Protein 4Y7I (pdb70)

Organism: Homo sapiens (NCBI:txid9606)

B-factor: mean 47.68, std 15.3, range [17.61, 134.55]

InterPro domains:
  IPR003595 Protein-tyrosine phosphatase, catalytic [SM00404] (264-432)
  IPR010569 Myotubularin-like, phosphatase domain [PF06602] (109-448)
  IPR010569 Myotubularin-like, phosphatase domain [PS51339] (126-500)
  IPR011993 PH-like domain superfamily [G3DSA:2.30.29.30] (1-100)
  IPR016130 Protein-tyrosine phosphatase, active site [PS00383] (336-346)
  IPR029021 Protein-tyrosine phosphatase-like [SSF52799] (122-504)
  IPR030564 Myotubularin [PTHR10807] (8-543)
  IPR030591 MTMR8, protein tyrosine phosphatase domain [cd14584] (126-433)
  IPR048994 MTMR6-9, GRAM domain [PF21098] (8-101)

GO terms:
  GO:0052629 phosphatidylinositol-3,5-bisphosphate 3-phosphatase activity (F, EXP)
  GO:0004438 phosphatidylinositol-3-phosphate phosphatase activity (F, EXP)
  GO:0016241 regulation of macroautophagy (P, IMP)
  GO:0005829 cytosol (C, TAS)
  GO:0005515 protein binding (F, IPI)
  GO:0005635 nuclear envelope (C, IDA)
  GO:0005737 cytoplasm (C, IDA)
  GO:0032991 protein-containing complex (C, IDA)
  GO:0004438 phosphatidylinositol-3-phosphate phosphatase activity (F, IDA)
  GO:0046856 phosphatidylinositol dephosphorylation (P, IDA)
  GO:0106018 phosphatidylinositol-3,5-bisphosphate phosphatase activity (F, IDA)
  GO:0010507 negative regulation of autophagy (P, IPI)

Foldseek 3Di:
DLVVLADLVVVCVVLVPPDPWKHKDLVCVVPPQAVFFFSIFMATPPADPVLLSQQLVQFVRSFHWTWQAADNVQGATETFGAFGQAQPHRDGDSNLVRLVSSQVSRVPAPAAEEEEAADQVVLVVVSNVRTHHDDCVSRDRYDYDYLHAYDQLLQQQLVVQLLVLVVDDDDDVVSNVVSNVVSCNLVNLLSLLVLLLVQLCCCPPSVHYYYYYYHGGAFSVLLSSLNNCVQAALQCLELSNVVNSCLHSHAARFNFLCQQLVVPHDVDSSHGCRVVSSLLNVVLVCLVVVASHFWDPVLSVVVVVCSRPVQFLRNPGGHVVVSVVVVRVPPGGDCSVVVVVVVVVTGRPNHPDRPPDGGDDDDPPPVSRDDDCVRSVVD/DLVVVFDQVVVCVVLPPPDQFKHWDQLCLVPPQAVFFFRIFMATPPDDPCLLSQQLVQFPSSFGWTFQDAPNVQLAGETEGAFGQQQPHRDGPSNQVRVVSNQVSRVVAQAAEEEEAADQVVLVVVSNVRTHHDDCVSHRHYDYYYLHQYDQLLQAQLVVQLLVLVPPDDDDPVSNVVSNVVSCNLVNLLSLLVLLLVQLCCCPVVSHHYYYYYHGGAFSVLLSSLNVPVQAALQCLELSNVVNSCVHSHAASFAFLCQQLQVPHPVDSSHGCRVVSSLLNVQLLCQVPVARHFWDPVVSVVVVVCSNVVQFQRRPGGHDVRSVVVVRVPVGHDVSVVVVVVVVVTGRPNHPDRPPDGRHDDDSPVPSSDDDCSRSVSD

Secondary structure (DSSP, 8-state):
-GGGS--TTHHHHHTT-SSSSEEEE-TTTTSSS-TTS-SSEEEETT--HHHHHHHHTTBGGG---EEEEEETTTTEEEEEE--B--TTT---HHHHHHHHHHHTT--SSS-EEEEE-S-HHHHHHHHHTT-----TTTSTTEEEEE-----HHHHHHHHHHHHHHHTSSS--HHHHHHHHHHH-HHHHHHHHHHHHHHHHHHHHTS---EEEE-SSSSSHHHHHHHHHHHHH-GGGGSHHHHHHHIIIIIIITT--HHHHTTSS-TTSTT---HHHHHHHHHHHHHHH-TTT-SB-HHHHHHHHHHHHH--SSTT-SSSHHHHHHTTHHHHS--HHHHHHHTGGGTB-TT---TTT--S------GGGS---TTTTT--/-GGGSS-TTHHHHHTT-S-SSEEEE-TTTTSSS-TTS-S-EEEETT--HHHHHHHHTTBGGG---EEEEEETTTTEEEEEE--BS-TTT---HHHHHHHHHHHTT-TTSS-EEEEE-S-HHHHHHHHTTT-----GGGSTTEEEEE-----HHHHHHHHHHHHHHHTSSS--HHHHHHHHHHH-HHHHHHHHHHHHHHHHHIIIII---EEEE-SSSSSHHHHHHHHHHHHH-GGGGSHHHHHHHIIIIIIITT--HHHHTTSS-SSSTT---HHHHHHHHHHHHHHH-TTT-SB-HHHHHHHHHHHHH--SSTT-SSSHHHHHHHT-TTTS--HHHHHHTTGGGTB-TT---STT--S------GGGS---TTTTTT-

Solvent-accessible surface area: 29983 Å² total; per-residue (Å²): 126,34,52,175,80,12,65,24,47,56,1,12,47,75,5,27,8,90,47,220,35,2,34,44,45,69,28,5,160,102,25,138,18,2,57,27,3,10,43,64,13,0,4,3,122,87,25,94,100,40,17,10,45,15,0,4,160,13,0,2,90,66,0,1,1,5,5,1,8,4,17,113,129,34,60,0,1,0,1,1,0,0,3,0,57,16,17,133,204,73,137,25,109,47,0,26,90,0,3,50,7,1,29,109,7,6,102,60,27,150,37,2,7,0,0,0,0,1,21,116,139,36,0,78,57,42,64,71,80,42,60,0,35,3,74,94,127,37,11,60,95,13,99,27,88,57,36,32,0,56,48,16,65,55,0,63,68,4,13,115,79,0,42,85,5,28,149,80,184,129,19,74,4,35,96,8,7,65,7,9,52,68,7,2,0,6,114,5,0,42,22,0,2,44,0,0,20,61,0,5,90,0,0,84,104,77,116,0,2,0,0,0,0,3,19,33,1,14,11,18,0,0,0,0,0,0,1,0,2,0,1,2,14,24,21,1,3,17,3,107,0,0,5,3,0,0,10,6,2,0,0,8,11,0,1,22,0,8,69,10,16,22,42,164,78,56,149,33,132,41,32,5,14,0,6,3,0,0,0,0,0,1,18,2,2,20,90,52,38,72,21,5,3,38,1,35,64,71,0,0,8,31,2,7,46,20,1,84,57,53,122,21,0,0,5,36,11,27,9,18,81,48,0,80,103,96,138,2,73,138,140,45,148,6,2,3,34,48,2,51,138,87,59,96,84,1,118,21,76,76,59,113,31,109,132,106,72,43,44,7,102,9,47,21,54,3,37,25,4,35,9,1,34,23,0,11,97,112,115,127,34,53,150,76,11,70,24,41,56,1,12,42,83,4,33,12,94,28,192,44,3,26,47,39,92,29,3,165,105,24,144,28,1,47,28,2,10,29,77,12,0,3,4,121,97,24,89,103,39,20,6,43,16,0,4,166,15,1,4,87,78,0,2,2,4,5,1,8,4,12,125,139,23,74,0,1,0,1,2,1,0,4,0,57,16,11,113,196,75,132,27,106,49,0,31,92,0,5,62,13,3,22,117,6,5,113,77,22,157,33,1,11,0,0,0,0,0,31,101,138,43,0,72,68,35,59,73,70,41,64,0,36,5,66,89,132,36,23,32,96,12,99,25,82,60,35,35,1,52,49,22,80,42,1,61,72,5,13,92,86,0,40,96,5,21,140,88,174,114,9,78,11,37,94,9,8,63,5,8,56,62,9,4,1,5,93,6,0,35,24,0,1,48,0,0,21,57,0,5,103,0,0,85,108,67,120,0,1,0,0,0,0,4,22,39,0,15,11,20,0,0,0,0,0,0,1,0,2,1,1,3,16,21,29,0,2,20,7,104,0,0,7,5,0,0,24,6,2,0,4,9,10,0,2,23,0,3,52,7,18,23,43,128,77,48,132,32,147,55,32,4,16,3,6,2,0,0,0,0,0,1,14,2,1,18,95,53,35,70,18,4,1,41,1,38,57,71,1,0,11,30,1,8,44,23,0,88,57,60,121,24,0,2,8,47,9,23,7,44,68,50,23,94,105,99,149,11,111,118,154,49,144,6,1,4,40,57,2,57,121,84,58,91,87,1,112,20,81,75,57,121,30,114,128,109,73,41,45,7,113,11,43,20,55,3,32,18,4,32,6,1,33,23,0,14,102,116,108

Nearest PDB structures (foldseek):
  4y7i-assembly1_B  TM=1.000E+00  e=2.431E-71  Homo sapiens
  2yf0-assembly1_A-2  TM=9.795E-01  e=7.896E-52  Homo sapiens
  5c16-assembly4_D  TM=9.637E-01  e=1.237E-44  Homo sapiens
  5gnh-assembly2_A  TM=9.697E-01  e=1.938E-43  Homo sapiens
  5gnh-assembly3_B  TM=9.705E-01  e=2.566E-43  Homo sapiens

Structure (mmCIF, N/CA/C/O backbone):
data_4Y7I
#
_entry.id   4Y7I
#
_cell.length_a   69.573
_cell.length_b   77.188
_cell.length_c   197.793
_cell.angle_alpha   90.00
_cell.angle_beta   90.00
_cell.angle_gamma   90.00
#
_symmetry.space_group_name_H-M   'P 21 21 21'
#
loop_
_entity.id
_entity.type
_entity.pdbx_description
1 polymer 'Myotubularin-related protein 8'
2 non-polymer 'PHOSPHATE ION'
3 water water
#
loop_
_atom_site.group_PDB
_atom_site.id
_atom_site.type_symbol
_atom_site.label_atom_id
_atom_site.label_alt_id
_atom_site.label_comp_id
_atom_site.label_asym_id
_atom_site.label_entity_id
_atom_site.label_seq_id
_atom_site.pdbx_PDB_ins_code
_atom_site.Cartn_x
_atom_site.Cartn_y
_atom_site.Cartn_z
_atom_site.occupancy
_atom_site.B_iso_or_equiv
_atom_site.auth_seq_id
_atom_site.auth_comp_id
_atom_site.auth_asym_id
_atom_site.auth_atom_id
_atom_site.pdbx_PDB_model_num
ATOM 1 N N . SER A 1 4 ? -18.072 23.906 53.056 1.00 45.17 125 SER A N 1
ATOM 2 C CA . SER A 1 4 ? -19.501 23.569 53.066 1.00 53.74 125 SER A CA 1
ATOM 3 C C . SER A 1 4 ? -19.881 22.724 51.852 1.00 59.76 125 SER A C 1
ATOM 4 O O . SER A 1 4 ? -20.827 21.921 51.910 1.00 58.55 125 SER A O 1
ATOM 7 N N . GLY A 1 5 ? -19.158 22.917 50.747 1.00 53.69 126 GLY A N 1
ATOM 8 C CA . GLY A 1 5 ? -19.213 21.971 49.647 1.00 50.96 126 GLY A CA 1
ATOM 9 C C . GLY A 1 5 ? -18.913 20.582 50.183 1.00 50.77 126 GLY A C 1
ATOM 10 O O . GLY A 1 5 ? -19.574 19.602 49.823 1.00 49.49 126 GLY A O 1
ATOM 11 N N . TRP A 1 6 ? -17.933 20.521 51.088 1.00 45.84 127 TRP A N 1
ATOM 12 C CA . TRP A 1 6 ? -17.518 19.279 51.743 1.00 43.99 127 TRP A CA 1
ATOM 13 C C . TRP A 1 6 ? -18.489 18.670 52.744 1.00 44.70 127 TRP A C 1
ATOM 14 O O . TRP A 1 6 ? -18.299 17.539 53.157 1.00 44.85 127 TRP A O 1
ATOM 25 N N . LYS A 1 7 ? -19.511 19.404 53.159 1.00 51.13 128 LYS A N 1
ATOM 26 C CA . LYS A 1 7 ? -20.451 18.839 54.118 1.00 50.12 128 LYS A CA 1
ATOM 27 C C . LYS A 1 7 ? -21.606 18.148 53.405 1.00 46.54 128 LYS A C 1
ATOM 28 O O . LYS A 1 7 ? -22.454 17.536 54.037 1.00 44.32 128 LYS A O 1
ATOM 34 N N . LEU A 1 8 ? -21.613 18.222 52.081 1.00 46.92 129 LEU A N 1
ATOM 35 C CA . LEU A 1 8 ? -22.689 17.635 51.291 1.00 47.47 129 LEU A CA 1
ATOM 36 C C . LEU A 1 8 ? -22.763 16.118 51.439 1.00 48.53 129 LEU A C 1
ATOM 37 O O . LEU A 1 8 ? -23.842 15.558 51.665 1.00 53.30 129 LEU A O 1
ATOM 42 N N . ILE A 1 9 ? -21.621 15.452 51.307 1.00 51.13 130 ILE A N 1
ATOM 43 C CA . ILE A 1 9 ? -21.568 14.003 51.473 1.00 49.53 130 ILE A CA 1
ATOM 44 C C . ILE A 1 9 ? -20.653 13.640 52.639 1.00 55.96 130 ILE A C 1
ATOM 45 O O . ILE A 1 9 ? -19.431 13.788 52.547 1.00 59.38 130 ILE A O 1
ATOM 50 N N . ASP A 1 10 ? -21.261 13.204 53.741 1.00 55.46 131 ASP A N 1
ATOM 51 C CA . ASP A 1 10 ? -20.544 12.723 54.920 1.00 48.94 131 ASP A CA 1
ATOM 52 C C . ASP A 1 10 ? -20.816 11.239 55.092 1.00 52.71 131 ASP A C 1
ATOM 53 O O . ASP A 1 10 ? -21.937 10.839 55.410 1.00 54.84 131 ASP A O 1
ATOM 58 N N . PRO A 1 11 ? -19.782 10.416 54.902 1.00 43.08 132 PRO A N 1
ATOM 59 C CA . PRO A 1 11 ? -19.919 8.962 54.893 1.00 39.81 132 PRO A CA 1
ATOM 60 C C . PRO A 1 11 ? -20.571 8.440 56.161 1.00 48.51 132 PRO A C 1
ATOM 61 O O . PRO A 1 11 ? -21.299 7.446 56.124 1.00 47.49 132 PRO A O 1
ATOM 65 N N . ILE A 1 12 ? -20.321 9.116 57.277 1.00 50.72 133 ILE A N 1
ATOM 66 C CA . ILE A 1 12 ? -20.718 8.586 58.570 1.00 47.60 133 ILE A CA 1
ATOM 67 C C . ILE A 1 12 ? -22.209 8.763 58.827 1.00 46.53 133 ILE A C 1
ATOM 68 O O . ILE A 1 12 ? -22.796 8.055 59.648 1.00 47.18 133 ILE A O 1
ATOM 73 N N . SER A 1 13 ? -22.835 9.661 58.077 1.00 50.63 134 SER A N 1
ATOM 74 C CA . SER A 1 13 ? -24.286 9.838 58.144 1.00 50.37 134 SER A CA 1
ATOM 75 C C . SER A 1 13 ? -25.010 8.589 57.696 1.00 48.85 134 SER A C 1
ATOM 76 O O . SER A 1 13 ? -26.142 8.336 58.113 1.00 46.44 134 SER A O 1
ATOM 79 N N . ASP A 1 14 ? -24.347 7.827 56.825 1.00 51.13 135 ASP A N 1
ATOM 80 C CA . ASP A 1 14 ? -24.897 6.592 56.280 1.00 45.55 135 ASP A CA 1
ATOM 81 C C . ASP A 1 14 ? -25.074 5.566 57.402 1.00 42.74 135 ASP A C 1
ATOM 82 O O . ASP A 1 14 ? -26.002 4.762 57.374 1.00 42.77 135 ASP A O 1
ATOM 87 N N . PHE A 1 15 ? -24.199 5.608 58.401 1.00 43.81 136 PHE A N 1
ATOM 88 C CA . PHE A 1 15 ? -24.358 4.756 59.578 1.00 43.36 136 PHE A CA 1
ATOM 89 C C . PHE A 1 15 ? -25.612 5.171 60.330 1.00 46.67 136 PHE A C 1
ATOM 90 O O . PHE A 1 15 ? -26.370 4.324 60.815 1.00 46.45 136 PHE A O 1
ATOM 98 N N . GLY A 1 16 ? -25.844 6.478 60.391 1.00 44.70 137 GLY A N 1
ATOM 99 C CA . GLY A 1 16 ? -27.101 6.994 60.899 1.00 42.43 137 GLY A CA 1
ATOM 100 C C . GLY A 1 16 ? -28.281 6.380 60.172 1.00 42.29 137 GLY A C 1
ATOM 101 O O . GLY A 1 16 ? -29.282 6.015 60.770 1.00 43.02 137 GLY A O 1
ATOM 102 N N . ARG A 1 17 ? -28.149 6.245 58.861 1.00 47.40 138 ARG A N 1
ATOM 103 C CA . ARG A 1 17 ? -29.239 5.764 58.033 1.00 40.63 138 ARG A CA 1
ATOM 104 C C . ARG A 1 17 ? -29.573 4.299 58.313 1.00 44.48 138 ARG A C 1
ATOM 105 O O . ARG A 1 17 ? -30.684 3.859 58.027 1.00 42.79 138 ARG A O 1
ATOM 113 N N . MET A 1 18 ? -28.631 3.541 58.876 1.00 49.12 139 MET A N 1
ATOM 114 C CA . MET A 1 18 ? -28.931 2.141 59.202 1.00 53.53 139 MET A CA 1
ATOM 115 C C . MET A 1 18 ? -29.169 1.931 60.702 1.00 54.06 139 MET A C 1
ATOM 116 O O . MET A 1 18 ? -29.044 0.822 61.209 1.00 59.25 139 MET A O 1
ATOM 121 N N . GLY A 1 19 ? -29.536 3.001 61.398 1.00 56.10 140 GLY A N 1
ATOM 122 C CA . GLY A 1 19 ? -29.904 2.920 62.799 1.00 53.00 140 GLY A CA 1
ATOM 123 C C . GLY A 1 19 ? -28.742 2.626 63.734 1.00 57.76 140 GLY A C 1
ATOM 124 O O . GLY A 1 19 ? -28.853 1.817 64.655 1.00 61.68 140 GLY A O 1
ATOM 125 N N . ILE A 1 20 ? -27.622 3.296 63.495 1.00 44.84 141 ILE A N 1
ATOM 126 C CA . ILE A 1 20 ? -26.416 3.150 64.299 1.00 39.99 141 ILE A CA 1
ATOM 127 C C . ILE A 1 20 ? -26.026 4.535 64.837 1.00 40.99 141 ILE A C 1
ATOM 128 O O . ILE A 1 20 ? -26.039 5.512 64.080 1.00 34.73 141 ILE A O 1
ATOM 133 N N . PRO A 1 21 ? -25.695 4.630 66.150 1.00 47.35 142 PRO A N 1
ATOM 134 C CA . PRO A 1 21 ? -25.492 3.534 67.111 1.00 44.23 142 PRO A CA 1
ATOM 135 C C . PRO A 1 21 ? -26.781 2.880 67.585 1.00 43.77 142 PRO A C 1
ATOM 136 O O . PRO A 1 21 ? -27.863 3.434 67.391 1.00 45.67 142 PRO A O 1
ATOM 140 N N . ASN A 1 22 ? -26.652 1.693 68.166 1.00 37.88 143 ASN A N 1
ATOM 141 C CA . ASN A 1 22 ? -27.793 0.960 68.682 1.00 46.16 143 ASN A CA 1
ATOM 142 C C . ASN A 1 22 ? -27.348 -0.109 69.666 1.00 51.56 143 ASN A C 1
ATOM 143 O O . ASN A 1 22 ? -26.209 -0.089 70.124 1.00 48.24 143 ASN A O 1
ATOM 148 N N . ARG A 1 23 ? -28.253 -1.041 69.968 1.00 74.49 144 ARG A N 1
ATOM 149 C CA . ARG A 1 23 ? -28.004 -2.141 70.903 1.00 78.41 144 ARG A CA 1
ATOM 150 C C . ARG A 1 23 ? -26.781 -2.972 70.529 1.00 73.72 144 ARG A C 1
ATOM 151 O O . ARG A 1 23 ? -26.126 -3.555 71.390 1.00 71.06 144 ARG A O 1
ATOM 159 N N . ASN A 1 24 ? -26.474 -3.007 69.235 1.00 67.81 145 ASN A N 1
ATOM 160 C CA . ASN A 1 24 ? -25.484 -3.927 68.701 1.00 59.22 145 ASN A CA 1
ATOM 161 C C . ASN A 1 24 ? -24.183 -3.283 68.231 1.00 55.60 145 ASN A C 1
ATOM 162 O O . ASN A 1 24 ? -23.108 -3.877 68.380 1.00 53.97 145 ASN A O 1
ATOM 167 N N . TRP A 1 25 ? -24.278 -2.075 67.672 1.00 45.09 146 TRP A N 1
ATOM 168 C CA . TRP A 1 25 ? -23.141 -1.447 66.989 1.00 40.58 146 TRP A CA 1
ATOM 169 C C . TRP A 1 25 ? -22.882 -0.023 67.459 1.00 39.61 146 TRP A C 1
ATOM 170 O O . TRP A 1 25 ? -23.817 0.757 67.563 1.00 41.47 146 TRP A O 1
ATOM 181 N N . THR A 1 26 ? -21.626 0.329 67.731 1.00 51.30 147 THR A N 1
ATOM 182 C CA . THR A 1 26 ? -21.292 1.725 68.046 1.00 57.09 147 THR A CA 1
ATOM 183 C C . THR A 1 26 ? -20.199 2.288 67.158 1.00 54.83 147 THR A C 1
ATOM 184 O O . THR A 1 26 ? -19.363 1.562 66.640 1.00 54.65 147 THR A O 1
ATOM 188 N N . ILE A 1 27 ? -20.195 3.606 67.039 1.00 41.93 148 ILE A N 1
ATOM 189 C CA . ILE A 1 27 ? -19.160 4.329 66.336 1.00 36.14 148 ILE A CA 1
ATOM 190 C C . ILE A 1 27 ? -18.054 4.783 67.290 1.00 36.91 148 ILE A C 1
ATOM 191 O O . ILE A 1 27 ? -18.252 5.741 68.021 1.00 40.08 148 ILE A O 1
ATOM 196 N N . THR A 1 28 ? -16.905 4.106 67.294 1.00 37.72 149 THR A N 1
ATOM 197 C CA . THR A 1 28 ? -15.715 4.600 68.011 1.00 39.54 149 THR A CA 1
ATOM 198 C C . THR A 1 28 ? -14.996 5.728 67.291 1.00 41.85 149 THR A C 1
ATOM 199 O O . THR A 1 28 ? -14.849 5.713 66.073 1.00 37.09 149 THR A O 1
ATOM 203 N N . ASP A 1 29 ? -14.509 6.687 68.063 1.00 47.08 150 ASP A N 1
ATOM 204 C CA . ASP A 1 29 ? -13.523 7.610 67.545 1.00 48.51 150 ASP A CA 1
ATOM 205 C C . ASP A 1 29 ? -12.146 7.160 67.982 1.00 43.87 150 ASP A C 1
ATOM 206 O O . ASP A 1 29 ? -11.207 7.924 67.895 1.00 50.26 150 ASP A O 1
ATOM 211 N N . ALA A 1 30 ? -12.023 5.916 68.436 1.00 30.90 151 ALA A N 1
ATOM 212 C CA . ALA A 1 30 ? -10.736 5.412 68.914 1.00 31.96 151 ALA A CA 1
ATOM 213 C C . ALA A 1 30 ? -9.602 5.620 67.915 1.00 41.00 151 ALA A C 1
ATOM 214 O O . ALA A 1 30 ? -8.436 5.731 68.310 1.00 39.73 151 ALA A O 1
ATOM 216 N N . ASN A 1 31 ? -9.935 5.679 66.622 1.00 50.45 152 ASN A N 1
ATOM 217 C CA . ASN A 1 31 ? -8.930 5.935 65.589 1.00 43.78 152 ASN A CA 1
ATOM 218 C C . ASN A 1 31 ? -8.791 7.416 65.200 1.00 46.77 152 ASN A C 1
ATOM 219 O O . ASN A 1 31 ? -8.246 7.727 64.135 1.00 39.96 152 ASN A O 1
ATOM 224 N N . ARG A 1 32 ? -9.259 8.301 66.090 1.00 48.57 153 ARG A N 1
ATOM 225 C CA . ARG A 1 32 ? -9.236 9.764 65.953 1.00 51.93 153 ARG A CA 1
ATOM 226 C C . ARG A 1 32 ? -7.885 10.292 65.485 1.00 51.78 153 ARG A C 1
ATOM 227 O O . ARG A 1 32 ? -7.809 11.291 64.774 1.00 53.40 153 ARG A O 1
ATOM 235 N N . ASN A 1 33 ? -6.815 9.624 65.897 1.00 43.45 154 ASN A N 1
ATOM 236 C CA . ASN A 1 33 ? -5.472 10.030 65.514 1.00 41.92 154 ASN A CA 1
ATOM 237 C C . ASN A 1 33 ? -4.719 8.938 64.762 1.00 40.67 154 ASN A C 1
ATOM 238 O O . ASN A 1 33 ? -3.490 8.938 64.740 1.00 35.91 154 ASN A O 1
ATOM 243 N N . TYR A 1 34 ? -5.474 8.015 64.163 1.00 35.43 155 TYR A N 1
ATOM 244 C CA . TYR A 1 34 ? -4.942 6.899 63.384 1.00 33.21 155 TYR A CA 1
ATOM 245 C C . TYR A 1 34 ? -4.026 5.991 64.210 1.00 35.82 155 TYR A C 1
ATOM 246 O O . TYR A 1 34 ? -3.019 5.469 63.721 1.00 34.42 155 TYR A O 1
ATOM 255 N N . GLU A 1 35 ? -4.412 5.789 65.466 1.00 47.55 156 GLU A N 1
ATOM 256 C CA . GLU A 1 35 ? -3.661 4.952 66.400 1.00 53.49 156 GLU A CA 1
ATOM 257 C C . GLU A 1 35 ? -3.993 3.471 66.264 1.00 51.65 156 GLU A C 1
ATOM 258 O O . GLU A 1 35 ? -3.208 2.616 66.650 1.00 49.56 156 GLU A O 1
ATOM 264 N N . ILE A 1 36 ? -5.165 3.159 65.740 1.00 45.62 157 ILE A N 1
ATOM 265 C CA . ILE A 1 36 ? -5.530 1.763 65.592 1.00 48.68 157 ILE A CA 1
ATOM 266 C C . ILE A 1 36 ? -5.016 1.279 64.257 1.00 48.63 157 ILE A C 1
ATOM 267 O O . ILE A 1 36 ? -4.394 0.224 64.178 1.00 46.04 157 ILE A O 1
ATOM 272 N N . CYS A 1 37 ? -5.271 2.078 63.223 1.00 48.99 158 CYS A N 1
ATOM 273 C CA . CYS A 1 37 ? -4.981 1.714 61.846 1.00 45.92 158 CYS A CA 1
ATOM 274 C C . CYS A 1 37 ? -4.761 2.957 60.997 1.00 44.67 158 CYS A C 1
ATOM 275 O O . CYS A 1 37 ? -5.637 3.810 60.891 1.00 43.99 158 CYS A O 1
ATOM 278 N N . SER A 1 38 ? -3.598 3.040 60.369 1.00 37.42 159 SER A N 1
ATOM 279 C CA . SER A 1 38 ? -3.153 4.274 59.738 1.00 37.40 159 SER A CA 1
ATOM 280 C C . SER A 1 38 ? -3.827 4.540 58.407 1.00 37.50 159 SER A C 1
ATOM 281 O O . SER A 1 38 ? -3.636 5.606 57.811 1.00 38.78 159 SER A O 1
ATOM 284 N N . THR A 1 39 ? -4.609 3.579 57.932 1.00 32.01 160 THR A N 1
ATOM 285 C CA . THR A 1 39 ? -5.251 3.737 56.635 1.00 31.49 160 THR A CA 1
ATOM 286 C C . THR A 1 39 ? -6.762 3.599 56.736 1.00 34.22 160 THR A C 1
ATOM 287 O O . THR A 1 39 ? -7.457 3.505 55.713 1.00 33.48 160 THR A O 1
ATOM 291 N N . TYR A 1 40 ? -7.256 3.591 57.977 1.00 36.25 161 TYR A N 1
ATOM 292 C CA . TYR A 1 40 ? -8.690 3.661 58.271 1.00 31.81 161 TYR A CA 1
ATOM 293 C C . TYR A 1 40 ? -9.067 5.095 58.591 1.00 31.33 161 TYR A C 1
ATOM 294 O O . TYR A 1 40 ? -8.197 5.910 58.881 1.00 35.48 161 TYR A O 1
ATOM 303 N N . PRO A 1 41 ? -10.363 5.419 58.513 1.00 25.33 162 PRO A N 1
ATOM 304 C CA . PRO A 1 41 ? -10.838 6.755 58.882 1.00 26.74 162 PRO A CA 1
ATOM 305 C C . PRO A 1 41 ? -10.706 7.013 60.382 1.00 30.13 162 PRO A C 1
ATOM 306 O O . PRO A 1 41 ? -10.529 6.074 61.154 1.00 27.55 162 PRO A O 1
ATOM 310 N N . PRO A 1 42 ? -10.811 8.278 60.794 1.00 37.35 163 PRO A N 1
ATOM 311 C CA . PRO A 1 42 ? -10.908 8.635 62.212 1.00 39.09 163 PRO A CA 1
ATOM 312 C C . PRO A 1 42 ? -12.042 7.917 62.945 1.00 41.95 163 PRO A C 1
ATOM 313 O O . PRO A 1 42 ? -11.795 7.386 64.028 1.00 41.53 163 PRO A O 1
ATOM 317 N N . GLU A 1 43 ? -13.243 7.882 62.369 1.00 50.08 164 GLU A N 1
ATOM 318 C CA . GLU A 1 43 ? -14.356 7.132 62.965 1.00 51.51 164 GLU A CA 1
ATOM 319 C C . GLU A 1 43 ? -14.679 5.836 62.230 1.00 41.16 164 GLU A C 1
ATOM 320 O O . GLU A 1 43 ? -14.771 5.811 61.022 1.00 42.34 164 GLU A O 1
ATOM 326 N N . ILE A 1 44 ? -14.894 4.785 63.009 1.00 42.50 165 ILE A N 1
ATOM 327 C CA . ILE A 1 44 ? -15.069 3.416 62.565 1.00 35.12 165 ILE A CA 1
ATOM 328 C C . ILE A 1 44 ? -16.237 2.835 63.349 1.00 40.46 165 ILE A C 1
ATOM 329 O O . ILE A 1 44 ? -16.560 3.334 64.418 1.00 43.25 165 ILE A O 1
ATOM 334 N N . VAL A 1 45 ? -16.891 1.806 62.828 1.00 33.50 166 VAL A N 1
ATOM 335 C CA . VAL A 1 45 ? -17.943 1.133 63.585 1.00 31.41 166 VAL A CA 1
ATOM 336 C C . VAL A 1 45 ? -17.588 -0.313 63.969 1.00 32.12 166 VAL A C 1
ATOM 337 O O . VAL A 1 45 ? -17.289 -1.142 63.118 1.00 32.42 166 VAL A O 1
ATOM 341 N N . VAL A 1 46 ? -17.627 -0.602 65.263 1.00 37.04 167 VAL A N 1
ATOM 342 C CA . VAL A 1 46 ? -17.429 -1.951 65.784 1.00 35.61 167 VAL A CA 1
ATOM 343 C C . VAL A 1 46 ? -18.598 -2.331 66.688 1.00 36.32 167 VAL A C 1
ATOM 344 O O . VAL A 1 46 ? -19.402 -1.470 67.035 1.00 35.66 167 VAL A O 1
ATOM 348 N N . PRO A 1 47 ? -18.710 -3.623 67.062 1.00 46.36 168 PRO A N 1
ATOM 349 C CA . PRO A 1 47 ? -19.786 -3.991 67.987 1.00 44.52 168 PRO A CA 1
ATOM 350 C C . PRO A 1 47 ? -19.721 -3.233 69.310 1.00 48.37 168 PRO A C 1
ATOM 351 O O . PRO A 1 47 ? -18.648 -2.842 69.775 1.00 51.83 168 PRO A O 1
ATOM 355 N N . LYS A 1 48 ? -20.881 -3.019 69.910 1.00 44.84 169 LYS A N 1
ATOM 356 C CA . LYS A 1 48 ? -20.954 -2.328 71.182 1.00 46.90 169 LYS A CA 1
ATOM 357 C C . LYS A 1 48 ? -20.259 -3.149 72.276 1.00 45.44 169 LYS A C 1
ATOM 358 O O . LYS A 1 48 ? -19.645 -2.595 73.180 1.00 45.92 169 LYS A O 1
ATOM 364 N N . SER A 1 49 ? -20.317 -4.471 72.151 1.00 43.77 170 SER A N 1
ATOM 365 C CA . SER A 1 49 ? -19.921 -5.371 73.227 1.00 43.21 170 SER A CA 1
ATOM 366 C C . SER A 1 49 ? -18.436 -5.646 73.282 1.00 46.97 170 SER A C 1
ATOM 367 O O . SER A 1 49 ? -17.997 -6.592 73.942 1.00 53.89 170 SER A O 1
ATOM 370 N N . VAL A 1 50 ? -17.656 -4.830 72.593 1.00 46.71 171 VAL A N 1
ATOM 371 C CA . VAL A 1 50 ? -16.231 -5.089 72.470 1.00 47.72 171 VAL A CA 1
ATOM 372 C C . VAL A 1 50 ? -15.437 -3.978 73.138 1.00 45.86 171 VAL A C 1
ATOM 373 O O . VAL A 1 50 ? -15.801 -2.806 73.044 1.00 46.94 171 VAL A O 1
ATOM 377 N N . THR A 1 51 ? -14.361 -4.341 73.819 1.00 46.36 172 THR A N 1
ATOM 378 C CA . THR A 1 51 ? -13.495 -3.336 74.402 1.00 50.02 172 THR A CA 1
ATOM 379 C C . THR A 1 51 ? -12.433 -2.899 73.410 1.00 46.10 172 THR A C 1
ATOM 380 O O . THR A 1 51 ? -12.094 -3.616 72.485 1.00 49.95 172 THR A O 1
ATOM 384 N N . LEU A 1 52 ? -11.927 -1.698 73.627 1.00 38.84 173 LEU A N 1
ATOM 385 C CA . LEU A 1 52 ? -10.779 -1.146 72.938 1.00 31.08 173 LEU A CA 1
ATOM 386 C C . LEU A 1 52 ? -9.595 -2.100 72.872 1.00 38.61 173 LEU A C 1
ATOM 387 O O . LEU A 1 52 ? -8.862 -2.117 71.891 1.00 41.52 173 LEU A O 1
ATOM 392 N N . GLY A 1 53 ? -9.385 -2.887 73.916 1.00 42.19 174 GLY A N 1
ATOM 393 C CA . GLY A 1 53 ? -8.214 -3.745 73.963 1.00 42.23 174 GLY A CA 1
ATOM 394 C C . GLY A 1 53 ? -8.375 -4.921 73.021 1.00 40.77 174 GLY A C 1
ATOM 395 O O . GLY A 1 53 ? -7.403 -5.486 72.520 1.00 36.93 174 GLY A O 1
ATOM 396 N N . THR A 1 54 ? -9.627 -5.294 72.801 1.00 36.83 175 THR A N 1
ATOM 397 C CA . THR A 1 54 ? -9.965 -6.358 71.878 1.00 41.90 175 THR A CA 1
ATOM 398 C C . THR A 1 54 ? -9.846 -5.874 70.423 1.00 42.59 175 THR A C 1
ATOM 399 O O . THR A 1 54 ? -9.309 -6.571 69.560 1.00 40.75 175 THR A O 1
ATOM 403 N N . VAL A 1 55 ? -10.322 -4.665 70.163 1.00 40.48 176 VAL A N 1
ATOM 404 C CA . VAL A 1 55 ? -10.138 -4.074 68.858 1.00 40.08 176 VAL A CA 1
ATOM 405 C C . VAL A 1 55 ? -8.655 -3.925 68.520 1.00 40.39 176 VAL A C 1
ATOM 406 O O . VAL A 1 55 ? -8.240 -4.317 67.434 1.00 44.33 176 VAL A O 1
ATOM 410 N N . VAL A 1 56 ? -7.845 -3.382 69.428 1.00 44.50 177 VAL A N 1
ATOM 411 C CA . VAL A 1 56 ? -6.438 -3.133 69.086 1.00 49.25 177 VAL A CA 1
ATOM 412 C C . VAL A 1 56 ? -5.674 -4.438 68.968 1.00 47.45 177 VAL A C 1
ATOM 413 O O . VAL A 1 56 ? -4.657 -4.523 68.286 1.00 50.20 177 VAL A O 1
ATOM 417 N N . GLY A 1 57 ? -6.185 -5.464 69.629 1.00 35.17 178 GLY A N 1
ATOM 418 C CA . GLY A 1 57 ? -5.494 -6.725 69.690 1.00 35.67 178 GLY A CA 1
ATOM 419 C C . GLY A 1 57 ? -5.771 -7.468 68.419 1.00 37.72 178 GLY A C 1
ATOM 420 O O . GLY A 1 57 ? -4.907 -8.194 67.916 1.00 41.92 178 GLY A O 1
ATOM 421 N N . SER A 1 58 ? -6.995 -7.296 67.922 1.00 43.93 179 SER A N 1
ATOM 422 C CA . SER A 1 58 ? -7.381 -7.762 66.593 1.00 41.62 179 SER A CA 1
ATOM 423 C C . SER A 1 58 ? -6.554 -7.030 65.557 1.00 42.27 179 SER A C 1
ATOM 424 O O . SER A 1 58 ? -5.992 -7.644 64.655 1.00 42.88 179 SER A O 1
ATOM 427 N N . SER A 1 59 ? -6.476 -5.710 65.712 1.00 43.68 180 SER A N 1
ATOM 428 C CA . SER A 1 59 ? -5.718 -4.857 64.810 1.00 41.09 180 SER A CA 1
ATOM 429 C C . SER A 1 59 ? -4.325 -5.420 64.570 1.00 45.76 180 SER A C 1
ATOM 430 O O . SER A 1 59 ? -3.872 -5.476 63.438 1.00 47.18 180 SER A O 1
ATOM 433 N N . LYS A 1 60 ? -3.664 -5.878 65.631 1.00 53.54 181 LYS A N 1
ATOM 434 C CA . LYS A 1 60 ? -2.286 -6.366 65.530 1.00 52.70 181 LYS A CA 1
ATOM 435 C C . LYS A 1 60 ? -2.185 -7.775 64.932 1.00 48.81 181 LYS A C 1
ATOM 436 O O . LYS A 1 60 ? -1.082 -8.282 64.705 1.00 48.40 181 LYS A O 1
ATOM 442 N N . PHE A 1 61 ? -3.338 -8.392 64.672 1.00 43.71 182 PHE A N 1
ATOM 443 C CA . PHE A 1 61 ? -3.421 -9.718 64.052 1.00 40.94 182 PHE A CA 1
ATOM 444 C C . PHE A 1 61 ? -3.949 -9.627 62.613 1.00 42.54 182 PHE A C 1
ATOM 445 O O . PHE A 1 61 ? -4.028 -10.627 61.894 1.00 44.18 182 PHE A O 1
ATOM 453 N N . ARG A 1 62 ? -4.307 -8.419 62.198 1.00 41.42 183 ARG A N 1
ATOM 454 C CA . ARG A 1 62 ? -4.737 -8.189 60.836 1.00 38.50 183 ARG A CA 1
ATOM 455 C C . ARG A 1 62 ? -3.649 -7.486 60.046 1.00 36.68 183 ARG A C 1
ATOM 456 O O . ARG A 1 62 ? -2.912 -6.672 60.592 1.00 43.19 183 ARG A O 1
ATOM 464 N N . SER A 1 63 ? -3.542 -7.812 58.762 1.00 37.03 184 SER A N 1
ATOM 465 C CA . SER A 1 63 ? -2.556 -7.180 57.901 1.00 35.09 184 SER A CA 1
ATOM 466 C C . SER A 1 63 ? -2.744 -5.672 57.876 1.00 34.95 184 SER A C 1
ATOM 467 O O . SER A 1 63 ? -3.858 -5.168 57.738 1.00 34.95 184 SER A O 1
ATOM 470 N N . LYS A 1 64 ? -1.643 -4.958 58.047 1.00 35.37 185 LYS A N 1
ATOM 471 C CA . LYS A 1 64 ? -1.642 -3.502 58.055 1.00 37.10 185 LYS A CA 1
ATOM 472 C C . LYS A 1 64 ? -2.662 -2.886 59.010 1.00 37.01 185 LYS A C 1
ATOM 473 O O . LYS A 1 64 ? -3.047 -1.732 58.828 1.00 41.18 185 LYS A O 1
ATOM 479 N N . GLU A 1 65 ? -3.085 -3.665 60.014 1.00 37.19 186 GLU A N 1
ATOM 480 C CA . GLU A 1 65 ? -3.972 -3.242 61.119 1.00 33.61 186 GLU A CA 1
ATOM 481 C C . GLU A 1 65 ? -5.421 -3.001 60.708 1.00 37.02 186 GLU A C 1
ATOM 482 O O . GLU A 1 65 ? -6.208 -2.433 61.471 1.00 34.93 186 GLU A O 1
ATOM 488 N N . ARG A 1 66 ? -5.782 -3.431 59.507 1.00 37.74 187 ARG A N 1
ATOM 489 C CA . ARG A 1 66 ? -7.116 -3.145 59.014 1.00 36.34 187 ARG A CA 1
ATOM 490 C C . ARG A 1 66 ? -8.113 -4.124 59.640 1.00 34.15 187 ARG A C 1
ATOM 491 O O . ARG A 1 66 ? -8.500 -5.131 59.045 1.00 32.35 187 ARG A O 1
ATOM 499 N N . VAL A 1 67 ? -8.491 -3.796 60.878 1.00 37.36 188 VAL A N 1
ATOM 500 C CA . VAL A 1 67 ? -9.323 -4.629 61.757 1.00 34.50 188 VAL A CA 1
ATOM 501 C C . VAL A 1 67 ? -10.752 -4.796 61.210 1.00 33.47 188 VAL A C 1
ATOM 502 O O . VAL A 1 67 ? -11.228 -3.932 60.473 1.00 35.44 188 VAL A O 1
ATOM 506 N N . PRO A 1 68 ? -11.421 -5.927 61.517 1.00 27.84 189 PRO A N 1
ATOM 507 C CA . PRO A 1 68 ? -12.836 -6.019 61.132 1.00 28.89 189 PRO A CA 1
ATOM 508 C C . PRO A 1 68 ? -13.638 -4.817 61.588 1.00 33.00 189 PRO A C 1
ATOM 509 O O . PRO A 1 68 ? -13.438 -4.306 62.675 1.00 38.13 189 PRO A O 1
ATOM 513 N N . VAL A 1 69 ? -14.540 -4.361 60.743 1.00 37.30 190 VAL A N 1
ATOM 514 C CA . VAL A 1 69 ? -15.226 -3.110 60.983 1.00 37.38 190 VAL A CA 1
ATOM 515 C C . VAL A 1 69 ? -16.466 -3.166 60.118 1.00 33.51 190 VAL A C 1
ATOM 516 O O . VAL A 1 69 ? -16.474 -3.866 59.140 1.00 35.48 190 VAL A O 1
ATOM 520 N N . LEU A 1 70 ? -17.530 -2.481 60.491 1.00 35.90 191 LEU A N 1
ATOM 521 C CA . LEU A 1 70 ? -18.785 -2.680 59.801 1.00 39.75 191 LEU A CA 1
ATOM 522 C C . LEU A 1 70 ? -18.756 -2.007 58.441 1.00 44.69 191 LEU A C 1
ATOM 523 O O . LEU A 1 70 ? -18.220 -0.907 58.291 1.00 47.58 191 LEU A O 1
ATOM 528 N N . SER A 1 71 ? -19.323 -2.658 57.437 1.00 33.51 192 SER A N 1
ATOM 529 C CA . SER A 1 71 ? -19.485 -1.976 56.169 1.00 37.80 192 SER A CA 1
ATOM 530 C C . SER A 1 71 ? -20.966 -1.644 55.950 1.00 35.71 192 SER A C 1
ATOM 531 O O . SER A 1 71 ? -21.310 -0.497 55.631 1.00 30.28 192 SER A O 1
ATOM 534 N N . TYR A 1 72 ? -21.840 -2.633 56.151 1.00 34.56 193 TYR A N 1
ATOM 535 C CA . TYR A 1 72 ? -23.276 -2.433 55.945 1.00 33.63 193 TYR A CA 1
ATOM 536 C C . TYR A 1 72 ? -24.166 -3.285 56.835 1.00 36.17 193 TYR A C 1
ATOM 537 O O . TYR A 1 72 ? -23.956 -4.479 56.992 1.00 38.93 193 TYR A O 1
ATOM 546 N N . LEU A 1 73 ? -25.190 -2.662 57.393 1.00 37.99 194 LEU A N 1
ATOM 547 C CA . LEU A 1 73 ? -26.159 -3.374 58.199 1.00 39.30 194 LEU A CA 1
ATOM 548 C C . LEU A 1 73 ? -27.509 -3.356 57.515 1.00 40.22 194 LEU A C 1
ATOM 549 O O . LEU A 1 73 ? -28.012 -2.295 57.138 1.00 38.67 194 LEU A O 1
ATOM 554 N N . TYR A 1 74 ? -28.091 -4.539 57.349 1.00 44.25 195 TYR A N 1
ATOM 555 C CA . TYR A 1 74 ? -29.436 -4.664 56.788 1.00 48.78 195 TYR A CA 1
ATOM 556 C C . TYR A 1 74 ? -30.492 -4.633 57.903 1.00 55.71 195 TYR A C 1
ATOM 557 O O . TYR A 1 74 ? -30.819 -5.679 58.468 1.00 55.64 195 TYR A O 1
ATOM 566 N N . LYS A 1 75 ? -30.983 -3.429 58.219 1.00 55.09 196 LYS A N 1
ATOM 567 C CA . LYS A 1 75 ? -32.046 -3.176 59.201 1.00 52.76 196 LYS A CA 1
ATOM 568 C C . LYS A 1 75 ? -33.080 -4.280 59.355 1.00 58.05 196 LYS A C 1
ATOM 569 O O . LYS A 1 75 ? -33.401 -4.688 60.461 1.00 53.93 196 LYS A O 1
ATOM 575 N N . GLU A 1 76 ? -33.607 -4.740 58.224 1.00 73.96 197 GLU A N 1
ATOM 576 C CA . GLU A 1 76 ? -34.769 -5.630 58.185 1.00 73.49 197 GLU A CA 1
ATOM 577 C C . GLU A 1 76 ? -34.590 -6.942 58.943 1.00 68.55 197 GLU A C 1
ATOM 578 O O . GLU A 1 76 ? -35.566 -7.491 59.437 1.00 72.77 197 GLU A O 1
ATOM 584 N N . ASN A 1 77 ? -33.359 -7.444 59.034 1.00 50.67 198 ASN A N 1
ATOM 585 C CA . ASN A 1 77 ? -33.098 -8.711 59.718 1.00 46.07 198 ASN A CA 1
ATOM 586 C C . ASN A 1 77 ? -31.822 -8.746 60.566 1.00 48.82 198 ASN A C 1
ATOM 587 O O . ASN A 1 77 ? -31.506 -9.781 61.155 1.00 49.49 198 ASN A O 1
ATOM 592 N N . ASN A 1 78 ? -31.100 -7.625 60.598 1.00 56.64 199 ASN A N 1
ATOM 593 C CA . ASN A 1 78 ? -29.908 -7.423 61.435 1.00 53.76 199 ASN A CA 1
ATOM 594 C C . ASN A 1 78 ? -28.637 -8.110 60.958 1.00 55.56 199 ASN A C 1
ATOM 595 O O . ASN A 1 78 ? -27.609 -8.068 61.633 1.00 59.03 199 ASN A O 1
ATOM 600 N N . ALA A 1 79 ? -28.705 -8.741 59.796 1.00 64.11 200 ALA A N 1
ATOM 601 C CA . ALA A 1 79 ? -27.510 -9.263 59.167 1.00 59.11 200 ALA A CA 1
ATOM 602 C C . ALA A 1 79 ? -26.658 -8.080 58.715 1.00 57.22 200 ALA A C 1
ATOM 603 O O . ALA A 1 79 ? -27.180 -7.025 58.333 1.00 54.42 200 ALA A O 1
ATOM 605 N N . ALA A 1 80 ? -25.344 -8.246 58.785 1.00 47.15 201 ALA A N 1
ATOM 606 C CA . ALA A 1 80 ? -24.445 -7.167 58.435 1.00 40.93 201 ALA A CA 1
ATOM 607 C C . ALA A 1 80 ? -23.226 -7.688 57.675 1.00 41.01 201 ALA A C 1
ATOM 608 O O . ALA A 1 80 ? -22.917 -8.883 57.712 1.00 38.25 201 ALA A O 1
ATOM 610 N N . ILE A 1 81 ? -22.563 -6.778 56.968 1.00 33.03 202 ILE A N 1
ATOM 611 C CA . ILE A 1 81 ? -21.349 -7.083 56.247 1.00 29.36 202 ILE A CA 1
ATOM 612 C C . ILE A 1 81 ? -20.199 -6.341 56.884 1.00 35.09 202 ILE A C 1
ATOM 613 O O . ILE A 1 81 ? -20.240 -5.113 57.021 1.00 37.78 202 ILE A O 1
ATOM 618 N N . CYS A 1 82 ? -19.160 -7.071 57.257 1.00 35.30 203 CYS A N 1
ATOM 619 C CA . CYS A 1 82 ? -17.971 -6.433 57.774 1.00 37.28 203 CYS A CA 1
ATOM 620 C C . CYS A 1 82 ? -16.781 -6.661 56.844 1.00 36.71 203 CYS A C 1
ATOM 621 O O . CYS A 1 82 ? -16.803 -7.551 56.002 1.00 39.45 203 CYS A O 1
ATOM 624 N N . ARG A 1 83 ? -15.746 -5.845 57.000 1.00 35.58 204 ARG A N 1
ATOM 625 C CA . ARG A 1 83 ? -14.574 -5.902 56.136 1.00 35.66 204 ARG A CA 1
ATOM 626 C C . ARG A 1 83 ? -13.277 -5.743 56.921 1.00 37.46 204 ARG A C 1
ATOM 627 O O . ARG A 1 83 ? -13.229 -5.028 57.922 1.00 38.21 204 ARG A O 1
ATOM 635 N N . CYS A 1 84 ? -12.227 -6.407 56.451 1.00 35.19 205 CYS A N 1
ATOM 636 C CA . CYS A 1 84 ? -10.913 -6.313 57.065 1.00 33.30 205 CYS A CA 1
ATOM 637 C C . CYS A 1 84 ? -9.836 -6.810 56.107 1.00 35.41 205 CYS A C 1
ATOM 638 O O . CYS A 1 84 ? -10.131 -7.237 54.999 1.00 37.96 205 CYS A O 1
ATOM 641 N N . SER A 1 85 ? -8.583 -6.754 56.529 1.00 28.08 206 SER A N 1
ATOM 642 C CA . SER A 1 85 ? -7.526 -7.432 55.804 1.00 28.98 206 SER A CA 1
ATOM 643 C C . SER A 1 85 ? -7.434 -8.886 56.257 1.00 33.86 206 SER A C 1
ATOM 644 O O . SER A 1 85 ? -8.143 -9.304 57.183 1.00 35.11 206 SER A O 1
ATOM 647 N N . GLN A 1 86 ? -6.573 -9.657 55.596 1.00 38.39 207 GLN A N 1
ATOM 648 C CA . GLN A 1 86 ? -6.350 -11.067 55.932 1.00 35.79 207 GLN A CA 1
ATOM 649 C C . GLN A 1 86 ? -5.739 -11.183 57.324 1.00 39.33 207 GLN A C 1
ATOM 650 O O . GLN A 1 86 ? -5.126 -10.223 57.814 1.00 39.42 207 GLN A O 1
ATOM 656 N N . PRO A 1 87 ? -5.903 -12.354 57.974 1.00 40.48 208 PRO A N 1
ATOM 657 C CA . PRO A 1 87 ? -5.329 -12.558 59.310 1.00 36.98 208 PRO A CA 1
ATOM 658 C C . PRO A 1 87 ? -3.845 -12.884 59.246 1.00 36.33 208 PRO A C 1
ATOM 659 O O . PRO A 1 87 ? -3.375 -13.339 58.206 1.00 36.82 208 PRO A O 1
ATOM 663 N N . LEU A 1 88 ? -3.116 -12.655 60.336 1.00 32.01 209 LEU A N 1
ATOM 664 C CA . LEU A 1 88 ? -1.679 -12.945 60.343 1.00 35.92 209 LEU A CA 1
ATOM 665 C C . LEU A 1 88 ? -1.385 -14.310 60.994 1.00 38.24 209 LEU A C 1
ATOM 666 O O . LEU A 1 88 ? -0.463 -14.448 61.796 1.00 36.27 209 LEU A O 1
ATOM 671 N N . SER A 1 89 ? -2.159 -15.324 60.616 1.00 50.15 210 SER A N 1
ATOM 672 C CA . SER A 1 89 ? -2.179 -16.588 61.347 1.00 49.62 210 SER A CA 1
ATOM 673 C C . SER A 1 89 ? -1.091 -17.604 60.956 1.00 49.02 210 SER A C 1
ATOM 674 O O . SER A 1 89 ? -0.692 -18.424 61.776 1.00 52.08 210 SER A O 1
ATOM 677 N N . GLY A 1 90 ? -0.609 -17.552 59.721 1.00 32.29 211 GLY A N 1
ATOM 678 C CA . GLY A 1 90 ? 0.339 -18.539 59.238 1.00 33.81 211 GLY A CA 1
ATOM 679 C C . GLY A 1 90 ? -0.250 -19.930 59.322 1.00 35.21 211 GLY A C 1
ATOM 680 O O . GLY A 1 90 ? -1.443 -20.109 59.055 1.00 36.14 211 GLY A O 1
ATOM 681 N N . PHE A 1 91 ? 0.571 -20.909 59.712 1.00 41.76 212 PHE A N 1
ATOM 682 C CA . PHE A 1 91 ? 0.110 -22.297 59.846 1.00 44.08 212 PHE A CA 1
ATOM 683 C C . PHE A 1 91 ? -0.363 -22.649 61.273 1.00 47.26 212 PHE A C 1
ATOM 684 O O . PHE A 1 91 ? -1.075 -23.642 61.482 1.00 46.27 212 PHE A O 1
ATOM 692 N N . TYR A 1 92 ? 0.037 -21.840 62.251 1.00 45.30 213 TYR A N 1
ATOM 693 C CA . TYR A 1 92 ? -0.069 -22.239 63.649 1.00 40.95 213 TYR A CA 1
ATOM 694 C C . TYR A 1 92 ? -0.689 -21.201 64.545 1.00 43.23 213 TYR A C 1
ATOM 695 O O . TYR A 1 92 ? -1.359 -21.558 65.509 1.00 45.14 213 TYR A O 1
ATOM 704 N N . THR A 1 93 ? -0.447 -19.925 64.248 1.00 40.05 214 THR A N 1
ATOM 705 C CA . THR A 1 93 ? -0.786 -18.848 65.175 1.00 38.49 214 THR A CA 1
ATOM 706 C C . THR A 1 93 ? -2.283 -18.591 65.290 1.00 44.90 214 THR A C 1
ATOM 707 O O . THR A 1 93 ? -2.995 -18.559 64.277 1.00 49.74 214 THR A O 1
ATOM 711 N N . ARG A 1 94 ? -2.762 -18.429 66.527 1.00 36.00 215 ARG A N 1
ATOM 712 C CA . ARG A 1 94 ? -4.116 -17.926 66.772 1.00 36.45 215 ARG A CA 1
ATOM 713 C C . ARG A 1 94 ? -4.048 -16.627 67.563 1.00 32.66 215 ARG A C 1
ATOM 714 O O . ARG A 1 94 ? -2.997 -16.286 68.087 1.00 31.25 215 ARG A O 1
ATOM 722 N N . CYS A 1 95 ? -5.154 -15.894 67.637 1.00 32.87 216 CYS A N 1
ATOM 723 C CA . CYS A 1 95 ? -5.202 -14.661 68.435 1.00 38.55 216 CYS A CA 1
ATOM 724 C C . CYS A 1 95 ? -6.559 -14.528 69.069 1.00 43.44 216 CYS A C 1
ATOM 725 O O . CYS A 1 95 ? -7.570 -14.504 68.372 1.00 43.62 216 CYS A O 1
ATOM 728 N N . VAL A 1 96 ? -6.576 -14.450 70.396 1.00 51.78 217 VAL A N 1
ATOM 729 C CA . VAL A 1 96 ? -7.825 -14.509 71.141 1.00 52.68 217 VAL A CA 1
ATOM 730 C C . VAL A 1 96 ? -8.668 -13.279 70.885 1.00 55.43 217 VAL A C 1
ATOM 731 O O . VAL A 1 96 ? -9.876 -13.394 70.653 1.00 56.96 217 VAL A O 1
ATOM 735 N N . ASP A 1 97 ? -8.035 -12.106 70.933 1.00 54.47 218 ASP A N 1
ATOM 736 C CA . ASP A 1 97 ? -8.757 -10.858 70.739 1.00 52.43 218 ASP A CA 1
ATOM 737 C C . ASP A 1 97 ? -9.419 -10.868 69.370 1.00 51.87 218 ASP A C 1
ATOM 738 O O . ASP A 1 97 ? -10.548 -10.404 69.211 1.00 56.31 218 ASP A O 1
ATOM 743 N N . ASP A 1 98 ? -8.726 -11.435 68.387 1.00 45.61 219 ASP A N 1
ATOM 744 C CA . ASP A 1 98 ? -9.287 -11.555 67.054 1.00 42.91 219 ASP A CA 1
ATOM 745 C C . ASP A 1 98 ? -10.499 -12.458 67.071 1.00 41.91 219 ASP A C 1
ATOM 746 O O . ASP A 1 98 ? -11.589 -12.039 66.658 1.00 40.82 219 ASP A O 1
ATOM 751 N N . GLU A 1 99 ? -10.306 -13.685 67.560 1.00 40.91 220 GLU A N 1
ATOM 752 C CA . GLU A 1 99 ? -11.377 -14.682 67.633 1.00 40.50 220 GLU A CA 1
ATOM 753 C C . GLU A 1 99 ? -12.585 -14.147 68.377 1.00 38.91 220 GLU A C 1
ATOM 754 O O . GLU A 1 99 ? -13.729 -14.456 68.035 1.00 36.65 220 GLU A O 1
ATOM 760 N N . LEU A 1 100 ? -12.306 -13.309 69.369 1.00 43.32 221 LEU A N 1
ATOM 761 C CA . LEU A 1 100 ? -13.331 -12.660 70.170 1.00 48.62 221 LEU A CA 1
ATOM 762 C C . LEU A 1 100 ? -14.099 -11.582 69.413 1.00 48.88 221 LEU A C 1
ATOM 763 O O . LEU A 1 100 ? -15.324 -11.429 69.589 1.00 48.30 221 LEU A O 1
ATOM 768 N N . LEU A 1 101 ? -13.384 -10.824 68.586 1.00 40.89 222 LEU A N 1
ATOM 769 C CA . LEU A 1 101 ? -14.042 -9.812 67.773 1.00 43.29 222 LEU A CA 1
ATOM 770 C C . LEU A 1 101 ? -15.000 -10.426 66.734 1.00 40.83 222 LEU A C 1
ATOM 771 O O . LEU A 1 101 ? -16.098 -9.908 66.523 1.00 38.62 222 LEU A O 1
ATOM 776 N N . LEU A 1 102 ? -14.602 -11.527 66.098 1.00 39.86 223 LEU A N 1
ATOM 777 C CA . LEU A 1 102 ? -15.492 -12.169 65.126 1.00 40.09 223 LEU A CA 1
ATOM 778 C C . LEU A 1 102 ? -16.652 -12.826 65.854 1.00 44.31 223 LEU A C 1
ATOM 779 O O . LEU A 1 102 ? -17.778 -12.842 65.350 1.00 40.18 223 LEU A O 1
ATOM 784 N N . GLU A 1 103 ? -16.372 -13.360 67.043 1.00 58.14 224 GLU A N 1
ATOM 785 C CA . GLU A 1 103 ? -17.417 -13.914 67.895 1.00 58.98 224 GLU A CA 1
ATOM 786 C C . GLU A 1 103 ? -18.420 -12.837 68.236 1.00 53.25 224 GLU A C 1
ATOM 787 O O . GLU A 1 103 ? -19.624 -13.072 68.220 1.00 57.01 224 GLU A O 1
ATOM 793 N N . ALA A 1 104 ? -17.912 -11.642 68.512 1.00 39.57 225 ALA A N 1
ATOM 794 C CA . ALA A 1 104 ? -18.766 -10.504 68.851 1.00 42.03 225 ALA A CA 1
ATOM 795 C C . ALA A 1 104 ? -19.583 -9.951 67.674 1.00 40.16 225 ALA A C 1
ATOM 796 O O . ALA A 1 104 ? -20.696 -9.467 67.878 1.00 40.93 225 ALA A O 1
ATOM 798 N N . ILE A 1 105 ? -19.037 -10.007 66.457 1.00 40.21 226 ILE A N 1
ATOM 799 C CA . ILE A 1 105 ? -19.790 -9.591 65.271 1.00 40.80 226 ILE A CA 1
ATOM 800 C C . ILE A 1 105 ? -21.017 -10.480 65.087 1.00 43.26 226 ILE A C 1
ATOM 801 O O . ILE A 1 105 ? -22.129 -9.978 64.936 1.00 42.39 226 ILE A O 1
ATOM 806 N N . SER A 1 106 ? -20.813 -11.796 65.120 1.00 49.91 227 SER A N 1
ATOM 807 C CA . SER A 1 106 ? -21.896 -12.750 64.899 1.00 48.10 227 SER A CA 1
ATOM 808 C C . SER A 1 106 ? -22.993 -12.608 65.940 1.00 57.95 227 SER A C 1
ATOM 809 O O . SER A 1 106 ? -24.176 -12.778 65.631 1.00 63.28 227 SER A O 1
ATOM 812 N N . GLN A 1 107 ? -22.602 -12.290 67.171 1.00 54.12 228 GLN A N 1
ATOM 813 C CA . GLN A 1 107 ? -23.565 -12.085 68.246 1.00 57.44 228 GLN A CA 1
ATOM 814 C C . GLN A 1 107 ? -24.476 -10.858 68.049 1.00 56.73 228 GLN A C 1
ATOM 815 O O . GLN A 1 107 ? -25.493 -10.739 68.727 1.00 59.68 228 GLN A O 1
ATOM 821 N N . THR A 1 108 ? -24.126 -9.944 67.147 1.00 59.42 229 THR A N 1
ATOM 822 C CA . THR A 1 108 ? -25.029 -8.835 66.829 1.00 58.24 229 THR A CA 1
ATOM 823 C C . THR A 1 108 ? -26.181 -9.313 65.954 1.00 63.21 229 THR A C 1
ATOM 824 O O . THR A 1 108 ? -27.107 -8.562 65.674 1.00 69.62 229 THR A O 1
ATOM 828 N N . ASN A 1 109 ? -26.098 -10.558 65.500 1.00 60.89 230 ASN A N 1
ATOM 829 C CA . ASN A 1 109 ? -27.175 -11.202 64.753 1.00 66.19 230 ASN A CA 1
ATOM 830 C C . ASN A 1 109 ? -27.464 -12.563 65.369 1.00 72.02 230 ASN A C 1
ATOM 831 O O . ASN A 1 109 ? -27.056 -13.599 64.830 1.00 67.67 230 ASN A O 1
ATOM 836 N N . PRO A 1 110 ? -28.154 -12.560 66.521 1.00 91.15 231 PRO A N 1
ATOM 837 C CA . PRO A 1 110 ? -28.419 -13.781 67.290 1.00 92.21 231 PRO A CA 1
ATOM 838 C C . PRO A 1 110 ? -29.307 -14.758 66.528 1.00 88.27 231 PRO A C 1
ATOM 839 O O . PRO A 1 110 ? -29.222 -15.964 66.773 1.00 88.00 231 PRO A O 1
ATOM 843 N N . GLY A 1 111 ? -30.133 -14.238 65.620 1.00 81.84 232 GLY A N 1
ATOM 844 C CA . GLY A 1 111 ? -30.963 -15.061 64.756 1.00 77.77 232 GLY A CA 1
ATOM 845 C C . GLY A 1 111 ? -30.170 -16.187 64.125 1.00 75.32 232 GLY A C 1
ATOM 846 O O . GLY A 1 111 ? -30.366 -17.357 64.449 1.00 74.90 232 GLY A O 1
ATOM 847 N N . SER A 1 112 ? -29.241 -15.824 63.249 1.00 68.04 233 SER A N 1
ATOM 848 C CA . SER A 1 112 ? -28.445 -16.807 62.525 1.00 67.19 233 SER A CA 1
ATOM 849 C C . SER A 1 112 ? -27.492 -17.570 63.441 1.00 62.48 233 SER A C 1
ATOM 850 O O . SER A 1 112 ? -26.857 -16.992 64.320 1.00 59.53 233 SER A O 1
ATOM 853 N N . GLN A 1 113 ? -27.391 -18.873 63.198 1.00 67.78 234 GLN A N 1
ATOM 854 C CA . GLN A 1 113 ? -26.528 -19.764 63.962 1.00 69.90 234 GLN A CA 1
ATOM 855 C C . GLN A 1 113 ? -25.058 -19.756 63.521 1.00 66.25 234 GLN A C 1
ATOM 856 O O . GLN A 1 113 ? -24.210 -20.336 64.190 1.00 67.51 234 GLN A O 1
ATOM 862 N N . PHE A 1 114 ? -24.759 -19.113 62.397 1.00 66.83 235 PHE A N 1
ATOM 863 C CA . PHE A 1 114 ? -23.393 -19.085 61.856 1.00 57.47 235 PHE A CA 1
ATOM 864 C C . PHE A 1 114 ? -23.122 -17.789 61.093 1.00 53.47 235 PHE A C 1
ATOM 865 O O . PHE A 1 114 ? -24.040 -17.065 60.687 1.00 48.76 235 PHE A O 1
ATOM 873 N N . MET A 1 115 ? -21.843 -17.496 60.923 1.00 44.36 236 MET A N 1
ATOM 874 C CA . MET A 1 115 ? -21.433 -16.304 60.216 1.00 44.81 236 MET A CA 1
ATOM 875 C C . MET A 1 115 ? -20.535 -16.707 59.049 1.00 46.94 236 MET A C 1
ATOM 876 O O . MET A 1 115 ? -19.700 -17.607 59.179 1.00 45.61 236 MET A O 1
ATOM 881 N N . TYR A 1 116 ? -20.714 -16.057 57.903 1.00 47.85 237 TYR A N 1
ATOM 882 C CA . TYR A 1 116 ? -19.841 -16.316 56.758 1.00 48.89 237 TYR A CA 1
ATOM 883 C C . TYR A 1 116 ? -18.551 -15.531 56.867 1.00 42.54 237 TYR A C 1
ATOM 884 O O . TYR A 1 116 ? -18.556 -14.346 57.165 1.00 46.36 237 TYR A O 1
ATOM 893 N N . VAL A 1 117 ? -17.438 -16.195 56.638 1.00 32.48 238 VAL A N 1
ATOM 894 C CA . VAL A 1 117 ? -16.218 -15.474 56.375 1.00 31.82 238 VAL A CA 1
ATOM 895 C C . VAL A 1 117 ? -15.896 -15.664 54.931 1.00 35.48 238 VAL A C 1
ATOM 896 O O . VAL A 1 117 ? -15.425 -16.731 54.558 1.00 35.71 238 VAL A O 1
ATOM 900 N N . VAL A 1 118 ? -16.183 -14.639 54.126 1.00 45.06 239 VAL A N 1
ATOM 901 C CA . VAL A 1 118 ? -15.914 -14.628 52.686 1.00 39.54 239 VAL A CA 1
ATOM 902 C C . VAL A 1 118 ? -14.512 -14.101 52.419 1.00 37.45 239 VAL A C 1
ATOM 903 O O . VAL A 1 118 ? -14.192 -12.975 52.807 1.00 39.75 239 VAL A O 1
ATOM 907 N N . ASP A 1 119 ? -13.667 -14.916 51.797 1.00 39.94 240 ASP A N 1
ATOM 908 C CA . ASP A 1 119 ? -12.341 -14.463 51.360 1.00 37.75 240 ASP A CA 1
ATOM 909 C C . ASP A 1 119 ? -12.394 -14.231 49.848 1.00 38.15 240 ASP A C 1
ATOM 910 O O . ASP A 1 119 ? -12.680 -15.150 49.084 1.00 39.51 240 ASP A O 1
ATOM 915 N N . THR A 1 120 ? -12.133 -13.000 49.419 1.00 35.98 241 THR A N 1
ATOM 916 C CA . THR A 1 120 ? -12.356 -12.626 48.016 1.00 38.63 241 THR A CA 1
ATOM 917 C C . THR A 1 120 ? -11.402 -13.291 47.036 1.00 35.22 241 THR A C 1
ATOM 918 O O . THR A 1 120 ? -11.604 -13.217 45.834 1.00 35.71 241 THR A O 1
ATOM 922 N N . ARG A 1 121 ? -10.362 -13.932 47.555 1.00 28.85 242 ARG A N 1
ATOM 923 C CA . ARG A 1 121 ? -9.272 -14.434 46.731 1.00 29.58 242 ARG A CA 1
ATOM 924 C C . ARG A 1 121 ? -9.519 -15.846 46.224 1.00 31.49 242 ARG A C 1
ATOM 925 O O . ARG A 1 121 ? -10.437 -16.536 46.677 1.00 29.52 242 ARG A O 1
ATOM 933 N N . PRO A 1 122 ? -8.707 -16.275 45.257 1.00 34.46 243 PRO A N 1
ATOM 934 C CA . PRO A 1 122 ? -8.653 -17.700 44.958 1.00 32.81 243 PRO A CA 1
ATOM 935 C C . PRO A 1 122 ? -7.979 -18.457 46.109 1.00 33.49 243 PRO A C 1
ATOM 936 O O . PRO A 1 122 ? -7.084 -17.907 46.751 1.00 29.85 243 PRO A O 1
ATOM 940 N N . LYS A 1 123 ? -8.399 -19.698 46.343 1.00 31.74 244 LYS A N 1
ATOM 941 C CA . LYS A 1 123 ? -7.807 -20.552 47.362 1.00 29.50 244 LYS A CA 1
ATOM 942 C C . LYS A 1 123 ? -6.291 -20.592 47.235 1.00 31.69 244 LYS A C 1
ATOM 943 O O . LYS A 1 123 ? -5.570 -20.560 48.225 1.00 34.72 244 LYS A O 1
ATOM 949 N N . LEU A 1 124 ? -5.796 -20.635 46.012 1.00 37.24 245 LEU A N 1
ATOM 950 C CA . LEU A 1 124 ? -4.376 -20.833 45.817 1.00 35.75 245 LEU A CA 1
ATOM 951 C C . LEU A 1 124 ? -3.608 -19.627 46.373 1.00 41.02 245 LEU A C 1
ATOM 952 O O . LEU A 1 124 ? -2.592 -19.780 47.059 1.00 39.96 245 LEU A O 1
ATOM 957 N N . ASN A 1 125 ? -4.120 -18.429 46.108 1.00 39.79 246 ASN A N 1
ATOM 958 C CA . ASN A 1 125 ? -3.469 -17.211 46.561 1.00 37.71 246 ASN A CA 1
ATOM 959 C C . ASN A 1 125 ? -3.525 -17.052 48.065 1.00 39.30 246 ASN A C 1
ATOM 960 O O . ASN A 1 125 ? -2.598 -16.548 48.683 1.00 40.82 246 ASN A O 1
ATOM 965 N N . ALA A 1 126 ? -4.628 -17.495 48.649 1.00 45.08 247 ALA A N 1
ATOM 966 C CA . ALA A 1 126 ? -4.807 -17.438 50.082 1.00 40.65 247 ALA A CA 1
ATOM 967 C C . ALA A 1 126 ? -3.801 -18.365 50.729 1.00 46.96 247 ALA A C 1
ATOM 968 O O . ALA A 1 126 ? -3.245 -18.056 51.784 1.00 48.05 247 ALA A O 1
ATOM 970 N N . MET A 1 127 ? -3.572 -19.506 50.088 1.00 42.26 248 MET A N 1
ATOM 971 C CA . MET A 1 127 ? -2.599 -20.463 50.580 1.00 40.87 248 MET A CA 1
ATOM 972 C C . MET A 1 127 ? -1.206 -19.877 50.449 1.00 42.01 248 MET A C 1
ATOM 973 O O . MET A 1 127 ? -0.359 -20.058 51.325 1.00 49.97 248 MET A O 1
ATOM 978 N N . ALA A 1 128 ? -0.969 -19.149 49.368 1.00 36.96 249 ALA A N 1
ATOM 979 C CA . ALA A 1 128 ? 0.346 -18.571 49.156 1.00 37.45 249 ALA A CA 1
ATOM 980 C C . ALA A 1 128 ? 0.636 -17.574 50.261 1.00 34.85 249 ALA A C 1
ATOM 981 O O . ALA A 1 128 ? 1.701 -17.597 50.858 1.00 33.67 249 ALA A O 1
ATOM 983 N N . ASN A 1 129 ? -0.335 -16.724 50.557 1.00 45.09 250 ASN A N 1
ATOM 984 C CA . ASN A 1 129 ? -0.183 -15.749 51.623 1.00 42.89 250 ASN A CA 1
ATOM 985 C C . ASN A 1 129 ? -0.028 -16.396 52.990 1.00 44.17 250 ASN A C 1
ATOM 986 O O . ASN A 1 129 ? 0.668 -15.864 53.852 1.00 46.68 250 ASN A O 1
ATOM 991 N N . ARG A 1 130 ? -0.641 -17.557 53.183 1.00 49.17 251 ARG A N 1
ATOM 992 C CA . ARG A 1 130 ? -0.498 -18.280 54.437 1.00 43.97 251 ARG A CA 1
ATOM 993 C C . ARG A 1 130 ? 0.940 -18.743 54.635 1.00 48.07 251 ARG A C 1
ATOM 994 O O . ARG A 1 130 ? 1.451 -18.782 55.758 1.00 53.32 251 ARG A O 1
ATOM 1002 N N . ALA A 1 131 ? 1.598 -19.078 53.535 1.00 29.78 252 ALA A N 1
ATOM 1003 C CA . ALA A 1 131 ? 2.990 -19.503 53.578 1.00 30.13 252 ALA A CA 1
ATOM 1004 C C . ALA A 1 131 ? 3.961 -18.351 53.814 1.00 33.37 252 ALA A C 1
ATOM 1005 O O . ALA A 1 131 ? 5.129 -18.564 54.119 1.00 36.61 252 ALA A O 1
ATOM 1007 N N . ALA A 1 132 ? 3.496 -17.125 53.652 1.00 47.25 253 ALA A N 1
ATOM 1008 C CA . ALA A 1 132 ? 4.352 -15.983 53.917 1.00 46.59 253 ALA A CA 1
ATOM 1009 C C . ALA A 1 132 ? 3.915 -15.341 55.222 1.00 44.37 253 ALA A C 1
ATOM 1010 O O . ALA A 1 132 ? 4.075 -14.145 55.426 1.00 47.56 253 ALA A O 1
ATOM 1012 N N . GLY A 1 133 ? 3.346 -16.157 56.098 1.00 40.48 254 GLY A N 1
ATOM 1013 C CA . GLY A 1 133 ? 3.031 -15.725 57.442 1.00 42.69 254 GLY A CA 1
ATOM 1014 C C . GLY A 1 133 ? 1.723 -14.978 57.578 1.00 46.34 254 GLY A C 1
ATOM 1015 O O . GLY A 1 133 ? 1.511 -14.259 58.550 1.00 49.70 254 GLY A O 1
ATOM 1016 N N . LYS A 1 134 ? 0.844 -15.143 56.602 1.00 38.50 255 LYS A N 1
ATOM 1017 C CA . LYS A 1 134 ? -0.456 -14.505 56.650 1.00 37.55 255 LYS A CA 1
ATOM 1018 C C . LYS A 1 134 ? -1.519 -15.569 56.505 1.00 39.23 255 LYS A C 1
ATOM 1019 O O . LYS A 1 134 ? -1.500 -16.558 57.223 1.00 45.36 255 LYS A O 1
ATOM 1025 N N . GLY A 1 135 ? -2.457 -15.365 55.590 1.00 32.88 256 GLY A N 1
ATOM 1026 C CA . GLY A 1 135 ? -3.360 -16.430 55.211 1.00 35.27 256 GLY A CA 1
ATOM 1027 C C . GLY A 1 135 ? -4.833 -16.194 55.440 1.00 35.44 256 GLY A C 1
ATOM 1028 O O . GLY A 1 135 ? -5.402 -15.186 55.015 1.00 33.95 256 GLY A O 1
ATOM 1029 N N . TYR A 1 136 ? -5.465 -17.145 56.109 1.00 37.91 257 TYR A N 1
ATOM 1030 C CA . TYR A 1 136 ? -6.892 -17.060 56.312 1.00 40.27 257 TYR A CA 1
ATOM 1031 C C . TYR A 1 136 ? -7.330 -17.806 57.569 1.00 39.10 257 TYR A C 1
ATOM 1032 O O . TYR A 1 136 ? -6.611 -18.640 58.107 1.00 40.56 257 TYR A O 1
ATOM 1041 N N . GLU A 1 137 ? -8.529 -17.467 58.019 1.00 40.41 258 GLU A N 1
ATOM 1042 C CA . GLU A 1 137 ? -9.136 -18.030 59.208 1.00 41.94 258 GLU A CA 1
ATOM 1043 C C . GLU A 1 137 ? -9.401 -19.522 59.063 1.00 42.79 258 GLU A C 1
ATOM 1044 O O . GLU A 1 137 ? -9.714 -19.998 57.977 1.00 44.13 258 GLU A O 1
ATOM 1050 N N . ASN A 1 138 ? -9.261 -20.247 60.174 1.00 55.25 259 ASN A N 1
ATOM 1051 C CA . ASN A 1 138 ? -9.556 -21.680 60.253 1.00 56.43 259 ASN A CA 1
ATOM 1052 C C . ASN A 1 138 ? -10.895 -21.928 60.924 1.00 57.09 259 ASN A C 1
ATOM 1053 O O . ASN A 1 138 ? -11.166 -21.364 61.978 1.00 58.65 259 ASN A O 1
ATOM 1058 N N . GLU A 1 139 ? -11.726 -22.784 60.334 1.00 63.52 260 GLU A N 1
ATOM 1059 C CA . GLU A 1 139 ? -13.056 -23.054 60.889 1.00 65.62 260 GLU A CA 1
ATOM 1060 C C . GLU A 1 139 ? -12.999 -23.681 62.291 1.00 66.06 260 GLU A C 1
ATOM 1061 O O . GLU A 1 139 ? -13.980 -23.643 63.031 1.00 60.91 260 GLU A O 1
ATOM 1067 N N . ASP A 1 140 ? -11.840 -24.241 62.639 1.00 71.70 261 ASP A N 1
ATOM 1068 C CA . ASP A 1 140 ? -11.602 -24.862 63.945 1.00 73.47 261 ASP A CA 1
ATOM 1069 C C . ASP A 1 140 ? -11.392 -23.855 65.066 1.00 72.91 261 ASP A C 1
ATOM 1070 O O .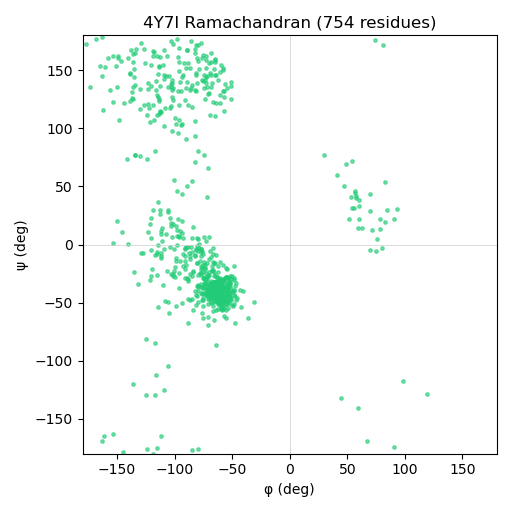 ASP A 1 140 ? -11.805 -24.089 66.206 1.00 80.67 261 ASP A O 1
ATOM 1075 N N . ASN A 1 141 ? -10.717 -22.757 64.747 1.00 53.45 262 ASN A N 1
ATOM 1076 C CA . ASN A 1 141 ? -10.370 -21.743 65.735 1.00 53.02 262 ASN A CA 1
ATOM 1077 C C . ASN A 1 141 ? -11.395 -20.622 65.838 1.00 51.60 262 ASN A C 1
ATOM 1078 O O . ASN A 1 141 ? -11.317 -19.771 66.728 1.00 50.74 262 ASN A O 1
ATOM 1083 N N . TYR A 1 142 ? -12.351 -20.631 64.916 1.00 48.01 263 TYR A N 1
ATOM 1084 C CA . TYR A 1 142 ? -13.367 -19.589 64.825 1.00 47.08 263 TYR A CA 1
ATOM 1085 C C . TYR A 1 142 ? -14.722 -20.268 64.911 1.00 49.53 263 TYR A C 1
ATOM 1086 O O . TYR A 1 142 ? -15.112 -21.023 64.017 1.00 48.40 263 TYR A O 1
ATOM 1095 N N . ALA A 1 143 ? -15.417 -20.031 66.015 1.00 61.62 264 ALA A N 1
ATOM 1096 C CA . ALA A 1 143 ? -16.607 -20.802 66.323 1.00 62.88 264 ALA A CA 1
ATOM 1097 C C . ALA A 1 143 ? -17.751 -20.371 65.442 1.00 61.23 264 ALA A C 1
ATOM 1098 O O . ALA A 1 143 ? -17.975 -19.173 65.258 1.00 63.96 264 ALA A O 1
ATOM 1100 N N . ASN A 1 144 ? -18.462 -21.365 64.908 1.00 54.86 265 ASN A N 1
ATOM 1101 C CA . ASN A 1 144 ? -19.582 -21.171 63.976 1.00 52.64 265 ASN A CA 1
ATOM 1102 C C . ASN A 1 144 ? -19.320 -20.196 62.834 1.00 45.40 265 ASN A C 1
ATOM 1103 O O . ASN A 1 144 ? -20.111 -19.290 62.604 1.00 45.10 265 ASN A O 1
ATOM 1108 N N . ILE A 1 145 ? -18.213 -20.364 62.126 1.00 40.75 266 ILE A N 1
ATOM 1109 C CA . ILE A 1 145 ? -18.038 -19.626 60.882 1.00 40.10 266 ILE A CA 1
ATOM 1110 C C . ILE A 1 145 ? -18.114 -20.580 59.694 1.00 39.10 266 ILE A C 1
ATOM 1111 O O . ILE A 1 145 ? -17.842 -21.773 59.830 1.00 41.33 266 ILE A O 1
ATOM 1116 N N . ARG A 1 146 ? -18.495 -20.063 58.533 1.00 45.12 267 ARG A N 1
ATOM 1117 C CA . ARG A 1 146 ? -18.450 -20.859 57.306 1.00 49.57 267 ARG A CA 1
ATOM 1118 C C . ARG A 1 146 ? -17.556 -20.203 56.265 1.00 44.32 267 ARG A C 1
ATOM 1119 O O . ARG A 1 146 ? -17.933 -19.215 55.659 1.00 44.21 267 ARG A O 1
ATOM 1127 N N . PHE A 1 147 ? -16.371 -20.757 56.059 1.00 46.37 268 PHE A N 1
ATOM 1128 C CA . PHE A 1 147 ? -15.385 -20.115 55.211 1.00 46.09 268 PHE A CA 1
ATOM 1129 C C . PHE A 1 147 ? -15.642 -20.395 53.729 1.00 46.98 268 PHE A C 1
ATOM 1130 O O . PHE A 1 147 ? -15.862 -21.536 53.339 1.00 47.72 268 PHE A O 1
ATOM 1138 N N . ARG A 1 148 ? -15.610 -19.338 52.919 1.00 43.83 269 ARG A N 1
ATOM 1139 C CA . ARG A 1 148 ? -15.805 -19.420 51.478 1.00 39.46 269 ARG A CA 1
ATOM 1140 C C . ARG A 1 148 ? -14.761 -18.593 50.736 1.00 41.21 269 ARG A C 1
ATOM 1141 O O . ARG A 1 148 ? -14.473 -17.461 51.129 1.00 36.77 269 ARG A O 1
ATOM 1149 N N . PHE A 1 149 ? -14.219 -19.150 49.651 1.00 46.78 270 PHE A N 1
ATOM 1150 C CA . PHE A 1 149 ? -13.397 -18.393 48.711 1.00 40.59 270 PHE A CA 1
ATOM 1151 C C . PHE A 1 149 ? -14.233 -17.852 47.575 1.00 41.26 270 PHE A C 1
ATOM 1152 O O . PHE A 1 149 ? -15.160 -18.518 47.142 1.00 47.13 270 PHE A O 1
ATOM 1160 N N . MET A 1 150 ? -13.913 -16.650 47.099 1.00 38.40 271 MET A N 1
ATOM 1161 C CA . MET A 1 150 ? -14.646 -16.034 45.990 1.00 38.05 271 MET A CA 1
ATOM 1162 C C . MET A 1 150 ? -13.890 -16.164 44.657 1.00 39.82 271 MET A C 1
ATOM 1163 O O . MET A 1 150 ? -14.485 -16.120 43.589 1.00 42.76 271 MET A O 1
ATOM 1168 N N . GLY A 1 151 ? -12.576 -16.302 44.726 1.00 36.77 272 GLY A N 1
ATOM 1169 C CA . GLY A 1 151 ? -11.770 -16.574 43.552 1.00 34.50 272 GLY A CA 1
ATOM 1170 C C . GLY A 1 151 ? -11.444 -15.417 42.624 1.00 36.76 272 GLY A C 1
ATOM 1171 O O . GLY A 1 151 ? -11.129 -15.653 41.454 1.00 40.72 272 GLY A O 1
ATOM 1172 N N . ILE A 1 152 ? -11.501 -14.182 43.125 1.00 37.06 273 ILE A N 1
ATOM 1173 C CA . ILE A 1 152 ? -11.179 -13.005 42.312 1.00 36.77 273 ILE A CA 1
ATOM 1174 C C . ILE A 1 152 ? -9.683 -12.747 42.347 1.00 38.83 273 ILE A C 1
ATOM 1175 O O . ILE A 1 152 ? -9.071 -12.792 43.407 1.00 41.05 273 ILE A O 1
ATOM 1180 N N . GLU A 1 153 ? -9.093 -12.483 41.187 1.00 35.13 274 GLU A N 1
ATOM 1181 C CA . GLU A 1 153 ? -7.644 -12.434 41.081 1.00 33.55 274 GLU A CA 1
ATOM 1182 C C . GLU A 1 153 ? -7.090 -11.107 41.529 1.00 36.84 274 GLU A C 1
ATOM 1183 O O . GLU A 1 153 ? -7.837 -10.154 41.765 1.00 37.40 274 GLU A O 1
ATOM 1189 N N . ASN A 1 154 ? -5.769 -11.026 41.634 1.00 32.64 275 ASN A N 1
ATOM 1190 C CA . ASN A 1 154 ? -5.198 -9.872 42.301 1.00 34.52 275 ASN A CA 1
ATOM 1191 C C . ASN A 1 154 ? -5.044 -8.714 41.323 1.00 34.91 275 ASN A C 1
ATOM 1192 O O . ASN A 1 154 ? -5.468 -8.813 40.190 1.00 33.01 275 ASN A O 1
ATOM 1197 N N . ILE A 1 155 ? -4.463 -7.611 41.782 1.00 40.62 276 ILE A N 1
ATOM 1198 C CA . ILE A 1 155 ? -4.470 -6.376 41.019 1.00 34.65 276 ILE A CA 1
ATOM 1199 C C . ILE A 1 155 ? -3.580 -6.505 39.805 1.00 40.06 276 ILE A C 1
ATOM 1200 O O . ILE A 1 155 ? -3.806 -5.819 38.804 1.00 38.98 276 ILE A O 1
ATOM 1205 N N . HIS A 1 156 ? -2.583 -7.388 39.884 1.00 32.85 277 HIS A N 1
ATOM 1206 C CA . HIS A 1 156 ? -1.637 -7.559 38.783 1.00 34.12 277 HIS A CA 1
ATOM 1207 C C . HIS A 1 156 ? -2.286 -8.263 37.596 1.00 33.89 277 HIS A C 1
ATOM 1208 O O . HIS A 1 156 ? -2.077 -7.895 36.431 1.00 35.87 277 HIS A O 1
ATOM 1215 N N . VAL A 1 157 ? -3.075 -9.276 37.912 1.00 23.88 278 VAL A N 1
ATOM 1216 C CA . VAL A 1 157 ? -3.857 -9.970 36.924 1.00 25.10 278 VAL A CA 1
ATOM 1217 C C . VAL A 1 157 ? -4.857 -9.005 36.307 1.00 30.04 278 VAL A C 1
ATOM 1218 O O . VAL A 1 157 ? -5.116 -9.078 35.109 1.00 29.58 278 VAL A O 1
ATOM 1222 N N . MET A 1 158 ? -5.401 -8.084 37.106 1.00 33.14 279 MET A N 1
ATOM 1223 C CA . MET A 1 158 ? -6.372 -7.125 36.576 1.00 31.95 279 MET A CA 1
ATOM 1224 C C . MET A 1 158 ? -5.719 -6.090 35.670 1.00 29.38 279 MET A C 1
ATOM 1225 O O . MET A 1 158 ? -6.300 -5.661 34.700 1.00 32.38 279 MET A O 1
ATOM 1230 N N . ARG A 1 159 ? -4.522 -5.653 36.009 1.00 33.57 280 ARG A N 1
ATOM 1231 C CA . ARG A 1 159 ? -3.844 -4.666 35.187 1.00 32.85 280 ARG A CA 1
ATOM 1232 C C . ARG A 1 159 ? -3.518 -5.305 33.854 1.00 35.74 280 ARG A C 1
ATOM 1233 O O . ARG A 1 159 ? -3.620 -4.667 32.813 1.00 34.29 280 ARG A O 1
ATOM 1241 N N . SER A 1 160 ? -3.113 -6.573 33.907 1.00 39.60 281 SER A N 1
ATOM 1242 C CA . SER A 1 160 ? -2.823 -7.356 32.710 1.00 39.65 281 SER A CA 1
ATOM 1243 C C . SER A 1 160 ? -4.028 -7.463 31.818 1.00 38.36 281 SER A C 1
ATOM 1244 O O . SER A 1 160 ? -3.980 -7.143 30.646 1.00 40.67 281 SER A O 1
ATOM 1247 N N . SER A 1 161 ? -5.105 -7.950 32.408 1.00 35.10 282 SER A N 1
ATOM 1248 C CA . SER A 1 161 ? -6.346 -8.187 31.715 1.00 30.76 282 SER A CA 1
ATOM 1249 C C . SER A 1 161 ? -6.831 -6.957 30.976 1.00 36.45 282 SER A C 1
ATOM 1250 O O . SER A 1 161 ? -7.264 -7.056 29.822 1.00 39.08 282 SER A O 1
ATOM 1253 N N . LEU A 1 162 ? -6.767 -5.798 31.622 1.00 30.04 283 LEU A N 1
ATOM 1254 C CA . LEU A 1 162 ? -7.187 -4.582 30.949 1.00 30.66 283 LEU A CA 1
ATOM 1255 C C . LEU A 1 162 ? -6.219 -4.235 29.824 1.00 31.54 283 LEU A C 1
ATOM 1256 O O . LEU A 1 162 ? -6.646 -3.907 28.722 1.00 36.76 283 LEU A O 1
ATOM 1261 N N . GLN A 1 163 ? -4.924 -4.325 30.089 1.00 34.89 284 GLN A N 1
ATOM 1262 C CA . GLN A 1 163 ? -3.914 -4.045 29.074 1.00 37.17 284 GLN A CA 1
ATOM 1263 C C . GLN A 1 163 ? -4.135 -4.908 27.837 1.00 39.06 284 GLN A C 1
ATOM 1264 O O . GLN A 1 163 ? -3.936 -4.473 26.717 1.00 41.01 284 GLN A O 1
ATOM 1270 N N . LYS A 1 164 ? -4.560 -6.139 28.061 1.00 38.59 285 LYS A N 1
ATOM 1271 C CA . LYS A 1 164 ? -4.731 -7.090 26.992 1.00 40.77 285 LYS A CA 1
ATOM 1272 C C . LYS A 1 164 ? -5.918 -6.656 26.148 1.00 42.90 285 LYS A C 1
ATOM 1273 O O . LYS A 1 164 ? -5.861 -6.669 24.927 1.00 47.06 285 LYS A O 1
ATOM 1279 N N . LEU A 1 165 ? -6.989 -6.253 26.814 1.00 32.18 286 LEU A N 1
ATOM 1280 C CA . LEU A 1 165 ? -8.214 -5.919 26.131 1.00 32.22 286 LEU A CA 1
ATOM 1281 C C . LEU A 1 165 ? -8.053 -4.666 25.267 1.00 34.41 286 LEU A C 1
ATOM 1282 O O . LEU A 1 165 ? -8.624 -4.583 24.181 1.00 32.57 286 LEU A O 1
ATOM 1287 N N . LEU A 1 166 ? -7.294 -3.689 25.750 1.00 29.14 287 LEU A N 1
ATOM 1288 C CA . LEU A 1 166 ? -7.123 -2.440 25.017 1.00 28.05 287 LEU A CA 1
ATOM 1289 C C . LEU A 1 166 ? -6.208 -2.646 23.813 1.00 35.04 287 LEU A C 1
ATOM 1290 O O . LEU A 1 166 ? -6.357 -2.000 22.769 1.00 35.74 287 LEU A O 1
ATOM 1295 N N . GLU A 1 167 ? -5.248 -3.544 23.979 1.00 43.27 288 GLU A N 1
ATOM 1296 C CA . GLU A 1 167 ? -4.318 -3.870 22.924 1.00 45.13 288 GLU A CA 1
ATOM 1297 C C . GLU A 1 167 ? -5.118 -4.454 21.754 1.00 49.16 288 GLU A C 1
ATOM 1298 O O . GLU A 1 167 ? -4.927 -4.078 20.594 1.00 54.30 288 GLU A O 1
ATOM 13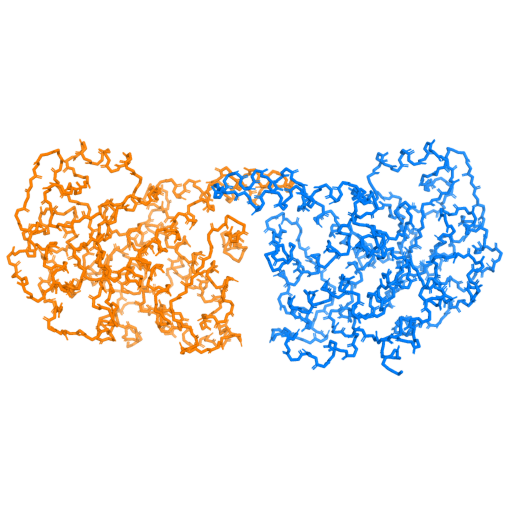04 N N . VAL A 1 168 ? -6.038 -5.352 22.088 1.00 43.68 289 VAL A N 1
ATOM 1305 C CA . VAL A 1 168 ? -6.923 -5.990 21.123 1.00 44.29 289 VAL A CA 1
ATOM 1306 C C . VAL A 1 168 ? -7.805 -4.943 20.465 1.00 45.99 289 VAL A C 1
ATOM 1307 O O . VAL A 1 168 ? -7.920 -4.901 19.244 1.00 52.88 289 VAL A O 1
ATOM 1311 N N . CYS A 1 169 ? -8.410 -4.078 21.269 1.00 40.60 290 CYS A N 1
ATOM 1312 C CA . CYS A 1 169 ? -9.340 -3.081 20.747 1.00 41.26 290 CYS A CA 1
ATOM 1313 C C . CYS A 1 169 ? -8.713 -2.041 19.824 1.00 48.75 290 CYS A C 1
ATOM 1314 O O . CYS A 1 169 ? -9.417 -1.344 19.097 1.00 52.67 290 CYS A O 1
ATOM 1317 N N . GLU A 1 170 ? -7.394 -1.941 19.843 1.00 55.15 291 GLU A N 1
ATOM 1318 C CA . GLU A 1 170 ? -6.710 -0.935 19.052 1.00 57.09 291 GLU A CA 1
ATOM 1319 C C . GLU A 1 170 ? -6.140 -1.526 17.758 1.00 62.32 291 GLU A C 1
ATOM 1320 O O . GLU A 1 170 ? -5.595 -0.802 16.928 1.00 69.56 291 GLU A O 1
ATOM 1326 N N . LEU A 1 171 ? -6.282 -2.841 17.591 1.00 58.53 292 LEU A N 1
ATOM 1327 C CA . LEU A 1 171 ? -5.833 -3.536 16.382 1.00 55.63 292 LEU A CA 1
ATOM 1328 C C . LEU A 1 171 ? -6.334 -2.884 15.109 1.00 67.59 292 LEU A C 1
ATOM 1329 O O . LEU A 1 171 ? -7.503 -2.487 15.006 1.00 67.33 292 LEU A O 1
ATOM 1334 N N . LYS A 1 172 ? -5.419 -2.774 14.151 1.00 88.37 293 LYS A N 1
ATOM 1335 C CA . LYS A 1 172 ? -5.727 -2.382 12.786 1.00 94.91 293 LYS A CA 1
ATOM 1336 C C . LYS A 1 172 ? -6.766 -3.337 12.210 1.00 90.01 293 LYS A C 1
ATOM 1337 O O . LYS A 1 172 ? -6.481 -4.527 12.064 1.00 81.53 293 LYS A O 1
ATOM 1343 N N . THR A 1 173 ? -7.959 -2.815 11.913 1.00 75.46 294 THR A N 1
ATOM 1344 C CA . THR A 1 173 ? -9.030 -3.546 11.210 1.00 74.03 294 THR A CA 1
ATOM 1345 C C . THR A 1 173 ? -9.052 -5.054 11.422 1.00 64.05 294 THR A C 1
ATOM 1346 O O . THR A 1 173 ? -8.637 -5.819 10.538 1.00 62.22 294 THR A O 1
ATOM 1350 N N . PRO A 1 174 ? -9.539 -5.481 12.590 1.00 54.43 295 PRO A N 1
ATOM 1351 C CA . PRO A 1 174 ? -9.601 -6.888 12.993 1.00 52.48 295 PRO A CA 1
ATOM 1352 C C . PRO A 1 174 ? -10.922 -7.536 12.608 1.00 47.62 295 PRO A C 1
ATOM 1353 O O . PRO A 1 174 ? -11.912 -6.829 12.443 1.00 42.37 295 PRO A O 1
ATOM 1357 N N . THR A 1 175 ? -10.938 -8.854 12.462 1.00 51.86 296 THR A N 1
ATOM 1358 C CA . THR A 1 175 ? -12.189 -9.549 12.225 1.00 53.72 296 THR A CA 1
ATOM 1359 C C . THR A 1 175 ? -12.920 -9.710 13.563 1.00 56.79 296 THR A C 1
ATOM 1360 O O . THR A 1 175 ? -12.350 -9.400 14.612 1.00 59.78 296 THR A O 1
ATOM 1364 N N . MET A 1 176 ? -14.171 -10.169 13.544 1.00 54.54 297 MET A N 1
ATOM 1365 C CA . MET A 1 176 ? -14.845 -10.530 14.793 1.00 50.21 297 MET A CA 1
ATOM 1366 C C . MET A 1 176 ? -14.096 -11.643 15.495 1.00 51.35 297 MET A C 1
ATOM 1367 O O . MET A 1 176 ? -13.856 -11.573 16.694 1.00 54.62 297 MET A O 1
ATOM 1372 N N . SER A 1 177 ? -13.733 -12.681 14.750 1.00 53.44 298 SER A N 1
ATOM 1373 C CA . SER A 1 177 ? -13.120 -13.843 15.367 1.00 54.25 298 SER A CA 1
ATOM 1374 C C . SER A 1 177 ? -11.804 -13.475 16.021 1.00 56.58 298 SER A C 1
ATOM 1375 O O . SER A 1 177 ? -11.426 -14.065 17.028 1.00 64.58 298 SER A O 1
ATOM 1378 N N . GLU A 1 178 ? -11.113 -12.490 15.461 1.00 54.00 299 GLU A N 1
ATOM 1379 C CA . GLU A 1 178 ? -9.879 -12.025 16.061 1.00 51.27 299 GLU A CA 1
ATOM 1380 C C . GLU A 1 178 ? -10.205 -11.330 17.362 1.00 50.30 299 GLU A C 1
ATOM 1381 O O . GLU A 1 178 ? -9.617 -11.631 18.405 1.00 48.63 299 GLU A O 1
ATOM 1387 N N . PHE A 1 179 ? -11.160 -10.412 17.296 1.00 46.47 300 PHE A N 1
ATOM 1388 C CA . PHE A 1 179 ? -11.577 -9.670 18.473 1.00 41.63 300 PHE A CA 1
ATOM 1389 C C . PHE A 1 179 ? -12.128 -10.555 19.602 1.00 41.61 300 PHE A C 1
ATOM 1390 O O . PHE A 1 179 ? -11.677 -10.438 20.744 1.00 41.58 300 PHE A O 1
ATOM 1398 N N . LEU A 1 180 ? -13.096 -11.423 19.305 1.00 31.18 301 LEU A N 1
ATOM 1399 C CA . LEU A 1 180 ? -13.641 -12.302 20.333 1.00 29.96 301 LEU A CA 1
ATOM 1400 C C . LEU A 1 180 ? -12.574 -13.208 20.923 1.00 38.20 301 LEU A C 1
ATOM 1401 O O . LEU A 1 180 ? -12.621 -13.561 22.109 1.00 35.26 301 LEU A O 1
ATOM 1406 N N . SER A 1 181 ? -11.621 -13.611 20.093 1.00 45.51 302 SER A N 1
ATOM 1407 C CA . SER A 1 181 ? -10.526 -14.424 20.598 1.00 47.21 302 SER A CA 1
ATOM 1408 C C . SER A 1 181 ? -9.707 -13.649 21.629 1.00 44.81 302 SER A C 1
ATOM 1409 O O . SER A 1 181 ? -9.239 -14.215 22.604 1.00 44.88 302 SER A O 1
ATOM 1412 N N . GLY A 1 182 ? -9.543 -12.352 21.404 1.00 51.36 303 GLY A N 1
ATOM 1413 C CA . GLY A 1 182 ? -8.695 -11.532 22.246 1.00 50.94 303 GLY A CA 1
ATOM 1414 C C . GLY A 1 182 ? -9.396 -11.140 23.523 1.00 49.91 303 GLY A C 1
ATOM 1415 O O . GLY A 1 182 ? -8.790 -11.106 24.584 1.00 57.24 303 GLY A O 1
ATOM 1416 N N . LEU A 1 183 ? -10.677 -10.824 23.395 1.00 39.42 304 LEU A N 1
ATOM 1417 C CA . LEU A 1 183 ? -11.567 -10.599 24.514 1.00 34.25 304 LEU A CA 1
ATOM 1418 C C . LEU A 1 183 ? -11.541 -11.766 25.486 1.00 39.17 304 LEU A C 1
ATOM 1419 O O . LEU A 1 183 ? -11.470 -11.572 26.705 1.00 42.66 304 LEU A O 1
ATOM 1424 N N . GLU A 1 184 ? -11.594 -12.981 24.952 1.00 45.59 305 GLU A N 1
ATOM 1425 C CA . GLU A 1 184 ? -11.588 -14.176 25.791 1.00 47.35 305 GLU A CA 1
ATOM 1426 C C . GLU A 1 184 ? -10.232 -14.350 26.473 1.00 49.21 305 GLU A C 1
ATOM 1427 O O . GLU A 1 184 ? -10.151 -14.723 27.647 1.00 53.42 305 GLU A O 1
ATOM 1433 N N . SER A 1 185 ? -9.170 -14.069 25.729 1.00 44.91 306 SER A N 1
ATOM 1434 C CA . SER A 1 185 ? -7.815 -14.164 26.247 1.00 45.29 306 SER A CA 1
ATOM 1435 C C . SER A 1 185 ? -7.582 -13.248 27.437 1.00 49.57 306 SER A C 1
ATOM 1436 O O . SER A 1 185 ? -7.060 -13.678 28.472 1.00 48.07 306 SER A O 1
ATOM 1439 N N . SER A 1 186 ? -7.976 -11.986 27.276 1.00 47.98 307 SER A N 1
ATOM 1440 C CA . SER A 1 186 ? -7.798 -10.973 28.306 1.00 44.58 307 SER A CA 1
ATOM 1441 C C . SER A 1 186 ? -8.416 -11.391 29.648 1.00 38.85 307 SER A C 1
ATOM 1442 O O . SER A 1 186 ? -7.955 -10.970 30.700 1.00 37.89 307 SER A O 1
ATOM 1445 N N . GLY A 1 187 ? -9.453 -12.223 29.598 1.00 34.11 308 GLY A N 1
ATOM 1446 C CA . GLY A 1 187 ? -10.163 -12.651 30.788 1.00 28.28 308 GLY A CA 1
ATOM 1447 C C . GLY A 1 187 ? -11.078 -11.607 31.409 1.00 27.79 308 GLY A C 1
ATOM 1448 O O . GLY A 1 187 ? -11.822 -11.904 32.344 1.00 27.29 308 GLY A O 1
ATOM 1449 N N . TRP A 1 188 ? -11.045 -10.392 30.876 1.00 27.32 309 TRP A N 1
ATOM 1450 C CA . TRP A 1 188 ? -11.694 -9.247 31.502 1.00 25.94 309 TRP A CA 1
ATOM 1451 C C . TRP A 1 188 ? -13.118 -9.503 31.987 1.00 28.50 309 TRP A C 1
ATOM 1452 O O . TRP A 1 188 ? -13.481 -9.165 33.114 1.00 30.24 309 TRP A O 1
ATOM 1463 N N . LEU A 1 189 ? -13.927 -10.105 31.134 1.00 25.83 310 LEU A N 1
ATOM 1464 C CA . LEU A 1 189 ? -15.302 -10.354 31.499 1.00 29.49 310 LEU A CA 1
ATOM 1465 C C . LEU A 1 189 ? -15.426 -11.492 32.510 1.00 27.13 310 LEU A C 1
ATOM 1466 O O . LEU A 1 189 ? -16.432 -11.587 33.197 1.00 25.60 310 LEU A O 1
ATOM 1471 N N . ARG A 1 190 ? -14.409 -12.345 32.595 1.00 28.28 311 ARG A N 1
ATOM 1472 C CA . ARG A 1 190 ? -14.369 -13.372 33.625 1.00 29.93 311 ARG A CA 1
ATOM 1473 C C . ARG A 1 190 ? -14.239 -12.688 35.000 1.00 33.76 311 ARG A C 1
ATOM 1474 O O . ARG A 1 190 ? -14.913 -13.051 35.981 1.00 28.51 311 ARG A O 1
ATOM 1482 N N . HIS A 1 191 ? -13.380 -11.671 35.033 1.00 34.26 312 HIS A N 1
ATOM 1483 C CA . HIS A 1 191 ? -13.109 -10.894 36.228 1.00 33.24 312 HIS A CA 1
ATOM 1484 C C . HIS A 1 191 ? -14.304 -10.062 36.679 1.00 32.63 312 HIS A C 1
ATOM 1485 O O . HIS A 1 191 ? -14.585 -9.963 37.857 1.00 33.08 312 HIS A O 1
ATOM 1492 N N . ILE A 1 192 ? -14.985 -9.444 35.728 1.00 32.88 313 ILE A N 1
ATOM 1493 C CA . ILE A 1 192 ? -16.183 -8.691 36.013 1.00 31.45 313 ILE A CA 1
ATOM 1494 C C . ILE A 1 192 ? -17.203 -9.658 36.566 1.00 32.04 313 ILE A C 1
ATOM 1495 O O . ILE A 1 192 ? -17.805 -9.394 37.598 1.00 37.50 313 ILE A O 1
ATOM 1500 N N . LYS A 1 193 ? -17.366 -10.796 35.894 1.00 29.11 314 LYS A N 1
ATOM 1501 C CA . LYS A 1 193 ? -18.344 -11.812 36.305 1.00 32.08 314 LYS A CA 1
ATOM 1502 C C . LYS A 1 193 ? -18.068 -12.380 37.695 1.00 32.22 314 LYS A C 1
ATOM 1503 O O . LYS A 1 193 ? -19.005 -12.663 38.441 1.00 31.85 314 LYS A O 1
ATOM 1509 N N . ALA A 1 194 ? -16.787 -12.566 38.019 1.00 30.92 315 ALA A N 1
ATOM 1510 C CA . ALA A 1 194 ? -16.367 -13.040 39.331 1.00 25.92 315 ALA A CA 1
ATOM 1511 C C . ALA A 1 194 ? -16.769 -12.054 40.433 1.00 32.16 315 ALA A C 1
ATOM 1512 O O . ALA A 1 194 ? -17.362 -12.456 41.431 1.00 34.39 315 ALA A O 1
ATOM 1514 N N . ILE A 1 195 ? -16.457 -10.769 40.248 1.00 28.31 316 ILE A N 1
ATOM 1515 C CA . ILE A 1 195 ? -16.760 -9.757 41.250 1.00 24.56 316 ILE A CA 1
ATOM 1516 C C . ILE A 1 195 ? -18.245 -9.695 41.508 1.00 29.81 316 ILE A C 1
ATOM 1517 O O . ILE A 1 195 ? -18.678 -9.568 42.654 1.00 31.38 316 ILE A O 1
ATOM 1522 N N . MET A 1 196 ? -19.027 -9.786 40.439 1.00 35.29 317 MET A N 1
ATOM 1523 C CA . MET A 1 196 ? -20.469 -9.731 40.570 1.00 33.15 317 MET A CA 1
ATOM 1524 C C . MET A 1 196 ? -20.971 -10.936 41.346 1.00 37.45 317 MET A C 1
ATOM 1525 O O . MET A 1 196 ? -21.790 -10.806 42.252 1.00 38.33 317 MET A O 1
ATOM 1530 N N . ASP A 1 197 ? -20.454 -12.110 41.005 1.00 31.22 318 ASP A N 1
ATOM 1531 C CA . ASP A 1 197 ? -20.915 -13.344 41.611 1.00 32.89 318 ASP A CA 1
ATOM 1532 C C . ASP A 1 197 ? -20.666 -13.319 43.115 1.00 35.59 318 ASP A C 1
ATOM 1533 O O . ASP A 1 197 ? -21.441 -13.845 43.911 1.00 32.32 318 ASP A O 1
ATOM 1538 N N . ALA A 1 198 ? -19.559 -12.691 43.482 1.00 35.72 319 ALA A N 1
ATOM 1539 C CA . ALA A 1 198 ? -19.176 -12.549 44.863 1.00 30.11 319 ALA A CA 1
ATOM 1540 C C . ALA A 1 198 ? -20.108 -11.560 45.535 1.00 32.79 319 ALA A C 1
ATOM 1541 O O . ALA A 1 198 ? -20.493 -11.761 46.675 1.00 36.80 319 ALA A O 1
ATOM 1543 N N . GLY A 1 199 ? -20.479 -10.499 44.825 1.00 23.52 320 GLY A N 1
ATOM 1544 C CA . GLY A 1 199 ? -21.517 -9.611 45.305 1.00 25.55 320 GLY A CA 1
ATOM 1545 C C . GLY A 1 199 ? -22.806 -10.381 45.566 1.00 31.97 320 GLY A C 1
ATOM 1546 O O . GLY A 1 199 ? -23.352 -10.356 46.661 1.00 30.42 320 GLY A O 1
ATOM 1547 N N . ILE A 1 200 ? -23.278 -11.096 44.555 1.00 45.81 321 ILE A N 1
ATOM 1548 C CA . ILE A 1 200 ? -24.521 -11.863 44.648 1.00 46.45 321 ILE A CA 1
ATOM 1549 C C . ILE A 1 200 ? -24.488 -12.913 45.764 1.00 44.57 321 ILE A C 1
ATOM 1550 O O . ILE A 1 200 ? -25.502 -13.173 46.404 1.00 49.48 321 ILE A O 1
ATOM 1555 N N . PHE A 1 201 ? -23.325 -13.500 46.012 1.00 36.30 322 PHE A N 1
ATOM 1556 C CA . PHE A 1 201 ? -23.185 -14.488 47.087 1.00 36.95 322 PHE A CA 1
ATOM 1557 C C . PHE A 1 201 ? -23.480 -13.879 48.442 1.00 38.17 322 PHE A C 1
ATOM 1558 O O . PHE A 1 201 ? -24.233 -14.434 49.234 1.00 37.94 322 PHE A O 1
ATOM 1566 N N . ILE A 1 202 ? -22.846 -12.738 48.694 1.00 48.05 323 ILE A N 1
ATOM 1567 C CA . ILE A 1 202 ? -23.003 -11.967 49.922 1.00 44.43 323 ILE A CA 1
ATOM 1568 C C . ILE A 1 202 ? -24.427 -11.439 50.085 1.00 45.69 323 ILE A C 1
ATOM 1569 O O . ILE A 1 202 ? -24.979 -11.460 51.175 1.00 49.78 323 ILE A O 1
ATOM 1574 N N . THR A 1 203 ? -25.024 -10.975 48.995 1.00 48.45 324 THR A N 1
ATOM 1575 C CA . THR A 1 203 ? -26.404 -10.501 49.025 1.00 49.47 324 THR A CA 1
ATOM 1576 C C . THR A 1 203 ? -27.359 -11.565 49.540 1.00 47.00 324 THR A C 1
ATOM 1577 O O . THR A 1 203 ? -28.248 -11.281 50.328 1.00 47.12 324 THR A O 1
ATOM 1581 N N . LYS A 1 204 ? -27.159 -12.795 49.086 1.00 47.00 325 LYS A N 1
ATOM 1582 C CA . LYS A 1 204 ? -28.053 -13.892 49.421 1.00 49.09 325 LYS A CA 1
ATOM 1583 C C . LYS A 1 204 ? -27.788 -14.384 50.841 1.00 50.48 325 LYS A C 1
ATOM 1584 O O . LYS A 1 204 ? -28.714 -14.669 51.594 1.00 53.82 325 LYS A O 1
ATOM 1590 N N . ALA A 1 205 ? -26.516 -14.480 51.195 1.00 38.46 326 ALA A N 1
ATOM 1591 C CA . ALA A 1 205 ? -26.122 -14.635 52.578 1.00 37.83 326 ALA A CA 1
ATOM 1592 C C . ALA A 1 205 ? -26.947 -13.710 53.483 1.00 41.04 326 ALA A C 1
ATOM 1593 O O . ALA A 1 205 ? -27.583 -14.165 54.430 1.00 42.20 326 ALA A O 1
ATOM 1595 N N . VAL A 1 206 ? -26.963 -12.417 53.170 1.00 38.15 327 VAL A N 1
ATOM 1596 C CA . VAL A 1 206 ? -27.631 -11.425 54.015 1.00 37.27 327 VAL A CA 1
ATOM 1597 C C . VAL A 1 206 ? -29.159 -11.436 53.871 1.00 39.61 327 VAL A C 1
ATOM 1598 O O . VAL A 1 206 ? -29.862 -11.451 54.868 1.00 42.84 327 VAL A O 1
ATOM 1602 N N . LYS A 1 207 ? -29.681 -11.439 52.647 1.00 51.21 328 LYS A N 1
ATOM 1603 C CA . LYS A 1 207 ? -31.137 -11.371 52.459 1.00 53.00 328 LYS A CA 1
ATOM 1604 C C . LYS A 1 207 ? -31.807 -12.702 52.749 1.00 54.98 328 LYS A C 1
ATOM 1605 O O . LYS A 1 207 ? -32.673 -12.794 53.612 1.00 61.50 328 LYS A O 1
ATOM 1611 N N . VAL A 1 208 ? -31.399 -13.728 52.018 1.00 51.99 329 VAL A N 1
ATOM 1612 C CA . VAL A 1 208 ? -32.016 -15.041 52.109 1.00 53.76 329 VAL A CA 1
ATOM 1613 C C . VAL A 1 208 ? -31.695 -15.751 53.419 1.00 52.60 329 VAL A C 1
ATOM 1614 O O . VAL A 1 208 ? -32.593 -16.046 54.201 1.00 66.83 329 VAL A O 1
ATOM 1618 N N . GLU A 1 209 ? -30.424 -16.030 53.671 1.00 51.06 330 GLU A N 1
ATOM 1619 C CA . GLU A 1 209 ? -30.058 -16.811 54.856 1.00 54.45 330 GLU A CA 1
ATOM 1620 C C . GLU A 1 209 ? -30.080 -16.000 56.154 1.00 56.17 330 GLU A C 1
ATOM 1621 O O . GLU A 1 209 ? -30.064 -16.576 57.245 1.00 58.18 330 GLU A O 1
ATOM 1627 N N . LYS A 1 210 ? -30.132 -14.673 56.018 1.00 59.23 331 LYS A N 1
ATOM 1628 C CA . LYS A 1 210 ? -30.118 -13.732 57.142 1.00 51.73 331 LYS A CA 1
ATOM 1629 C C . LYS A 1 210 ? -28.872 -13.936 57.987 1.00 59.83 331 LYS A C 1
ATOM 1630 O O . LYS A 1 210 ? -28.928 -13.915 59.216 1.00 64.19 331 LYS A O 1
ATOM 1636 N N . ALA A 1 211 ? -27.745 -14.138 57.313 1.00 62.97 332 ALA A N 1
ATOM 1637 C CA . ALA A 1 211 ? -26.480 -14.423 57.976 1.00 57.93 332 ALA A CA 1
ATOM 1638 C C . ALA A 1 211 ? -25.504 -13.277 57.777 1.00 57.96 332 ALA A C 1
ATOM 1639 O O . ALA A 1 211 ? -25.392 -12.749 56.684 1.00 59.10 332 ALA A O 1
ATOM 1641 N N . SER A 1 212 ? -24.810 -12.890 58.842 1.00 56.89 333 SER A N 1
ATOM 1642 C CA . SER A 1 212 ? -23.788 -11.861 58.756 1.00 48.33 333 SER A CA 1
ATOM 1643 C C . SER A 1 212 ? -22.552 -12.367 57.987 1.00 50.83 333 SER A C 1
ATOM 1644 O O . SER A 1 212 ? -22.308 -13.578 57.898 1.00 49.67 333 SER A O 1
ATOM 1647 N N . VAL A 1 213 ? -21.783 -11.443 57.415 1.00 43.15 334 VAL A N 1
ATOM 1648 C CA . VAL A 1 213 ? -20.666 -11.807 56.547 1.00 35.99 334 VAL A CA 1
ATOM 1649 C C . VAL A 1 213 ? -19.451 -10.941 56.854 1.00 36.03 334 VAL A C 1
ATOM 1650 O O . VAL A 1 213 ? -19.543 -9.717 56.847 1.00 39.51 334 VAL A O 1
ATOM 1654 N N . LEU A 1 214 ? -18.310 -11.562 57.121 1.00 32.60 335 LEU A N 1
ATOM 1655 C CA . LEU A 1 214 ? -17.066 -10.814 57.228 1.00 30.19 335 LEU A CA 1
ATOM 1656 C C . LEU A 1 214 ? -16.230 -11.028 55.979 1.00 34.96 335 LEU A C 1
ATOM 1657 O O . LEU A 1 214 ? -15.816 -12.144 55.678 1.00 35.50 335 LEU A O 1
ATOM 1662 N N . VAL A 1 215 ? -15.988 -9.951 55.250 1.00 33.87 336 VAL A N 1
ATOM 1663 C CA . VAL A 1 215 ? -15.283 -10.037 53.987 1.00 31.84 336 VAL A CA 1
ATOM 1664 C C . VAL A 1 215 ? -13.847 -9.616 54.137 1.00 32.49 336 VAL A C 1
ATOM 1665 O O . VAL A 1 215 ? -13.562 -8.593 54.757 1.00 33.10 336 VAL A O 1
ATOM 1669 N N . HIS A 1 216 ? -12.919 -10.373 53.574 1.00 35.28 337 HIS A N 1
ATOM 1670 C CA . HIS A 1 216 ? -11.580 -9.804 53.422 1.00 38.76 337 HIS A CA 1
ATOM 1671 C C . HIS A 1 216 ? -10.886 -10.289 52.168 1.00 37.58 337 HIS A C 1
ATOM 1672 O O . HIS A 1 216 ? -11.234 -11.314 51.594 1.00 38.04 337 HIS A O 1
ATOM 1679 N N . SER A 1 217 ? -9.918 -9.507 51.726 1.00 40.99 338 SER A N 1
ATOM 1680 C CA . SER A 1 217 ? -9.058 -9.931 50.656 1.00 41.21 338 SER A CA 1
ATOM 1681 C C . SER A 1 217 ? -7.688 -10.205 51.249 1.00 41.29 338 SER A C 1
ATOM 1682 O O . SER A 1 217 ? -7.560 -10.994 52.170 1.00 44.87 338 SER A O 1
ATOM 1685 N N . SER A 1 218 ? -6.659 -9.569 50.721 1.00 37.31 339 SER A N 1
ATOM 1686 C CA . SER A 1 218 ? -5.352 -9.652 51.345 1.00 38.83 339 SER A CA 1
ATOM 1687 C C . SER A 1 218 ? -5.137 -8.412 52.181 1.00 40.68 339 SER A C 1
ATOM 1688 O O . SER A 1 218 ? -4.832 -8.500 53.368 1.00 39.83 339 SER A O 1
ATOM 1691 N N . ASP A 1 219 ? -5.321 -7.254 51.559 1.00 33.69 340 ASP A N 1
ATOM 1692 C CA . ASP A 1 219 ? -5.157 -6.012 52.273 1.00 32.20 340 ASP A CA 1
ATOM 1693 C C . ASP A 1 219 ? -6.485 -5.369 52.625 1.00 33.64 340 ASP A C 1
ATOM 1694 O O . ASP A 1 219 ? -6.501 -4.341 53.275 1.00 35.14 340 ASP A O 1
ATOM 1699 N N . GLY A 1 220 ? -7.595 -5.972 52.217 1.00 33.58 341 GLY A N 1
ATOM 1700 C CA . GLY A 1 220 ? -8.906 -5.412 52.504 1.00 31.95 341 GLY A CA 1
ATOM 1701 C C . GLY A 1 220 ? -9.142 -3.989 52.016 1.00 37.53 341 GLY A C 1
ATOM 1702 O O . GLY A 1 220 ? -9.656 -3.155 52.767 1.00 33.19 341 GLY A O 1
ATOM 1703 N N . TRP A 1 221 ? -8.773 -3.698 50.761 1.00 43.66 342 TRP A N 1
ATOM 1704 C CA . TRP A 1 221 ? -9.008 -2.366 50.189 1.00 42.09 342 TRP A CA 1
ATOM 1705 C C . TRP A 1 221 ? -9.152 -2.331 48.653 1.00 41.54 342 TRP A C 1
ATOM 1706 O O . TRP A 1 221 ? -9.347 -1.262 48.067 1.00 47.23 342 TRP A O 1
ATOM 1717 N N . ASP A 1 222 ? -9.074 -3.490 48.003 1.00 37.42 343 ASP A N 1
ATOM 1718 C CA . ASP A 1 222 ? -9.330 -3.572 46.562 1.00 29.97 343 ASP A CA 1
ATOM 1719 C C . ASP A 1 222 ? -10.540 -4.455 46.280 1.00 33.64 343 ASP A C 1
ATOM 1720 O O . ASP A 1 222 ? -11.655 -3.960 46.141 1.00 33.52 343 ASP A O 1
ATOM 1725 N N . ARG A 1 223 ? -10.321 -5.765 46.209 1.00 31.86 344 ARG A N 1
ATOM 1726 C CA . ARG A 1 223 ? -11.421 -6.711 46.052 1.00 30.13 344 ARG A CA 1
ATOM 1727 C C . ARG A 1 223 ? -12.464 -6.600 47.169 1.00 33.14 344 ARG A C 1
ATOM 1728 O O . ARG A 1 223 ? -13.639 -6.765 46.905 1.00 36.08 344 ARG A O 1
ATOM 1736 N N . THR A 1 224 ? -12.035 -6.335 48.405 1.00 31.35 345 THR A N 1
ATOM 1737 C CA . THR A 1 224 ? -12.952 -6.111 49.524 1.00 32.29 345 THR A CA 1
ATOM 1738 C C . THR A 1 224 ? -13.903 -4.940 49.256 1.00 34.67 345 THR A C 1
ATOM 1739 O O . THR A 1 224 ? -15.103 -5.051 49.490 1.00 33.53 345 THR A O 1
ATOM 1743 N N . ALA A 1 225 ? -13.373 -3.824 48.760 1.00 34.84 346 ALA A N 1
ATOM 1744 C CA . ALA A 1 225 ? -14.206 -2.666 48.454 1.00 34.47 346 ALA A CA 1
ATOM 1745 C C . ALA A 1 225 ? -15.188 -2.957 47.306 1.00 36.96 346 ALA A C 1
ATOM 1746 O O . ALA A 1 225 ? -16.365 -2.590 47.371 1.00 35.38 346 ALA A O 1
ATOM 1748 N N . GLN A 1 226 ? -14.696 -3.611 46.258 1.00 34.36 347 GLN A N 1
ATOM 1749 C CA . GLN A 1 226 ? -15.522 -3.971 45.120 1.00 33.99 347 GLN A CA 1
ATOM 1750 C C . GLN A 1 226 ? -16.724 -4.784 45.529 1.00 34.92 347 GLN A C 1
ATOM 1751 O O . GLN A 1 226 ? -17.862 -4.433 45.232 1.00 36.28 347 GLN A O 1
ATOM 1757 N N . VAL A 1 227 ? -16.459 -5.894 46.195 1.00 33.70 348 VAL A N 1
ATOM 1758 C CA . VAL A 1 227 ? -17.494 -6.864 46.465 1.00 35.61 348 VAL A CA 1
ATOM 1759 C C . VAL A 1 227 ? -18.469 -6.388 47.567 1.00 40.09 348 VAL A C 1
ATOM 1760 O O . VAL A 1 227 ? -19.664 -6.681 47.507 1.00 40.11 348 VAL A O 1
ATOM 1764 N N . CYS A 1 228 ? -17.980 -5.630 48.546 1.00 36.29 349 CYS A N 1
ATOM 1765 C CA . CYS A 1 228 ? -18.859 -5.057 49.561 1.00 34.28 349 CYS A CA 1
ATOM 1766 C C . CYS A 1 228 ? -19.767 -4.015 48.963 1.00 37.30 349 CYS A C 1
ATOM 1767 O O . CYS A 1 228 ? -20.953 -3.985 49.260 1.00 43.97 349 CYS A O 1
ATOM 1770 N N . SER A 1 229 ? -19.200 -3.144 48.136 1.00 33.53 350 SER A N 1
ATOM 1771 C CA . SER A 1 229 ? -19.968 -2.097 47.457 1.00 36.08 350 SER A CA 1
ATOM 1772 C C . SER A 1 229 ? -21.082 -2.684 46.613 1.00 35.28 350 SER A C 1
ATOM 1773 O O . SER A 1 229 ? -22.223 -2.237 46.657 1.00 35.26 350 SER A O 1
ATOM 1776 N N . VAL A 1 230 ? -20.717 -3.678 45.819 1.00 33.14 351 VAL A N 1
ATOM 1777 C CA . VAL A 1 230 ? -21.639 -4.311 44.904 1.00 35.11 351 VAL A CA 1
ATOM 1778 C C . VAL A 1 230 ? -22.795 -4.935 45.677 1.00 34.87 351 VAL A C 1
ATOM 1779 O O . VAL A 1 230 ? -23.962 -4.745 45.313 1.00 33.22 351 VAL A O 1
ATOM 1783 N N . ALA A 1 231 ? -22.472 -5.641 46.758 1.00 34.40 352 ALA A N 1
ATOM 1784 C CA . ALA A 1 231 ? -23.495 -6.244 47.618 1.00 35.97 352 ALA A CA 1
ATOM 1785 C C . ALA A 1 231 ? -24.466 -5.185 48.139 1.00 34.21 352 ALA A C 1
ATOM 1786 O O . ALA A 1 231 ? -25.679 -5.362 48.066 1.00 35.04 352 ALA A O 1
ATOM 1788 N N . SER A 1 232 ? -23.931 -4.074 48.629 1.00 30.04 353 SER A N 1
ATOM 1789 C CA . SER A 1 232 ? -24.760 -2.973 49.116 1.00 33.44 353 SER A CA 1
ATOM 1790 C C . SER A 1 232 ? -25.708 -2.451 48.044 1.00 35.08 353 SER A C 1
ATOM 1791 O O . SER A 1 232 ? -26.887 -2.243 48.302 1.00 36.50 353 SER A O 1
ATOM 1794 N N . ILE A 1 233 ? -25.188 -2.223 46.842 1.00 44.67 354 ILE A N 1
ATOM 1795 C CA . ILE A 1 233 ? -26.018 -1.776 45.721 1.00 41.32 354 ILE A CA 1
ATOM 1796 C C . ILE A 1 233 ? -27.113 -2.815 45.435 1.00 40.76 354 ILE A C 1
ATOM 1797 O O . ILE A 1 233 ? -28.238 -2.465 45.095 1.00 39.49 354 ILE A O 1
ATOM 1802 N N . LEU A 1 234 ? -26.806 -4.089 45.633 1.00 43.02 355 LEU A N 1
ATOM 1803 C CA . LEU A 1 234 ? -27.813 -5.124 45.453 1.00 46.06 355 LEU A CA 1
ATOM 1804 C C . LEU A 1 234 ? -28.900 -5.115 46.534 1.00 46.04 355 LEU A C 1
ATOM 1805 O O . LEU A 1 234 ? -30.084 -5.308 46.238 1.00 45.27 355 LEU A O 1
ATOM 1810 N N . LEU A 1 235 ? -28.503 -4.883 47.780 1.00 40.73 356 LEU A N 1
ATOM 1811 C CA . LEU A 1 235 ? -29.420 -5.030 48.903 1.00 38.19 356 LEU A CA 1
ATOM 1812 C C . LEU A 1 235 ? -30.324 -3.831 49.057 1.00 39.96 356 LEU A C 1
ATOM 1813 O O . LEU A 1 235 ? -31.490 -3.956 49.420 1.00 45.83 356 LEU A O 1
ATOM 1818 N N . ASP A 1 236 ? -29.788 -2.664 48.752 1.00 36.98 357 ASP A N 1
ATOM 1819 C CA . ASP A 1 236 ? -30.408 -1.431 49.182 1.00 36.72 357 ASP A CA 1
ATOM 1820 C C . ASP A 1 236 ? -30.589 -0.413 48.056 1.00 40.83 357 ASP A C 1
ATOM 1821 O O . ASP A 1 236 ? -29.617 0.085 47.493 1.00 40.50 357 ASP A O 1
ATOM 1826 N N . PRO A 1 237 ? -31.848 -0.082 47.747 1.00 45.08 358 PRO A N 1
ATOM 1827 C CA . PRO A 1 237 ? -32.250 0.955 46.795 1.00 44.31 358 PRO A CA 1
ATOM 1828 C C . PRO A 1 237 ? -31.541 2.284 46.989 1.00 43.83 358 PRO A C 1
ATOM 1829 O O . PRO A 1 237 ? -31.380 3.029 46.026 1.00 42.39 358 PRO A O 1
ATOM 1833 N N . PHE A 1 238 ? -31.144 2.587 48.222 1.00 48.10 359 PHE A N 1
ATOM 1834 C CA . PHE A 1 238 ? -30.586 3.899 48.525 1.00 45.96 359 PHE A CA 1
ATOM 1835 C C . PHE A 1 238 ? -29.335 4.152 47.692 1.00 41.92 359 PHE A C 1
ATOM 1836 O O . PHE A 1 238 ? -29.125 5.253 47.199 1.00 43.03 359 PHE A O 1
ATOM 1844 N N . TYR A 1 239 ? -28.526 3.114 47.510 1.00 38.84 360 TYR A N 1
ATOM 1845 C CA . TYR A 1 239 ? -27.260 3.247 46.810 1.00 37.47 360 TYR A CA 1
ATOM 1846 C C . TYR A 1 239 ? -27.478 3.265 45.282 1.00 42.75 360 TYR A C 1
ATOM 1847 O O . TYR A 1 239 ? -26.533 3.302 44.490 1.00 41.19 360 TYR A O 1
ATOM 1856 N N . ARG A 1 240 ? -28.738 3.254 44.872 1.00 39.31 361 ARG A N 1
ATOM 1857 C CA . ARG A 1 240 ? -29.062 3.312 43.470 1.00 37.57 361 ARG A CA 1
ATOM 1858 C C . ARG A 1 240 ? -29.532 4.712 43.106 1.00 38.65 361 ARG A C 1
ATOM 1859 O O . ARG A 1 240 ? -30.107 4.941 42.043 1.00 39.80 361 ARG A O 1
ATOM 1867 N N . THR A 1 241 ? -29.248 5.653 43.994 1.00 34.68 362 THR A N 1
ATOM 1868 C CA . THR A 1 241 ? -29.664 7.035 43.832 1.00 37.65 362 THR A CA 1
ATOM 1869 C C . THR A 1 241 ? -28.418 7.909 43.776 1.00 37.32 362 THR A C 1
ATOM 1870 O O . THR A 1 241 ? -27.356 7.467 44.183 1.00 34.55 362 THR A O 1
ATOM 1874 N N . PHE A 1 242 ? -28.542 9.133 43.273 1.00 45.79 363 PHE A N 1
ATOM 1875 C CA . PHE A 1 242 ? -27.398 10.043 43.178 1.00 47.58 363 PHE A CA 1
ATOM 1876 C C . PHE A 1 242 ? -26.646 10.164 44.483 1.00 48.43 363 PHE A C 1
ATOM 1877 O O . PHE A 1 242 ? -25.425 10.018 44.518 1.00 49.85 363 PHE A O 1
ATOM 1885 N N . LYS A 1 243 ? -27.388 10.459 45.549 1.00 49.47 364 LYS A N 1
ATOM 1886 C CA . LYS A 1 243 ? -26.807 10.684 46.866 1.00 49.24 364 LYS A CA 1
ATOM 1887 C C . LYS A 1 243 ? -26.256 9.364 47.393 1.00 46.83 364 LYS A C 1
ATOM 1888 O O . LYS A 1 243 ? -25.145 9.308 47.897 1.00 47.60 364 LYS A O 1
ATOM 1894 N N . GLY A 1 244 ? -27.038 8.300 47.245 1.00 38.12 365 GLY A N 1
ATOM 1895 C CA . GLY A 1 244 ? -26.610 6.969 47.619 1.00 32.46 365 GLY A CA 1
ATOM 1896 C C . GLY A 1 244 ? -25.245 6.572 47.099 1.00 34.44 365 GLY A C 1
ATOM 1897 O O . GLY A 1 244 ? -24.391 6.132 47.862 1.00 31.30 365 GLY A O 1
ATOM 1898 N N . LEU A 1 245 ? -25.020 6.734 45.799 1.00 39.33 366 LEU A N 1
ATOM 1899 C CA . LEU A 1 245 ? -23.765 6.282 45.216 1.00 33.27 366 LEU A CA 1
ATOM 1900 C C . LEU A 1 245 ? -22.641 7.212 45.635 1.00 34.99 366 LEU A C 1
ATOM 1901 O O . LEU A 1 245 ? -21.565 6.751 46.010 1.00 33.18 366 LEU A O 1
ATOM 1906 N N . MET A 1 246 ? -22.895 8.517 45.589 1.00 38.18 367 MET A N 1
ATOM 1907 C CA . MET A 1 246 ? -21.933 9.492 46.091 1.00 38.37 367 MET A CA 1
ATOM 1908 C C . MET A 1 246 ? -21.439 9.087 47.489 1.00 40.19 367 MET A C 1
ATOM 1909 O O . MET A 1 246 ? -20.249 9.183 47.795 1.00 43.50 367 MET A O 1
ATOM 1914 N N . ILE A 1 247 ? -22.359 8.592 48.316 1.00 35.94 368 ILE A N 1
ATOM 1915 C CA . ILE A 1 247 ? -22.063 8.213 49.690 1.00 35.28 368 ILE A CA 1
ATOM 1916 C C . ILE A 1 247 ? -21.297 6.909 49.803 1.00 34.97 368 ILE A C 1
ATOM 1917 O O . ILE A 1 247 ? -20.310 6.850 50.516 1.00 39.21 368 ILE A O 1
ATOM 1922 N N . LEU A 1 248 ? -21.742 5.869 49.110 1.00 40.19 369 LEU A N 1
ATOM 1923 C CA . LEU A 1 248 ? -21.019 4.595 49.089 1.00 37.25 369 LEU A CA 1
ATOM 1924 C C . LEU A 1 248 ? -19.531 4.778 48.717 1.00 38.39 369 LEU A C 1
ATOM 1925 O O . LEU A 1 248 ? -18.640 4.236 49.380 1.00 38.37 369 LEU A O 1
ATOM 1930 N N . ILE A 1 249 ? -19.263 5.570 47.682 1.00 32.73 370 ILE A N 1
ATOM 1931 C CA . ILE A 1 249 ? -17.893 5.833 47.256 1.00 32.65 370 ILE A CA 1
ATOM 1932 C C . ILE A 1 249 ? -17.059 6.547 48.338 1.00 33.06 370 ILE A C 1
ATOM 1933 O O . ILE A 1 249 ? -15.918 6.142 48.593 1.00 28.84 370 ILE A O 1
ATOM 1938 N N . GLU A 1 250 ? -17.609 7.587 48.975 1.00 41.19 371 GLU A N 1
ATOM 1939 C CA . GLU A 1 250 ? -16.859 8.285 50.037 1.00 43.91 371 GLU A CA 1
ATOM 1940 C C . GLU A 1 250 ? -16.594 7.359 51.223 1.00 44.62 371 GLU A C 1
ATOM 1941 O O . GLU A 1 250 ? -15.489 7.351 51.777 1.00 43.00 371 GLU A O 1
ATOM 1947 N N . LYS A 1 251 ? -17.612 6.584 51.605 1.00 37.10 372 LYS A N 1
ATOM 1948 C CA . LYS A 1 251 ? -17.484 5.644 52.696 1.00 33.07 372 LYS A CA 1
ATOM 1949 C C . LYS A 1 251 ? -16.595 4.467 52.298 1.00 34.79 372 LYS A C 1
ATOM 1950 O O . LYS A 1 251 ? -15.481 4.355 52.788 1.00 35.36 372 LYS A O 1
ATOM 1956 N N . GLU A 1 252 ? -17.053 3.610 51.394 1.00 38.76 373 GLU A N 1
ATOM 1957 C CA . GLU A 1 252 ? -16.371 2.333 51.184 1.00 40.71 373 GLU A CA 1
ATOM 1958 C C . GLU A 1 252 ? -15.064 2.396 50.402 1.00 37.88 373 GLU A C 1
ATOM 1959 O O . GLU A 1 252 ? -14.213 1.515 50.539 1.00 38.63 373 GLU A O 1
ATOM 1965 N N . TRP A 1 253 ? -14.895 3.426 49.585 1.00 30.19 374 TRP A N 1
ATOM 1966 C CA . TRP A 1 253 ? -13.691 3.521 48.778 1.00 29.42 374 TRP A CA 1
ATOM 1967 C C . TRP A 1 253 ? -12.715 4.556 49.318 1.00 29.33 374 TRP A C 1
ATOM 1968 O O . TRP A 1 253 ? -11.589 4.221 49.673 1.00 29.53 374 TRP A O 1
ATOM 1979 N N . ILE A 1 254 ? -13.154 5.800 49.415 1.00 29.65 375 ILE A N 1
ATOM 1980 C CA . ILE A 1 254 ? -12.270 6.896 49.804 1.00 32.29 375 ILE A CA 1
ATOM 1981 C C . ILE A 1 254 ? -11.828 6.880 51.274 1.00 31.61 375 ILE A C 1
ATOM 1982 O O . ILE A 1 254 ? -10.635 6.973 51.571 1.00 29.89 375 ILE A O 1
ATOM 1987 N N . SER A 1 255 ? -12.779 6.776 52.198 1.00 37.03 376 SER A N 1
ATOM 1988 C CA . SER A 1 255 ? -12.453 6.855 53.618 1.00 32.98 376 SER A CA 1
ATOM 1989 C C . SER A 1 255 ? -11.832 5.558 54.086 1.00 35.98 376 SER A C 1
ATOM 1990 O O . SER A 1 255 ? -10.903 5.552 54.904 1.00 34.66 376 SER A O 1
ATOM 1993 N N . MET A 1 256 ? -12.329 4.453 53.539 1.00 33.00 377 MET A N 1
ATOM 1994 C CA . MET A 1 256 ? -11.868 3.145 53.960 1.00 29.59 377 MET A CA 1
ATOM 1995 C C . MET A 1 256 ? -10.536 2.776 53.335 1.00 32.50 377 MET A C 1
ATOM 1996 O O . MET A 1 256 ? -9.960 1.739 53.659 1.00 32.38 377 MET A O 1
ATOM 2001 N N . GLY A 1 257 ? -10.029 3.641 52.463 1.00 27.47 378 GLY A N 1
ATOM 2002 C CA . GLY A 1 257 ? -8.614 3.631 52.160 1.00 23.87 378 GLY A CA 1
ATOM 2003 C C . GLY A 1 257 ? -8.179 2.805 50.980 1.00 28.38 378 GLY A C 1
ATOM 2004 O O . GLY A 1 257 ? -7.074 2.283 50.973 1.00 29.35 378 GLY A O 1
ATOM 2005 N N . HIS A 1 258 ? -9.048 2.674 49.988 1.00 36.54 379 HIS A N 1
ATOM 2006 C CA . HIS A 1 258 ? -8.605 2.242 48.682 1.00 35.38 379 HIS A CA 1
ATOM 2007 C C . HIS A 1 258 ? -7.523 3.239 48.249 1.00 34.14 379 HIS A C 1
ATOM 2008 O O . HIS A 1 258 ? -7.703 4.445 48.382 1.00 35.44 379 HIS A O 1
ATOM 2015 N N . LYS A 1 259 ? -6.391 2.736 47.767 1.00 25.54 380 LYS A N 1
ATOM 2016 C CA . LYS A 1 259 ? -5.269 3.597 47.416 1.00 27.10 380 LYS A CA 1
ATOM 2017 C C . LYS A 1 259 ? -5.374 4.249 46.030 1.00 29.35 380 LYS A C 1
ATOM 2018 O O . LYS A 1 259 ? -4.610 3.899 45.128 1.00 31.20 380 LYS A O 1
ATOM 2024 N N . PHE A 1 260 ? -6.281 5.214 45.871 1.00 36.42 381 PHE A N 1
ATOM 2025 C CA . PHE A 1 260 ? -6.526 5.865 44.572 1.00 33.15 381 PHE A CA 1
ATOM 2026 C C . PHE A 1 260 ? -5.277 6.444 43.926 1.00 35.23 381 PHE A C 1
ATOM 2027 O O . PHE A 1 260 ? -5.053 6.202 42.758 1.00 39.35 381 PHE A O 1
ATOM 2035 N N . SER A 1 261 ? -4.477 7.208 44.667 1.00 28.80 382 SER A N 1
ATOM 2036 C CA . SER A 1 261 ? -3.270 7.806 44.112 1.00 26.70 382 SER A CA 1
ATOM 2037 C C . SER A 1 261 ? -2.334 6.761 43.517 1.00 30.71 382 SER A C 1
ATOM 2038 O O . SER A 1 261 ? -1.734 6.984 42.464 1.00 34.03 382 SER A O 1
ATOM 2041 N N . GLN A 1 262 ? -2.214 5.610 44.159 1.00 35.02 383 GLN A N 1
ATOM 2042 C CA . GLN A 1 262 ? -1.324 4.580 43.632 1.00 32.95 383 GLN A CA 1
ATOM 2043 C C . GLN A 1 262 ? -1.996 3.800 42.518 1.00 36.91 383 GLN A C 1
ATOM 2044 O O . GLN A 1 262 ? -1.374 3.531 41.489 1.00 33.95 383 GLN A O 1
ATOM 2050 N N . ARG A 1 263 ? -3.265 3.446 42.716 1.00 34.24 384 ARG A N 1
ATOM 2051 C CA . ARG A 1 263 ? -3.991 2.624 41.743 1.00 35.71 384 ARG A CA 1
ATOM 2052 C C . ARG A 1 263 ? -4.274 3.337 40.417 1.00 34.55 384 ARG A C 1
ATOM 2053 O O . ARG A 1 263 ? -4.260 2.705 39.357 1.00 34.99 384 ARG A O 1
ATOM 2061 N N . CYS A 1 264 ? -4.536 4.641 40.502 0.67 23.49 385 CYS A N 1
ATOM 2062 C CA . CYS A 1 264 ? -4.908 5.463 39.366 0.67 19.82 385 CYS A CA 1
ATOM 2063 C C . CYS A 1 264 ? -3.748 6.198 38.763 0.67 24.11 385 CYS A C 1
ATOM 2064 O O . CYS A 1 264 ? -3.944 7.032 37.893 0.67 24.65 385 CYS A O 1
ATOM 2067 N N . GLY A 1 265 ? -2.546 5.911 39.243 1.00 35.51 386 GLY A N 1
ATOM 2068 C CA . GLY A 1 265 ? -1.336 6.566 38.766 1.00 36.35 386 GLY A CA 1
ATOM 2069 C C . GLY A 1 265 ? -1.259 8.090 38.868 1.00 36.85 386 GLY A C 1
ATOM 2070 O O . GLY A 1 265 ? -0.753 8.730 37.967 1.00 36.33 386 GLY A O 1
ATOM 2071 N N . HIS A 1 266 ? -1.736 8.696 39.948 1.00 39.92 387 HIS A N 1
ATOM 2072 C CA . HIS A 1 266 ? -1.653 10.157 40.043 1.00 38.22 387 HIS A CA 1
ATOM 2073 C C . HIS A 1 266 ? -0.216 10.679 39.985 1.00 44.08 387 HIS A C 1
ATOM 2074 O O . HIS A 1 266 ? 0.019 11.780 39.501 1.00 49.89 387 HIS A O 1
ATOM 2081 N N . LEU A 1 267 ? 0.738 9.889 40.475 1.00 36.43 388 LEU A N 1
ATOM 2082 C CA . LEU A 1 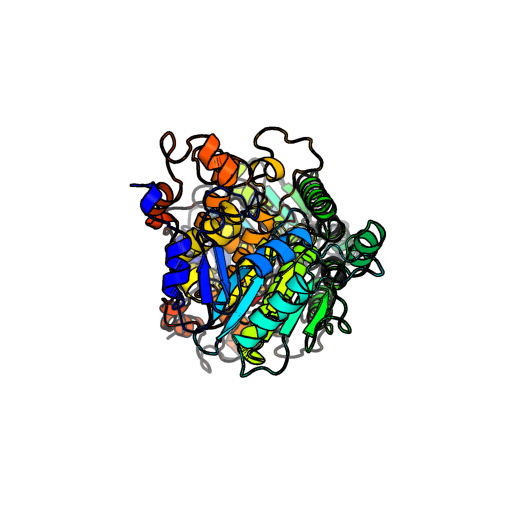267 ? 2.139 10.305 40.550 1.00 36.39 388 LEU A CA 1
ATOM 2083 C C . LEU A 1 267 ? 3.079 9.383 39.768 1.00 41.62 388 LEU A C 1
ATOM 2084 O O . LEU A 1 267 ? 4.153 9.798 39.329 1.00 42.47 388 LEU A O 1
ATOM 2089 N N . ASP A 1 268 ? 2.696 8.124 39.616 1.00 57.49 389 ASP A N 1
ATOM 2090 C CA . ASP A 1 268 ? 3.538 7.178 38.896 1.00 58.25 389 ASP A CA 1
ATOM 2091 C C . ASP A 1 268 ? 2.679 6.137 38.177 1.00 58.71 389 ASP A C 1
ATOM 2092 O O . ASP A 1 268 ? 2.119 5.250 38.819 1.00 61.72 389 ASP A O 1
ATOM 2097 N N . GLY A 1 269 ? 2.598 6.251 36.847 1.00 46.94 390 GLY A N 1
ATOM 2098 C CA . GLY A 1 269 ? 1.788 5.367 36.024 1.00 41.80 390 GLY A CA 1
ATOM 2099 C C . GLY A 1 269 ? 2.450 4.069 35.570 1.00 49.08 390 GLY A C 1
ATOM 2100 O O . GLY A 1 269 ? 1.774 3.185 35.037 1.00 43.57 390 GLY A O 1
ATOM 2101 N N . ASP A 1 270 ? 3.762 3.945 35.783 1.00 68.21 391 ASP A N 1
ATOM 2102 C CA . ASP A 1 270 ? 4.522 2.773 35.329 1.00 68.75 391 ASP A CA 1
ATOM 2103 C C . ASP A 1 270 ? 4.728 1.743 36.448 1.00 65.37 391 ASP A C 1
ATOM 2104 O O . ASP A 1 270 ? 5.524 0.807 36.324 1.00 64.24 391 ASP A O 1
ATOM 2109 N N . SER A 1 271 ? 3.996 1.920 37.539 1.00 49.04 392 SER A N 1
ATOM 2110 C CA . SER A 1 271 ? 4.182 1.113 38.736 1.00 44.08 392 SER A CA 1
ATOM 2111 C C . SER A 1 271 ? 3.321 -0.150 38.779 1.00 38.93 392 SER A C 1
ATOM 2112 O O . SER A 1 271 ? 2.212 -0.192 38.232 1.00 30.73 392 SER A O 1
ATOM 2115 N N . LYS A 1 272 ? 3.832 -1.168 39.472 1.00 54.31 393 LYS A N 1
ATOM 2116 C CA . LYS A 1 272 ? 3.132 -2.443 39.624 1.00 51.15 393 LYS A CA 1
ATOM 2117 C C . LYS A 1 272 ? 1.980 -2.289 40.619 1.00 45.34 393 LYS A C 1
ATOM 2118 O O . LYS A 1 272 ? 1.305 -3.256 40.967 1.00 43.33 393 LYS A O 1
ATOM 2124 N N . GLU A 1 273 ? 1.750 -1.053 41.043 1.00 36.41 394 GLU A N 1
ATOM 2125 C CA . GLU A 1 273 ? 0.674 -0.733 41.953 1.00 40.20 394 GLU A CA 1
ATOM 2126 C C . GLU A 1 273 ? -0.570 -0.178 41.219 1.00 39.47 394 GLU A C 1
ATOM 2127 O O . GLU A 1 273 ? -1.658 -0.115 41.799 1.00 35.18 394 GLU A O 1
ATOM 2133 N N . VAL A 1 274 ? -0.402 0.209 39.946 1.00 38.33 395 VAL A N 1
ATOM 2134 C CA . VAL A 1 274 ? -1.510 0.663 39.076 1.00 30.87 395 VAL A CA 1
ATOM 2135 C C . VAL A 1 274 ? -2.447 -0.477 38.686 1.00 27.73 395 VAL A C 1
ATOM 2136 O O . VAL A 1 274 ? -1.990 -1.520 38.239 1.00 27.55 395 VAL A O 1
ATOM 2140 N N . SER A 1 275 ? -3.753 -0.279 38.854 1.00 34.91 396 SER A N 1
ATOM 2141 C CA . SER A 1 275 ? -4.742 -1.301 38.489 1.00 31.83 396 SER A CA 1
ATOM 2142 C C . SER A 1 275 ? -6.145 -0.707 38.385 1.00 32.53 396 SER A C 1
ATOM 2143 O O . SER A 1 275 ? -6.483 0.199 39.133 1.00 34.88 396 SER A O 1
ATOM 2146 N N . PRO A 1 276 ? -6.961 -1.206 37.439 1.00 34.05 397 PRO A N 1
ATOM 2147 C CA . PRO A 1 276 ? -8.303 -0.671 37.182 1.00 35.26 397 PRO A CA 1
ATOM 2148 C C . PRO A 1 276 ? -9.377 -1.243 38.079 1.00 36.39 397 PRO A C 1
ATOM 2149 O O . PRO A 1 276 ? -10.385 -1.742 37.566 1.00 32.55 397 PRO A O 1
ATOM 2153 N N . ILE A 1 277 ? -9.165 -1.147 39.388 1.00 29.61 398 ILE A N 1
ATOM 2154 C CA . ILE A 1 277 ? -10.038 -1.752 40.377 1.00 25.67 398 ILE A CA 1
ATOM 2155 C C . ILE A 1 277 ? -11.347 -0.967 40.555 1.00 25.26 398 ILE A C 1
ATOM 2156 O O . ILE A 1 277 ? -12.438 -1.550 40.580 1.00 26.45 398 ILE A O 1
ATOM 2161 N N . PHE A 1 278 ? -11.250 0.352 40.663 1.00 25.54 399 PHE A N 1
ATOM 2162 C CA . PHE A 1 278 ? -12.447 1.187 40.694 1.00 24.70 399 PHE A CA 1
ATOM 2163 C C . PHE A 1 278 ? -13.179 1.148 39.344 1.00 30.84 399 PHE A C 1
ATOM 2164 O O . PHE A 1 278 ? -14.402 1.262 39.285 1.00 31.16 399 PHE A O 1
ATOM 2172 N N . THR A 1 279 ? -12.428 0.998 38.256 1.00 30.43 400 THR A N 1
ATOM 2173 C CA . THR A 1 279 ? -13.037 0.860 36.958 1.00 26.56 400 THR A CA 1
ATOM 2174 C C . THR A 1 279 ? -13.933 -0.361 36.929 1.00 28.49 400 THR A C 1
ATOM 2175 O O . THR A 1 279 ? -15.103 -0.243 36.599 1.00 34.51 400 THR A O 1
ATOM 2179 N N . GLN A 1 280 ? -13.409 -1.523 37.296 1.00 26.09 401 GLN A N 1
ATOM 2180 C CA . GLN A 1 280 ? -14.240 -2.728 37.397 1.00 28.67 401 GLN A CA 1
ATOM 2181 C C . GLN A 1 280 ? -15.499 -2.534 38.261 1.00 32.42 401 GLN A C 1
ATOM 2182 O O . GLN A 1 280 ? -16.555 -3.099 37.986 1.00 33.82 401 GLN A O 1
ATOM 2188 N N . PHE A 1 281 ? -15.399 -1.744 39.321 1.00 32.55 402 PHE A N 1
ATOM 2189 C CA . PHE A 1 281 ? -16.562 -1.556 40.168 1.00 31.24 402 PHE A CA 1
ATOM 2190 C C . PHE A 1 281 ? -17.659 -0.778 39.405 1.00 31.50 402 PHE A C 1
ATOM 2191 O O . PHE A 1 281 ? -18.837 -1.143 39.444 1.00 31.17 402 PHE A O 1
ATOM 2199 N N . LEU A 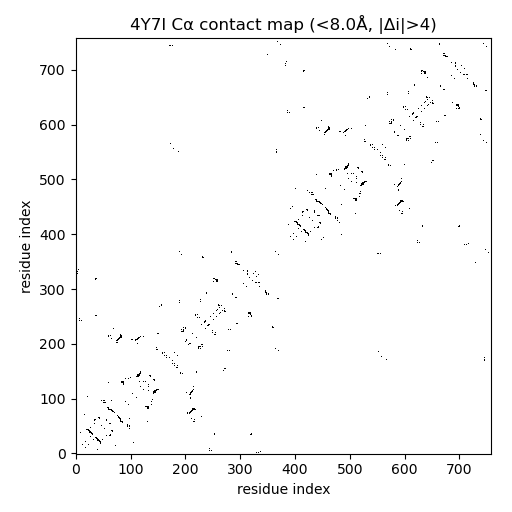1 282 ? -17.268 0.278 38.701 1.00 27.77 403 LEU A N 1
ATOM 2200 C CA . LEU A 1 282 ? -18.231 1.061 37.949 1.00 30.77 403 LEU A CA 1
ATOM 2201 C C . LEU A 1 282 ? -18.815 0.194 36.839 1.00 31.88 403 LEU A C 1
ATOM 2202 O O . LEU A 1 282 ? -20.006 0.263 36.539 1.00 30.12 403 LEU A O 1
ATOM 2207 N N . ASP A 1 283 ? -17.969 -0.648 36.261 1.00 34.43 404 ASP A N 1
ATOM 2208 C CA . ASP A 1 283 ? -18.393 -1.594 35.241 1.00 34.71 404 ASP A CA 1
ATOM 2209 C C . ASP A 1 283 ? -19.478 -2.519 35.802 1.00 36.16 404 ASP A C 1
ATOM 2210 O O . ASP A 1 283 ? -20.469 -2.823 35.127 1.00 36.56 404 ASP A O 1
ATOM 2215 N N . CYS A 1 284 ? -19.298 -2.939 37.052 1.00 31.80 405 CYS A N 1
ATOM 2216 C CA . CYS A 1 284 ? -20.275 -3.783 37.725 1.00 28.06 405 CYS A CA 1
ATOM 2217 C C . CYS A 1 284 ? -21.604 -3.079 37.919 1.00 30.92 405 CYS A C 1
ATOM 2218 O O . CYS A 1 284 ? -22.653 -3.706 37.874 1.00 32.32 405 CYS A O 1
ATOM 2221 N N . ILE A 1 285 ? -21.565 -1.776 38.144 1.00 29.99 406 ILE A N 1
ATOM 2222 C CA . ILE A 1 285 ? -22.799 -1.037 38.284 1.00 31.76 406 ILE A CA 1
ATOM 2223 C C . ILE A 1 285 ? -23.433 -0.898 36.933 1.00 34.39 406 ILE A C 1
ATOM 2224 O O . ILE A 1 285 ? -24.646 -1.037 36.796 1.00 35.53 406 ILE A O 1
ATOM 2229 N N . TRP A 1 286 ? -22.601 -0.620 35.933 1.00 33.35 407 TRP A N 1
ATOM 2230 C CA . TRP A 1 286 ? -23.083 -0.560 34.568 1.00 34.86 407 TRP A CA 1
ATOM 2231 C C . TRP A 1 286 ? -23.820 -1.827 34.194 1.00 36.45 407 TRP A C 1
ATOM 2232 O O . TRP A 1 286 ? -24.904 -1.751 33.631 1.00 37.83 407 TRP A O 1
ATOM 2243 N N . GLN A 1 287 ? -23.238 -2.984 34.505 1.00 33.74 408 GLN A N 1
ATOM 2244 C CA . GLN A 1 287 ? -23.860 -4.252 34.142 1.00 33.83 408 GLN A CA 1
ATOM 2245 C C . GLN A 1 287 ? -25.252 -4.348 34.747 1.00 33.06 408 GLN A C 1
ATOM 2246 O O . GLN A 1 287 ? -26.184 -4.812 34.109 1.00 32.18 408 GLN A O 1
ATOM 2252 N N . LEU A 1 288 ? -25.403 -3.889 35.978 1.00 38.14 409 LEU A N 1
ATOM 2253 C CA . LEU A 1 288 ? -26.695 -3.999 36.634 1.00 41.46 409 LEU A CA 1
ATOM 2254 C C . LEU A 1 288 ? -27.683 -3.055 35.980 1.00 42.90 409 LEU A C 1
ATOM 2255 O O . LEU A 1 288 ? -28.833 -3.404 35.791 1.00 44.17 409 LEU A O 1
ATOM 2260 N N . MET A 1 289 ? -27.224 -1.858 35.635 1.00 40.13 410 MET A N 1
ATOM 2261 C CA . MET A 1 289 ? -28.061 -0.876 34.964 1.00 36.05 410 MET A CA 1
ATOM 2262 C C . MET A 1 289 ? -28.593 -1.450 33.666 1.00 39.99 410 MET A C 1
ATOM 2263 O O . MET A 1 289 ? -29.772 -1.321 33.356 1.00 44.12 410 MET A O 1
ATOM 2268 N N . GLU A 1 290 ? -27.720 -2.101 32.913 1.00 39.78 411 GLU A N 1
ATOM 2269 C CA . GLU A 1 290 ? -28.123 -2.756 31.677 1.00 39.82 411 GLU A CA 1
ATOM 2270 C C . GLU A 1 290 ? -29.196 -3.808 31.917 1.00 40.69 411 GLU A C 1
ATOM 2271 O O . GLU A 1 290 ? -30.127 -3.948 31.133 1.00 45.79 411 GLU A O 1
ATOM 2277 N N . GLN A 1 291 ? -29.070 -4.535 33.016 1.00 44.06 412 GLN A N 1
ATOM 2278 C CA . GLN A 1 291 ? -29.986 -5.626 33.332 1.00 41.73 412 GLN A CA 1
ATOM 2279 C C . GLN A 1 291 ? -31.260 -5.120 34.018 1.00 41.54 412 GLN A C 1
ATOM 2280 O O . GLN A 1 291 ? -32.301 -5.773 33.986 1.00 42.41 412 GLN A O 1
ATOM 2286 N N . PHE A 1 292 ? -31.165 -3.944 34.631 1.00 38.36 413 PHE A N 1
ATOM 2287 C CA . PHE A 1 292 ? -32.274 -3.333 35.353 1.00 34.65 413 PHE A CA 1
ATOM 2288 C C . PHE A 1 292 ? -32.353 -1.867 34.962 1.00 37.09 413 PHE A C 1
ATOM 2289 O O . PHE A 1 292 ? -31.922 -0.999 35.719 1.00 36.70 413 PHE A O 1
ATOM 2297 N N . PRO A 1 293 ? -32.900 -1.587 33.761 1.00 44.70 414 PRO A N 1
ATOM 2298 C CA . PRO A 1 293 ? -32.979 -0.247 33.154 1.00 43.64 414 PRO A CA 1
ATOM 2299 C C . PRO A 1 293 ? -33.766 0.764 33.976 1.00 45.45 414 PRO A C 1
ATOM 2300 O O . PRO A 1 293 ? -33.666 1.967 33.702 1.00 47.85 414 PRO A O 1
ATOM 2304 N N . CYS A 1 294 ? -34.531 0.286 34.955 1.00 42.45 415 CYS A N 1
ATOM 2305 C CA . CYS A 1 294 ? -35.394 1.156 35.749 1.00 50.16 415 CYS A CA 1
ATOM 2306 C C . CYS A 1 294 ? -34.958 1.315 37.206 1.00 52.76 415 CYS A C 1
ATOM 2307 O O . CYS A 1 294 ? -35.484 2.169 37.922 1.00 54.52 415 CYS A O 1
ATOM 2310 N N . ALA A 1 295 ? -33.997 0.501 37.637 1.00 49.00 416 ALA A N 1
ATOM 2311 C CA . ALA A 1 295 ? -33.667 0.392 39.047 1.00 45.93 416 ALA A CA 1
ATOM 2312 C C . ALA A 1 295 ? -32.818 1.550 39.548 1.00 45.37 416 ALA A C 1
ATOM 2313 O O . ALA A 1 295 ? -32.822 1.856 40.742 1.00 44.57 416 ALA A O 1
ATOM 2315 N N . PHE A 1 296 ? -32.093 2.197 38.644 1.00 36.54 417 PHE A N 1
ATOM 2316 C CA . PHE A 1 296 ? -31.145 3.217 39.067 1.00 37.27 417 PHE A CA 1
ATOM 2317 C C . PHE A 1 296 ? -31.625 4.608 38.720 1.00 41.03 417 PHE A C 1
ATOM 2318 O O . PHE A 1 296 ? -32.278 4.796 37.708 1.00 45.26 417 PHE A O 1
ATOM 2326 N N . GLU A 1 297 ? -31.326 5.580 39.576 1.00 49.74 418 GLU A N 1
ATOM 2327 C CA . GLU A 1 297 ? -31.703 6.966 39.311 1.00 52.32 418 GLU A CA 1
ATOM 2328 C C . GLU A 1 297 ? -30.794 7.581 38.237 1.00 47.49 418 GLU A C 1
ATOM 2329 O O . GLU A 1 297 ? -31.238 8.383 37.422 1.00 50.78 418 GLU A O 1
ATOM 2335 N N . PHE A 1 298 ? -29.532 7.180 38.226 1.00 39.61 419 PHE A N 1
ATOM 2336 C CA . PHE A 1 298 ? -28.531 7.801 37.363 1.00 44.01 419 PHE A CA 1
ATOM 2337 C C . PHE A 1 298 ? -28.343 7.030 36.060 1.00 45.85 419 PHE A C 1
ATOM 2338 O O . PHE A 1 298 ? -28.637 5.835 35.976 1.00 46.20 419 PHE A O 1
ATOM 2346 N N . ASN A 1 299 ? -27.851 7.723 35.040 1.00 47.63 420 ASN A N 1
ATOM 2347 C CA . ASN A 1 299 ? -27.532 7.094 33.772 1.00 43.17 420 ASN A CA 1
ATOM 2348 C C . ASN A 1 299 ? -26.043 6.774 33.655 1.00 44.85 420 ASN A C 1
ATOM 2349 O O . ASN A 1 299 ? -25.247 7.116 34.522 1.00 44.37 420 ASN A O 1
ATOM 2354 N N . GLU A 1 300 ? -25.680 6.141 32.549 1.00 50.40 421 GLU A N 1
ATOM 2355 C CA . GLU A 1 300 ? -24.301 5.793 32.227 1.00 43.95 421 GLU A CA 1
ATOM 2356 C C . GLU A 1 300 ? -23.330 6.982 32.299 1.00 40.48 421 GLU A C 1
ATOM 2357 O O . GLU A 1 300 ? -22.162 6.815 32.586 1.00 41.12 421 GLU A O 1
ATOM 2363 N N . ASN A 1 301 ? -23.818 8.190 32.051 1.00 45.45 422 ASN A N 1
ATOM 2364 C CA . ASN A 1 301 ? -22.951 9.366 32.013 1.00 43.26 422 ASN A CA 1
ATOM 2365 C C . ASN A 1 301 ? -22.406 9.748 33.384 1.00 47.35 422 ASN A C 1
ATOM 2366 O O . ASN A 1 301 ? -21.271 10.226 33.502 1.00 45.52 422 ASN A O 1
ATOM 2371 N N . PHE A 1 302 ? -23.238 9.557 34.409 1.00 40.94 423 PHE A N 1
ATOM 2372 C CA . PHE A 1 302 ? -22.865 9.816 35.789 1.00 36.44 423 PHE A CA 1
ATOM 2373 C C . PHE A 1 302 ? -21.609 9.034 36.131 1.00 38.09 423 PHE A C 1
ATOM 2374 O O . PHE A 1 302 ? -20.631 9.613 36.601 1.00 38.56 423 PHE A O 1
ATOM 2382 N N . LEU A 1 303 ? -21.622 7.729 35.853 1.00 35.40 424 LEU A N 1
ATOM 2383 C CA . LEU A 1 303 ? -20.489 6.865 36.163 1.00 31.32 424 LEU A CA 1
ATOM 2384 C C . LEU A 1 303 ? -19.255 7.334 35.409 1.00 37.82 424 LEU A C 1
ATOM 2385 O O . LEU A 1 303 ? -18.158 7.435 35.983 1.00 37.64 424 LEU A O 1
ATOM 2390 N N . LEU A 1 304 ? -19.437 7.638 34.124 1.00 36.95 425 LEU A N 1
ATOM 2391 C CA . LEU A 1 304 ? -18.316 8.027 33.278 1.00 36.96 425 LEU A CA 1
ATOM 2392 C C . LEU A 1 304 ? -17.686 9.355 33.727 1.00 39.83 425 LEU A C 1
ATOM 2393 O O . LEU A 1 304 ? -16.472 9.504 33.685 1.00 36.42 425 LEU A O 1
ATOM 2398 N N . GLU A 1 305 ? -18.499 10.308 34.179 1.00 45.95 426 GLU A N 1
ATOM 2399 C CA . GLU A 1 305 ? -17.946 11.544 34.719 1.00 47.74 426 GLU A CA 1
ATOM 2400 C C . GLU A 1 305 ? -17.199 11.310 36.035 1.00 48.08 426 GLU A C 1
ATOM 2401 O O . GLU A 1 305 ? -16.133 11.889 36.248 1.00 49.15 426 GLU A O 1
ATOM 2407 N N . ILE A 1 306 ? -17.754 10.475 36.912 1.00 34.43 427 ILE A N 1
ATOM 2408 C CA . ILE A 1 306 ? -17.081 10.118 38.162 1.00 33.60 427 ILE A CA 1
ATOM 2409 C C . ILE A 1 306 ? -15.736 9.500 37.853 1.00 35.18 427 ILE A C 1
ATOM 2410 O O . ILE A 1 306 ? -14.718 9.856 38.455 1.00 34.56 427 ILE A O 1
ATOM 2415 N N . HIS A 1 307 ? -15.735 8.589 36.884 1.00 42.42 428 HIS A N 1
ATOM 2416 C CA . HIS A 1 307 ? -14.509 7.917 36.492 1.00 42.60 428 HIS A CA 1
ATOM 2417 C C . HIS A 1 307 ? -13.472 8.918 35.998 1.00 41.82 428 HIS A C 1
ATOM 2418 O O . HIS A 1 307 ? -12.260 8.738 36.175 1.00 40.97 428 HIS A O 1
ATOM 2425 N N . ASP A 1 308 ? -13.961 9.987 35.389 1.00 39.73 429 ASP A N 1
ATOM 2426 C CA . ASP A 1 308 ? -13.085 10.989 34.812 1.00 39.92 429 ASP A CA 1
ATOM 2427 C C . ASP A 1 308 ? -12.345 11.718 35.905 1.00 39.06 429 ASP A C 1
ATOM 2428 O O . ASP A 1 308 ? -11.154 11.982 35.789 1.00 39.12 429 ASP A O 1
ATOM 2433 N N . HIS A 1 309 ? -13.041 12.018 36.991 1.00 43.45 430 HIS A N 1
ATOM 2434 C CA . HIS A 1 309 ? -12.449 12.873 37.998 1.00 43.60 430 HIS A CA 1
ATOM 2435 C C . HIS A 1 309 ? -11.686 12.086 39.048 1.00 41.53 430 HIS A C 1
ATOM 2436 O O . HIS A 1 309 ? -10.847 12.644 39.747 1.00 43.52 430 HIS A O 1
ATOM 2443 N N . VAL A 1 310 ? -11.948 10.786 39.135 1.00 32.80 431 VAL A N 1
ATOM 2444 C CA . VAL A 1 310 ? -11.015 9.896 39.811 1.00 31.96 431 VAL A CA 1
ATOM 2445 C C . VAL A 1 310 ? -9.593 10.078 39.243 1.00 34.81 431 VAL A C 1
ATOM 2446 O O . VAL A 1 310 ? -8.601 9.971 39.970 1.00 32.56 431 VAL A O 1
ATOM 2450 N N . PHE A 1 311 ? -9.498 10.379 37.948 1.00 34.55 432 PHE A N 1
ATOM 2451 C CA . PHE A 1 311 ? -8.198 10.543 37.300 1.00 34.03 432 PHE A CA 1
ATOM 2452 C C . PHE A 1 311 ? -7.764 11.991 37.083 1.00 36.61 432 PHE A C 1
ATOM 2453 O O . PHE A 1 311 ? -6.561 12.248 37.030 1.00 34.27 432 PHE A O 1
ATOM 2461 N N . SER A 1 312 ? -8.705 12.933 36.949 1.00 32.98 433 SER A N 1
ATOM 2462 C CA . SER A 1 312 ? -8.316 14.286 36.524 1.00 35.94 433 SER A CA 1
ATOM 2463 C C . SER A 1 312 ? -7.554 15.032 37.600 1.00 39.51 433 SER A C 1
ATOM 2464 O O . SER A 1 312 ? -6.730 15.894 37.280 1.00 36.40 433 SER A O 1
ATOM 2467 N N . CYS A 1 313 ? -7.823 14.657 38.858 1.00 41.19 434 CYS A N 1
ATOM 2468 C CA . CYS A 1 313 ? -7.342 15.321 40.077 1.00 35.88 434 CYS A CA 1
ATOM 2469 C C . CYS A 1 313 ? -7.809 16.766 40.161 1.00 37.65 434 CYS A C 1
ATOM 2470 O O . CYS A 1 313 ? -7.230 17.573 40.873 1.00 38.18 434 CYS A O 1
ATOM 2473 N N . GLN A 1 314 ? -8.885 17.069 39.448 1.00 49.98 435 GLN A N 1
ATOM 2474 C CA . GLN A 1 314 ? -9.485 18.401 39.432 1.00 55.50 435 GLN A CA 1
ATOM 2475 C C . GLN A 1 314 ? -10.046 18.754 40.802 1.00 51.16 435 GLN A C 1
ATOM 2476 O O . GLN A 1 314 ? -10.148 19.917 41.172 1.00 55.67 435 GLN A O 1
ATOM 2482 N N . PHE A 1 315 ? -10.417 17.716 41.539 1.00 38.28 436 PHE A N 1
ATOM 2483 C CA . PHE A 1 315 ? -11.041 17.848 42.828 1.00 36.12 436 PHE A CA 1
ATOM 2484 C C . PHE A 1 315 ? -10.163 17.177 43.900 1.00 41.38 436 PHE A C 1
ATOM 2485 O O . PHE A 1 315 ? -9.087 16.668 43.585 1.00 34.98 436 PHE A O 1
ATOM 2493 N N . GLY A 1 316 ? -10.592 17.201 45.163 1.00 38.10 437 GLY A N 1
ATOM 2494 C CA . GLY A 1 316 ? -9.762 16.681 46.235 1.00 34.39 437 GLY A CA 1
ATOM 2495 C C . GLY A 1 316 ? -10.117 15.274 46.688 1.00 38.87 437 GLY A C 1
ATOM 2496 O O . GLY A 1 316 ? -9.281 14.587 47.280 1.00 32.92 437 GLY A O 1
ATOM 2497 N N . ASN A 1 317 ? -11.341 14.843 46.376 1.00 37.89 438 ASN A N 1
ATOM 2498 C CA . ASN A 1 317 ? -11.940 13.647 46.968 1.00 36.69 438 ASN A CA 1
ATOM 2499 C C . ASN A 1 317 ? -11.111 12.381 46.872 1.00 35.23 438 ASN A C 1
ATOM 2500 O O . ASN A 1 317 ? -11.165 11.543 47.760 1.00 37.29 438 ASN A O 1
ATOM 2505 N N . PHE A 1 318 ? -10.352 12.241 45.793 1.00 32.13 439 PHE A N 1
ATOM 2506 C CA . PHE A 1 318 ? -9.683 10.986 45.477 1.00 30.75 439 PHE A CA 1
ATOM 2507 C C . PHE A 1 318 ? -8.172 11.080 45.598 1.00 30.98 439 PHE A C 1
ATOM 2508 O O . PHE A 1 318 ? -7.456 10.195 45.141 1.00 33.83 439 PHE A O 1
ATOM 2516 N N . LEU A 1 319 ? -7.676 12.156 46.189 1.00 32.79 440 LEU A N 1
ATOM 2517 C CA . LEU A 1 319 ? -6.237 12.358 46.284 1.00 32.73 440 LEU A CA 1
ATOM 2518 C C . LEU A 1 319 ? -5.623 11.521 47.405 1.00 38.90 440 LEU A C 1
ATOM 2519 O O . LEU A 1 319 ? -6.286 11.209 48.407 1.00 38.99 440 LEU A O 1
ATOM 2524 N N . GLY A 1 320 ? -4.357 11.152 47.234 1.00 37.28 441 GLY A N 1
ATOM 2525 C CA . GLY A 1 320 ? -3.658 10.377 48.242 1.00 35.16 441 GLY A CA 1
ATOM 2526 C C . GLY A 1 320 ? -4.231 8.987 48.389 1.00 38.91 441 GLY A C 1
ATOM 2527 O O . GLY A 1 320 ? -5.065 8.577 47.584 1.00 39.48 441 GLY A O 1
ATOM 2528 N N . ASN A 1 321 ? -3.818 8.279 49.439 1.00 43.03 442 ASN A N 1
ATOM 2529 C CA . ASN A 1 321 ? -4.112 6.856 49.580 1.00 36.93 442 ASN A CA 1
ATOM 2530 C C . ASN A 1 321 ? -4.912 6.453 50.821 1.00 41.10 442 ASN A C 1
ATOM 2531 O O . ASN A 1 321 ? -5.108 5.250 51.077 1.00 42.29 442 ASN A O 1
ATOM 2536 N N . CYS A 1 322 ? -5.360 7.449 51.585 1.00 39.74 443 CYS A N 1
ATOM 2537 C CA . CYS A 1 322 ? -6.191 7.219 52.765 1.00 41.65 443 CYS A CA 1
ATOM 2538 C C . CYS A 1 322 ? -6.579 8.557 53.348 1.00 44.12 443 CYS A C 1
ATOM 2539 O O . CYS A 1 322 ? -6.058 9.579 52.905 1.00 44.32 443 CYS A O 1
ATOM 2542 N N . GLN A 1 323 ? -7.473 8.553 54.342 1.00 40.31 444 GLN A N 1
ATOM 2543 C CA . GLN A 1 323 ? -7.944 9.798 54.967 1.00 35.65 444 GLN A CA 1
ATOM 2544 C C . GLN A 1 323 ? -6.839 10.589 55.628 1.00 39.30 444 GLN A C 1
ATOM 2545 O O . GLN A 1 323 ? -6.796 11.806 55.507 1.00 40.23 444 GLN A O 1
ATOM 2551 N N . LYS A 1 324 ? -5.958 9.908 56.348 1.00 38.43 445 LYS A N 1
ATOM 2552 C CA . LYS A 1 324 ? -4.831 10.594 56.949 1.00 40.01 445 LYS A CA 1
ATOM 2553 C C . LYS A 1 324 ? -4.006 11.328 55.877 1.00 42.58 445 LYS A C 1
ATOM 2554 O O . LYS A 1 324 ? -3.642 12.475 56.074 1.00 45.67 445 LYS A O 1
ATOM 2560 N N . ASP A 1 325 ? -3.723 10.688 54.745 1.00 40.66 446 ASP A N 1
ATOM 2561 C CA . ASP A 1 325 ? -3.037 11.376 53.643 1.00 42.94 446 ASP A CA 1
ATOM 2562 C C . ASP A 1 325 ? -3.751 12.666 53.240 1.00 43.59 446 ASP A C 1
ATOM 2563 O O . ASP A 1 325 ? -3.159 13.746 53.218 1.00 40.24 446 ASP A O 1
ATOM 2568 N N . ARG A 1 326 ? -5.032 12.540 52.922 1.00 38.36 447 ARG A N 1
ATOM 2569 C CA . ARG A 1 326 ? -5.853 13.689 52.579 1.00 39.45 447 ARG A CA 1
ATOM 2570 C C . ARG A 1 326 ? -5.870 14.805 53.642 1.00 39.56 447 ARG A C 1
ATOM 2571 O O . ARG A 1 326 ? -5.774 15.981 53.292 1.00 42.58 447 ARG A O 1
ATOM 2579 N N . GLU A 1 327 ? -6.007 14.448 54.917 1.00 37.19 448 GLU A N 1
ATOM 2580 C CA . GLU A 1 327 ? -5.878 15.423 55.998 1.00 36.19 448 GLU A CA 1
ATOM 2581 C C . GLU A 1 327 ? -4.536 16.142 55.972 1.00 38.51 448 GLU A C 1
ATOM 2582 O O . GLU A 1 327 ? -4.482 17.356 56.090 1.00 38.73 448 GLU A O 1
ATOM 2588 N N . ASP A 1 328 ? -3.454 15.385 55.808 1.00 44.43 449 ASP A N 1
ATOM 2589 C CA . ASP A 1 328 ? -2.111 15.953 55.681 1.00 43.32 449 ASP A CA 1
ATOM 2590 C C . ASP A 1 328 ? -1.964 16.870 54.459 1.00 47.61 449 ASP A C 1
ATOM 2591 O O . ASP A 1 328 ? -1.231 17.853 54.508 1.00 52.43 449 ASP A O 1
ATOM 2596 N N . LEU A 1 329 ? -2.658 16.553 53.367 1.00 46.63 450 LEU A N 1
ATOM 2597 C CA . LEU A 1 329 ? -2.614 17.387 52.161 1.00 44.07 450 LEU A CA 1
ATOM 2598 C C . LEU A 1 329 ? -3.508 18.616 52.281 1.00 49.29 450 LEU A C 1
ATOM 2599 O O . LEU A 1 329 ? -3.581 19.406 51.348 1.00 50.37 450 LEU A O 1
ATOM 2604 N N . ARG A 1 330 ? -4.184 18.769 53.419 1.00 60.95 451 ARG A N 1
ATOM 2605 C CA . ARG A 1 330 ? -5.065 19.911 53.675 1.00 65.56 451 ARG A CA 1
ATOM 2606 C C . ARG A 1 330 ? -6.089 20.064 52.556 1.00 60.39 451 ARG A C 1
ATOM 2607 O O . ARG A 1 330 ? -6.418 21.167 52.127 1.00 64.53 451 ARG A O 1
ATOM 2615 N N . VAL A 1 331 ? -6.604 18.931 52.111 1.00 49.33 452 VAL A N 1
ATOM 2616 C CA . VAL A 1 331 ? -7.445 18.860 50.925 1.00 50.85 452 VAL A CA 1
ATOM 2617 C C . VAL A 1 331 ? -8.853 19.413 51.175 1.00 49.31 452 VAL A C 1
ATOM 2618 O O . VAL A 1 331 ? -9.500 19.949 50.279 1.00 49.42 452 VAL A O 1
ATOM 2622 N N . TYR A 1 332 ? -9.320 19.298 52.406 1.00 48.96 453 TYR A N 1
ATOM 2623 C CA . TYR A 1 332 ? -10.679 19.702 52.722 1.00 53.59 453 TYR A CA 1
ATOM 2624 C C . TYR A 1 332 ? -10.788 21.225 52.932 1.00 56.73 453 TYR A C 1
ATOM 2625 O O . TYR A 1 332 ? -11.880 21.776 53.095 1.00 57.18 453 TYR A O 1
ATOM 2634 N N . GLU A 1 333 ? -9.648 21.904 52.889 1.00 58.73 454 GLU A N 1
ATOM 2635 C CA . GLU A 1 333 ? -9.602 23.331 53.162 1.00 60.53 454 GLU A CA 1
ATOM 2636 C C . GLU A 1 333 ? -9.187 24.115 51.927 1.00 54.88 454 GLU A C 1
ATOM 2637 O O . GLU A 1 333 ? -9.540 25.274 51.767 1.00 56.75 454 GLU A O 1
ATOM 2643 N N . LYS A 1 334 ? -8.443 23.458 51.047 1.00 53.55 455 LYS A N 1
ATOM 2644 C CA . LYS A 1 334 ? -7.756 24.131 49.951 1.00 48.85 455 LYS A CA 1
ATOM 2645 C C . LYS A 1 334 ? -8.227 23.700 48.558 1.00 50.99 455 LYS A C 1
ATOM 2646 O O . LYS A 1 334 ? -7.827 24.295 47.552 1.00 48.95 455 LYS A O 1
ATOM 2652 N N . THR A 1 335 ? -9.054 22.659 48.503 1.00 47.49 456 THR A N 1
ATOM 2653 C CA . THR A 1 335 ? -9.594 22.153 47.250 1.00 44.67 456 THR A CA 1
ATOM 2654 C C . THR A 1 335 ? -11.098 22.021 47.358 1.00 44.48 456 THR A C 1
ATOM 2655 O O . THR A 1 335 ? -11.662 22.195 48.432 1.00 42.54 456 THR A O 1
ATOM 2659 N N . HIS A 1 336 ? -11.747 21.691 46.247 1.00 55.72 457 HIS A N 1
ATOM 2660 C CA . HIS A 1 336 ? -13.199 21.526 46.237 1.00 53.62 457 HIS A CA 1
ATOM 2661 C C . HIS A 1 336 ? -13.583 20.049 46.069 1.00 49.56 457 HIS A C 1
ATOM 2662 O O . HIS A 1 336 ? -12.736 19.208 45.763 1.00 46.94 457 HIS A O 1
ATOM 2669 N N . SER A 1 337 ? -14.858 19.747 46.303 1.00 47.12 458 SER A N 1
ATOM 2670 C CA . SER A 1 337 ? -15.397 18.388 46.210 1.00 43.36 458 SER A CA 1
ATOM 2671 C C . SER A 1 337 ? -16.175 18.167 44.900 1.00 47.32 458 SER A C 1
ATOM 2672 O O . SER A 1 337 ? -16.926 19.051 44.456 1.00 44.43 458 SER A O 1
ATOM 2675 N N . VAL A 1 338 ? -15.984 16.993 44.289 1.00 47.20 459 VAL A N 1
ATOM 2676 C CA . VAL A 1 338 ? -16.711 16.618 43.083 1.00 42.77 459 VAL A CA 1
ATOM 2677 C C . VAL A 1 338 ? -18.210 16.685 43.277 1.00 49.55 459 VAL A C 1
ATOM 2678 O O . VAL A 1 338 ? -18.917 17.153 42.389 1.00 54.18 459 VAL A O 1
ATOM 2682 N N . TRP A 1 339 ? -18.705 16.213 44.421 1.00 39.64 460 TRP A N 1
ATOM 2683 C CA . TRP A 1 339 ? -20.131 15.915 44.537 1.00 40.73 460 TRP A CA 1
ATOM 2684 C C . TRP A 1 339 ? -21.047 17.131 44.264 1.00 46.70 460 TRP A C 1
ATOM 2685 O O . TRP A 1 339 ? -22.001 16.990 43.501 1.00 42.01 460 TRP A O 1
ATOM 2696 N N . PRO A 1 340 ? -20.758 18.320 44.859 1.00 50.94 461 PRO A N 1
ATOM 2697 C CA . PRO A 1 340 ? -21.488 19.545 44.489 1.00 48.38 461 PRO A CA 1
ATOM 2698 C C . PRO A 1 340 ? -21.490 19.812 42.993 1.00 46.36 461 PRO A C 1
ATOM 2699 O O . PRO A 1 340 ? -22.506 20.159 42.398 1.00 48.76 461 PRO A O 1
ATOM 2703 N N . PHE A 1 341 ? -20.318 19.646 42.404 1.00 35.90 462 PHE A N 1
ATOM 2704 C CA . PHE A 1 341 ? -20.095 19.905 41.000 1.00 37.21 462 PHE A CA 1
ATOM 2705 C C . PHE A 1 341 ? -20.928 18.975 40.127 1.00 38.72 462 PHE A C 1
ATOM 2706 O O . PHE A 1 341 ? -21.486 19.396 39.115 1.00 41.52 462 PHE A O 1
ATOM 2714 N N . LEU A 1 342 ? -21.000 17.706 40.510 1.00 41.50 463 LEU A N 1
ATOM 2715 C CA . LEU A 1 342 ? -21.816 16.749 39.772 1.00 40.66 463 LEU A CA 1
ATOM 2716 C C . LEU A 1 342 ? -23.304 16.970 40.046 1.00 46.60 463 LEU A C 1
ATOM 2717 O O . LEU A 1 342 ? -24.137 16.685 39.185 1.00 50.00 463 LEU A O 1
ATOM 2722 N N . VAL A 1 343 ? -23.640 17.484 41.231 1.00 51.10 464 VAL A N 1
ATOM 2723 C CA . VAL A 1 343 ? -25.035 17.798 41.547 1.00 53.10 464 VAL A CA 1
ATOM 2724 C C . VAL A 1 343 ? -25.543 18.953 40.654 1.00 55.51 464 VAL A C 1
ATOM 2725 O O . VAL A 1 343 ? -26.722 18.981 40.271 1.00 53.22 464 VAL A O 1
ATOM 2729 N N . GLN A 1 344 ? -24.646 19.874 40.293 1.00 61.49 465 GLN A N 1
ATOM 2730 C CA . GLN A 1 344 ? -24.976 20.950 39.352 1.00 63.97 465 GLN A CA 1
ATOM 2731 C C . GLN A 1 344 ? -25.527 20.356 38.065 1.00 67.21 465 GLN A C 1
ATOM 2732 O O . GLN A 1 344 ? -26.463 20.893 37.471 1.00 71.15 465 GLN A O 1
ATOM 2738 N N . ARG A 1 345 ? -24.952 19.225 37.660 1.00 62.38 466 ARG A N 1
ATOM 2739 C CA . ARG A 1 345 ? -25.186 18.669 36.334 1.00 59.45 466 ARG A CA 1
ATOM 2740 C C . ARG A 1 345 ? -26.147 17.479 36.312 1.00 58.03 466 ARG A C 1
ATOM 2741 O O . ARG A 1 345 ? -26.169 16.742 35.344 1.00 59.24 466 ARG A O 1
ATOM 2749 N N . LYS A 1 346 ? -26.943 17.297 37.364 1.00 51.85 467 LYS A N 1
ATOM 2750 C CA . LYS A 1 346 ? -27.915 16.192 37.416 1.00 56.04 467 LYS A CA 1
ATOM 2751 C C . LYS A 1 346 ? -28.861 16.075 36.207 1.00 57.43 467 LYS A C 1
ATOM 2752 O O . LYS A 1 346 ? -29.284 14.969 35.875 1.00 54.46 467 LYS A O 1
ATOM 2758 N N . PRO A 1 347 ? -29.242 17.203 35.578 1.00 78.52 468 PRO A N 1
ATOM 2759 C CA . PRO A 1 347 ? -30.002 17.099 34.323 1.00 80.40 468 PRO A CA 1
ATOM 2760 C C . PRO A 1 347 ? -29.416 16.137 33.283 1.00 73.69 468 PRO A C 1
ATOM 2761 O O . PRO A 1 347 ? -30.147 15.416 32.610 1.00 75.43 468 PRO A O 1
ATOM 2765 N N . ASP A 1 348 ? -28.099 16.120 33.169 1.00 57.76 469 ASP A N 1
ATOM 2766 C CA . ASP A 1 348 ? -27.432 15.277 32.195 1.00 54.64 469 ASP A CA 1
ATOM 2767 C C . ASP A 1 348 ? -27.183 13.857 32.723 1.00 49.25 469 ASP A C 1
ATOM 2768 O O . ASP A 1 348 ? -26.691 12.993 32.006 1.00 46.73 469 ASP A O 1
ATOM 2773 N N . PHE A 1 349 ? -27.552 13.614 33.976 1.00 44.69 470 PHE A N 1
ATOM 2774 C CA . PHE A 1 349 ? -27.200 12.372 34.665 1.00 41.16 470 PHE A CA 1
ATOM 2775 C C . PHE A 1 349 ? -28.401 11.495 35.008 1.00 39.52 470 PHE A C 1
ATOM 2776 O O . PHE A 1 349 ? -28.232 10.413 35.583 1.00 36.46 470 PHE A O 1
ATOM 2784 N N . ARG A 1 350 ? -29.601 11.945 34.656 1.00 46.07 471 ARG A N 1
ATOM 2785 C CA . ARG A 1 350 ? -30.801 11.252 35.098 1.00 49.15 471 ARG A CA 1
ATOM 2786 C C . ARG A 1 350 ? -31.291 10.168 34.130 1.00 47.40 471 ARG A C 1
ATOM 2787 O O . ARG A 1 350 ? -31.531 10.427 32.955 1.00 47.81 471 ARG A O 1
ATOM 2795 N N . ASN A 1 351 ? -31.421 8.952 34.653 1.00 42.49 472 ASN A N 1
ATOM 2796 C CA . ASN A 1 351 ? -32.092 7.856 33.974 1.00 40.84 472 ASN A CA 1
ATOM 2797 C C . ASN A 1 351 ? -33.581 8.119 33.902 1.00 47.43 472 ASN A C 1
ATOM 2798 O O . ASN A 1 351 ? -34.271 8.081 34.917 1.00 45.91 472 ASN A O 1
ATOM 2803 N N . PRO A 1 352 ? -34.098 8.364 32.694 1.00 62.20 473 PRO A N 1
ATOM 2804 C CA . PRO A 1 352 ? -35.490 8.800 32.568 1.00 56.86 473 PRO A CA 1
ATOM 2805 C C . PRO A 1 352 ? -36.465 7.642 32.662 1.00 54.39 473 PRO A C 1
ATOM 2806 O O . PRO A 1 352 ? -37.662 7.867 32.596 1.00 58.78 473 PRO A O 1
ATOM 2810 N N . LEU A 1 353 ? -35.955 6.424 32.807 1.00 49.33 474 LEU A N 1
ATOM 2811 C CA . LEU A 1 353 ? -36.799 5.239 32.961 1.00 48.88 474 LEU A CA 1
ATOM 2812 C C . LEU A 1 353 ? -36.935 4.869 34.427 1.00 49.15 474 LEU A C 1
ATOM 2813 O O . LEU A 1 353 ? -37.617 3.896 34.765 1.00 48.37 474 LEU A O 1
ATOM 2818 N N . TYR A 1 354 ? -36.276 5.655 35.281 1.00 51.35 475 TYR A N 1
ATOM 2819 C CA . TYR A 1 354 ? -36.240 5.433 36.731 1.00 48.07 475 TYR A CA 1
ATOM 2820 C C . TYR A 1 354 ? -37.624 5.406 37.362 1.00 42.64 475 TYR A C 1
ATOM 2821 O O . TYR A 1 354 ? -38.394 6.328 37.197 1.00 41.26 475 TYR A O 1
ATOM 2830 N N . LYS A 1 355 ? -37.923 4.350 38.104 1.00 51.97 476 LYS A N 1
ATOM 2831 C CA . LYS A 1 355 ? -39.237 4.192 38.716 1.00 58.74 476 LYS A CA 1
ATOM 2832 C C . LYS A 1 355 ? -39.231 4.445 40.227 1.00 66.34 476 LYS A C 1
ATOM 2833 O O . LYS A 1 355 ? -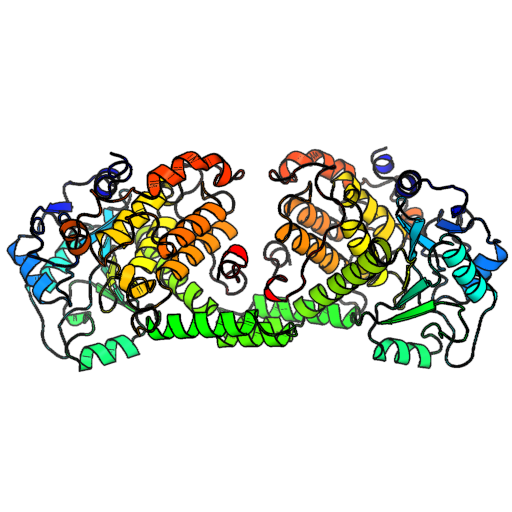40.033 3.866 40.967 1.00 73.71 476 LYS A O 1
ATOM 2839 N N . GLY A 1 356 ? -38.327 5.302 40.691 1.00 62.64 477 GLY A N 1
ATOM 2840 C CA . GLY A 1 356 ? -38.345 5.718 42.082 1.00 63.55 477 GLY A CA 1
ATOM 2841 C C . GLY A 1 356 ? -37.875 4.722 43.128 1.00 64.02 477 GLY A C 1
ATOM 2842 O O . GLY A 1 356 ? -37.581 3.559 42.846 1.00 62.53 477 GLY A O 1
ATOM 2843 N N . PHE A 1 357 ? -37.834 5.208 44.361 1.00 66.86 478 PHE A N 1
ATOM 2844 C CA . PHE A 1 357 ? -37.218 4.520 45.489 1.00 67.30 478 PHE A CA 1
ATOM 2845 C C . PHE A 1 357 ? -37.951 3.239 45.934 1.00 75.98 478 PHE A C 1
ATOM 2846 O O . PHE A 1 357 ? -37.316 2.223 46.240 1.00 71.27 478 PHE A O 1
ATOM 2854 N N . THR A 1 358 ? -39.281 3.291 45.973 1.00 92.64 479 THR A N 1
ATOM 2855 C CA . THR A 1 358 ? -40.077 2.225 46.586 1.00 96.11 479 THR A CA 1
ATOM 2856 C C . THR A 1 358 ? -40.315 1.035 45.655 1.00 92.66 479 THR A C 1
ATOM 2857 O O . THR A 1 358 ? -40.820 -0.009 46.076 1.00 93.43 479 THR A O 1
ATOM 2861 N N . MET A 1 359 ? -39.942 1.199 44.392 1.00 77.34 480 MET A N 1
ATOM 2862 C CA . MET A 1 359 ? -40.213 0.195 43.370 1.00 76.30 480 MET A CA 1
ATOM 2863 C C . MET A 1 359 ? -39.458 -1.110 43.606 1.00 71.86 480 MET A C 1
ATOM 2864 O O . MET A 1 359 ? -40.068 -2.145 43.857 1.00 74.84 480 MET A O 1
ATOM 2869 N N . TYR A 1 360 ? -38.133 -1.063 43.524 1.00 70.93 481 TYR A N 1
ATOM 2870 C CA . TYR A 1 360 ? -37.338 -2.279 43.653 1.00 66.10 481 TYR A CA 1
ATOM 2871 C C . TYR A 1 360 ? -36.820 -2.470 45.074 1.00 66.03 481 TYR A C 1
ATOM 2872 O O . TYR A 1 360 ? -36.566 -1.505 45.800 1.00 66.39 481 TYR A O 1
ATOM 2881 N N . GLY A 1 361 ? -36.662 -3.725 45.470 1.00 54.44 482 GLY A N 1
ATOM 2882 C CA . GLY A 1 361 ? -36.020 -4.026 46.730 1.00 48.98 482 GLY A CA 1
ATOM 2883 C C . GLY A 1 361 ? -34.616 -4.550 46.508 1.00 44.79 482 GLY A C 1
ATOM 2884 O O . GLY A 1 361 ? -33.694 -3.798 46.210 1.00 45.28 482 GLY A O 1
ATOM 2885 N N . VAL A 1 362 ? -34.457 -5.855 46.663 1.00 36.58 483 VAL A N 1
ATOM 2886 C CA . VAL A 1 362 ? -33.178 -6.490 46.454 1.00 34.86 483 VAL A CA 1
ATOM 2887 C C . VAL A 1 362 ? -33.139 -7.002 45.038 1.00 34.64 483 VAL A C 1
ATOM 2888 O O . VAL A 1 362 ? -34.084 -7.645 44.592 1.00 38.88 483 VAL A O 1
ATOM 2892 N N . LEU A 1 363 ? -32.046 -6.711 44.340 1.00 41.24 484 LEU A N 1
ATOM 2893 C CA . LEU A 1 363 ? -31.894 -7.056 42.929 1.00 44.74 484 LEU A CA 1
ATOM 2894 C C . LEU A 1 363 ? -31.360 -8.460 42.754 1.00 46.28 484 LEU A C 1
ATOM 2895 O O . LEU A 1 363 ? -30.401 -8.842 43.413 1.00 44.88 484 LEU A O 1
ATOM 2900 N N . ASN A 1 364 ? -31.974 -9.233 41.866 1.00 67.73 485 ASN A N 1
ATOM 2901 C CA . ASN A 1 364 ? -31.447 -10.553 41.574 1.00 69.55 485 ASN A CA 1
ATOM 2902 C C . ASN A 1 364 ? -31.001 -10.670 40.138 1.00 66.23 485 ASN A C 1
ATOM 2903 O O . ASN A 1 364 ? -31.724 -11.217 39.315 1.00 75.57 485 ASN A O 1
ATOM 2908 N N . PRO A 1 365 ? -29.798 -10.169 39.834 1.00 46.05 486 PRO A N 1
ATOM 2909 C CA . PRO A 1 365 ? -29.278 -10.273 38.478 1.00 41.64 486 PRO A CA 1
ATOM 2910 C C . PRO A 1 365 ? -28.866 -11.698 38.146 1.00 40.74 486 PRO A C 1
ATOM 2911 O O . PRO A 1 365 ? -28.678 -12.526 39.032 1.00 43.55 486 PRO A O 1
ATOM 2915 N N . SER A 1 366 ? -28.734 -11.981 36.861 1.00 47.62 487 SER A N 1
ATOM 2916 C CA . SER A 1 366 ? -28.173 -13.244 36.445 1.00 48.01 487 SER A CA 1
ATOM 2917 C C . SER A 1 366 ? -26.807 -12.961 35.869 1.00 46.98 487 SER A C 1
ATOM 2918 O O . SER A 1 366 ? -26.589 -11.934 35.221 1.00 41.65 487 SER A O 1
ATOM 2921 N N . THR A 1 367 ? -25.874 -13.860 36.129 1.00 54.38 488 THR A N 1
ATOM 2922 C CA . THR A 1 367 ? -24.547 -13.689 35.587 1.00 53.51 488 THR A CA 1
ATOM 2923 C C . THR A 1 367 ? -24.265 -14.805 34.601 1.00 51.47 488 THR A C 1
ATOM 2924 O O . THR A 1 367 ? -23.152 -15.293 34.524 1.00 52.70 488 THR A O 1
ATOM 2928 N N . VAL A 1 368 ? -25.288 -15.205 33.851 1.00 50.18 489 VAL A N 1
ATOM 2929 C CA . VAL A 1 368 ? -25.086 -16.044 32.674 1.00 51.76 489 VAL A CA 1
ATOM 2930 C C . VAL A 1 368 ? -24.339 -15.199 31.659 1.00 49.10 489 VAL A C 1
ATOM 2931 O O . VAL A 1 368 ? -24.813 -14.118 31.298 1.00 47.63 489 VAL A O 1
ATOM 2935 N N . PRO A 1 369 ? -23.162 -15.677 31.217 1.00 35.00 490 PRO A N 1
ATOM 2936 C CA . PRO A 1 369 ? -22.150 -14.828 30.576 1.00 35.39 490 PRO A CA 1
ATOM 2937 C C . PRO A 1 369 ? -22.637 -13.919 29.430 1.00 32.71 490 PRO A C 1
ATOM 2938 O O . PRO A 1 369 ? -22.043 -12.859 29.240 1.00 33.38 490 PRO A O 1
ATOM 2942 N N . TYR A 1 370 ? -23.698 -14.278 28.711 1.00 34.07 491 TYR A N 1
ATOM 2943 C CA . TYR A 1 370 ? -24.193 -13.380 27.660 1.00 38.83 491 TYR A CA 1
ATOM 2944 C C . TYR A 1 370 ? -24.757 -12.067 28.228 1.00 40.70 491 TYR A C 1
ATOM 2945 O O . TYR A 1 370 ? -25.047 -11.115 27.491 1.00 39.57 491 TYR A O 1
ATOM 2954 N N . ASN A 1 371 ? -24.878 -12.013 29.547 1.00 46.68 492 ASN A N 1
ATOM 2955 C CA . ASN A 1 371 ? -25.336 -10.816 30.220 1.00 44.09 492 ASN A CA 1
ATOM 2956 C C . ASN A 1 371 ? -24.193 -9.864 30.509 1.00 45.42 492 ASN A C 1
ATOM 2957 O O . ASN A 1 371 ? -24.406 -8.656 30.618 1.00 50.04 492 ASN A O 1
ATOM 2962 N N . ILE A 1 372 ? -22.979 -10.404 30.611 1.00 37.53 493 ILE A N 1
ATOM 2963 C CA . ILE A 1 372 ? -21.816 -9.586 30.970 1.00 42.99 493 ILE A CA 1
ATOM 2964 C C . ILE A 1 372 ? -21.098 -9.113 29.706 1.00 43.93 493 ILE A C 1
ATOM 2965 O O . ILE A 1 372 ? -20.364 -9.877 29.068 1.00 42.54 493 ILE A O 1
ATOM 2970 N N . GLN A 1 373 ? -21.318 -7.846 29.351 1.00 53.16 494 GLN A N 1
ATOM 2971 C CA . GLN A 1 373 ? -20.889 -7.320 28.058 1.00 53.50 494 GLN A CA 1
ATOM 2972 C C . GLN A 1 373 ? -19.791 -6.269 28.178 1.00 50.22 494 GLN A C 1
ATOM 2973 O O . GLN A 1 373 ? -19.667 -5.585 29.194 1.00 50.33 494 GLN A O 1
ATOM 2979 N N . PHE A 1 374 ? -18.996 -6.167 27.118 1.00 41.90 495 PHE A N 1
ATOM 2980 C CA . PHE A 1 374 ? -18.021 -5.101 26.926 1.00 37.46 495 PHE A CA 1
ATOM 2981 C C . PHE A 1 374 ? -18.727 -3.749 27.054 1.00 41.84 495 PHE A C 1
ATOM 2982 O O . PHE A 1 374 ? -19.816 -3.562 26.524 1.00 46.86 495 PHE A O 1
ATOM 2990 N N . TRP A 1 375 ? -18.125 -2.820 27.785 1.00 36.11 496 TRP A N 1
ATOM 2991 C CA . TRP A 1 375 ? -18.747 -1.531 28.045 1.00 35.06 496 TRP A CA 1
ATOM 2992 C C . TRP A 1 375 ? -18.131 -0.481 27.154 1.00 31.49 496 TRP A C 1
ATOM 2993 O O . TRP A 1 375 ? -17.093 0.055 27.487 1.00 31.77 496 TRP A O 1
ATOM 3004 N N . CYS A 1 376 ? -18.792 -0.174 26.040 1.00 35.18 497 CYS A N 1
ATOM 3005 C CA . CYS A 1 376 ? -18.257 0.737 25.018 1.00 37.19 497 CYS A CA 1
ATOM 3006 C C . CYS A 1 376 ? -17.964 2.147 25.516 1.00 39.39 497 CYS A C 1
ATOM 3007 O O . CYS A 1 376 ? -16.932 2.726 25.198 1.00 39.78 497 CYS A O 1
ATOM 3010 N N . GLY A 1 377 ? -18.894 2.699 26.282 1.00 43.50 498 GLY A N 1
ATOM 3011 C CA . GLY A 1 377 ? -18.792 4.063 26.761 1.00 41.48 498 GLY A CA 1
ATOM 3012 C C . GLY A 1 377 ? -17.589 4.259 27.643 1.00 41.53 498 GLY A C 1
ATOM 3013 O O . GLY A 1 377 ? -17.102 5.371 27.788 1.00 48.99 498 GLY A O 1
ATOM 3014 N N . MET A 1 378 ? -17.114 3.164 28.228 1.00 40.86 499 MET A N 1
ATOM 3015 C CA . MET A 1 378 ? -15.975 3.187 29.130 1.00 39.40 499 MET A CA 1
ATOM 3016 C C . MET A 1 378 ? -14.675 2.909 28.406 1.00 40.24 499 MET A C 1
ATOM 3017 O O . MET A 1 378 ? -13.721 3.665 28.567 1.00 44.18 499 MET A O 1
ATOM 3022 N N . TYR A 1 379 ? -14.619 1.833 27.617 1.00 46.35 500 TYR A N 1
ATOM 3023 C CA . TYR A 1 379 ? -13.358 1.476 26.942 1.00 56.98 500 TYR A CA 1
ATOM 3024 C C . TYR A 1 379 ? -13.342 2.198 25.597 1.00 58.84 500 TYR A C 1
ATOM 3025 O O . TYR A 1 379 ? -13.110 1.608 24.532 1.00 68.01 500 TYR A O 1
ATOM 3034 N N . ASN A 1 380 ? -13.616 3.501 25.743 1.00 48.38 501 ASN A N 1
ATOM 3035 C CA . ASN A 1 380 ? -13.620 4.573 24.751 1.00 54.21 501 ASN A CA 1
ATOM 3036 C C . ASN A 1 380 ? -13.252 5.872 25.473 1.00 54.54 501 ASN A C 1
ATOM 3037 O O . ASN A 1 380 ? -13.575 6.965 25.026 1.00 56.82 501 ASN A O 1
ATOM 3042 N N . ARG A 1 381 ? -12.628 5.731 26.635 1.00 71.81 502 ARG A N 1
ATOM 3043 C CA . ARG A 1 381 ? -12.144 6.866 27.421 1.00 71.50 502 ARG A CA 1
ATOM 3044 C C . ARG A 1 381 ? -10.680 6.653 27.759 1.00 71.79 502 ARG A C 1
ATOM 3045 O O . ARG A 1 381 ? -10.013 7.543 28.293 1.00 72.00 502 ARG A O 1
ATOM 3053 N N . PHE A 1 382 ? -10.198 5.459 27.420 1.00 62.76 503 PHE A N 1
ATOM 3054 C CA . PHE A 1 382 ? -8.821 5.071 27.635 1.00 58.03 503 PHE A CA 1
ATOM 3055 C C . PHE A 1 382 ? -7.957 5.372 26.421 1.00 57.64 503 PHE A C 1
ATOM 3056 O O . PHE A 1 382 ? -7.602 6.527 26.183 1.00 62.02 503 PHE A O 1
ATOM 3064 N N . SER B 1 4 ? -60.084 -1.602 7.252 1.00 66.16 125 SER B N 1
ATOM 3065 C CA . SER B 1 4 ? -59.718 -0.195 7.077 1.00 68.32 125 SER B CA 1
ATOM 3066 C C . SER B 1 4 ? -58.386 0.081 7.746 1.00 70.27 125 SER B C 1
ATOM 3067 O O . SER B 1 4 ? -57.677 1.018 7.374 1.00 68.55 125 SER B O 1
ATOM 3070 N N . GLY B 1 5 ? -58.057 -0.732 8.748 1.00 67.64 126 GLY B N 1
ATOM 3071 C CA . GLY B 1 5 ? -56.733 -0.699 9.346 1.00 65.60 126 GLY B CA 1
ATOM 3072 C C . GLY B 1 5 ? -55.672 -1.192 8.374 1.00 57.36 126 GLY B C 1
ATOM 3073 O O . GLY B 1 5 ? -54.476 -0.939 8.546 1.00 56.79 126 GLY B O 1
ATOM 3074 N N . TRP B 1 6 ? -56.121 -1.902 7.343 1.00 48.58 127 TRP B N 1
ATOM 3075 C CA . TRP B 1 6 ? -55.237 -2.385 6.285 1.00 50.16 127 TRP B CA 1
ATOM 3076 C C . TRP B 1 6 ? -54.746 -1.290 5.330 1.00 49.79 127 TRP B C 1
ATOM 3077 O O . TRP B 1 6 ? -54.030 -1.585 4.384 1.00 44.86 127 TRP B O 1
ATOM 3088 N N . LYS B 1 7 ? -55.117 -0.037 5.584 1.00 62.16 128 LYS B N 1
ATOM 3089 C CA . LYS B 1 7 ? -54.705 1.071 4.726 1.00 63.14 128 LYS B CA 1
ATOM 3090 C C . LYS B 1 7 ? -53.806 2.062 5.455 1.00 62.73 128 LYS B C 1
ATOM 3091 O O . LYS B 1 7 ? -53.282 3.005 4.849 1.00 60.06 128 LYS B O 1
ATOM 3097 N N . LEU B 1 8 ? -53.653 1.856 6.761 1.00 58.95 129 LEU B N 1
ATOM 3098 C CA . LEU B 1 8 ? -52.879 2.757 7.613 1.00 56.92 129 LEU B CA 1
ATOM 3099 C C . LEU B 1 8 ? -51.465 2.971 7.073 1.00 56.44 129 LEU B C 1
ATOM 3100 O O . LEU B 1 8 ? -50.980 4.103 6.978 1.00 53.20 129 LEU B O 1
ATOM 3105 N N . ILE B 1 9 ? -50.822 1.864 6.717 1.00 57.73 130 ILE B N 1
ATOM 3106 C CA . ILE B 1 9 ? -49.496 1.881 6.123 1.00 56.79 130 ILE B CA 1
ATOM 3107 C C . ILE B 1 9 ? -49.584 1.407 4.681 1.00 55.74 130 ILE B C 1
ATOM 3108 O O . ILE B 1 9 ? -49.922 0.255 4.416 1.00 54.53 130 ILE B O 1
ATOM 3113 N N . ASP B 1 10 ? -49.297 2.318 3.759 1.00 56.75 131 ASP B N 1
ATOM 3114 C CA . ASP B 1 10 ? -49.276 2.017 2.339 1.00 60.07 131 ASP B CA 1
ATOM 3115 C C . ASP B 1 10 ? -47.867 2.282 1.826 1.00 61.76 131 ASP B C 1
ATOM 3116 O O . ASP B 1 10 ? -47.363 3.395 1.946 1.00 61.44 131 ASP B O 1
ATOM 3121 N N . PRO B 1 11 ? -47.217 1.244 1.274 1.00 64.51 132 PRO B N 1
ATOM 3122 C CA . PRO B 1 11 ? -45.847 1.333 0.752 1.00 61.82 132 PRO B CA 1
ATOM 3123 C C . PRO B 1 11 ? -45.623 2.423 -0.307 1.00 63.95 132 PRO B C 1
ATOM 3124 O O . PRO B 1 11 ? -44.625 3.145 -0.200 1.00 59.53 132 PRO B O 1
ATOM 3128 N N . ILE B 1 12 ? -46.523 2.546 -1.290 1.00 59.22 133 ILE B N 1
ATOM 3129 C CA . ILE B 1 12 ? -46.269 3.398 -2.461 1.00 59.16 133 ILE B CA 1
ATOM 3130 C C . ILE B 1 12 ? -46.117 4.850 -2.050 1.00 57.37 133 ILE B C 1
ATOM 3131 O O . ILE B 1 12 ? -45.401 5.629 -2.695 1.00 55.51 133 ILE B O 1
ATOM 3136 N N . SER B 1 13 ? -46.771 5.198 -0.947 1.00 56.93 134 SER B N 1
ATOM 3137 C CA . SER B 1 13 ? -46.717 6.550 -0.420 1.00 56.41 134 SER B CA 1
ATOM 3138 C C . SER B 1 13 ? -45.276 7.020 -0.206 1.00 55.26 134 SER B C 1
ATOM 3139 O O . SER B 1 13 ? -44.973 8.214 -0.321 1.00 51.26 134 SER B O 1
ATOM 3142 N N . ASP B 1 14 ? -44.386 6.072 0.075 1.00 56.68 135 ASP B N 1
ATOM 3143 C CA . ASP B 1 14 ? -42.991 6.409 0.333 1.00 58.64 135 ASP B CA 1
ATOM 3144 C C . ASP B 1 14 ? -42.290 6.923 -0.921 1.00 53.55 135 ASP B C 1
ATOM 3145 O O . ASP B 1 14 ? -41.394 7.759 -0.828 1.00 48.55 135 ASP B O 1
ATOM 3150 N N . PHE B 1 15 ? -42.709 6.430 -2.086 1.00 54.42 136 PHE B N 1
ATOM 3151 C CA . PHE B 1 15 ? -42.194 6.926 -3.367 1.00 54.57 136 PHE B CA 1
ATOM 3152 C C . PHE B 1 15 ? -42.592 8.380 -3.554 1.00 54.11 136 PHE B C 1
ATOM 3153 O O . PHE B 1 15 ? -41.823 9.190 -4.098 1.00 51.37 136 PHE B O 1
ATOM 3161 N N . GLY B 1 16 ? -43.798 8.706 -3.097 1.00 48.00 137 GLY B N 1
ATOM 3162 C CA . GLY B 1 16 ? -44.264 10.076 -3.159 1.00 49.22 137 GLY B CA 1
ATOM 3163 C C . GLY B 1 16 ? -43.385 10.966 -2.309 1.00 50.02 137 GLY B C 1
ATOM 3164 O O . GLY B 1 16 ? -43.028 12.082 -2.711 1.00 44.90 137 GLY B O 1
ATOM 3165 N N . ARG B 1 17 ? -43.026 10.443 -1.136 1.00 49.45 138 ARG B N 1
ATOM 3166 C CA . ARG B 1 17 ? -42.236 11.167 -0.156 1.00 43.26 138 ARG B CA 1
ATOM 3167 C C . ARG B 1 17 ? -40.865 11.542 -0.687 1.00 45.76 138 ARG B C 1
ATOM 3168 O O . ARG B 1 17 ? -40.291 12.547 -0.278 1.00 50.86 138 ARG B O 1
ATOM 3176 N N . MET B 1 18 ? -40.334 10.735 -1.597 1.00 51.37 139 MET B N 1
ATOM 3177 C CA . MET B 1 18 ? -39.065 11.074 -2.230 1.00 59.47 139 MET B CA 1
ATOM 3178 C C . MET B 1 18 ? -39.260 11.789 -3.579 1.00 56.81 139 MET B C 1
ATOM 3179 O O . MET B 1 18 ? -38.303 11.972 -4.338 1.00 54.14 139 MET B O 1
ATOM 3184 N N . GLY B 1 19 ? -40.493 12.213 -3.852 1.00 48.35 140 GLY B N 1
ATOM 3185 C CA . GLY B 1 19 ? -40.781 13.063 -4.998 1.00 50.35 140 GLY B CA 1
ATOM 3186 C C . GLY B 1 19 ? -40.945 12.324 -6.316 1.00 54.12 140 GLY B C 1
ATOM 3187 O O . GLY B 1 19 ? -40.290 12.644 -7.307 1.00 51.09 140 GLY B O 1
ATOM 3188 N N . ILE B 1 20 ? -41.839 11.340 -6.322 1.00 63.30 141 ILE B N 1
ATOM 3189 C CA . ILE B 1 20 ? -42.020 10.451 -7.463 1.00 63.69 141 ILE B CA 1
ATOM 3190 C C . ILE B 1 20 ? -43.505 10.228 -7.768 1.00 67.05 141 ILE B C 1
ATOM 3191 O O . ILE B 1 20 ? -44.296 9.987 -6.855 1.00 62.73 141 ILE B O 1
ATOM 3196 N N . PRO B 1 21 ? -43.891 10.292 -9.060 1.00 77.31 142 PRO B N 1
ATOM 3197 C CA . PRO B 1 21 ? -43.065 10.471 -10.265 1.00 65.86 142 PRO B CA 1
ATOM 3198 C C . PRO B 1 21 ? -42.342 11.807 -10.360 1.00 65.68 142 PRO B C 1
ATOM 3199 O O . PRO B 1 21 ? -42.720 12.773 -9.698 1.00 72.37 142 PRO B O 1
ATOM 3203 N N . ASN B 1 22 ? -41.294 11.833 -11.176 1.00 57.12 143 ASN B N 1
ATOM 3204 C CA . ASN B 1 22 ? -40.596 13.063 -11.536 1.00 59.16 143 ASN B CA 1
ATOM 3205 C C . ASN B 1 22 ? -39.909 12.923 -12.899 1.00 57.39 143 ASN B C 1
ATOM 3206 O O . ASN B 1 22 ? -40.221 12.016 -13.673 1.00 52.09 143 ASN B O 1
ATOM 3211 N N . ARG B 1 23 ? -38.968 13.817 -13.180 1.00 64.98 144 ARG B N 1
ATOM 3212 C CA . ARG B 1 23 ? -38.326 13.862 -14.487 1.00 66.99 144 ARG B CA 1
ATOM 3213 C C . ARG B 1 23 ? -37.463 12.632 -14.766 1.00 70.55 144 ARG B C 1
ATOM 3214 O O . ARG B 1 23 ? -37.098 12.379 -15.919 1.00 70.89 144 ARG B O 1
ATOM 3222 N N . ASN B 1 24 ? -37.159 11.854 -13.726 1.00 65.98 145 ASN B N 1
ATOM 3223 C CA . ASN B 1 24 ? -36.272 10.697 -13.878 1.00 59.59 145 ASN B CA 1
ATOM 3224 C C . ASN B 1 24 ? -36.877 9.339 -13.532 1.00 54.14 145 ASN B C 1
ATOM 3225 O O . ASN B 1 24 ? -36.379 8.315 -13.970 1.00 53.46 145 ASN B O 1
ATOM 3230 N N . TRP B 1 25 ? -37.945 9.324 -12.750 1.00 55.11 146 TRP B N 1
ATOM 3231 C CA . TRP B 1 25 ? -38.473 8.065 -12.239 1.00 54.46 146 TRP B CA 1
ATOM 3232 C C . TRP B 1 25 ? -39.983 8.042 -12.374 1.00 50.93 146 TRP B C 1
ATOM 3233 O O . TRP B 1 25 ? -40.625 9.072 -12.238 1.00 57.39 146 TRP B O 1
ATOM 3244 N N . THR B 1 26 ? -40.557 6.880 -12.662 1.00 40.26 147 THR B N 1
ATOM 3245 C CA . THR B 1 26 ? -42.009 6.777 -12.689 1.00 46.55 147 THR B CA 1
ATOM 3246 C C . THR B 1 26 ? -42.442 5.537 -11.942 1.00 47.66 147 THR B C 1
ATOM 3247 O O . THR B 1 26 ? -41.634 4.654 -11.670 1.00 44.73 147 THR B O 1
ATOM 3251 N N . ILE B 1 27 ? -43.726 5.481 -11.612 1.00 49.40 148 ILE B N 1
ATOM 3252 C CA . ILE B 1 27 ? -44.353 4.254 -11.164 1.00 47.45 148 ILE B CA 1
ATOM 3253 C C . ILE B 1 27 ? -45.095 3.641 -12.342 1.00 51.71 148 ILE B C 1
ATOM 3254 O O . ILE B 1 27 ? -46.097 4.196 -12.776 1.00 54.93 148 ILE B O 1
ATOM 3259 N N . THR B 1 28 ? -44.609 2.528 -12.885 1.00 56.47 149 THR B N 1
ATOM 3260 C CA . THR B 1 28 ? -45.333 1.897 -13.986 1.00 64.30 149 THR B CA 1
ATOM 3261 C C . THR B 1 28 ? -46.386 0.949 -13.456 1.00 69.19 149 THR B C 1
ATOM 3262 O O . THR B 1 28 ? -46.272 0.392 -12.354 1.00 58.34 149 THR B O 1
ATOM 3266 N N . ASP B 1 29 ? -47.426 0.791 -14.262 1.00 89.05 150 ASP B N 1
ATOM 3267 C CA . ASP B 1 29 ? -48.523 -0.105 -13.960 1.00 90.36 150 ASP B CA 1
ATOM 3268 C C . ASP B 1 29 ? -48.211 -1.489 -14.495 1.00 86.26 150 ASP B C 1
ATOM 3269 O O . ASP B 1 29 ? -48.989 -2.423 -14.301 1.00 84.80 150 ASP B O 1
ATOM 3274 N N . ALA B 1 30 ? -47.058 -1.601 -15.157 1.00 55.39 151 ALA B N 1
ATOM 3275 C CA . ALA B 1 30 ? -46.691 -2.785 -15.930 1.00 47.36 151 ALA B CA 1
ATOM 3276 C C . ALA B 1 30 ? -46.888 -4.118 -15.191 1.00 47.47 151 ALA B C 1
ATOM 3277 O O . ALA B 1 30 ? -47.200 -5.133 -15.808 1.00 41.80 151 ALA B O 1
ATOM 3279 N N . ASN B 1 31 ? -46.742 -4.122 -13.871 1.00 61.50 152 ASN B N 1
ATOM 3280 C CA . ASN B 1 31 ? -46.874 -5.372 -13.138 1.00 59.97 152 ASN B CA 1
ATOM 3281 C C . ASN B 1 31 ? -48.228 -5.510 -12.462 1.00 64.16 152 ASN B C 1
ATOM 3282 O O . ASN B 1 31 ? -48.387 -6.345 -11.574 1.00 62.69 152 ASN B O 1
ATOM 3287 N N . ARG B 1 32 ? -49.199 -4.705 -12.899 1.00 74.70 153 ARG B N 1
ATOM 3288 C CA . ARG B 1 32 ? -50.527 -4.662 -12.277 1.00 79.13 153 ARG B CA 1
ATOM 3289 C C . ARG B 1 32 ? -51.141 -6.044 -12.131 1.00 80.37 153 ARG B C 1
ATOM 3290 O O . ARG B 1 32 ? -51.786 -6.343 -11.127 1.00 81.41 153 ARG B O 1
ATOM 3298 N N . ASN B 1 33 ? -50.929 -6.881 -13.141 1.00 78.24 154 ASN B N 1
ATOM 3299 C CA . ASN B 1 33 ? -51.413 -8.257 -13.122 1.00 76.49 154 ASN B CA 1
ATOM 3300 C C . ASN B 1 33 ? -50.266 -9.251 -13.063 1.00 73.05 154 ASN B C 1
ATOM 3301 O O . ASN B 1 33 ? -50.383 -10.361 -13.578 1.00 69.98 154 ASN B O 1
ATOM 3306 N N . TYR B 1 34 ? -49.159 -8.827 -12.446 1.00 75.63 155 TYR B N 1
ATOM 3307 C CA . TYR B 1 34 ? -48.024 -9.697 -12.110 1.00 67.58 155 TYR B CA 1
ATOM 3308 C C . TYR B 1 34 ? -47.439 -10.442 -13.300 1.00 61.35 155 TYR B C 1
ATOM 3309 O O . TYR B 1 34 ? -46.951 -11.561 -13.156 1.00 62.04 155 TYR B O 1
ATOM 3318 N N . GLU B 1 35 ? -47.497 -9.835 -14.474 1.00 63.50 156 GLU B N 1
ATOM 3319 C CA . GLU B 1 35 ? -47.064 -10.521 -15.679 1.00 65.17 156 GLU B CA 1
ATOM 3320 C C . GLU B 1 35 ? -45.625 -10.188 -16.037 1.00 60.40 156 GLU B C 1
ATOM 3321 O O . GLU B 1 35 ? -45.024 -10.869 -16.866 1.00 63.20 156 GLU B O 1
ATOM 3327 N N . ILE B 1 36 ? -45.070 -9.149 -15.415 1.00 57.07 157 ILE B N 1
ATOM 3328 C CA . ILE B 1 36 ? -43.649 -8.844 -15.595 1.00 60.50 157 ILE B CA 1
ATOM 3329 C C . ILE B 1 36 ? -42.851 -9.702 -14.624 1.00 61.04 157 ILE B C 1
ATOM 3330 O O . ILE B 1 36 ? -41.974 -10.471 -15.038 1.00 63.09 157 ILE B O 1
ATOM 3335 N N . CYS B 1 37 ? -43.177 -9.571 -13.337 1.00 56.14 158 CYS B N 1
ATOM 3336 C CA . CYS B 1 37 ? -42.551 -10.352 -12.277 1.00 52.41 158 CYS B CA 1
ATOM 3337 C C . CYS B 1 37 ? -43.599 -10.854 -11.291 1.00 54.62 158 CYS B C 1
ATOM 3338 O O . CYS B 1 37 ? -44.366 -10.069 -10.730 1.00 57.62 158 CYS B O 1
ATOM 3341 N N . SER B 1 38 ? -43.623 -12.162 -11.067 1.00 45.33 159 SER B N 1
ATOM 3342 C CA . SER B 1 38 ? -44.707 -12.763 -10.306 1.00 49.00 159 SER B CA 1
ATOM 3343 C C . SER B 1 38 ? -44.576 -12.516 -8.806 1.00 52.48 159 SER B C 1
ATOM 3344 O O . SER B 1 38 ? -45.562 -12.620 -8.065 1.00 49.82 159 SER B O 1
ATOM 3347 N N . THR B 1 39 ? -43.358 -12.194 -8.370 1.00 52.54 160 THR B N 1
ATOM 3348 C CA . THR B 1 39 ? -43.035 -12.093 -6.951 1.00 45.56 160 THR B CA 1
ATOM 3349 C C . THR B 1 39 ? -42.778 -10.643 -6.568 1.00 47.74 160 THR B C 1
ATOM 3350 O O . THR B 1 39 ? -42.445 -10.343 -5.412 1.00 47.98 160 THR B O 1
ATOM 3354 N N . TYR B 1 40 ? -42.951 -9.748 -7.543 1.00 45.17 161 TYR B N 1
ATOM 3355 C CA . TYR B 1 40 ? -42.947 -8.309 -7.286 1.00 43.75 161 TYR B CA 1
ATOM 3356 C C . TYR B 1 40 ? -44.355 -7.823 -6.956 1.00 48.42 161 TYR B C 1
ATOM 3357 O O . TYR B 1 40 ? -45.329 -8.554 -7.145 1.00 49.40 161 TYR B O 1
ATOM 3366 N N . PRO B 1 41 ? -44.473 -6.592 -6.439 1.00 57.05 162 PRO B N 1
ATOM 3367 C CA . PRO B 1 41 ? -45.807 -6.035 -6.214 1.00 59.39 162 PRO B CA 1
ATOM 3368 C C . PRO B 1 41 ? -46.375 -5.446 -7.498 1.00 61.08 162 PRO B C 1
ATOM 3369 O O . PRO B 1 41 ? -45.619 -5.253 -8.450 1.00 57.87 162 PRO B O 1
ATOM 3373 N N . PRO B 1 42 ? -47.694 -5.185 -7.529 1.00 62.22 163 PRO B N 1
ATOM 3374 C CA . PRO B 1 42 ? -48.406 -4.583 -8.670 1.00 60.22 163 PRO B CA 1
ATOM 3375 C C . PRO B 1 42 ? -47.843 -3.241 -9.171 1.00 57.08 163 PRO B C 1
ATOM 3376 O O . PRO B 1 42 ? -47.855 -3.012 -10.379 1.00 57.35 163 PRO B O 1
ATOM 3380 N N . GLU B 1 43 ? -47.364 -2.377 -8.276 1.00 61.82 164 GLU B N 1
ATOM 3381 C CA . GLU B 1 43 ? -46.677 -1.153 -8.701 1.00 58.25 164 GLU B CA 1
ATOM 3382 C C . GLU B 1 43 ? -45.194 -1.149 -8.318 1.00 52.43 164 GLU B C 1
ATOM 3383 O O . GLU B 1 43 ? -44.795 -1.761 -7.331 1.00 52.80 164 GLU B O 1
ATOM 3389 N N . ILE B 1 44 ? -44.397 -0.424 -9.100 1.00 45.03 165 ILE B N 1
ATOM 3390 C CA . ILE B 1 44 ? -42.949 -0.601 -9.142 1.00 38.16 165 ILE B CA 1
ATOM 3391 C C . ILE B 1 44 ? -42.308 0.602 -9.820 1.00 39.51 165 ILE B C 1
ATOM 3392 O O . ILE B 1 44 ? -42.955 1.260 -10.612 1.00 46.40 165 ILE B O 1
ATOM 3397 N N . VAL B 1 45 ? -41.055 0.917 -9.514 1.00 41.63 166 VAL B N 1
ATOM 3398 C CA . VAL B 1 45 ? -40.459 2.124 -10.083 1.00 43.26 166 VAL B CA 1
ATOM 3399 C C . VAL B 1 45 ? -39.276 1.855 -11.018 1.00 46.80 166 VAL B C 1
ATOM 3400 O O . VAL B 1 45 ? -38.369 1.081 -10.696 1.00 49.73 166 VAL B O 1
ATOM 3404 N N . VAL B 1 46 ? -39.302 2.502 -12.183 1.00 48.59 167 VAL B N 1
ATOM 3405 C CA . VAL B 1 46 ? -38.274 2.364 -13.222 1.00 43.76 167 VAL B CA 1
ATOM 3406 C C . VAL B 1 46 ? -37.908 3.745 -13.775 1.00 44.27 167 VAL B C 1
ATOM 3407 O O . VAL B 1 46 ? -38.637 4.712 -13.549 1.00 49.54 167 VAL B O 1
ATOM 3411 N N . PRO B 1 47 ? -36.779 3.863 -14.488 1.00 45.36 168 PRO B N 1
ATOM 3412 C CA . PRO B 1 47 ? -36.504 5.215 -14.986 1.00 49.22 168 PRO B CA 1
ATOM 3413 C C . PRO B 1 47 ? -37.551 5.671 -15.992 1.00 56.68 168 PRO B C 1
ATOM 3414 O O . PRO B 1 47 ? -38.252 4.845 -16.573 1.00 62.13 168 PRO B O 1
ATOM 3418 N N . LYS B 1 48 ? -37.667 6.976 -16.185 1.00 58.45 169 LYS B N 1
ATOM 3419 C CA . LYS B 1 48 ? -38.662 7.507 -17.097 1.00 61.59 169 LYS B CA 1
ATOM 3420 C C . LYS B 1 48 ? -38.294 7.140 -18.538 1.00 65.70 169 LYS B C 1
ATOM 3421 O O . LYS B 1 48 ? -39.133 6.664 -19.296 1.00 65.73 169 LYS B O 1
ATOM 3427 N N . SER B 1 49 ? -37.023 7.327 -18.887 1.00 71.04 170 SER B N 1
ATOM 3428 C CA . SER B 1 49 ? -36.532 7.137 -20.253 1.00 69.31 170 SER B CA 1
ATOM 3429 C C . SER B 1 49 ? -36.629 5.706 -20.779 1.00 70.44 170 SER B C 1
ATOM 3430 O O . SER B 1 49 ? -36.400 5.457 -21.959 1.00 76.61 170 SER B O 1
ATOM 3433 N N . VAL B 1 50 ? -36.960 4.766 -19.910 1.00 74.83 171 VAL B N 1
ATOM 3434 C CA . VAL B 1 50 ? -37.034 3.362 -20.300 1.00 73.47 171 VAL B CA 1
ATOM 3435 C C . VAL B 1 50 ? -38.397 3.006 -20.901 1.00 74.17 171 VAL B C 1
ATOM 3436 O O . VAL B 1 50 ? -39.441 3.426 -20.400 1.00 77.73 171 VAL B O 1
ATOM 3440 N N . THR B 1 51 ? -38.381 2.239 -21.987 1.00 61.97 172 THR B N 1
ATOM 3441 C CA . THR B 1 51 ? -39.613 1.744 -22.594 1.00 61.98 172 THR B CA 1
ATOM 3442 C C . THR B 1 51 ? -40.115 0.500 -21.876 1.00 55.80 172 THR B C 1
ATOM 3443 O O . THR B 1 51 ? -39.410 -0.093 -21.078 1.00 56.31 172 THR B O 1
ATOM 3447 N N . LEU B 1 52 ? -41.334 0.088 -22.171 1.00 54.32 173 LEU B N 1
ATOM 3448 C CA . LEU B 1 52 ? -41.833 -1.146 -21.590 1.00 53.05 173 LEU B CA 1
ATOM 3449 C C . LEU B 1 52 ? -40.996 -2.326 -22.091 1.00 51.39 173 LEU B C 1
ATOM 3450 O O . LEU B 1 52 ? -40.731 -3.273 -21.356 1.00 47.54 173 LEU B O 1
ATOM 3455 N N . GLY B 1 53 ? -40.556 -2.242 -23.342 1.00 59.46 174 GLY B N 1
ATOM 3456 C CA . GLY B 1 53 ? -39.850 -3.335 -23.985 1.00 58.06 174 GLY B CA 1
ATOM 3457 C C . GLY B 1 53 ? -38.524 -3.653 -23.327 1.00 56.81 174 GLY B C 1
ATOM 3458 O O . GLY B 1 53 ? -38.134 -4.819 -23.227 1.00 58.86 174 GLY B O 1
ATOM 3459 N N . THR B 1 54 ? -37.831 -2.605 -22.893 1.00 46.48 175 THR B N 1
ATOM 3460 C CA . THR B 1 54 ? -36.581 -2.743 -22.160 1.00 48.26 175 THR B CA 1
ATOM 3461 C C . THR B 1 54 ? -36.786 -3.356 -20.758 1.00 48.26 175 THR B C 1
ATOM 3462 O O . THR B 1 54 ? -36.016 -4.229 -20.335 1.00 44.00 175 THR B O 1
ATOM 3466 N N . VAL B 1 55 ? -37.822 -2.909 -20.049 1.00 46.63 176 VAL B N 1
ATOM 3467 C CA . VAL B 1 55 ? -38.128 -3.460 -18.734 1.00 46.34 176 VAL B CA 1
ATOM 3468 C C . VAL B 1 55 ? -38.330 -4.977 -18.834 1.00 47.82 176 VAL B C 1
ATOM 3469 O O . VAL B 1 55 ? -37.678 -5.732 -18.109 1.00 48.01 176 VAL B O 1
ATOM 3473 N N . VAL B 1 56 ? -39.192 -5.432 -19.743 1.00 53.46 177 VAL B N 1
ATOM 3474 C CA . VAL B 1 56 ? -39.465 -6.870 -19.849 1.00 55.23 177 VAL B CA 1
ATOM 3475 C C . VAL B 1 56 ? -38.242 -7.596 -20.379 1.00 54.09 177 VAL B C 1
ATOM 3476 O O . VAL B 1 56 ? -37.971 -8.738 -19.990 1.00 53.58 177 VAL B O 1
ATOM 3480 N N . GLY B 1 57 ? -37.501 -6.917 -21.254 1.00 47.09 178 GLY B N 1
ATOM 3481 C CA . GLY B 1 57 ? -36.323 -7.487 -21.881 1.00 45.33 178 GLY B CA 1
ATOM 3482 C C . GLY B 1 57 ? -35.319 -7.826 -20.811 1.00 46.62 178 GLY B C 1
ATOM 3483 O O . G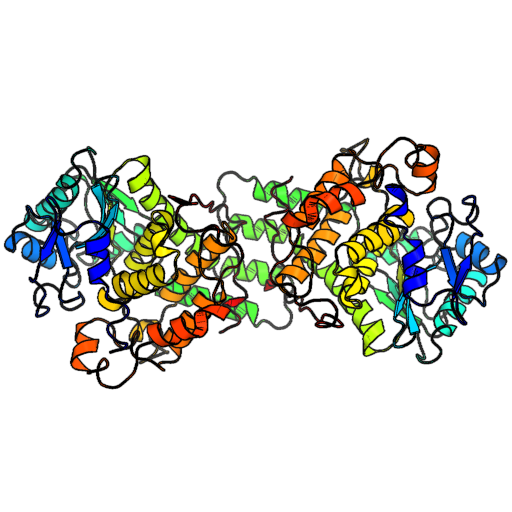LY B 1 57 ? -34.709 -8.894 -20.830 1.00 45.87 178 GLY B O 1
ATOM 3484 N N . SER B 1 58 ? -35.186 -6.903 -19.860 1.00 61.07 179 SER B N 1
ATOM 3485 C CA . SER B 1 58 ? -34.286 -7.033 -18.712 1.00 55.87 179 SER B CA 1
ATOM 3486 C C . SER B 1 58 ? -34.757 -8.094 -17.747 1.00 49.03 179 SER B C 1
ATOM 3487 O O . SER B 1 58 ? -33.962 -8.891 -17.274 1.00 51.04 179 SER B O 1
ATOM 3490 N N . SER B 1 59 ? -36.055 -8.090 -17.465 1.00 46.78 180 SER B N 1
ATOM 3491 C CA . SER B 1 59 ? -36.651 -9.033 -16.533 1.00 45.27 180 SER B CA 1
ATOM 3492 C C . SER B 1 59 ? -36.400 -10.469 -16.951 1.00 47.88 180 SER B C 1
ATOM 3493 O O . SER B 1 59 ? -36.289 -11.347 -16.111 1.00 50.63 180 SER B O 1
ATOM 3496 N N . LYS B 1 60 ? -36.304 -10.703 -18.254 1.00 57.29 181 LYS B N 1
ATOM 3497 C CA . LYS B 1 60 ? -36.085 -12.047 -18.779 1.00 58.77 181 LYS B CA 1
ATOM 3498 C C . LYS B 1 60 ? -34.613 -12.455 -18.722 1.00 56.90 181 LYS B C 1
ATOM 3499 O O . LYS B 1 60 ? -34.261 -13.585 -19.062 1.00 59.19 181 LYS B O 1
ATOM 3505 N N . PHE B 1 61 ? -33.763 -11.524 -18.297 1.00 48.13 182 PHE B N 1
ATOM 3506 C CA . PHE B 1 61 ? -32.330 -11.762 -18.121 1.00 43.83 182 PHE B CA 1
ATOM 3507 C C . PHE B 1 61 ? -31.963 -11.727 -16.637 1.00 41.79 182 PHE B C 1
ATOM 3508 O O . PHE B 1 61 ? -30.786 -11.723 -16.284 1.00 41.75 182 PHE B O 1
ATOM 3516 N N . ARG B 1 62 ? -32.985 -11.680 -15.780 1.00 42.68 183 ARG B N 1
ATOM 3517 C CA . ARG B 1 62 ? -32.824 -11.659 -14.320 1.00 39.60 183 ARG B CA 1
ATOM 3518 C C . ARG B 1 62 ? -33.532 -12.853 -13.727 1.00 36.34 183 ARG B C 1
ATOM 3519 O O . ARG B 1 62 ? -34.653 -13.153 -14.116 1.00 40.06 183 ARG B O 1
ATOM 3527 N N . SER B 1 63 ? -32.890 -13.516 -12.778 1.00 29.64 184 SER B N 1
ATOM 3528 C CA . SER B 1 63 ? -33.477 -14.676 -12.119 1.00 33.69 184 SER B CA 1
ATOM 3529 C C . SER B 1 63 ? -34.835 -14.348 -11.480 1.00 35.49 184 SER B C 1
ATOM 3530 O O . SER B 1 63 ? -35.008 -13.285 -10.878 1.00 37.29 184 SER B O 1
ATOM 3533 N N . LYS B 1 64 ? -35.801 -15.251 -11.631 1.00 41.16 185 LYS B N 1
ATOM 3534 C CA . LYS B 1 64 ? -37.132 -15.083 -11.036 1.00 39.51 185 LYS B CA 1
ATOM 3535 C C . LYS B 1 64 ? -37.813 -13.849 -11.612 1.00 39.04 185 LYS B C 1
ATOM 3536 O O . LYS B 1 64 ? -38.813 -13.349 -11.080 1.00 39.56 185 LYS B O 1
ATOM 3542 N N . GLU B 1 65 ? -37.239 -13.361 -12.706 1.00 35.97 186 GLU B N 1
ATOM 3543 C CA . GLU B 1 65 ? -37.709 -12.167 -13.405 1.00 42.20 186 GLU B CA 1
ATOM 3544 C C . GLU B 1 65 ? -37.698 -10.915 -12.521 1.00 40.14 186 GLU B C 1
ATOM 3545 O O . GLU B 1 65 ? -38.264 -9.892 -12.881 1.00 38.83 186 GLU B O 1
ATOM 3551 N N . ARG B 1 66 ? -37.016 -10.993 -11.383 1.00 48.50 187 ARG B N 1
ATOM 3552 C CA . ARG B 1 66 ? -36.934 -9.863 -10.461 1.00 45.77 187 ARG B CA 1
ATOM 3553 C C . ARG B 1 66 ? -35.995 -8.782 -10.995 1.00 47.36 187 ARG B C 1
ATOM 3554 O O . ARG B 1 66 ? -34.857 -8.632 -10.556 1.00 46.73 187 ARG B O 1
ATOM 3562 N N . VAL B 1 67 ? -36.525 -8.043 -11.963 1.00 34.02 188 VAL B N 1
ATOM 3563 C CA . VAL B 1 67 ? -35.866 -6.943 -12.652 1.00 35.42 188 VAL B CA 1
ATOM 3564 C C . VAL B 1 67 ? -35.400 -5.812 -11.699 1.00 33.11 188 VAL B C 1
ATOM 3565 O O . VAL B 1 67 ? -35.982 -5.610 -10.626 1.00 33.44 188 VAL B O 1
ATOM 3569 N N . PRO B 1 68 ? -34.330 -5.086 -12.075 1.00 35.16 189 PRO B N 1
ATOM 3570 C CA . PRO B 1 68 ? -33.997 -3.860 -11.337 1.00 35.78 189 PRO B CA 1
ATOM 3571 C C . PRO B 1 68 ? -35.183 -2.916 -11.171 1.00 34.87 189 PRO B C 1
ATOM 3572 O O . PRO B 1 68 ? -35.822 -2.552 -12.150 1.00 40.10 189 PRO B O 1
ATOM 3576 N N . VAL B 1 69 ? -35.475 -2.544 -9.931 1.00 40.28 190 VAL B N 1
ATOM 3577 C CA . VAL B 1 69 ? -36.494 -1.550 -9.606 1.00 38.20 190 VAL B CA 1
ATOM 3578 C C . VAL B 1 69 ? -35.955 -0.646 -8.513 1.00 44.54 190 VAL B C 1
ATOM 3579 O O . VAL B 1 69 ? -34.952 -0.972 -7.881 1.00 41.01 190 VAL B O 1
ATOM 3583 N N . LEU B 1 70 ? -36.622 0.476 -8.266 1.00 49.72 191 LEU B N 1
ATOM 3584 C CA . LEU B 1 70 ? -36.107 1.441 -7.305 1.00 44.83 191 LEU B CA 1
ATOM 3585 C C . LEU B 1 70 ? -36.423 1.064 -5.851 1.00 52.84 191 LEU B C 1
ATOM 3586 O O . LEU B 1 70 ? -37.521 0.607 -5.514 1.00 51.77 191 LEU B O 1
ATOM 3591 N N . SER B 1 71 ? -35.440 1.263 -4.985 1.00 56.69 192 SER B N 1
ATOM 3592 C CA . SER B 1 71 ? -35.624 1.015 -3.572 1.00 52.21 192 SER B CA 1
ATOM 3593 C C . SER B 1 71 ? -35.736 2.350 -2.835 1.00 55.14 192 SER B C 1
ATOM 3594 O O . SER B 1 71 ? -36.665 2.562 -2.056 1.00 56.14 192 SER B O 1
ATOM 3597 N N . TYR B 1 72 ? -34.798 3.258 -3.100 1.00 41.73 193 TYR B N 1
ATOM 3598 C CA . TYR B 1 72 ? -34.772 4.550 -2.417 1.00 38.98 193 TYR B CA 1
ATOM 3599 C C . TYR B 1 72 ? -34.039 5.593 -3.243 1.00 35.82 193 TYR B C 1
ATOM 3600 O O . TYR B 1 72 ? -32.952 5.332 -3.738 1.00 32.41 193 TYR B O 1
ATOM 3609 N N . LEU B 1 73 ? -34.643 6.775 -3.366 1.00 39.95 194 LEU B N 1
ATOM 3610 C CA . LEU B 1 73 ? -34.042 7.921 -4.048 1.00 41.83 194 LEU B CA 1
ATOM 3611 C C . LEU B 1 73 ? -33.627 9.008 -3.060 1.00 48.75 194 LEU B C 1
ATOM 3612 O O . LEU B 1 73 ? -34.464 9.598 -2.375 1.00 52.09 194 LEU B O 1
ATOM 3617 N N . TYR B 1 74 ? -32.335 9.289 -2.993 1.00 49.95 195 TYR B N 1
ATOM 3618 C CA . TYR B 1 74 ? -31.854 10.337 -2.106 1.00 53.86 195 TYR B CA 1
ATOM 3619 C C . TYR B 1 74 ? -32.033 11.674 -2.820 1.00 62.60 195 TYR B C 1
ATOM 3620 O O . TYR B 1 74 ? -31.165 12.083 -3.596 1.00 62.09 195 TYR B O 1
ATOM 3629 N N . LYS B 1 75 ? -33.172 12.330 -2.572 1.00 68.45 196 LYS B N 1
ATOM 3630 C CA . LYS B 1 75 ? -33.581 13.557 -3.285 1.00 69.29 196 LYS B CA 1
ATOM 3631 C C . LYS B 1 75 ? -32.484 14.600 -3.431 1.00 69.90 196 LYS B C 1
ATOM 3632 O O . LYS B 1 75 ? -32.285 15.168 -4.499 1.00 63.90 196 LYS B O 1
ATOM 3638 N N . GLU B 1 76 ? -31.785 14.850 -2.333 1.00 80.70 197 GLU B N 1
ATOM 3639 C CA . GLU B 1 76 ? -30.725 15.845 -2.279 1.00 80.12 197 GLU B CA 1
ATOM 3640 C C . GLU B 1 76 ? -29.615 15.587 -3.302 1.00 78.64 197 GLU B C 1
ATOM 3641 O O . GLU B 1 76 ? -28.845 16.484 -3.639 1.00 79.12 197 GLU B O 1
ATOM 3647 N N . ASN B 1 77 ? -29.573 14.360 -3.815 1.00 67.93 198 ASN B N 1
ATOM 3648 C CA . ASN B 1 77 ? -28.448 13.858 -4.596 1.00 63.43 198 ASN B CA 1
ATOM 3649 C C . ASN B 1 77 ? -28.806 13.415 -6.001 1.00 62.75 198 ASN B C 1
ATOM 3650 O O . ASN B 1 77 ? -27.975 13.493 -6.914 1.00 53.82 198 ASN B O 1
ATOM 3655 N N . ASN B 1 78 ? -30.045 12.933 -6.133 1.00 65.75 199 ASN B N 1
ATOM 3656 C CA . ASN B 1 78 ? -30.577 12.229 -7.311 1.00 70.73 199 ASN B CA 1
ATOM 3657 C C . ASN B 1 78 ? -29.950 10.847 -7.460 1.00 69.34 199 ASN B C 1
ATOM 3658 O O . ASN B 1 78 ? -30.347 10.074 -8.339 1.00 66.64 199 ASN B O 1
ATOM 3663 N N . ALA B 1 79 ? -28.985 10.546 -6.583 1.00 65.40 200 ALA B N 1
ATOM 3664 C CA . ALA B 1 79 ? -28.369 9.226 -6.511 1.00 57.77 200 ALA B CA 1
ATOM 3665 C C . ALA B 1 79 ? -29.372 8.276 -5.905 1.00 52.44 200 ALA B C 1
ATOM 3666 O O . ALA B 1 79 ? -30.096 8.639 -4.971 1.00 53.47 200 ALA B O 1
ATOM 3668 N N . ALA B 1 80 ? -29.441 7.069 -6.447 1.00 29.73 201 ALA B N 1
ATOM 3669 C CA . ALA B 1 80 ? -30.482 6.142 -6.028 1.00 29.68 201 ALA B CA 1
ATOM 3670 C C . ALA B 1 80 ? -29.950 4.747 -5.749 1.00 25.85 201 ALA B C 1
ATOM 3671 O O . ALA B 1 80 ? -28.804 4.416 -6.062 1.00 25.16 201 ALA B O 1
ATOM 3673 N N . ILE B 1 81 ? -30.800 3.942 -5.137 1.00 27.31 202 ILE B N 1
ATOM 3674 C CA . ILE B 1 81 ? -30.488 2.566 -4.830 1.00 30.11 202 ILE B CA 1
ATOM 3675 C C . ILE B 1 81 ? -31.539 1.713 -5.484 1.00 32.11 202 ILE B C 1
ATOM 3676 O O . ILE B 1 81 ? -32.721 1.824 -5.146 1.00 32.06 202 ILE B O 1
ATOM 3681 N N . CYS B 1 82 ? -31.126 0.857 -6.412 1.00 39.71 203 CYS B N 1
ATOM 3682 C CA . CYS B 1 82 ? -32.069 -0.087 -6.997 1.00 38.69 203 CYS B CA 1
ATOM 3683 C C . CYS B 1 82 ? -31.715 -1.486 -6.589 1.00 37.12 203 CYS B C 1
ATOM 3684 O O . CYS B 1 82 ? -30.605 -1.747 -6.152 1.00 40.02 203 CYS B O 1
ATOM 3687 N N . ARG B 1 83 ? -32.671 -2.384 -6.727 1.00 32.28 204 ARG B N 1
ATOM 3688 C CA . ARG B 1 83 ? -32.475 -3.758 -6.314 1.00 36.00 204 ARG B CA 1
ATOM 3689 C C . ARG B 1 83 ? -32.991 -4.739 -7.371 1.00 39.49 204 ARG B C 1
ATOM 3690 O O . ARG B 1 83 ? -33.922 -4.420 -8.097 1.00 36.60 204 ARG B O 1
ATOM 3698 N N . CYS B 1 84 ? -32.395 -5.931 -7.443 1.00 46.35 205 CYS B N 1
ATOM 3699 C CA . CYS B 1 84 ? -32.838 -6.978 -8.373 1.00 43.63 205 CYS B CA 1
ATOM 3700 C C . CYS B 1 84 ? -32.303 -8.341 -7.987 1.00 43.33 205 CYS B C 1
ATOM 3701 O O . CYS B 1 84 ? -31.752 -8.513 -6.915 1.00 41.46 205 CYS B O 1
ATOM 3704 N N . SER B 1 85 ? -32.461 -9.309 -8.880 1.00 36.37 206 SER B N 1
ATOM 3705 C CA . SER B 1 85 ? -31.829 -10.612 -8.702 1.00 34.31 206 SER B CA 1
ATOM 3706 C C . SER B 1 85 ? -30.608 -10.718 -9.603 1.00 33.41 206 SER B C 1
ATOM 3707 O O . SER B 1 85 ? -30.330 -9.811 -10.407 1.00 32.37 206 SER B O 1
ATOM 3710 N N . GLN B 1 86 ? -29.871 -11.815 -9.467 1.00 31.95 207 GLN B N 1
ATOM 3711 C CA . GLN B 1 86 ? -28.674 -12.020 -10.281 1.00 34.87 207 GLN B CA 1
ATOM 3712 C C . GLN B 1 86 ? -29.020 -12.159 -11.764 1.00 35.30 207 GLN B C 1
ATOM 3713 O O . GLN B 1 86 ? -30.067 -12.700 -12.119 1.00 36.41 207 GLN B O 1
ATOM 3719 N N . PRO B 1 87 ? -28.138 -11.659 -12.638 1.00 39.80 208 PRO B N 1
ATOM 3720 C CA . PRO B 1 87 ? -28.342 -11.788 -14.089 1.00 37.07 208 PRO B CA 1
ATOM 3721 C C . PRO B 1 87 ? -28.222 -13.236 -14.582 1.00 36.92 208 PRO B C 1
ATOM 3722 O O . PRO B 1 87 ? -27.591 -14.061 -13.930 1.00 34.26 208 PRO B O 1
ATOM 3726 N N . LEU B 1 88 ? -28.827 -13.537 -15.728 1.00 46.41 209 LEU B N 1
ATOM 3727 C CA . LEU B 1 88 ? -28.711 -14.864 -16.342 1.00 46.12 209 LEU B CA 1
ATOM 3728 C C . LEU B 1 88 ? -27.681 -14.829 -17.462 1.00 46.65 209 LEU B C 1
ATOM 3729 O O . LEU B 1 88 ? -27.976 -15.184 -18.605 1.00 50.17 209 LEU B O 1
ATOM 3734 N N . SER B 1 89 ? -26.470 -14.401 -17.119 1.00 39.43 210 SER B N 1
ATOM 3735 C CA . SER B 1 89 ? -25.422 -14.139 -18.096 1.00 42.06 210 SER B CA 1
ATOM 3736 C C . SER B 1 89 ? -24.422 -15.284 -18.243 1.00 45.58 210 SER B C 1
ATOM 3737 O O . SER B 1 89 ? -23.628 -15.283 -19.188 1.00 47.23 210 SER B O 1
ATOM 3740 N N . GLY B 1 90 ? -24.472 -16.246 -17.317 1.00 40.22 211 GLY B N 1
ATOM 3741 C CA . GLY B 1 90 ? -23.571 -17.386 -17.306 1.00 37.05 211 GLY B CA 1
ATOM 3742 C C . GLY B 1 90 ? -22.118 -17.019 -17.569 1.00 46.73 211 GLY B C 1
ATOM 3743 O O . GLY B 1 90 ? -21.569 -16.069 -17.002 1.00 42.98 211 GLY B O 1
ATOM 3744 N N . PHE B 1 91 ? -21.489 -17.762 -18.465 1.00 49.83 212 PHE B N 1
ATOM 3745 C CA . PHE B 1 91 ? -20.110 -17.490 -18.784 1.00 49.94 212 PHE B CA 1
ATOM 3746 C C . PHE B 1 91 ? -19.916 -16.480 -19.903 1.00 54.90 212 PHE B C 1
ATOM 3747 O O . PHE B 1 91 ? -18.924 -15.755 -19.906 1.00 60.30 212 PHE B O 1
ATOM 3755 N N . TYR B 1 92 ? -20.838 -16.429 -20.863 1.00 66.83 213 TYR B N 1
ATOM 3756 C CA . TYR B 1 92 ? -20.597 -15.619 -22.061 1.00 65.60 213 TYR B CA 1
ATOM 3757 C C . TYR B 1 92 ? -21.763 -14.771 -22.516 1.00 58.92 213 TYR B C 1
ATOM 3758 O O . TYR B 1 92 ? -21.560 -13.775 -23.208 1.00 59.58 213 TYR B O 1
ATOM 3767 N N . THR B 1 93 ? -22.982 -15.154 -22.153 1.00 48.06 214 THR B N 1
ATOM 3768 C CA . THR B 1 93 ? -24.131 -14.501 -22.772 1.00 50.27 214 THR B CA 1
ATOM 3769 C C . THR B 1 93 ? -24.364 -13.084 -22.241 1.00 46.62 214 THR B C 1
ATOM 3770 O O . THR B 1 93 ? -24.107 -12.788 -21.077 1.00 54.11 214 THR B O 1
ATOM 3774 N N . ARG B 1 94 ? -24.831 -12.209 -23.127 1.00 38.78 215 ARG B N 1
ATOM 3775 C CA . ARG B 1 94 ? -25.126 -10.832 -22.783 1.00 36.12 215 ARG B CA 1
ATOM 3776 C C . ARG B 1 94 ? -26.565 -10.511 -23.143 1.00 41.16 215 ARG B C 1
ATOM 3777 O O . ARG B 1 94 ? -27.314 -11.392 -23.578 1.00 46.95 215 ARG B O 1
ATOM 3785 N N . CYS B 1 95 ? -26.953 -9.254 -22.951 1.00 42.13 216 CYS B N 1
ATOM 3786 C CA . CYS B 1 95 ? -28.321 -8.829 -23.194 1.00 40.39 216 CYS B CA 1
ATOM 3787 C C . CYS B 1 95 ? -28.361 -7.333 -23.325 1.00 42.82 216 CYS B C 1
ATOM 3788 O O . CYS B 1 95 ? -28.059 -6.618 -22.391 1.00 48.46 216 CYS B O 1
ATOM 3791 N N . VAL B 1 96 ? -28.732 -6.862 -24.500 1.00 51.45 217 VAL B N 1
ATOM 3792 C CA . VAL B 1 96 ? -28.760 -5.439 -24.774 1.00 48.48 217 VAL B CA 1
ATOM 3793 C C . VAL B 1 96 ? -29.778 -4.775 -23.868 1.00 44.06 217 VAL B C 1
ATOM 3794 O O . VAL B 1 96 ? -29.513 -3.712 -23.315 1.00 45.43 217 VAL B O 1
ATOM 3798 N N . ASP B 1 97 ? -30.927 -5.417 -23.689 1.00 62.83 218 ASP B N 1
ATOM 3799 C CA . ASP B 1 97 ? -32.005 -4.823 -22.902 1.00 69.85 218 ASP B CA 1
ATOM 3800 C C . ASP B 1 97 ? -31.594 -4.597 -21.444 1.00 64.93 218 ASP B C 1
ATOM 3801 O O . ASP B 1 97 ? -31.787 -3.515 -20.898 1.00 63.77 218 ASP B O 1
ATOM 3806 N N . ASP B 1 98 ? -31.007 -5.612 -20.826 1.00 54.09 219 ASP B N 1
ATOM 3807 C CA . ASP B 1 98 ? -30.510 -5.471 -19.473 1.00 49.38 219 ASP B CA 1
ATOM 3808 C C . ASP B 1 98 ? -29.415 -4.418 -19.389 1.00 46.29 219 ASP B C 1
ATOM 3809 O O . ASP B 1 98 ? -29.379 -3.624 -18.451 1.00 45.38 219 ASP B O 1
ATOM 3814 N N . GLU B 1 99 ? -28.525 -4.404 -20.375 1.00 44.32 220 GLU B N 1
ATOM 3815 C CA . GLU B 1 99 ? -27.428 -3.435 -20.382 1.00 44.24 220 GLU B CA 1
ATOM 3816 C C . GLU B 1 99 ? -27.924 -2.006 -20.468 1.00 45.45 220 GLU B C 1
ATOM 3817 O O . GLU B 1 99 ? -27.346 -1.100 -19.865 1.00 48.48 220 GLU B O 1
ATOM 3823 N N . LEU B 1 100 ? -29.007 -1.823 -21.215 1.00 46.50 221 LEU B N 1
ATOM 3824 C CA . LEU B 1 100 ? -29.563 -0.504 -21.462 1.00 44.24 221 LEU B CA 1
ATOM 3825 C C . LEU B 1 100 ? -30.305 -0.001 -20.238 1.00 41.95 221 LEU B C 1
ATOM 3826 O O . LEU B 1 100 ? -30.174 1.172 -19.885 1.00 43.54 221 LEU B O 1
ATOM 3831 N N . LEU B 1 101 ? -31.062 -0.888 -19.588 1.00 31.71 222 LEU B N 1
ATOM 3832 C CA . LEU B 1 101 ? -31.799 -0.530 -18.380 1.00 35.82 222 LEU B CA 1
ATOM 3833 C C . LEU B 1 101 ? -30.871 -0.155 -17.205 1.00 38.84 222 LEU B C 1
ATOM 3834 O O . LEU B 1 101 ? -31.206 0.711 -16.395 1.00 32.79 222 LEU B O 1
ATOM 3839 N N . LEU B 1 102 ? -29.707 -0.794 -17.120 1.00 49.79 223 LEU B N 1
ATOM 3840 C CA . LEU B 1 102 ? -28.706 -0.366 -16.149 1.00 50.93 223 LEU B CA 1
ATOM 3841 C C . LEU B 1 102 ? -28.070 0.972 -16.533 1.00 52.15 223 LEU B C 1
ATOM 3842 O O . LEU B 1 102 ? -27.595 1.698 -15.663 1.00 54.90 223 LEU B O 1
ATOM 3847 N N . GLU B 1 103 ? -28.028 1.309 -17.818 1.00 49.16 224 GLU B N 1
ATOM 3848 C CA . GLU B 1 103 ? -27.424 2.588 -18.176 1.00 52.72 224 GLU B CA 1
ATOM 3849 C C . GLU B 1 103 ? -28.414 3.727 -17.929 1.00 52.79 224 GLU B C 1
ATOM 3850 O O . GLU B 1 103 ? -28.020 4.874 -17.687 1.00 50.62 224 GLU B O 1
ATOM 3856 N N . ALA B 1 104 ? -29.701 3.392 -17.986 1.00 41.76 225 ALA B N 1
ATOM 3857 C CA . ALA B 1 104 ? -30.762 4.364 -17.757 1.00 47.27 225 ALA B CA 1
ATOM 3858 C C . ALA B 1 104 ? -30.824 4.729 -16.278 1.00 47.68 225 ALA B C 1
ATOM 3859 O O . ALA B 1 104 ? -30.964 5.898 -15.921 1.00 49.30 225 ALA B O 1
ATOM 3861 N N . ILE B 1 105 ? -30.735 3.714 -15.429 1.00 40.82 226 ILE B N 1
ATOM 3862 C CA . ILE B 1 105 ? -30.538 3.917 -14.010 1.00 41.99 226 ILE B CA 1
ATOM 3863 C C . ILE B 1 105 ? -29.384 4.888 -13.737 1.00 43.15 226 ILE B C 1
ATOM 3864 O O . ILE B 1 105 ? -29.564 5.879 -13.045 1.00 46.69 226 ILE B O 1
ATOM 3869 N N . SER B 1 106 ? -28.210 4.633 -14.300 1.00 37.83 227 SER B N 1
ATOM 3870 C CA . SER B 1 106 ? -27.082 5.532 -14.075 1.00 39.96 227 SER B CA 1
ATOM 3871 C C . SER B 1 106 ? -27.272 6.913 -14.699 1.00 46.86 227 SER B C 1
ATOM 3872 O O . SER B 1 106 ? -26.629 7.869 -14.291 1.00 48.47 227 SER B O 1
ATOM 3875 N N . GLN B 1 107 ? -28.137 7.019 -15.699 1.00 71.46 228 GLN B N 1
ATOM 3876 C CA . GLN B 1 107 ? -28.320 8.298 -16.369 1.00 74.35 228 GLN B CA 1
ATOM 3877 C C . GLN B 1 107 ? -29.448 9.106 -15.756 1.00 69.10 228 GLN B C 1
ATOM 3878 O O . GLN B 1 107 ? -29.806 10.170 -16.256 1.00 66.75 228 GLN B O 1
ATOM 3884 N N . THR B 1 108 ? -29.996 8.586 -14.663 1.00 50.27 229 THR B N 1
ATOM 3885 C CA . THR B 1 108 ? -30.916 9.340 -13.831 1.00 42.13 229 THR B CA 1
ATOM 3886 C C . THR B 1 108 ? -30.095 10.115 -12.816 1.00 42.55 229 THR B C 1
ATOM 3887 O O . THR B 1 108 ? -30.628 10.916 -12.060 1.00 40.98 229 THR B O 1
ATOM 3891 N N . ASN B 1 109 ? -28.792 9.844 -12.798 1.00 46.84 230 ASN B N 1
ATOM 3892 C CA . ASN B 1 109 ? -27.850 10.547 -11.935 1.00 51.11 230 ASN B CA 1
ATOM 3893 C C . ASN B 1 109 ? -26.618 10.926 -12.747 1.00 60.61 230 ASN B C 1
ATOM 3894 O O . ASN B 1 109 ? -25.562 10.283 -12.660 1.00 61.44 230 ASN B O 1
ATOM 3899 N N . PRO B 1 110 ? -26.754 11.981 -13.557 1.00 76.68 231 PRO B N 1
ATOM 3900 C CA . PRO B 1 110 ? -25.718 12.369 -14.523 1.00 79.01 231 PRO B CA 1
ATOM 3901 C C . PRO B 1 110 ? -24.468 12.971 -13.869 1.00 78.27 231 PRO B C 1
ATOM 3902 O O . PRO B 1 110 ? -23.416 13.054 -14.502 1.00 83.08 231 PRO B O 1
ATOM 3906 N N . GLY B 1 111 ? -24.583 13.370 -12.609 1.00 68.88 232 GLY B N 1
ATOM 3907 C CA . GLY B 1 111 ? -23.474 13.977 -11.900 1.00 71.08 232 GLY B CA 1
ATOM 3908 C C . GLY B 1 111 ? -22.279 13.057 -11.748 1.00 74.59 232 GLY B C 1
ATOM 3909 O O . GLY B 1 111 ? -21.135 13.514 -11.758 1.00 71.96 232 GLY B O 1
ATOM 3910 N N . SER B 1 112 ? -22.536 11.758 -11.603 1.00 75.48 233 SER B N 1
ATOM 3911 C CA . SER B 1 112 ? -21.454 10.813 -11.368 1.00 70.76 233 SER B CA 1
ATOM 3912 C C . SER B 1 112 ? -21.137 10.056 -12.644 1.00 69.18 233 SER B C 1
ATOM 3913 O O . SER B 1 112 ? -22.032 9.642 -13.389 1.00 65.20 233 SER B O 1
ATOM 3916 N N . GLN B 1 113 ? -19.837 9.901 -12.873 1.00 76.95 234 GLN B N 1
ATOM 3917 C CA . GLN B 1 113 ? -19.296 9.266 -14.061 1.00 84.30 234 GLN B CA 1
ATOM 3918 C C . GLN B 1 113 ? -19.429 7.742 -13.986 1.00 74.99 234 GLN B C 1
ATOM 3919 O O . GLN B 1 113 ? -19.124 7.034 -14.946 1.00 76.33 234 GLN B O 1
ATOM 3925 N N . PHE B 1 114 ? -19.893 7.239 -12.847 1.00 54.89 235 PHE B N 1
ATOM 3926 C CA . PHE B 1 114 ? -19.990 5.800 -12.639 1.00 46.94 235 PHE B CA 1
ATOM 3927 C C . PHE B 1 114 ? -21.110 5.389 -11.675 1.00 48.42 235 PHE B C 1
ATOM 3928 O O . PHE B 1 114 ? -21.550 6.148 -10.791 1.00 43.52 235 PHE B O 1
ATOM 3936 N N . MET B 1 115 ? -21.580 4.170 -11.885 1.00 44.70 236 MET B N 1
ATOM 3937 C CA . MET B 1 115 ? -22.608 3.586 -11.062 1.00 38.72 236 MET B CA 1
ATOM 3938 C C . MET B 1 115 ? -22.005 2.410 -10.334 1.00 43.55 236 MET B C 1
ATOM 3939 O O . MET B 1 115 ? -21.128 1.740 -10.861 1.00 46.21 236 MET B O 1
ATOM 3944 N N . TYR B 1 116 ? -22.460 2.146 -9.122 1.00 39.83 237 TYR B N 1
ATOM 3945 C CA . TYR B 1 116 ? -21.994 0.964 -8.429 1.00 41.71 237 TYR B CA 1
ATOM 3946 C C . TYR B 1 116 ? -22.953 -0.195 -8.699 1.00 41.97 237 TYR B C 1
ATOM 3947 O O . TYR B 1 116 ? -24.161 0.013 -8.870 1.00 36.45 237 TYR B O 1
ATOM 3956 N N . VAL B 1 117 ? -22.410 -1.408 -8.777 1.00 39.20 238 VAL B N 1
ATOM 3957 C CA . VAL B 1 117 ? -23.248 -2.596 -8.759 1.00 39.36 238 VAL B CA 1
ATOM 3958 C C . VAL B 1 117 ? -22.775 -3.458 -7.609 1.00 37.87 238 VAL B C 1
ATOM 3959 O O . VAL B 1 117 ? -21.616 -3.852 -7.566 1.00 39.36 238 VAL B O 1
ATOM 3963 N N . VAL B 1 118 ? -23.679 -3.742 -6.678 1.00 29.76 239 VAL B N 1
ATOM 3964 C CA . VAL B 1 118 ? -23.297 -4.399 -5.445 1.00 33.84 239 VAL B CA 1
ATOM 3965 C C . VAL B 1 118 ? -23.866 -5.800 -5.336 1.00 34.85 239 VAL B C 1
ATOM 3966 O O . VAL B 1 118 ? -25.087 -6.000 -5.261 1.00 34.79 239 VAL B O 1
ATOM 3970 N N . ASP B 1 119 ? -22.965 -6.769 -5.332 1.00 36.92 240 ASP B N 1
ATOM 3971 C CA . ASP B 1 119 ? -23.348 -8.151 -5.139 1.00 39.57 240 ASP B CA 1
ATOM 3972 C C . ASP B 1 119 ? -23.159 -8.503 -3.657 1.00 40.30 240 ASP B C 1
ATOM 3973 O O . ASP B 1 119 ? -22.056 -8.410 -3.136 1.00 39.36 240 ASP B O 1
ATOM 3978 N N . THR B 1 120 ? -24.235 -8.894 -2.978 1.00 39.47 241 THR B N 1
ATOM 3979 C CA . THR B 1 120 ? -24.180 -9.095 -1.530 1.00 39.38 241 THR B CA 1
ATOM 3980 C C . THR B 1 120 ? -23.418 -10.356 -1.170 1.00 40.01 241 THR B C 1
ATOM 3981 O O . THR B 1 120 ? -22.986 -10.531 -0.028 1.00 42.37 241 THR B O 1
ATOM 3985 N N . ARG B 1 121 ? -23.257 -11.231 -2.149 1.00 28.53 242 ARG B N 1
ATOM 3986 C CA . ARG B 1 121 ? -22.658 -12.534 -1.923 1.00 32.66 242 ARG B CA 1
ATOM 3987 C C . ARG B 1 121 ? -21.137 -12.455 -1.874 1.00 38.13 242 ARG B C 1
ATOM 3988 O O . ARG B 1 121 ? -20.543 -11.469 -2.350 1.00 33.15 242 ARG B O 1
ATOM 3996 N N . PRO B 1 122 ? -20.500 -13.489 -1.286 1.00 39.87 243 PRO B N 1
ATOM 3997 C CA . PRO B 1 122 ? -19.058 -13.659 -1.472 1.00 38.35 243 PRO B CA 1
ATOM 3998 C C . PRO B 1 122 ? -18.806 -14.138 -2.911 1.00 40.32 243 PRO B C 1
ATOM 3999 O O . PRO B 1 122 ? -19.696 -14.783 -3.464 1.00 41.27 243 PRO B O 1
ATOM 4003 N N . LYS B 1 123 ? -17.651 -13.834 -3.506 1.00 46.88 244 LYS B N 1
ATOM 4004 C CA . LYS B 1 123 ? -17.439 -14.115 -4.927 1.00 47.35 244 LYS B CA 1
ATOM 4005 C C . LYS B 1 123 ? -17.501 -15.605 -5.216 1.00 42.75 244 LYS B C 1
ATOM 4006 O O . LYS B 1 123 ? -17.941 -16.005 -6.279 1.00 48.93 244 LYS B O 1
ATOM 4012 N N . LEU B 1 124 ? -17.090 -16.435 -4.275 1.00 37.90 245 LEU B N 1
ATOM 4013 C CA . LEU B 1 124 ? -17.155 -17.870 -4.514 1.00 43.43 245 LEU B CA 1
ATOM 4014 C C . LEU B 1 124 ? -18.586 -18.352 -4.718 1.00 41.27 245 LEU B C 1
ATOM 4015 O O . LEU B 1 124 ? -18.823 -19.220 -5.543 1.00 43.75 245 LEU B O 1
ATOM 4020 N N . ASN B 1 125 ? -19.539 -17.791 -3.984 1.00 42.77 246 ASN B N 1
ATOM 4021 C CA . ASN B 1 125 ? -20.937 -18.136 -4.204 1.00 43.26 246 ASN B CA 1
ATOM 4022 C C . ASN B 1 125 ? -21.375 -17.689 -5.583 1.00 41.59 246 ASN B C 1
ATOM 4023 O O . ASN B 1 125 ? -21.974 -18.457 -6.320 1.00 43.98 246 ASN B O 1
ATOM 4028 N N . ALA B 1 126 ? -21.066 -16.441 -5.923 1.00 35.89 247 ALA B N 1
ATOM 4029 C CA . ALA B 1 126 ? -21.431 -15.861 -7.206 1.00 36.55 247 ALA B CA 1
ATOM 4030 C C . ALA B 1 126 ? -20.829 -16.626 -8.387 1.00 38.98 247 ALA B C 1
ATOM 4031 O O . ALA B 1 126 ? -21.430 -16.688 -9.452 1.00 37.43 247 ALA B O 1
ATOM 4033 N N . MET B 1 127 ? -19.641 -17.194 -8.193 1.00 39.82 248 MET B N 1
ATOM 4034 C CA . MET B 1 127 ? -19.018 -18.039 -9.198 1.00 40.40 248 MET B CA 1
ATOM 4035 C C . MET B 1 127 ? -19.725 -19.378 -9.323 1.00 40.36 248 MET B C 1
ATOM 4036 O O . MET B 1 127 ? -19.876 -19.899 -10.417 1.00 45.48 248 MET B O 1
ATOM 4041 N N . ALA B 1 128 ? -20.150 -19.958 -8.215 1.00 39.69 249 ALA B N 1
ATOM 4042 C CA . ALA B 1 128 ? -20.901 -21.197 -8.323 1.00 42.08 249 ALA B CA 1
ATOM 4043 C C . ALA B 1 128 ? -22.180 -20.949 -9.126 1.00 41.31 249 ALA B C 1
ATOM 4044 O O . ALA B 1 128 ? -22.636 -21.832 -9.844 1.00 43.55 249 ALA B O 1
ATOM 4046 N N . ASN B 1 129 ? -22.739 -19.745 -9.021 1.00 38.30 250 ASN B N 1
ATOM 4047 C CA . ASN B 1 129 ? -23.980 -19.420 -9.709 1.00 37.42 250 ASN B CA 1
ATOM 4048 C C . ASN B 1 129 ? -23.753 -19.215 -11.208 1.00 44.35 250 ASN B C 1
ATOM 4049 O O . ASN B 1 129 ? -24.593 -19.579 -12.033 1.00 43.37 250 ASN B O 1
ATOM 4054 N N . ARG B 1 130 ? -22.606 -18.624 -11.536 1.00 45.98 251 ARG B N 1
ATOM 4055 C CA . ARG B 1 130 ? -22.106 -18.469 -12.896 1.00 38.47 251 ARG B CA 1
ATOM 4056 C C . ARG B 1 130 ? -22.033 -19.821 -13.606 1.00 44.40 251 ARG B C 1
ATOM 4057 O O . ARG B 1 130 ? -22.503 -19.979 -14.726 1.00 49.46 251 ARG B O 1
ATOM 4065 N N . ALA B 1 131 ? -21.454 -20.801 -12.928 1.00 53.34 252 ALA B N 1
ATOM 4066 C CA . ALA B 1 131 ? -21.331 -22.164 -13.442 1.00 58.47 252 ALA B CA 1
ATOM 4067 C C . ALA B 1 131 ? -22.672 -22.902 -13.528 1.00 57.95 252 ALA B C 1
ATOM 4068 O O . ALA B 1 131 ? -22.739 -24.030 -14.024 1.00 59.01 252 ALA B O 1
ATOM 4070 N N . ALA B 1 132 ? -23.726 -22.269 -13.020 1.00 44.91 253 ALA B N 1
ATOM 4071 C CA . ALA B 1 132 ? -25.077 -22.810 -13.107 1.00 42.02 253 ALA B CA 1
ATOM 4072 C C . ALA B 1 132 ? -25.940 -21.967 -14.059 1.00 40.54 253 ALA B C 1
ATOM 4073 O O . ALA B 1 132 ? -27.164 -22.086 -14.083 1.00 37.99 253 ALA B O 1
ATOM 4075 N N . GLY B 1 133 ? -25.276 -21.116 -14.838 1.00 47.99 254 GLY B N 1
ATOM 4076 C CA . GLY B 1 133 ? -25.921 -20.344 -15.881 1.00 47.53 254 GLY B CA 1
ATOM 4077 C C . GLY B 1 133 ? -26.439 -18.987 -15.450 1.00 50.56 254 GLY B C 1
ATOM 4078 O O . GLY B 1 133 ? -27.326 -18.421 -16.083 1.00 51.52 254 GLY B O 1
ATOM 4079 N N . LYS B 1 134 ? -25.885 -18.455 -14.370 1.00 48.55 255 LYS B N 1
ATOM 4080 C CA . LYS B 1 134 ? -26.370 -17.198 -13.818 1.00 44.30 255 LYS B CA 1
ATOM 4081 C C . LYS B 1 134 ? -25.186 -16.314 -13.446 1.00 41.40 255 LYS B C 1
ATOM 4082 O O . LYS B 1 134 ? -24.380 -15.969 -14.303 1.00 44.08 255 LYS B O 1
ATOM 4088 N N . GLY B 1 135 ? -25.077 -15.947 -12.170 1.00 44.74 256 GLY B N 1
ATOM 4089 C CA . GLY B 1 135 ? -23.884 -15.281 -11.678 1.00 39.09 256 GLY B CA 1
ATOM 4090 C C . GLY B 1 135 ? -23.957 -13.776 -11.557 1.00 37.18 256 GLY B C 1
ATOM 4091 O O . GLY B 1 135 ? -24.772 -13.262 -10.808 1.00 41.14 256 GLY B O 1
ATOM 4092 N N . TYR B 1 136 ? -23.120 -13.067 -12.309 1.00 28.76 257 TYR B N 1
ATOM 4093 C CA . TYR B 1 136 ? -22.883 -11.650 -12.044 1.00 33.53 257 TYR B CA 1
ATOM 4094 C C . TYR B 1 136 ? -22.360 -10.830 -13.232 1.00 33.76 257 TYR B C 1
ATOM 4095 O O . TYR B 1 136 ? -21.813 -11.378 -14.181 1.00 34.50 257 TYR B O 1
ATOM 4104 N N . GLU B 1 137 ? -22.511 -9.511 -13.149 1.00 39.04 258 GLU B N 1
ATOM 4105 C CA . GLU B 1 137 ? -22.160 -8.612 -14.241 1.00 40.63 258 GLU B CA 1
ATOM 4106 C C . GLU B 1 137 ? -20.664 -8.492 -14.430 1.00 46.12 258 GLU B C 1
ATOM 4107 O O . GLU B 1 137 ? -19.898 -8.530 -13.469 1.00 47.75 258 GLU B O 1
ATOM 4113 N N . ASN B 1 138 ? -20.264 -8.352 -15.690 1.00 51.23 259 ASN B N 1
ATOM 4114 C CA . ASN B 1 138 ? -18.885 -8.094 -16.078 1.00 50.50 259 ASN B CA 1
ATOM 4115 C C . ASN B 1 138 ? -18.722 -6.608 -16.398 1.00 53.68 259 ASN B C 1
ATOM 4116 O O . ASN B 1 138 ? -19.461 -6.070 -17.220 1.00 49.39 259 ASN B O 1
ATOM 4121 N N . GLU B 1 139 ? -17.778 -5.940 -15.738 1.00 63.83 260 GLU B N 1
ATOM 4122 C CA . GLU B 1 139 ? -17.586 -4.498 -15.920 1.00 61.53 260 GLU B CA 1
ATOM 4123 C C . GLU B 1 139 ? -17.344 -4.152 -17.383 1.00 60.24 260 GLU B C 1
ATOM 4124 O O . GLU B 1 139 ? -17.684 -3.056 -17.836 1.00 63.23 260 GLU B O 1
ATOM 4130 N N . ASP B 1 140 ? -16.767 -5.105 -18.113 1.00 57.17 261 ASP B N 1
ATOM 4131 C CA . ASP B 1 140 ? -16.492 -4.960 -19.546 1.00 58.57 261 ASP B CA 1
ATOM 4132 C C . ASP B 1 140 ? -17.743 -4.910 -20.429 1.00 50.97 261 ASP B C 1
ATOM 4133 O O . ASP B 1 140 ? -17.685 -4.407 -21.538 1.00 57.70 261 ASP B O 1
ATOM 4138 N N . ASN B 1 141 ? -18.861 -5.446 -19.957 1.00 48.20 262 ASN B N 1
ATOM 4139 C CA . ASN B 1 141 ? -20.098 -5.445 -20.735 1.00 44.79 262 ASN B CA 1
ATOM 4140 C C . ASN B 1 141 ? -21.107 -4.391 -20.300 1.00 46.57 262 ASN B C 1
ATOM 4141 O O . ASN B 1 141 ? -22.230 -4.397 -20.782 1.00 46.78 262 ASN B O 1
ATOM 4146 N N . TYR B 1 142 ? -20.739 -3.505 -19.378 1.00 43.84 263 TYR B N 1
ATOM 4147 C CA . TYR B 1 142 ? -21.717 -2.562 -18.833 1.00 35.27 263 TYR B CA 1
ATOM 4148 C C . TYR B 1 142 ? -21.169 -1.150 -18.664 1.00 33.76 263 TYR B C 1
ATOM 4149 O O . TYR B 1 142 ? -19.994 -0.954 -18.356 1.00 41.61 263 TYR B O 1
ATOM 4158 N N . ALA B 1 143 ? -22.049 -0.174 -18.851 1.00 38.41 264 ALA B N 1
ATOM 4159 C CA . ALA B 1 143 ? -21.682 1.242 -18.847 1.00 44.50 264 ALA B CA 1
ATOM 4160 C C . ALA B 1 143 ? -21.184 1.698 -17.506 1.00 45.96 264 ALA B C 1
ATOM 4161 O O . ALA B 1 143 ? -21.971 1.796 -16.558 1.00 47.82 264 ALA B O 1
ATOM 4163 N N . ASN B 1 144 ? -19.890 1.993 -17.437 1.00 46.96 265 ASN B N 1
ATOM 4164 C CA . ASN B 1 144 ? -19.298 2.632 -16.264 1.00 47.67 265 ASN B CA 1
ATOM 4165 C C . ASN B 1 144 ? -19.815 2.095 -14.941 1.00 48.12 265 ASN B C 1
ATOM 4166 O O . ASN B 1 144 ? -20.412 2.833 -14.160 1.00 46.68 265 ASN B O 1
ATOM 4171 N N . ILE B 1 145 ? -19.614 0.800 -14.718 1.00 41.50 266 ILE B N 1
ATOM 4172 C CA . ILE B 1 145 ? -19.924 0.193 -13.440 1.00 30.51 266 ILE B CA 1
ATOM 4173 C C . ILE B 1 145 ? -18.642 -0.173 -12.701 1.00 35.80 266 ILE B C 1
ATOM 4174 O O . ILE B 1 145 ? -17.616 -0.521 -13.303 1.00 31.97 266 ILE B O 1
ATOM 4179 N N . ARG B 1 146 ? -18.715 -0.043 -11.377 1.00 56.77 267 ARG B N 1
ATOM 4180 C CA . ARG B 1 146 ? -17.708 -0.557 -10.465 1.00 44.82 267 ARG B CA 1
ATOM 4181 C C . ARG B 1 146 ? -18.387 -1.628 -9.645 1.00 41.50 267 ARG B C 1
ATOM 4182 O O . ARG B 1 146 ? -19.288 -1.335 -8.859 1.00 44.00 267 ARG B O 1
ATOM 4190 N N . PHE B 1 147 ? -17.975 -2.871 -9.874 1.00 39.14 268 PHE B N 1
ATOM 4191 C CA . PHE B 1 147 ? -18.598 -4.046 -9.270 1.00 39.78 268 PHE B CA 1
ATOM 4192 C C . PHE B 1 147 ? -17.955 -4.421 -7.923 1.00 34.37 268 PHE B C 1
ATOM 4193 O O . PHE B 1 147 ? -16.737 -4.460 -7.808 1.00 33.43 268 PHE B O 1
ATOM 4201 N N . ARG B 1 148 ? -18.787 -4.719 -6.927 1.00 32.59 269 ARG B N 1
ATOM 4202 C CA . ARG B 1 148 ? -18.341 -4.924 -5.540 1.00 30.93 269 ARG B CA 1
ATOM 4203 C C . ARG B 1 148 ? -19.029 -6.096 -4.832 1.00 32.31 269 ARG B C 1
ATOM 4204 O O . ARG B 1 148 ? -20.253 -6.122 -4.741 1.00 36.15 269 ARG B O 1
ATOM 4212 N N . PHE B 1 149 ? -18.251 -7.053 -4.325 1.00 35.48 270 PHE B N 1
ATOM 4213 C CA . PHE B 1 149 ? -18.806 -8.128 -3.483 1.00 41.02 270 PHE B CA 1
ATOM 4214 C C . PHE B 1 149 ? -18.823 -7.752 -2.003 1.00 38.93 270 PHE B C 1
ATOM 4215 O O . PHE B 1 149 ? -17.875 -7.154 -1.507 1.00 41.03 270 PHE B O 1
ATOM 4223 N N . MET B 1 150 ? -19.902 -8.124 -1.312 1.00 37.44 271 MET B N 1
ATOM 4224 C CA . MET B 1 150 ? -20.132 -7.757 0.089 1.00 35.52 271 MET B CA 1
ATOM 4225 C C . MET B 1 150 ? -19.777 -8.908 1.024 1.00 40.93 271 MET B C 1
ATOM 4226 O O . MET B 1 150 ? -19.528 -8.713 2.218 1.00 40.18 271 MET B O 1
ATOM 4231 N N . GLY B 1 151 ? -19.786 -10.120 0.483 1.00 42.26 272 GLY B N 1
ATOM 4232 C CA . GLY B 1 151 ? -19.289 -11.271 1.207 1.00 39.02 272 GLY B CA 1
ATOM 4233 C C . GLY B 1 151 ? -20.236 -11.830 2.234 1.00 39.16 272 GLY B C 1
ATOM 4234 O O . GLY B 1 151 ? -19.835 -12.647 3.052 1.00 42.58 272 GLY B O 1
ATOM 4235 N N . ILE B 1 152 ? -21.490 -11.399 2.183 1.00 33.31 273 ILE B N 1
ATOM 4236 C CA . ILE B 1 152 ? -22.524 -11.889 3.084 1.00 32.35 273 ILE B CA 1
ATOM 4237 C C . ILE B 1 152 ? -22.942 -13.296 2.705 1.00 29.93 273 ILE B C 1
ATOM 4238 O O . ILE B 1 152 ? -23.342 -13.520 1.581 1.00 32.88 273 ILE B O 1
ATOM 4243 N N . GLU B 1 153 ? -22.877 -14.238 3.637 1.00 35.31 274 GLU B N 1
ATOM 4244 C CA . GLU B 1 153 ? -23.126 -15.644 3.311 1.00 42.05 274 GLU B CA 1
ATOM 4245 C C . GLU B 1 153 ? -24.618 -15.988 3.148 1.00 38.88 274 GLU B C 1
ATOM 4246 O O . GLU B 1 153 ? -25.487 -15.158 3.393 1.00 41.17 274 GLU B O 1
ATOM 4252 N N . ASN B 1 154 ? -24.901 -17.214 2.712 1.00 38.01 275 ASN B N 1
ATOM 4253 C CA . ASN B 1 154 ? -26.252 -17.583 2.278 1.00 40.48 275 ASN B CA 1
ATOM 4254 C C . ASN B 1 154 ? -27.179 -17.896 3.456 1.00 39.15 275 ASN B C 1
ATOM 4255 O O . ASN B 1 154 ? -26.777 -17.749 4.612 1.00 38.69 275 ASN B O 1
ATOM 4260 N N . ILE B 1 155 ? -28.408 -18.331 3.162 1.00 33.55 276 ILE B N 1
ATOM 4261 C CA . ILE B 1 155 ? -29.412 -18.514 4.204 1.00 29.63 276 ILE B CA 1
ATOM 4262 C C . ILE B 1 155 ? -29.171 -19.764 5.035 1.00 30.98 276 ILE B C 1
ATOM 4263 O O . ILE B 1 155 ? -29.541 -19.813 6.196 1.00 31.73 276 ILE B O 1
ATOM 4268 N N . HIS B 1 156 ? -28.550 -20.774 4.446 1.00 39.98 277 HIS B N 1
ATOM 4269 C CA . HIS B 1 156 ? -28.272 -22.001 5.171 1.00 36.16 277 HIS B CA 1
ATOM 4270 C C . HIS B 1 156 ? -27.134 -21.783 6.182 1.00 42.12 277 HIS B C 1
ATOM 4271 O O . HIS B 1 156 ? -27.029 -22.477 7.202 1.00 42.91 277 HIS B O 1
ATOM 4278 N N . VAL B 1 157 ? -26.290 -20.800 5.905 1.00 42.01 278 VAL B N 1
ATOM 4279 C CA . VAL B 1 157 ? -25.225 -20.459 6.822 1.00 36.38 278 VAL B CA 1
ATOM 4280 C C . VAL B 1 157 ? -25.871 -19.713 7.973 1.00 39.58 278 VAL B C 1
ATOM 4281 O O . VAL B 1 157 ? -25.692 -20.095 9.128 1.00 43.25 278 VAL B O 1
ATOM 4285 N N . MET B 1 158 ? -26.643 -18.670 7.657 1.00 37.51 279 MET B N 1
ATOM 4286 C CA . MET B 1 158 ? -27.301 -17.859 8.684 1.00 35.74 279 MET B CA 1
ATOM 4287 C C . MET B 1 158 ? -28.120 -18.735 9.622 1.00 36.23 279 MET B C 1
ATOM 4288 O O . MET B 1 158 ? -28.177 -18.485 10.815 1.00 40.74 279 MET B O 1
ATOM 4293 N N . ARG B 1 159 ? -28.756 -19.766 9.070 1.00 36.56 280 ARG B N 1
ATOM 4294 C CA . ARG B 1 159 ? -29.569 -20.678 9.856 1.00 34.57 280 ARG B CA 1
ATOM 4295 C C . ARG B 1 159 ? -28.697 -21.470 10.798 1.00 37.12 280 ARG B C 1
ATOM 4296 O O . ARG B 1 159 ? -29.015 -21.612 11.974 1.00 39.73 280 ARG B O 1
ATOM 4304 N N . SER B 1 160 ? -27.594 -21.986 10.273 1.00 35.69 281 SER B N 1
ATOM 4305 C CA . SER B 1 160 ? -26.678 -22.794 11.061 1.00 34.05 281 SER B CA 1
ATOM 4306 C C . SER B 1 160 ? -26.058 -21.977 12.206 1.00 40.41 281 SER B C 1
ATOM 4307 O O . SER B 1 160 ? -25.788 -22.489 13.305 1.00 35.25 281 SER B O 1
ATOM 4310 N N . SER B 1 161 ? -25.855 -20.695 11.927 1.00 36.55 282 SER B N 1
ATOM 4311 C CA . SER B 1 161 ? -25.257 -19.768 12.863 1.00 29.49 282 SER B CA 1
ATOM 4312 C C . SER B 1 161 ? -26.137 -19.523 14.068 1.00 35.35 282 SER B C 1
ATOM 4313 O O . SER B 1 161 ? -25.719 -19.730 15.204 1.00 38.42 282 SER B O 1
ATOM 4316 N N . LEU B 1 162 ? -27.357 -19.065 13.841 1.00 44.11 283 LEU B N 1
ATOM 4317 C CA . LEU B 1 162 ? -28.246 -18.829 14.966 1.00 46.35 283 LEU B CA 1
ATOM 4318 C C . LEU B 1 162 ? -28.440 -20.119 15.769 1.00 45.82 283 LEU B C 1
ATOM 4319 O O . LEU B 1 162 ? -28.524 -20.095 16.996 1.00 46.20 283 LEU B O 1
ATOM 4324 N N . GLN B 1 163 ? -28.479 -21.243 15.064 1.00 48.85 284 GLN B N 1
ATOM 4325 C CA . GLN B 1 163 ? -28.673 -22.529 15.698 1.00 52.94 284 GLN B CA 1
ATOM 4326 C C . GLN B 1 163 ? -27.515 -22.860 16.652 1.00 52.95 284 GLN B C 1
ATOM 4327 O O . GLN B 1 163 ? -27.737 -23.402 17.735 1.00 51.02 284 GLN B O 1
ATOM 4333 N N . LYS B 1 164 ? -26.293 -22.532 16.241 1.00 44.53 285 LYS B N 1
ATOM 4334 C CA . LYS B 1 164 ? -25.102 -22.732 17.063 1.00 44.60 285 LYS B CA 1
ATOM 4335 C C . LYS B 1 164 ? -25.154 -21.839 18.280 1.00 47.02 285 LYS B C 1
ATOM 4336 O O . LYS B 1 164 ? -24.799 -22.251 19.382 1.00 48.34 285 LYS B O 1
ATOM 4342 N N . LEU B 1 165 ? -25.606 -20.611 18.060 1.00 44.72 286 LEU B N 1
ATOM 4343 C CA . LEU B 1 165 ? -25.602 -19.587 19.087 1.00 41.58 286 LEU B CA 1
ATOM 4344 C C . LEU B 1 165 ? -26.534 -19.934 20.227 1.00 43.79 286 LEU B C 1
ATOM 4345 O O . LEU B 1 165 ? -26.188 -19.777 21.386 1.00 47.92 286 LEU B O 1
ATOM 4350 N N . LEU B 1 166 ? -27.725 -20.406 19.901 1.00 39.82 287 LEU B N 1
ATOM 4351 C CA . LEU B 1 166 ? -28.694 -20.734 20.933 1.00 36.41 287 LEU B CA 1
ATOM 4352 C C . LEU B 1 166 ? -28.226 -21.942 21.720 1.00 38.81 287 LEU B C 1
ATOM 4353 O O . LEU B 1 166 ? -28.398 -21.982 22.926 1.00 45.56 287 LEU B O 1
ATOM 4358 N N . GLU B 1 167 ? -27.630 -22.914 21.037 1.00 39.57 288 GLU B N 1
ATOM 4359 C CA . GLU B 1 167 ? -27.047 -24.071 21.703 1.00 48.02 288 GLU B CA 1
ATOM 4360 C C . GLU B 1 167 ? -26.048 -23.644 22.768 1.00 52.40 288 GLU B C 1
ATOM 4361 O O . GLU B 1 167 ? -25.988 -24.257 23.842 1.00 47.24 288 GLU B O 1
ATOM 4367 N N . VAL B 1 168 ? -25.273 -22.598 22.465 1.00 51.61 289 VAL B N 1
ATOM 4368 C CA . VAL B 1 168 ? -24.309 -22.056 23.421 1.00 49.38 289 VAL B CA 1
ATOM 4369 C C . VAL B 1 168 ? -25.031 -21.444 24.612 1.00 51.60 289 VAL B C 1
ATOM 4370 O O . VAL B 1 168 ? -24.744 -21.791 25.749 1.00 55.45 289 VAL B O 1
ATOM 4374 N N . CYS B 1 169 ? -25.971 -20.543 24.346 1.00 52.21 290 CYS B N 1
ATOM 4375 C CA . CYS B 1 169 ? -26.673 -19.814 25.401 1.00 58.03 290 CYS B CA 1
ATOM 4376 C C . CYS B 1 169 ? -27.450 -20.694 26.375 1.00 62.71 290 CYS B C 1
ATOM 4377 O O . CYS B 1 169 ? -27.601 -20.338 27.546 1.00 68.45 290 CYS B O 1
ATOM 4380 N N . GLU B 1 170 ? -27.940 -21.835 25.900 1.00 59.12 291 GLU B N 1
ATOM 4381 C CA . GLU B 1 170 ? -28.691 -22.736 26.765 1.00 63.04 291 GLU B CA 1
ATOM 4382 C C . GLU B 1 170 ? -27.798 -23.813 27.387 1.00 65.27 291 GLU B C 1
ATOM 4383 O O . GLU B 1 170 ? -28.298 -24.757 28.002 1.00 68.50 291 GLU B O 1
ATOM 4389 N N . LEU B 1 171 ? -26.479 -23.671 27.228 1.00 57.18 292 LEU B N 1
ATOM 4390 C CA . LEU B 1 171 ? -25.525 -24.559 27.890 1.00 50.13 292 LEU B CA 1
ATOM 4391 C C . LEU B 1 171 ? -25.715 -24.435 29.395 1.00 66.08 292 LEU B C 1
ATOM 4392 O O . LEU B 1 171 ? -26.092 -23.365 29.897 1.00 65.91 292 LEU B O 1
ATOM 4397 N N . LYS B 1 172 ? -25.461 -25.525 30.113 1.00 87.64 293 LYS B N 1
ATOM 4398 C CA . LYS B 1 172 ? -25.677 -25.539 31.550 1.00 87.65 293 LYS B CA 1
ATOM 4399 C C . LYS B 1 172 ? -24.485 -24.914 32.260 1.00 85.21 293 LYS B C 1
ATOM 4400 O O . LYS B 1 172 ? -23.411 -25.520 32.334 1.00 84.84 293 LYS B O 1
ATOM 4406 N N . THR B 1 173 ? -24.690 -23.691 32.758 1.00 80.47 294 THR B N 1
ATOM 4407 C CA . THR B 1 173 ? -23.677 -22.936 33.505 1.00 73.92 294 THR B CA 1
ATOM 4408 C C . THR B 1 173 ? -22.317 -22.890 32.810 1.00 73.05 294 THR B C 1
ATOM 4409 O O . THR B 1 173 ? -21.361 -23.509 33.286 1.00 68.55 294 THR B O 1
ATOM 4413 N N . PRO B 1 174 ? -22.224 -22.174 31.674 1.00 69.37 295 PRO B N 1
ATOM 4414 C CA . PRO B 1 174 ? -20.926 -22.179 30.994 1.00 61.36 295 PRO B CA 1
ATOM 4415 C C . PRO B 1 174 ? -19.953 -21.188 31.606 1.00 58.83 295 PRO B C 1
ATOM 4416 O O . PRO B 1 174 ? -20.364 -20.122 32.085 1.00 57.19 295 PRO B O 1
ATOM 4420 N N . THR B 1 175 ? -18.673 -21.540 31.607 1.00 46.89 296 THR B N 1
ATOM 4421 C CA . THR B 1 175 ? -17.668 -20.549 31.924 1.00 40.37 296 THR B CA 1
ATOM 4422 C C . THR B 1 175 ? -17.796 -19.428 30.891 1.00 43.71 296 THR B C 1
ATOM 4423 O O . THR B 1 175 ? -18.295 -19.647 29.778 1.00 44.09 296 THR B O 1
ATOM 4427 N N . MET B 1 176 ? -17.364 -18.229 31.266 1.00 48.41 297 MET B N 1
ATOM 4428 C CA . MET B 1 176 ? -17.302 -17.122 30.336 1.00 43.31 297 MET B CA 1
ATOM 4429 C C . MET B 1 176 ? -16.525 -17.526 29.080 1.00 47.37 297 MET B C 1
ATOM 4430 O O . MET B 1 176 ? -16.849 -17.104 27.973 1.00 48.88 297 MET B O 1
ATOM 4435 N N . SER B 1 177 ? -15.512 -18.366 29.248 1.00 43.97 298 SER B N 1
ATOM 4436 C CA . SER B 1 177 ? -14.717 -18.789 28.113 1.00 38.79 298 SER B CA 1
ATOM 4437 C C . SER B 1 177 ? -15.499 -19.678 27.156 1.00 43.83 298 SER B C 1
ATOM 4438 O O . SER B 1 177 ? -15.384 -19.534 25.942 1.00 44.70 298 SER B O 1
ATOM 4441 N N . GLU B 1 178 ? -16.290 -20.597 27.689 1.00 51.79 299 GLU B N 1
ATOM 4442 C CA . GLU B 1 178 ? -17.055 -21.482 26.827 1.00 52.18 299 GLU B CA 1
ATOM 4443 C C . GLU B 1 178 ? -18.002 -20.668 25.967 1.00 51.40 299 GLU B C 1
ATOM 4444 O O . GLU B 1 178 ? -18.097 -20.895 24.768 1.00 56.11 299 GLU B O 1
ATOM 4450 N N . PHE B 1 179 ? -18.681 -19.705 26.584 1.00 41.35 300 PHE B N 1
ATOM 4451 C CA . PHE B 1 179 ? -19.611 -18.843 25.871 1.00 36.19 300 PHE B CA 1
ATOM 4452 C C . PHE B 1 179 ? -18.879 -18.031 24.804 1.00 39.64 300 PHE B C 1
ATOM 4453 O O . PHE B 1 179 ? -19.295 -17.981 23.647 1.00 40.89 300 PHE B O 1
ATOM 4461 N N . LEU B 1 180 ? -17.784 -17.390 25.188 1.00 37.27 301 LEU B N 1
ATOM 4462 C CA . LEU B 1 180 ? -17.080 -16.526 24.256 1.00 37.22 301 LEU B CA 1
ATOM 4463 C C . LEU B 1 1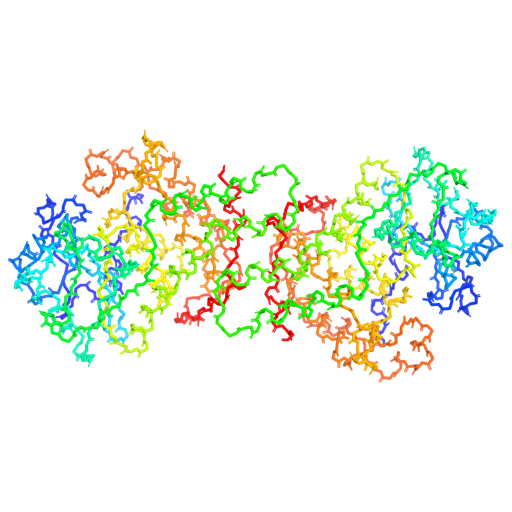80 ? -16.532 -17.316 23.073 1.00 41.35 301 LEU B C 1
ATOM 4464 O O . LEU B 1 180 ? -16.530 -16.837 21.941 1.00 41.36 301 LEU B O 1
ATOM 4469 N N . SER B 1 181 ? -16.082 -18.536 23.331 1.00 51.86 302 SER B N 1
ATOM 4470 C CA . SER B 1 181 ? -15.554 -19.370 22.261 1.00 50.10 302 SER B CA 1
ATOM 4471 C C . SER B 1 181 ? -16.676 -19.881 21.356 1.00 52.29 302 SER B C 1
ATOM 4472 O O . SER B 1 181 ? -16.475 -20.103 20.161 1.00 53.12 302 SER B O 1
ATOM 4475 N N . GLY B 1 182 ? -17.860 -20.055 21.935 1.00 43.19 303 GLY B N 1
ATOM 4476 C CA . GLY B 1 182 ? -19.021 -20.515 21.195 1.00 44.62 303 GLY B CA 1
ATOM 4477 C C . GLY B 1 182 ? -19.641 -19.382 20.403 1.00 46.33 303 GLY B C 1
ATOM 4478 O O . GLY B 1 182 ? -20.152 -19.575 19.310 1.00 48.50 303 GLY B O 1
ATOM 4479 N N . LEU B 1 183 ? -19.605 -18.185 20.969 1.00 48.06 304 LEU B N 1
ATOM 4480 C CA . LEU B 1 183 ? -20.080 -17.010 20.266 1.00 43.31 304 LEU B CA 1
ATOM 4481 C C . LEU B 1 183 ? -19.182 -16.716 19.060 1.00 42.88 304 LEU B C 1
ATOM 4482 O O . LEU B 1 183 ? -19.658 -16.214 18.048 1.00 41.43 304 LEU B O 1
ATOM 4487 N N . GLU B 1 184 ? -17.890 -17.011 19.174 1.00 44.28 305 GLU B N 1
ATOM 4488 C CA . GLU B 1 184 ? -16.981 -16.828 18.051 1.00 48.42 305 GLU B CA 1
ATOM 4489 C C . GLU B 1 184 ? -17.288 -17.886 17.002 1.00 51.90 305 GLU B C 1
ATOM 4490 O O . GLU B 1 184 ? -17.350 -17.590 15.807 1.00 53.91 305 GLU B O 1
ATOM 4496 N N . SER B 1 185 ? -17.503 -19.117 17.457 1.00 52.96 306 SER B N 1
ATOM 4497 C CA . SER B 1 185 ? -17.678 -20.248 16.549 1.00 53.95 306 SER B CA 1
ATOM 4498 C C . SER B 1 185 ? -18.960 -20.144 15.743 1.00 52.43 306 SER B C 1
ATOM 4499 O O . SER B 1 185 ? -18.994 -20.519 14.572 1.00 47.63 306 SER B O 1
ATOM 4502 N N . SER B 1 186 ? -20.017 -19.643 16.376 1.00 49.94 307 SER B N 1
ATOM 4503 C CA . SER B 1 186 ? -21.306 -19.534 15.710 1.00 46.86 307 SER B CA 1
ATOM 4504 C C . SER B 1 186 ? -21.199 -18.576 14.534 1.00 45.92 307 SER B C 1
ATOM 4505 O O . SER B 1 186 ? -21.876 -18.757 13.523 1.00 48.50 307 SER B O 1
ATOM 4508 N N . GLY B 1 187 ? -20.345 -17.563 14.670 1.00 37.85 308 GLY B N 1
ATOM 4509 C CA . GLY B 1 187 ? -20.107 -16.607 13.604 1.00 36.01 308 GLY B CA 1
ATOM 4510 C C . GLY B 1 187 ? -21.158 -15.519 13.473 1.00 33.78 308 GLY B C 1
ATOM 4511 O O . GLY B 1 187 ? -21.015 -14.616 12.651 1.00 32.38 308 GLY B O 1
ATOM 4512 N N . TRP B 1 188 ? -22.193 -15.597 14.304 1.00 32.67 309 TRP B N 1
ATOM 4513 C CA . TRP B 1 188 ? -23.362 -14.726 14.211 1.00 32.45 309 TRP B CA 1
ATOM 4514 C C . TRP B 1 188 ? -23.006 -13.239 14.170 1.00 34.17 309 TRP B C 1
ATOM 4515 O O . TRP B 1 188 ? -23.544 -12.500 13.360 1.00 35.68 309 TRP B O 1
ATOM 4526 N N . LEU B 1 189 ? -22.084 -12.797 15.015 1.00 25.91 310 LEU B N 1
ATOM 4527 C CA . LEU B 1 189 ? -21.746 -11.391 15.029 1.00 24.35 310 LEU B CA 1
ATOM 4528 C C . LEU B 1 189 ? -20.926 -11.039 13.806 1.00 28.89 310 LEU B C 1
ATOM 4529 O O . LEU B 1 189 ? -20.876 -9.872 13.405 1.00 27.41 310 LEU B O 1
ATOM 4534 N N . ARG B 1 190 ? -20.294 -12.042 13.193 1.00 34.59 311 ARG B N 1
ATOM 4535 C CA . ARG B 1 190 ? -19.560 -11.793 11.967 1.00 33.98 311 ARG B CA 1
ATOM 4536 C C . ARG B 1 190 ? -20.528 -11.473 10.842 1.00 37.63 311 ARG B C 1
ATOM 4537 O O . ARG B 1 190 ? -20.245 -10.622 9.981 1.00 33.40 311 ARG B O 1
ATOM 4545 N N . HIS B 1 191 ? -21.663 -12.174 10.865 1.00 32.80 312 HIS B N 1
ATOM 4546 C CA . HIS B 1 191 ? -22.701 -12.002 9.875 1.00 30.64 312 HIS B CA 1
ATOM 4547 C C . HIS B 1 191 ? -23.400 -10.678 10.051 1.00 30.50 312 HIS B C 1
ATOM 4548 O O . HIS B 1 191 ? -23.655 -9.997 9.068 1.00 30.71 312 HIS B O 1
ATOM 4555 N N . ILE B 1 192 ? -23.706 -10.281 11.280 1.00 33.99 313 ILE B N 1
ATOM 4556 C CA . ILE B 1 192 ? -24.465 -9.044 11.407 1.00 36.88 313 ILE B CA 1
ATOM 4557 C C . ILE B 1 192 ? -23.540 -7.873 11.098 1.00 35.66 313 ILE B C 1
ATOM 4558 O O . ILE B 1 192 ? -23.979 -6.851 10.578 1.00 40.72 313 ILE B O 1
ATOM 4563 N N . LYS B 1 193 ? -22.253 -8.032 11.374 1.00 28.78 314 LYS B N 1
ATOM 4564 C CA . LYS B 1 193 ? -21.285 -7.010 10.990 1.00 32.19 314 LYS B CA 1
ATOM 4565 C C . LYS B 1 193 ? -21.180 -6.862 9.459 1.00 29.88 314 LYS B C 1
ATOM 4566 O O . LYS B 1 193 ? -21.147 -5.742 8.952 1.00 32.10 314 LYS B O 1
ATOM 4572 N N . ALA B 1 194 ? -21.122 -7.979 8.734 1.00 27.30 315 ALA B N 1
ATOM 4573 C CA . ALA B 1 194 ? -20.993 -7.942 7.280 1.00 25.35 315 ALA B CA 1
ATOM 4574 C C . ALA B 1 194 ? -22.172 -7.190 6.684 1.00 31.13 315 ALA B C 1
ATOM 4575 O O . ALA B 1 194 ? -22.005 -6.276 5.882 1.00 32.05 315 ALA B O 1
ATOM 4577 N N . ILE B 1 195 ? -23.369 -7.568 7.111 1.00 31.19 316 ILE B N 1
ATOM 4578 C CA . ILE B 1 195 ? -24.579 -6.891 6.691 1.00 29.01 316 ILE B CA 1
ATOM 4579 C C . ILE B 1 195 ? -24.458 -5.387 6.933 1.00 33.29 316 ILE B C 1
ATOM 4580 O O . ILE B 1 195 ? -24.707 -4.597 6.028 1.00 32.76 316 ILE B O 1
ATOM 4585 N N . MET B 1 196 ? -24.060 -4.993 8.144 1.00 37.14 317 MET B N 1
ATOM 4586 C CA . MET B 1 196 ? -23.913 -3.581 8.459 1.00 34.58 317 MET B CA 1
ATOM 4587 C C . MET B 1 196 ? -22.888 -2.906 7.558 1.00 38.80 317 MET B C 1
ATOM 4588 O O . MET B 1 196 ? -23.080 -1.782 7.086 1.00 39.67 317 MET B O 1
ATOM 4593 N N . ASP B 1 197 ? -21.801 -3.614 7.307 1.00 32.48 318 ASP B N 1
ATOM 4594 C CA . ASP B 1 197 ? -20.723 -3.087 6.503 1.00 31.76 318 ASP B CA 1
ATOM 4595 C C . ASP B 1 197 ? -21.138 -2.879 5.042 1.00 35.24 318 ASP B C 1
ATOM 4596 O O . ASP B 1 197 ? -20.712 -1.920 4.389 1.00 30.49 318 ASP B O 1
ATOM 4601 N N . ALA B 1 198 ? -21.964 -3.799 4.545 1.00 33.17 319 ALA B N 1
ATOM 4602 C CA . ALA B 1 198 ? -22.616 -3.663 3.248 1.00 29.43 319 ALA B CA 1
ATOM 4603 C C . ALA B 1 198 ? -23.506 -2.416 3.230 1.00 33.42 319 ALA B C 1
ATOM 4604 O O . ALA B 1 198 ? -23.437 -1.607 2.298 1.00 28.71 319 ALA B O 1
ATOM 4606 N N . GLY B 1 199 ? -24.319 -2.252 4.278 1.00 31.48 320 GLY B N 1
ATOM 4607 C CA . GLY B 1 199 ? -25.177 -1.088 4.407 1.00 29.41 320 GLY B CA 1
ATOM 4608 C C . GLY B 1 199 ? -24.379 0.201 4.393 1.00 33.28 320 GLY B C 1
ATOM 4609 O O . GLY B 1 199 ? -24.728 1.156 3.691 1.00 30.16 320 GLY B O 1
ATOM 4610 N N . ILE B 1 200 ? -23.295 0.212 5.169 1.00 38.04 321 ILE B N 1
ATOM 4611 C CA . ILE B 1 200 ? -22.405 1.367 5.267 1.00 38.73 321 ILE B CA 1
ATOM 4612 C C . ILE B 1 200 ? -21.682 1.643 3.939 1.00 42.18 321 ILE B C 1
ATOM 4613 O O . ILE B 1 200 ? -21.462 2.798 3.580 1.00 45.56 321 ILE B O 1
ATOM 4618 N N . PHE B 1 201 ? -21.335 0.596 3.194 1.00 34.64 322 PHE B N 1
ATOM 4619 C CA . PHE B 1 201 ? -20.754 0.789 1.863 1.00 33.06 322 PHE B CA 1
ATOM 4620 C C . PHE B 1 201 ? -21.668 1.556 0.921 1.00 36.74 322 PHE B C 1
ATOM 4621 O O . PHE B 1 201 ? -21.270 2.560 0.329 1.00 39.81 322 PHE B O 1
ATOM 4629 N N . ILE B 1 202 ? -22.876 1.030 0.742 1.00 38.22 323 ILE B N 1
ATOM 4630 C CA . ILE B 1 202 ? -23.909 1.661 -0.079 1.00 36.47 323 ILE B CA 1
ATOM 4631 C C . ILE B 1 202 ? -24.193 3.086 0.344 1.00 37.27 323 ILE B C 1
ATOM 4632 O O . ILE B 1 202 ? -24.218 4.001 -0.467 1.00 38.03 323 ILE B O 1
ATOM 4637 N N . THR B 1 203 ? -24.440 3.242 1.639 1.00 37.35 324 THR B N 1
ATOM 4638 C CA . THR B 1 203 ? -24.728 4.532 2.243 1.00 36.66 324 THR B CA 1
ATOM 4639 C C . THR B 1 203 ? -23.688 5.579 1.891 1.00 38.21 324 THR B C 1
ATOM 4640 O O . THR B 1 203 ? -24.039 6.708 1.591 1.00 38.13 324 THR B O 1
ATOM 4644 N N . LYS B 1 204 ? -22.414 5.188 1.909 1.00 47.52 325 LYS B N 1
ATOM 4645 C CA . LYS B 1 204 ? -21.312 6.101 1.614 1.00 47.70 325 LYS B CA 1
ATOM 4646 C C . LYS B 1 204 ? -21.194 6.350 0.130 1.00 49.58 325 LYS B C 1
ATOM 4647 O O . LYS B 1 204 ? -20.677 7.383 -0.291 1.00 55.07 325 LYS B O 1
ATOM 4653 N N . ALA B 1 205 ? -21.658 5.393 -0.666 1.00 48.52 326 ALA B N 1
ATOM 4654 C CA . ALA B 1 205 ? -21.707 5.586 -2.109 1.00 45.36 326 ALA B CA 1
ATOM 4655 C C . ALA B 1 205 ? -22.634 6.750 -2.428 1.00 44.53 326 ALA B C 1
ATOM 4656 O O . ALA B 1 205 ? -22.229 7.729 -3.062 1.00 42.13 326 ALA B O 1
ATOM 4658 N N . VAL B 1 206 ? -23.868 6.646 -1.942 1.00 40.32 327 VAL B N 1
ATOM 4659 C CA . VAL B 1 206 ? -24.906 7.629 -2.216 1.00 39.22 327 VAL B CA 1
ATOM 4660 C C . VAL B 1 206 ? -24.583 8.995 -1.621 1.00 40.91 327 VAL B C 1
ATOM 4661 O O . VAL B 1 206 ? -24.763 10.004 -2.281 1.00 48.51 327 VAL B O 1
ATOM 4665 N N . LYS B 1 207 ? -24.060 9.036 -0.401 1.00 45.89 328 LYS B N 1
ATOM 4666 C CA . LYS B 1 207 ? -23.860 10.313 0.297 1.00 50.15 328 LYS B CA 1
ATOM 4667 C C . LYS B 1 207 ? -22.541 11.008 -0.067 1.00 49.10 328 LYS B C 1
ATOM 4668 O O . LYS B 1 207 ? -22.502 12.210 -0.349 1.00 47.91 328 LYS B O 1
ATOM 4674 N N . VAL B 1 208 ? -21.459 10.248 -0.063 1.00 43.88 329 VAL B N 1
ATOM 4675 C CA . VAL B 1 208 ? -20.150 10.840 -0.242 1.00 43.33 329 VAL B CA 1
ATOM 4676 C C . VAL B 1 208 ? -19.794 10.971 -1.704 1.00 43.74 329 VAL B C 1
ATOM 4677 O O . VAL B 1 208 ? -19.359 12.032 -2.130 1.00 53.88 329 VAL B O 1
ATOM 4681 N N . GLU B 1 209 ? -19.993 9.908 -2.476 1.00 51.48 330 GLU B N 1
ATOM 4682 C CA . GLU B 1 209 ? -19.650 9.919 -3.900 1.00 53.53 330 GLU B CA 1
ATOM 4683 C C . GLU B 1 209 ? -20.807 10.370 -4.788 1.00 55.61 330 GLU B C 1
ATOM 4684 O O . GLU B 1 209 ? -20.626 10.589 -5.987 1.00 53.87 330 GLU B O 1
ATOM 4690 N N . LYS B 1 210 ? -21.996 10.489 -4.200 1.00 60.69 331 LYS B N 1
ATOM 4691 C CA . LYS B 1 210 ? -23.199 10.830 -4.948 1.00 61.42 331 LYS B CA 1
ATOM 4692 C C . LYS B 1 210 ? -23.397 9.862 -6.115 1.00 59.10 331 LYS B C 1
ATOM 4693 O O . LYS B 1 210 ? -23.929 10.234 -7.158 1.00 65.27 331 LYS B O 1
ATOM 4699 N N . ALA B 1 211 ? -22.951 8.622 -5.914 1.00 44.99 332 ALA B N 1
ATOM 4700 C CA . ALA B 1 211 ? -23.017 7.544 -6.900 1.00 37.21 332 ALA B CA 1
ATOM 4701 C C . ALA B 1 211 ? -24.229 6.660 -6.675 1.00 36.70 332 ALA B C 1
ATOM 4702 O O . ALA B 1 211 ? -24.484 6.237 -5.551 1.00 38.64 332 ALA B O 1
ATOM 4704 N N . SER B 1 212 ? -24.973 6.368 -7.737 1.00 47.77 333 SER B N 1
ATOM 4705 C CA . SER B 1 212 ? -26.124 5.484 -7.617 1.00 43.81 333 SER B CA 1
ATOM 4706 C C . SER B 1 212 ? -25.644 4.034 -7.502 1.00 39.72 333 SER B C 1
ATOM 4707 O O . SER B 1 212 ? -24.517 3.712 -7.850 1.00 41.06 333 SER B O 1
ATOM 4710 N N . VAL B 1 213 ? -26.497 3.157 -6.997 1.00 31.79 334 VAL B N 1
ATOM 4711 C CA . VAL B 1 213 ? -26.073 1.810 -6.665 1.00 31.50 334 VAL B CA 1
ATOM 4712 C C . VAL B 1 213 ? -27.120 0.800 -7.116 1.00 30.28 334 VAL B C 1
ATOM 4713 O O . VAL B 1 213 ? -28.312 0.981 -6.836 1.00 31.20 334 VAL B O 1
ATOM 4717 N N . LEU B 1 214 ? -26.691 -0.253 -7.815 1.00 28.79 335 LEU B N 1
ATOM 4718 C CA . LEU B 1 214 ? -27.569 -1.396 -8.027 1.00 30.58 335 LEU B CA 1
ATOM 4719 C C . LEU B 1 214 ? -27.168 -2.522 -7.082 1.00 32.53 335 LEU B C 1
ATOM 4720 O O . LEU B 1 214 ? -26.008 -2.923 -7.040 1.00 34.12 335 LEU B O 1
ATOM 4725 N N . VAL B 1 215 ? -28.136 -3.027 -6.326 1.00 30.44 336 VAL B N 1
ATOM 4726 C CA . VAL B 1 215 ? -27.886 -4.041 -5.322 1.00 31.06 336 VAL B CA 1
ATOM 4727 C C . VAL B 1 215 ? -28.593 -5.325 -5.691 1.00 37.49 336 VAL B C 1
ATOM 4728 O O . VAL B 1 215 ? -29.793 -5.309 -5.959 1.00 40.35 336 VAL B O 1
ATOM 4732 N N . HIS B 1 216 ? -27.876 -6.440 -5.705 1.00 34.19 337 HIS B N 1
ATOM 4733 C CA . HIS B 1 216 ? -28.557 -7.709 -5.919 1.00 36.87 337 HIS B CA 1
ATOM 4734 C C . HIS B 1 216 ? -27.843 -8.845 -5.206 1.00 36.51 337 HIS B C 1
ATOM 4735 O O . HIS B 1 216 ? -26.689 -8.716 -4.804 1.00 39.48 337 HIS B O 1
ATOM 4742 N N . SER B 1 217 ? -28.554 -9.944 -5.023 1.00 33.67 338 SER B N 1
ATOM 4743 C CA . SER B 1 217 ? -27.986 -11.110 -4.397 1.00 36.43 338 SER B CA 1
ATOM 4744 C C . SER B 1 217 ? -28.025 -12.203 -5.427 1.00 38.10 338 SER B C 1
ATOM 4745 O O . SER B 1 217 ? -27.570 -12.000 -6.550 1.00 40.18 338 SER B O 1
ATOM 4748 N N . SER B 1 218 ? -28.555 -13.361 -5.051 1.00 34.15 339 SER B N 1
ATOM 4749 C CA . SER B 1 218 ? -28.928 -14.371 -6.033 1.00 38.03 339 SER B CA 1
ATOM 4750 C C . SER B 1 218 ? -30.369 -14.090 -6.455 1.00 44.07 339 SER B C 1
ATOM 4751 O O . SER B 1 218 ? -30.611 -13.667 -7.601 1.00 44.85 339 SER B O 1
ATOM 4754 N N . ASP B 1 219 ? -31.310 -14.280 -5.520 1.00 38.88 340 ASP B N 1
ATOM 4755 C CA . ASP B 1 219 ? -32.742 -14.090 -5.779 1.00 38.61 340 ASP B CA 1
ATOM 4756 C C . ASP B 1 219 ? -33.277 -12.681 -5.484 1.00 41.28 340 ASP B C 1
ATOM 4757 O O . ASP B 1 219 ? -34.447 -12.407 -5.740 1.00 41.20 340 ASP B O 1
ATOM 4762 N N . GLY B 1 220 ? -32.439 -11.791 -4.955 1.00 36.06 341 GLY B N 1
ATOM 4763 C CA . GLY B 1 220 ? -32.872 -10.437 -4.642 1.00 34.02 341 GLY B CA 1
ATOM 4764 C C . GLY B 1 220 ? -34.005 -10.256 -3.633 1.00 39.09 341 GLY B C 1
ATOM 4765 O O . GLY B 1 220 ? -34.780 -9.319 -3.757 1.00 42.12 341 GLY B O 1
ATOM 4766 N N . TRP B 1 221 ? -34.106 -11.123 -2.626 1.00 41.40 342 TRP B N 1
ATOM 4767 C CA . TRP B 1 221 ? -35.191 -11.006 -1.648 1.00 39.54 342 TRP B CA 1
ATOM 4768 C C . TRP B 1 221 ? -34.838 -11.421 -0.203 1.00 45.57 342 TRP B C 1
ATOM 4769 O O . TRP B 1 221 ? -35.724 -11.555 0.645 1.00 41.00 342 TRP B O 1
ATOM 4780 N N . ASP B 1 222 ? -33.552 -11.638 0.068 1.00 50.49 343 ASP B N 1
ATOM 4781 C CA . ASP B 1 222 ? -33.073 -11.844 1.435 1.00 45.75 343 ASP B CA 1
ATOM 4782 C C . ASP B 1 222 ? -31.970 -10.839 1.761 1.00 44.19 343 ASP B C 1
ATOM 4783 O O . ASP B 1 222 ? -32.217 -9.813 2.392 1.00 42.06 343 ASP B O 1
ATOM 4788 N N . ARG B 1 223 ? -30.755 -11.133 1.319 1.00 37.17 344 ARG B N 1
ATOM 4789 C CA . ARG B 1 223 ? -29.642 -10.220 1.517 1.00 32.77 344 ARG B CA 1
ATOM 4790 C C . ARG B 1 223 ? -29.884 -8.861 0.871 1.00 35.01 344 ARG B C 1
ATOM 4791 O O . ARG B 1 223 ? -29.468 -7.840 1.409 1.00 37.65 344 ARG B O 1
ATOM 4799 N N . THR B 1 224 ? -30.571 -8.840 -0.266 1.00 40.17 345 THR B N 1
ATOM 4800 C CA . THR B 1 224 ? -30.864 -7.585 -0.959 1.00 39.51 345 THR B CA 1
ATOM 4801 C C . THR B 1 224 ? -31.783 -6.694 -0.104 1.00 39.35 345 THR B C 1
ATOM 4802 O O . THR B 1 224 ? -31.624 -5.472 -0.058 1.00 37.45 345 THR B O 1
ATOM 4806 N N . ALA B 1 225 ? -32.732 -7.322 0.581 1.00 38.02 346 ALA B N 1
ATOM 4807 C CA . ALA B 1 225 ? -33.641 -6.619 1.476 1.00 36.25 346 ALA B CA 1
ATOM 4808 C C . ALA B 1 225 ? -32.927 -6.081 2.737 1.00 40.61 346 ALA B C 1
ATOM 4809 O O . ALA B 1 225 ? -33.147 -4.933 3.129 1.00 39.94 346 ALA B O 1
ATOM 4811 N N . GLN B 1 226 ? -32.083 -6.907 3.366 1.00 36.56 347 GLN B N 1
ATOM 4812 C CA . GLN B 1 226 ? -31.339 -6.503 4.566 1.00 31.85 347 GLN B CA 1
ATOM 4813 C C . GLN B 1 226 ? -30.549 -5.263 4.284 1.00 31.22 347 GLN B C 1
ATOM 4814 O O . GLN B 1 226 ? -30.765 -4.215 4.856 1.00 34.07 347 GLN B O 1
ATOM 4820 N N . VAL B 1 227 ? -29.628 -5.426 3.354 1.00 34.89 348 VAL B N 1
ATOM 4821 C CA . VAL B 1 227 ? -28.669 -4.424 2.946 1.00 29.22 348 VAL B CA 1
ATOM 4822 C C . VAL B 1 227 ? -29.307 -3.101 2.489 1.00 33.18 348 VAL B C 1
ATOM 4823 O O . VAL B 1 227 ? -28.911 -2.033 2.938 1.00 35.01 348 VAL B O 1
ATOM 4827 N N . CYS B 1 228 ? -30.306 -3.181 1.616 1.00 40.56 349 CYS B N 1
ATOM 4828 C CA . CYS B 1 228 ? -31.032 -2.002 1.137 1.00 39.57 349 CYS B CA 1
ATOM 4829 C C . CYS B 1 228 ? -31.740 -1.267 2.263 1.00 43.28 349 CYS B C 1
ATOM 4830 O O . CYS B 1 228 ? -31.760 -0.035 2.313 1.00 40.28 349 CYS B O 1
ATOM 4833 N N . SER B 1 229 ? -32.337 -2.035 3.162 1.00 47.00 350 SER B N 1
ATOM 4834 C CA . SER B 1 229 ? -33.018 -1.457 4.300 1.00 46.48 350 SER B CA 1
ATOM 4835 C C . SER B 1 229 ? -32.041 -0.763 5.245 1.00 49.92 350 SER B C 1
ATOM 4836 O O . SER B 1 229 ? -32.322 0.326 5.740 1.00 54.46 350 SER B O 1
ATOM 4839 N N . VAL B 1 230 ? -30.894 -1.383 5.492 1.00 37.29 351 VAL B N 1
ATOM 4840 C CA . VAL B 1 230 ? -29.970 -0.831 6.473 1.00 45.25 351 VAL B CA 1
ATOM 4841 C C . VAL B 1 230 ? -29.408 0.475 5.951 1.00 46.35 351 VAL B C 1
ATOM 4842 O O . VAL B 1 230 ? -29.297 1.466 6.689 1.00 47.64 351 VAL B O 1
ATOM 4846 N N . ALA B 1 231 ? -29.068 0.478 4.671 1.00 35.15 352 ALA B N 1
ATOM 4847 C CA . ALA B 1 231 ? -28.579 1.685 4.039 1.00 32.66 352 ALA B CA 1
ATOM 4848 C C . ALA B 1 231 ? -29.645 2.781 4.099 1.00 34.95 352 ALA B C 1
ATOM 4849 O O . ALA B 1 231 ? -29.329 3.964 4.195 1.00 34.61 352 ALA B O 1
ATOM 4851 N N . SER B 1 232 ? -30.911 2.384 4.065 1.00 41.51 353 SER B N 1
ATOM 4852 C CA . SER B 1 232 ? -31.996 3.356 4.053 1.00 45.97 353 SER B CA 1
ATOM 4853 C C . SER B 1 232 ? -32.112 4.037 5.402 1.00 44.49 353 SER B C 1
ATOM 4854 O O . SER B 1 232 ? -32.214 5.252 5.498 1.00 45.55 353 SER B O 1
ATOM 4857 N N . ILE B 1 233 ? -32.092 3.236 6.449 1.00 42.12 354 ILE B N 1
ATOM 4858 C CA . ILE B 1 233 ? -32.101 3.751 7.803 1.00 41.27 354 ILE B CA 1
ATOM 4859 C C . ILE B 1 233 ? -30.909 4.673 8.071 1.00 44.26 354 ILE B C 1
ATOM 4860 O O . ILE B 1 233 ? -31.029 5.682 8.762 1.00 44.35 354 ILE B O 1
ATOM 4865 N N . LEU B 1 234 ? -29.760 4.325 7.503 1.00 44.06 355 LEU B N 1
ATOM 4866 C CA . LEU B 1 234 ? -28.545 5.102 7.693 1.00 42.93 355 LEU B CA 1
ATOM 4867 C C . LEU B 1 234 ? -28.626 6.464 7.016 1.00 44.16 355 LEU B C 1
ATOM 4868 O O . LEU B 1 234 ? -28.130 7.449 7.543 1.00 49.08 355 LEU B O 1
ATOM 4873 N N . LEU B 1 235 ? -29.263 6.516 5.852 1.00 43.74 356 LEU B N 1
ATOM 4874 C CA . LEU B 1 235 ? -29.367 7.743 5.063 1.00 45.38 356 LEU B CA 1
ATOM 4875 C C . LEU B 1 235 ? -30.486 8.676 5.529 1.00 46.80 356 LEU B C 1
ATOM 4876 O O . LEU B 1 235 ? -30.324 9.891 5.559 1.00 51.10 356 LEU B O 1
ATOM 4881 N N . ASP B 1 236 ? -31.622 8.101 5.886 1.00 46.11 357 ASP B N 1
ATOM 4882 C CA . ASP B 1 236 ? -32.834 8.879 6.056 1.00 48.62 357 ASP B CA 1
ATOM 4883 C C . ASP B 1 236 ? -33.490 8.659 7.424 1.00 51.35 357 ASP B C 1
ATOM 4884 O O . ASP B 1 236 ? -33.881 7.533 7.765 1.00 50.74 357 ASP B O 1
ATOM 4889 N N . PRO B 1 237 ? -33.625 9.752 8.200 1.00 46.81 358 PRO B N 1
ATOM 4890 C CA . PRO B 1 237 ? -34.277 9.864 9.511 1.00 41.80 358 PRO B CA 1
ATOM 4891 C C . PRO B 1 237 ? -35.720 9.385 9.506 1.00 44.67 358 PRO B C 1
ATOM 4892 O O . PRO B 1 237 ? -36.219 8.954 10.535 1.00 41.70 358 PRO B O 1
ATOM 4896 N N . PHE B 1 238 ? -36.382 9.483 8.358 1.00 48.48 359 PHE B N 1
ATOM 4897 C CA . PHE B 1 238 ? -37.775 9.104 8.267 1.00 45.45 359 PHE B CA 1
ATOM 4898 C C . PHE B 1 238 ? -37.957 7.656 8.709 1.00 45.98 359 PHE B C 1
ATOM 4899 O O . PHE B 1 238 ? -38.930 7.317 9.376 1.00 46.47 359 PHE B O 1
ATOM 4907 N N . TYR B 1 239 ? -37.005 6.801 8.360 1.00 44.87 360 TYR B N 1
ATOM 4908 C CA . TYR B 1 239 ? -37.149 5.379 8.643 1.00 44.73 360 TYR B CA 1
ATOM 4909 C C . TYR B 1 239 ? -36.822 5.048 10.098 1.00 45.23 360 TYR B C 1
ATOM 4910 O O . TYR B 1 239 ? -36.985 3.908 10.534 1.00 41.59 360 TYR B O 1
ATOM 4919 N N . ARG B 1 240 ? -36.364 6.055 10.837 1.00 46.87 361 ARG B N 1
ATOM 4920 C CA . ARG B 1 240 ? -36.081 5.921 12.265 1.00 45.64 361 ARG B CA 1
ATOM 4921 C C . ARG B 1 240 ? -37.247 6.400 13.136 1.00 47.51 361 ARG B C 1
ATOM 4922 O O . ARG B 1 240 ? -37.116 6.490 14.353 1.00 47.71 361 ARG B O 1
ATOM 4930 N N . THR B 1 241 ? -38.375 6.724 12.509 1.00 50.66 362 THR B N 1
ATOM 4931 C CA . THR B 1 241 ? -39.582 7.102 13.235 1.00 48.49 362 THR B CA 1
ATOM 4932 C C . THR B 1 241 ? -40.535 5.913 13.262 1.00 52.86 362 THR B C 1
ATOM 4933 O O . THR B 1 241 ? -40.279 4.901 12.614 1.00 51.86 362 THR B O 1
ATOM 4937 N N . PHE B 1 242 ? -41.632 6.022 14.005 1.00 58.19 363 PHE B N 1
ATOM 4938 C CA . PHE B 1 242 ? -42.593 4.922 14.071 1.00 59.48 363 PHE B CA 1
ATOM 4939 C C . PHE B 1 242 ? -43.141 4.543 12.706 1.00 56.58 363 PHE B C 1
ATOM 4940 O O . PHE B 1 242 ? -43.054 3.391 12.307 1.00 51.78 363 PHE B O 1
ATOM 4948 N N . LYS B 1 243 ? -43.707 5.514 11.996 1.00 65.62 364 LYS B N 1
ATOM 4949 C CA . LYS B 1 243 ? -44.323 5.245 10.699 1.00 69.23 364 LYS B CA 1
ATOM 4950 C C . LYS B 1 243 ? -43.289 4.810 9.672 1.00 63.46 364 LYS B C 1
ATOM 4951 O O . LYS B 1 243 ? -43.485 3.811 8.981 1.00 62.72 364 LYS B O 1
ATOM 4957 N N . GLY B 1 244 ? -42.205 5.578 9.568 1.00 55.77 365 GLY B N 1
ATOM 4958 C CA . GLY B 1 244 ? -41.077 5.227 8.722 1.00 48.95 365 GLY B CA 1
ATOM 4959 C C . GLY B 1 244 ? -40.774 3.738 8.687 1.00 49.35 365 GLY B C 1
ATOM 4960 O O . GLY B 1 244 ? -40.899 3.112 7.644 1.00 45.63 365 GLY B O 1
ATOM 4961 N N . LEU B 1 245 ? -40.410 3.161 9.829 1.00 44.64 366 LEU B N 1
ATOM 4962 C CA . LEU B 1 245 ? -40.065 1.746 9.881 1.00 40.20 366 LEU B CA 1
ATOM 4963 C C . LEU B 1 245 ? -41.214 0.814 9.490 1.00 44.35 366 LEU B C 1
ATOM 4964 O O . LEU B 1 245 ? -40.972 -0.257 8.951 1.00 47.34 366 LEU B O 1
ATOM 4969 N N . MET B 1 246 ? -42.458 1.188 9.764 1.00 47.86 367 MET B N 1
ATOM 4970 C CA . MET B 1 246 ? -43.571 0.339 9.344 1.00 50.30 367 MET B CA 1
ATOM 4971 C C . MET B 1 246 ? -43.659 0.355 7.812 1.00 48.33 367 MET B C 1
ATOM 4972 O O . MET B 1 246 ? -43.991 -0.646 7.176 1.00 44.27 367 MET B O 1
ATOM 4977 N N . ILE B 1 247 ? -43.325 1.499 7.231 1.00 41.70 368 ILE B N 1
ATOM 4978 C CA . ILE B 1 247 ? -43.360 1.656 5.791 1.00 44.90 368 ILE B CA 1
ATOM 4979 C C . ILE B 1 247 ? -42.203 0.893 5.138 1.00 46.61 368 ILE B C 1
ATOM 4980 O O . ILE B 1 247 ? -42.391 0.225 4.117 1.00 46.69 368 ILE B O 1
ATOM 4985 N N . LEU B 1 248 ? -41.019 0.981 5.743 1.00 45.91 369 LEU B N 1
ATOM 4986 C CA . LEU B 1 248 ? -39.837 0.282 5.255 1.00 39.75 369 LEU B CA 1
ATOM 4987 C C . LEU B 1 248 ? -40.133 -1.210 5.215 1.00 42.67 369 LEU B C 1
ATOM 4988 O O . LEU B 1 248 ? -39.922 -1.856 4.195 1.00 47.21 369 LEU B O 1
ATOM 4993 N N . ILE B 1 249 ? -40.656 -1.757 6.306 1.00 42.26 370 ILE B N 1
ATOM 4994 C CA . ILE B 1 249 ? -40.989 -3.176 6.340 1.00 41.70 370 ILE B CA 1
ATOM 4995 C C . ILE B 1 249 ? -42.076 -3.580 5.317 1.00 48.51 370 ILE B C 1
ATOM 4996 O O . ILE B 1 249 ? -41.931 -4.602 4.651 1.00 47.77 370 ILE B O 1
ATOM 5001 N N . GLU B 1 250 ? -43.147 -2.797 5.178 1.00 55.64 371 GLU B N 1
ATOM 5002 C CA . GLU B 1 250 ? -44.152 -3.080 4.144 1.00 57.62 371 GLU B CA 1
ATOM 5003 C C . GLU B 1 250 ? -43.544 -3.025 2.744 1.00 57.18 371 GLU B C 1
ATOM 5004 O O . GLU B 1 250 ? -43.817 -3.890 1.905 1.00 55.26 371 GLU B O 1
ATOM 5010 N N . LYS B 1 251 ? -42.719 -2.008 2.501 1.00 54.85 372 LYS B N 1
ATOM 5011 C CA . LYS B 1 251 ? -42.188 -1.758 1.162 1.00 55.33 372 LYS B CA 1
ATOM 5012 C C . LYS B 1 251 ? -41.102 -2.739 0.774 1.00 53.56 372 LYS B C 1
ATOM 5013 O O . LYS B 1 251 ? -41.269 -3.496 -0.175 1.00 59.21 372 LYS B O 1
ATOM 5019 N N . GLU B 1 252 ? -39.993 -2.726 1.506 1.00 49.22 373 GLU B N 1
ATOM 5020 C CA . GLU B 1 252 ? -38.810 -3.484 1.116 1.00 44.99 373 GLU B CA 1
ATOM 5021 C C . GLU B 1 252 ? -38.868 -4.958 1.471 1.00 43.54 373 GLU B C 1
ATOM 5022 O O . GLU B 1 252 ? -38.085 -5.744 0.952 1.00 42.54 373 GLU B O 1
ATOM 5028 N N . TRP B 1 253 ? -39.782 -5.346 2.348 1.00 40.88 374 TRP B N 1
ATOM 5029 C CA . TRP B 1 253 ? -39.761 -6.720 2.826 1.00 45.28 374 TRP B CA 1
ATOM 5030 C C . TRP B 1 253 ? -40.984 -7.514 2.405 1.00 45.60 374 TRP B C 1
ATOM 5031 O O . TRP B 1 253 ? -40.867 -8.583 1.812 1.00 40.82 374 TRP B O 1
ATOM 5042 N N . ILE B 1 254 ? -42.153 -6.972 2.709 1.00 54.01 375 ILE B N 1
ATOM 5043 C CA . ILE B 1 254 ? -43.411 -7.646 2.455 1.00 52.23 375 ILE B CA 1
ATOM 5044 C C . ILE B 1 254 ? -43.866 -7.537 0.998 1.00 50.36 375 ILE B C 1
ATOM 5045 O O . ILE B 1 254 ? -44.205 -8.541 0.380 1.00 51.58 375 ILE B O 1
ATOM 5050 N N . SER B 1 255 ? -43.866 -6.327 0.453 1.00 38.08 376 SER B N 1
ATOM 5051 C CA . SER B 1 255 ? -44.405 -6.113 -0.879 1.00 38.82 376 SER B CA 1
ATOM 5052 C C . SER B 1 255 ? -43.421 -6.602 -1.949 1.00 45.42 376 SER B C 1
ATOM 5053 O O . SER B 1 255 ? -43.833 -7.124 -3.009 1.00 41.41 376 SER B O 1
ATOM 5056 N N . MET B 1 256 ? -42.127 -6.464 -1.656 1.00 49.18 377 MET B N 1
ATOM 5057 C CA . MET B 1 256 ? -41.085 -6.922 -2.572 1.00 47.38 377 MET B CA 1
ATOM 5058 C C . MET B 1 256 ? -40.819 -8.431 -2.493 1.00 44.80 377 MET B C 1
ATOM 5059 O O . MET B 1 256 ? -39.906 -8.932 -3.129 1.00 47.47 377 MET B O 1
ATOM 5064 N N . GLY B 1 257 ? -41.615 -9.147 -1.711 1.00 43.44 378 GLY B N 1
ATOM 5065 C CA . GLY B 1 257 ? -41.660 -10.591 -1.796 1.00 43.32 378 GLY B CA 1
ATOM 5066 C C . GLY B 1 257 ? -40.633 -11.396 -1.033 1.00 46.16 378 GLY B C 1
ATOM 5067 O O . GLY B 1 257 ? -40.279 -12.494 -1.463 1.00 49.08 378 GLY B O 1
ATOM 5068 N N . HIS B 1 258 ? -40.153 -10.874 0.093 1.00 40.41 379 HIS B N 1
ATOM 5069 C CA . HIS B 1 258 ? -39.368 -11.686 1.016 1.00 33.72 379 HIS B CA 1
ATOM 5070 C C . HIS B 1 258 ? -40.245 -12.810 1.575 1.00 34.19 379 HIS B C 1
ATOM 5071 O O . HIS B 1 258 ? -41.294 -12.578 2.172 1.00 33.80 379 HIS B O 1
ATOM 5078 N N . LYS B 1 259 ? -39.805 -14.038 1.363 1.00 39.42 380 LYS B N 1
ATOM 5079 C CA . LYS B 1 259 ? -40.642 -15.209 1.598 1.00 39.16 380 LYS B CA 1
ATOM 5080 C C . LYS B 1 259 ? -40.880 -15.477 3.074 1.00 35.65 380 LYS B C 1
ATOM 5081 O O . LYS B 1 259 ? -40.444 -16.503 3.594 1.00 36.95 380 LYS B O 1
ATOM 5087 N N . PHE B 1 260 ? -41.588 -14.564 3.736 1.00 42.45 381 PHE B N 1
ATOM 5088 C CA . PHE B 1 260 ? -41.765 -14.623 5.195 1.00 41.70 381 PHE B CA 1
ATOM 5089 C C . PHE B 1 260 ? -42.243 -15.974 5.690 1.00 46.93 381 PHE B C 1
ATOM 5090 O O . PHE B 1 260 ? -41.670 -16.517 6.637 1.00 50.77 381 PHE B O 1
ATOM 5098 N N . SER B 1 261 ? -43.273 -16.519 5.042 1.00 49.57 382 SER B N 1
ATOM 5099 C CA . SER B 1 261 ? -43.846 -17.808 5.434 1.00 48.78 382 SER B CA 1
ATOM 5100 C C . SER B 1 261 ? -42.830 -18.951 5.375 1.00 48.20 382 SER B C 1
ATOM 5101 O O . SER B 1 261 ? -42.758 -19.764 6.291 1.00 44.85 382 SER B O 1
ATOM 5104 N N . GLN B 1 262 ? -42.049 -19.023 4.298 1.00 55.06 383 GLN B N 1
ATOM 5105 C CA . GLN B 1 262 ? -41.045 -20.077 4.180 1.00 54.29 383 GLN B CA 1
ATOM 5106 C C . GLN B 1 262 ? -39.910 -19.840 5.164 1.00 52.43 383 GLN B C 1
ATOM 5107 O O . GLN B 1 262 ? -39.505 -20.752 5.895 1.00 52.18 383 GLN B O 1
ATOM 5113 N N . ARG B 1 263 ? -39.436 -18.595 5.188 1.00 44.55 384 ARG B N 1
ATOM 5114 C CA . ARG B 1 263 ? -38.343 -18.156 6.050 1.00 42.87 384 ARG B CA 1
ATOM 5115 C C . ARG B 1 263 ? -38.568 -18.345 7.544 1.00 42.08 384 ARG B C 1
ATOM 5116 O O . ARG B 1 263 ? -37.712 -18.927 8.230 1.00 40.25 384 ARG B O 1
ATOM 5124 N N . CYS B 1 264 ? -39.698 -17.825 8.034 0.67 36.39 385 CYS B N 1
ATOM 5125 C CA . CYS B 1 264 ? -40.022 -17.832 9.461 0.67 36.39 385 CYS B CA 1
ATOM 5126 C C . CYS B 1 264 ? -40.664 -19.126 9.897 0.67 37.97 385 CYS B C 1
ATOM 5127 O O . CYS B 1 264 ? -41.106 -19.240 11.026 0.67 37.17 385 CYS B O 1
ATOM 5130 N N . GLY B 1 265 ? -40.737 -20.091 8.992 1.00 54.75 386 GLY B N 1
ATOM 5131 C CA . GLY B 1 265 ? -41.228 -21.418 9.323 1.00 60.64 386 GLY B CA 1
ATOM 5132 C C . GLY B 1 265 ? -42.713 -21.565 9.627 1.00 66.19 386 GLY B C 1
ATOM 5133 O O . GLY B 1 265 ? -43.097 -22.454 10.394 1.00 69.56 386 GLY B O 1
ATOM 5134 N N . HIS B 1 266 ? -43.544 -20.702 9.039 1.00 60.38 387 HIS B N 1
ATOM 5135 C CA . HIS B 1 266 ? -45.006 -20.819 9.128 1.00 63.76 387 HIS B CA 1
ATOM 5136 C C . HIS B 1 266 ? -45.487 -22.174 8.608 1.00 68.54 387 HIS B C 1
ATOM 5137 O O . HIS B 1 266 ? -46.104 -22.969 9.332 1.00 70.91 387 HIS B O 1
ATOM 5144 N N . LEU B 1 267 ? -45.201 -22.407 7.332 1.00 57.18 388 LEU B N 1
ATOM 5145 C CA . LEU B 1 267 ? -45.504 -23.664 6.672 1.00 67.64 388 LEU B CA 1
ATOM 5146 C C . LEU B 1 267 ? -44.711 -24.803 7.315 1.00 78.48 388 LEU B C 1
ATOM 5147 O O . LEU B 1 267 ? -45.193 -25.488 8.230 1.00 73.47 388 LEU B O 1
ATOM 5152 N N . ASP B 1 268 ? -43.485 -24.983 6.829 1.00 114.35 389 ASP B N 1
ATOM 5153 C CA . ASP B 1 268 ? -42.607 -26.054 7.281 1.00 109.44 389 ASP B CA 1
ATOM 5154 C C . ASP B 1 268 ? -41.414 -25.493 8.062 1.00 105.26 389 ASP B C 1
ATOM 5155 O O . ASP B 1 268 ? -40.578 -24.790 7.495 1.00 115.05 389 ASP B O 1
ATOM 5160 N N . GLY B 1 269 ? -41.347 -25.796 9.358 1.00 62.97 390 GLY B N 1
ATOM 5161 C CA . GLY B 1 269 ? -40.236 -25.371 10.196 1.00 54.53 390 GLY B CA 1
ATOM 5162 C C . GLY B 1 269 ? -38.981 -26.206 9.994 1.00 58.79 390 GLY B C 1
ATOM 5163 O O . GLY B 1 269 ? -37.862 -25.748 10.234 1.00 47.19 390 GLY B O 1
ATOM 5164 N N . ASP B 1 270 ? -39.168 -27.439 9.528 1.00 88.36 391 ASP B N 1
ATOM 5165 C CA . ASP B 1 270 ? -38.058 -28.355 9.252 1.00 85.92 391 ASP B CA 1
ATOM 5166 C C . ASP B 1 270 ? -37.350 -28.009 7.930 1.00 75.06 391 ASP B C 1
ATOM 5167 O O . ASP B 1 270 ? -36.281 -28.540 7.625 1.00 67.27 391 ASP B O 1
ATOM 5172 N N . SER B 1 271 ? -37.959 -27.107 7.163 1.00 64.41 392 SER B N 1
ATOM 5173 C CA . SER B 1 271 ? -37.520 -26.769 5.810 1.00 58.51 392 SER B CA 1
ATOM 5174 C C . SER B 1 271 ? -36.103 -26.171 5.724 1.00 53.21 392 SER B C 1
ATOM 5175 O O . SER B 1 271 ? -35.703 -25.364 6.562 1.00 49.07 392 SER B O 1
ATOM 5178 N N . LYS B 1 272 ? -35.353 -26.547 4.690 1.00 58.68 393 LYS B N 1
ATOM 5179 C CA . LYS B 1 272 ? -34.063 -25.909 4.426 1.00 55.11 393 LYS B CA 1
ATOM 5180 C C . LYS B 1 272 ? -34.247 -24.447 4.021 1.00 51.84 393 LYS B C 1
ATOM 5181 O O . LYS B 1 272 ? -33.280 -23.715 3.826 1.00 47.25 393 LYS B O 1
ATOM 5187 N N . GLU B 1 273 ? -35.502 -24.031 3.910 1.00 51.75 394 GLU B N 1
ATOM 5188 C CA . GLU B 1 273 ? -35.849 -22.691 3.482 1.00 50.16 394 GLU B CA 1
ATOM 5189 C C . GLU B 1 273 ? -35.994 -21.718 4.670 1.00 49.54 394 GLU B C 1
ATOM 5190 O O . GLU B 1 273 ? -36.033 -20.490 4.490 1.00 42.34 394 GLU B O 1
ATOM 5196 N N . VAL B 1 274 ? -36.075 -22.285 5.875 1.00 43.40 395 VAL B N 1
ATOM 5197 C CA . VAL B 1 274 ? -36.130 -21.526 7.126 1.00 36.38 395 VAL B CA 1
ATOM 5198 C C . VAL B 1 274 ? -34.792 -20.837 7.376 1.00 36.50 395 VAL B C 1
ATOM 5199 O O . VAL B 1 274 ? -33.728 -21.437 7.216 1.00 37.37 395 VAL B O 1
ATOM 5203 N N . SER B 1 275 ? -34.843 -19.576 7.771 1.00 33.18 396 SER B N 1
ATOM 5204 C CA . SER B 1 275 ? -33.627 -18.810 7.978 1.00 29.68 396 SER B CA 1
ATOM 5205 C C . SER B 1 275 ? -33.974 -17.459 8.575 1.00 34.11 396 SER B C 1
ATOM 5206 O O . SER B 1 275 ? -34.908 -16.792 8.114 1.00 34.12 396 SER B O 1
ATOM 5209 N N . PRO B 1 276 ? -33.203 -17.046 9.594 1.00 42.23 397 PRO B N 1
ATOM 5210 C CA . PRO B 1 276 ? -33.387 -15.832 10.393 1.00 39.32 397 PRO B CA 1
ATOM 5211 C C . PRO B 1 276 ? -33.063 -14.519 9.677 1.00 37.72 397 PRO B C 1
ATOM 5212 O O . PRO B 1 276 ? -32.508 -13.624 10.300 1.00 42.33 397 PRO B O 1
ATOM 5216 N N . ILE B 1 277 ? -33.433 -14.377 8.413 1.00 35.12 398 ILE B N 1
ATOM 5217 C CA . ILE B 1 277 ? -33.048 -13.185 7.664 1.00 37.05 398 ILE B CA 1
ATOM 5218 C C . ILE B 1 277 ? -33.622 -11.883 8.242 1.00 35.26 398 ILE B C 1
ATOM 5219 O O . ILE B 1 277 ? -32.885 -10.928 8.463 1.00 38.08 398 ILE B O 1
ATOM 5224 N N . PHE B 1 278 ? -34.923 -11.835 8.483 1.00 40.43 399 PHE B N 1
ATOM 5225 C CA . PHE B 1 278 ? -35.536 -10.643 9.066 1.00 37.24 399 PHE B CA 1
ATOM 5226 C C . PHE B 1 278 ? -35.027 -10.414 10.489 1.00 40.87 399 PHE B C 1
ATOM 5227 O O . PHE B 1 278 ? -34.899 -9.276 10.946 1.00 39.78 399 PHE B O 1
ATOM 5235 N N . THR B 1 279 ? -34.739 -11.504 11.191 1.00 43.32 400 THR B N 1
ATOM 5236 C CA . THR B 1 279 ? -34.230 -11.406 12.552 1.00 44.88 400 THR B CA 1
ATOM 5237 C C . THR B 1 279 ? -32.922 -10.629 12.556 1.00 45.69 400 THR B C 1
ATOM 5238 O O . THR B 1 279 ? -32.754 -9.669 13.325 1.00 41.51 400 THR B O 1
ATOM 5242 N N . GLN B 1 280 ? -32.012 -11.044 11.674 1.00 37.81 401 GLN B N 1
ATOM 5243 C CA . GLN B 1 280 ? -30.754 -10.341 11.455 1.00 33.46 401 GLN B CA 1
ATOM 5244 C C . GLN B 1 280 ? -30.928 -8.871 11.143 1.00 35.82 401 GLN B C 1
ATOM 5245 O O . GLN B 1 280 ? -30.112 -8.037 11.543 1.00 34.72 401 GLN B O 1
ATOM 5251 N N . PHE B 1 281 ? -31.981 -8.557 10.404 1.00 34.43 402 PHE B N 1
ATOM 5252 C CA . PHE B 1 281 ? -32.259 -7.175 10.057 1.00 34.19 402 PHE B CA 1
ATOM 5253 C C . PHE B 1 281 ? -32.616 -6.340 11.301 1.00 32.27 402 PHE B C 1
ATOM 5254 O O . PHE B 1 281 ? -32.123 -5.231 11.462 1.00 32.21 402 PHE B O 1
ATOM 5262 N N . LEU B 1 282 ? -33.455 -6.876 12.182 1.00 34.74 403 LEU B N 1
ATOM 5263 C CA . LEU B 1 282 ? -33.872 -6.126 13.372 1.00 36.46 403 LEU B CA 1
ATOM 5264 C C . LEU B 1 282 ? -32.687 -5.915 14.281 1.00 36.93 403 LEU B C 1
ATOM 5265 O O . LEU B 1 282 ? -32.527 -4.859 14.881 1.00 37.25 403 LEU B O 1
ATOM 5270 N N . ASP B 1 283 ? -31.856 -6.940 14.360 1.00 34.84 404 ASP B N 1
ATOM 5271 C CA . ASP B 1 283 ? -30.598 -6.856 15.055 1.00 31.60 404 ASP B CA 1
ATOM 5272 C C . ASP B 1 283 ? -29.771 -5.670 14.578 1.00 35.06 404 ASP B C 1
ATOM 5273 O O . ASP B 1 283 ? -29.198 -4.963 15.387 1.00 37.58 404 ASP B O 1
ATOM 5278 N N . CYS B 1 284 ? -29.713 -5.447 13.268 1.00 41.06 405 CYS B N 1
ATOM 5279 C CA . CYS B 1 284 ? -28.880 -4.375 12.722 1.00 39.18 405 CYS B CA 1
ATOM 5280 C C . CYS B 1 284 ? -29.420 -3.027 13.116 1.00 40.42 405 CYS B C 1
ATOM 5281 O O . CYS B 1 284 ? -28.665 -2.076 13.299 1.00 42.79 405 CYS B O 1
ATOM 5284 N N . ILE B 1 285 ? -30.738 -2.936 13.228 1.00 36.67 406 ILE B N 1
ATOM 5285 C CA . ILE B 1 285 ? -31.343 -1.688 13.652 1.00 40.88 406 ILE B CA 1
ATOM 5286 C C . ILE B 1 285 ? -30.987 -1.423 15.114 1.00 41.53 406 ILE B C 1
ATOM 5287 O O . ILE B 1 285 ? -30.518 -0.342 15.465 1.00 40.80 406 ILE B O 1
ATOM 5292 N N . TRP B 1 286 ? -31.194 -2.432 15.951 1.00 38.21 407 TRP B N 1
ATOM 5293 C CA . TRP B 1 286 ? -30.833 -2.356 17.353 1.00 40.67 407 TRP B CA 1
ATOM 5294 C C . TRP B 1 286 ? -29.363 -1.969 17.545 1.00 42.16 407 TRP B C 1
ATOM 5295 O O . TRP B 1 286 ? -29.055 -1.137 18.408 1.00 43.27 407 TRP B O 1
ATOM 5306 N N . GLN B 1 287 ? -28.462 -2.540 16.742 1.00 33.57 408 GLN B N 1
ATOM 5307 C CA . GLN B 1 287 ? -27.047 -2.158 16.813 1.00 30.83 408 GLN B CA 1
ATOM 5308 C C . GLN B 1 287 ? -26.871 -0.668 16.570 1.00 31.44 408 GLN B C 1
ATOM 5309 O O . GLN B 1 287 ? -25.976 -0.059 17.121 1.00 32.79 408 GLN B O 1
ATOM 5315 N N . LEU B 1 288 ? -27.734 -0.078 15.750 1.00 45.65 409 LEU B N 1
ATOM 5316 C CA . LEU B 1 288 ? -27.659 1.353 15.452 1.00 44.67 409 LEU B CA 1
ATOM 5317 C C . LEU B 1 288 ? -28.270 2.165 16.580 1.00 44.96 409 LEU B C 1
ATOM 5318 O O . LEU B 1 288 ? -27.789 3.254 16.908 1.00 40.50 409 LEU B O 1
ATOM 5323 N N . MET B 1 289 ? -29.338 1.624 17.162 1.00 41.21 410 MET B N 1
ATOM 5324 C CA . MET B 1 289 ? -29.987 2.243 18.300 1.00 40.25 410 MET B CA 1
ATOM 5325 C C . MET B 1 289 ? -29.008 2.359 19.463 1.00 41.82 410 MET B C 1
ATOM 5326 O O . MET B 1 289 ? -29.027 3.334 20.203 1.00 40.32 410 MET B O 1
ATOM 5331 N N . GLU B 1 290 ? -28.147 1.361 19.616 1.00 43.70 411 GLU B N 1
ATOM 5332 C CA . GLU B 1 290 ? -27.208 1.345 20.720 1.00 42.48 411 GLU B CA 1
ATOM 5333 C C . GLU B 1 290 ? -26.086 2.354 20.521 1.00 40.49 411 GLU B C 1
ATOM 5334 O O . GLU B 1 290 ? -25.664 3.011 21.476 1.00 46.97 411 GLU B O 1
ATOM 5340 N N . GLN B 1 291 ? -25.621 2.497 19.282 1.00 36.34 412 GLN B N 1
ATOM 5341 C CA . GLN B 1 291 ? -24.623 3.512 18.938 1.00 36.43 412 GLN B CA 1
ATOM 5342 C C . GLN B 1 291 ? -25.197 4.932 18.864 1.00 39.09 412 GLN B C 1
ATOM 5343 O O . GLN B 1 291 ? -24.448 5.902 18.876 1.00 40.65 412 GLN B O 1
ATOM 5349 N N . PHE B 1 292 ? -26.517 5.053 18.761 1.00 38.66 413 PHE B N 1
ATOM 5350 C CA . PHE B 1 292 ? -27.180 6.352 18.623 1.00 38.91 413 PHE B CA 1
ATOM 5351 C C . PHE B 1 292 ? -28.484 6.384 19.424 1.00 40.44 413 PHE B C 1
ATOM 5352 O O . PHE B 1 292 ? -29.585 6.335 18.855 1.00 35.52 413 PHE B O 1
ATOM 5360 N N . PRO B 1 293 ? -28.366 6.469 20.756 1.00 43.53 414 PRO B N 1
ATOM 5361 C CA . PRO B 1 293 ? -29.532 6.339 21.640 1.00 43.99 414 PRO B CA 1
ATOM 5362 C C . PRO B 1 293 ? -30.490 7.510 21.568 1.00 45.93 414 PRO B C 1
ATOM 5363 O O . PRO B 1 293 ? -31.440 7.525 22.344 1.00 44.22 414 PRO B O 1
ATOM 5367 N N . CYS B 1 294 ? -30.257 8.445 20.646 1.00 50.84 415 CYS B N 1
ATOM 5368 C CA . CYS B 1 294 ? -31.134 9.599 20.462 1.00 53.61 415 CYS B CA 1
ATOM 5369 C C . CYS B 1 294 ? -31.733 9.698 19.053 1.00 55.42 415 CYS B C 1
ATOM 5370 O O . CYS B 1 294 ? -32.560 10.571 18.788 1.00 59.75 415 CYS B O 1
ATOM 5373 N N . ALA B 1 295 ? -31.323 8.806 18.155 1.00 50.62 416 ALA B N 1
ATOM 5374 C CA . ALA B 1 295 ? -31.627 8.959 16.738 1.00 46.05 416 ALA B CA 1
ATOM 5375 C C . ALA B 1 295 ? -32.950 8.320 16.340 1.00 46.12 416 ALA B C 1
ATOM 5376 O O . ALA B 1 295 ? -33.603 8.771 15.400 1.00 48.74 416 ALA B O 1
ATOM 5378 N N . PHE B 1 296 ? -33.342 7.274 17.049 1.00 42.59 417 PHE B N 1
ATOM 5379 C CA . PHE B 1 296 ? -34.530 6.516 16.695 1.00 42.68 417 PHE B CA 1
ATOM 5380 C C . PHE B 1 296 ? -35.709 6.847 17.598 1.00 44.73 417 PHE B C 1
ATOM 5381 O O . PHE B 1 296 ? -35.569 6.921 18.814 1.00 52.35 417 PHE B O 1
ATOM 5389 N N . GLU B 1 297 ? -36.881 7.032 17.014 1.00 48.56 418 GLU B N 1
ATOM 5390 C CA . GLU B 1 297 ? -38.062 7.376 17.808 1.00 49.89 418 GLU B CA 1
ATOM 5391 C C . GLU B 1 297 ? -38.496 6.225 18.690 1.00 51.53 418 GLU B C 1
ATOM 5392 O O . GLU B 1 297 ? -38.979 6.433 19.800 1.00 57.40 418 GLU B O 1
ATOM 5398 N N . PHE B 1 298 ? -38.311 5.005 18.201 1.00 50.29 419 PHE B N 1
ATOM 5399 C CA . PHE B 1 298 ? -38.759 3.827 18.932 1.00 51.02 419 PHE B CA 1
ATOM 5400 C C . PHE B 1 298 ? -37.642 3.207 19.755 1.00 50.99 419 PHE B C 1
ATOM 5401 O O . PHE B 1 298 ? -36.474 3.559 19.614 1.00 54.30 419 PHE B O 1
ATOM 5409 N N . ASN B 1 299 ? -38.008 2.270 20.612 1.00 42.57 420 ASN B N 1
ATOM 5410 C CA . ASN B 1 299 ? -37.038 1.637 21.472 1.00 38.28 420 ASN B CA 1
ATOM 5411 C C . ASN B 1 299 ? -36.907 0.162 21.152 1.00 38.17 420 ASN B C 1
ATOM 5412 O O . ASN B 1 299 ? -37.518 -0.335 20.213 1.00 35.17 420 ASN B O 1
ATOM 5417 N N . GLU B 1 300 ? -36.119 -0.530 21.960 1.00 51.34 421 GLU B N 1
ATOM 5418 C CA . GLU B 1 300 ? -35.894 -1.956 21.810 1.00 50.14 421 GLU B CA 1
ATOM 5419 C C . GLU B 1 300 ? -37.179 -2.787 21.736 1.00 51.51 421 GLU B C 1
ATOM 5420 O O . GLU B 1 300 ? -37.214 -3.819 21.073 1.00 52.96 421 GLU B O 1
ATOM 5426 N N . ASN B 1 301 ? -38.231 -2.344 22.416 1.00 51.31 422 ASN B N 1
ATOM 5427 C CA . ASN B 1 301 ? -39.468 -3.120 22.480 1.00 51.57 422 ASN B CA 1
ATOM 5428 C C . ASN B 1 301 ? -40.252 -3.139 21.175 1.00 49.03 422 ASN B C 1
ATOM 5429 O O . ASN B 1 301 ? -40.871 -4.138 20.823 1.00 51.06 422 ASN B O 1
ATOM 5434 N N . PHE B 1 302 ? -40.231 -2.030 20.462 1.00 44.32 423 PHE B N 1
ATOM 5435 C CA . PHE B 1 302 ? -40.884 -1.968 19.170 1.00 47.24 423 PHE B CA 1
ATOM 5436 C C . PHE B 1 302 ? -40.369 -3.062 18.210 1.00 46.75 423 PHE B C 1
ATOM 5437 O O . PHE B 1 302 ? -41.155 -3.740 17.555 1.00 45.73 423 PHE B O 1
ATOM 5445 N N . LEU B 1 303 ? -39.056 -3.243 18.139 1.00 39.66 424 LEU B N 1
ATOM 5446 C CA . LEU B 1 303 ? -38.490 -4.269 17.275 1.00 40.46 424 LEU B CA 1
ATOM 5447 C C . LEU B 1 303 ? -38.925 -5.665 17.739 1.00 40.10 424 LEU B C 1
ATOM 5448 O O . LEU B 1 303 ? -39.371 -6.492 16.941 1.00 40.38 424 LEU B O 1
ATOM 5453 N N . LEU B 1 304 ? -38.807 -5.912 19.038 1.00 36.01 425 LEU B N 1
ATOM 5454 C CA . LEU B 1 304 ? -39.140 -7.210 19.619 1.00 36.96 425 LEU B CA 1
ATOM 5455 C C . LEU B 1 304 ? -40.609 -7.621 19.460 1.00 39.15 425 LEU B C 1
ATOM 5456 O O . LEU B 1 304 ? -40.884 -8.782 19.171 1.00 37.54 425 LEU B O 1
ATOM 5461 N N . GLU B 1 305 ? -41.549 -6.693 19.651 1.00 49.49 426 GLU B N 1
ATOM 5462 C CA . GLU B 1 305 ? -42.967 -7.011 19.449 1.00 49.68 426 GLU B CA 1
ATOM 5463 C C . GLU B 1 305 ? -43.251 -7.317 17.976 1.00 51.19 426 GLU B C 1
ATOM 5464 O O . GLU B 1 305 ? -43.952 -8.276 17.655 1.00 51.90 426 GLU B O 1
ATOM 5470 N N . ILE B 1 306 ? -42.695 -6.503 17.087 1.00 38.61 427 ILE B N 1
ATOM 5471 C CA . ILE B 1 306 ? -42.798 -6.743 15.661 1.00 32.82 427 ILE B CA 1
ATOM 5472 C C . ILE B 1 306 ? -42.334 -8.149 15.353 1.00 37.66 427 ILE B C 1
ATOM 5473 O O . ILE B 1 306 ? -42.992 -8.901 14.639 1.00 41.01 427 ILE B O 1
ATOM 5478 N N . HIS B 1 307 ? -41.182 -8.493 15.902 1.00 38.90 428 HIS B N 1
ATOM 5479 C CA . HIS B 1 307 ? -40.574 -9.782 15.662 1.00 35.49 428 HIS B CA 1
ATOM 5480 C C . HIS B 1 307 ? -41.495 -10.869 16.205 1.00 41.79 428 HIS B C 1
ATOM 5481 O O . HIS B 1 307 ? -41.664 -11.914 15.576 1.00 43.37 428 HIS B O 1
ATOM 5488 N N . ASP B 1 308 ? -42.115 -10.596 17.355 1.00 47.07 429 ASP B N 1
ATOM 5489 C CA . ASP B 1 308 ? -43.016 -11.541 18.019 1.00 46.93 429 ASP B CA 1
ATOM 5490 C C . ASP B 1 308 ? -44.136 -12.010 17.126 1.00 44.95 429 ASP B C 1
ATOM 5491 O O . ASP B 1 308 ? -44.518 -13.171 17.154 1.00 45.78 429 ASP B O 1
ATOM 5496 N N . HIS B 1 309 ? -44.664 -11.083 16.340 1.00 49.44 430 HIS B N 1
ATOM 5497 C CA . HIS B 1 309 ? -45.854 -11.318 15.540 1.00 48.03 430 HIS B CA 1
ATOM 5498 C C . HIS B 1 309 ? -45.568 -11.883 14.174 1.00 48.38 430 HIS B C 1
ATOM 5499 O O . HIS B 1 309 ? -46.387 -12.608 13.622 1.00 56.97 430 HIS B O 1
ATOM 5506 N N . VAL B 1 310 ? -44.404 -11.544 13.637 1.00 47.96 431 VAL B N 1
ATOM 5507 C CA . VAL B 1 310 ? -43.891 -12.167 12.433 1.00 51.42 431 VAL B CA 1
ATOM 5508 C C . VAL B 1 310 ? -43.942 -13.687 12.584 1.00 51.92 431 VAL B C 1
ATOM 5509 O O . VAL B 1 310 ? -44.117 -14.423 11.603 1.00 50.29 431 VAL B O 1
ATOM 5513 N N . PHE B 1 311 ? -43.826 -14.151 13.827 1.00 41.63 432 PHE B N 1
ATOM 5514 C CA . PHE B 1 311 ? -43.838 -15.581 14.105 1.00 40.17 432 PHE B CA 1
ATOM 5515 C C . PHE B 1 311 ? -45.150 -16.096 14.682 1.00 43.78 432 PHE B C 1
ATOM 5516 O O . PHE B 1 311 ? -45.460 -17.279 14.529 1.00 45.21 432 PHE B O 1
ATOM 5524 N N . SER B 1 312 ? -45.920 -15.230 15.336 1.00 48.68 433 SER B N 1
ATOM 5525 C CA . SER B 1 312 ? -47.120 -15.692 16.042 1.00 53.71 433 SER B CA 1
ATOM 5526 C C . SER B 1 312 ? -48.271 -15.973 15.089 1.00 58.31 433 SER B C 1
ATOM 5527 O O . SER B 1 312 ? -49.193 -16.711 15.440 1.00 58.67 433 SER B O 1
ATOM 5530 N N . CYS B 1 313 ? -48.208 -15.385 13.895 1.00 55.68 434 CYS B N 1
ATOM 5531 C CA . CYS B 1 313 ? -49.249 -15.569 12.890 1.00 62.75 434 CYS B CA 1
ATOM 5532 C C . CYS B 1 313 ? -50.601 -15.172 13.444 1.00 59.62 434 CYS B C 1
ATOM 5533 O O . CYS B 1 313 ? -51.592 -15.874 13.254 1.00 61.50 434 CYS B O 1
ATOM 5536 N N . GLN B 1 314 ? -50.623 -14.040 14.135 1.00 67.33 435 GLN B N 1
ATOM 5537 C CA . GLN B 1 314 ? -51.819 -13.579 14.817 1.00 66.21 435 GLN B CA 1
ATOM 5538 C C . GLN B 1 314 ? -52.495 -12.528 13.961 1.00 64.85 435 GLN B C 1
ATOM 5539 O O . GLN B 1 314 ? -53.710 -12.358 14.012 1.00 68.34 435 GLN B O 1
ATOM 5545 N N . PHE B 1 315 ? -51.698 -11.836 13.157 1.00 55.48 436 PHE B N 1
ATOM 5546 C CA . PHE B 1 315 ? -52.230 -10.882 12.201 1.00 54.05 436 PHE B CA 1
ATOM 5547 C C . PHE B 1 315 ? -51.996 -11.423 10.795 1.00 60.19 436 PHE B C 1
ATOM 5548 O O . PHE B 1 315 ? -51.701 -12.604 10.628 1.00 59.55 436 PHE B O 1
ATOM 5556 N N . GLY B 1 316 ? -52.128 -10.573 9.785 1.00 71.95 437 GLY B N 1
ATOM 5557 C CA . GLY B 1 316 ? -52.032 -11.035 8.415 1.00 67.10 437 GLY B CA 1
ATOM 5558 C C . GLY B 1 316 ? -50.771 -10.681 7.653 1.00 67.86 437 GLY B C 1
ATOM 5559 O O . GLY B 1 316 ? -50.420 -11.375 6.699 1.00 72.02 437 GLY B O 1
ATOM 5560 N N . ASN B 1 317 ? -50.078 -9.628 8.085 1.00 53.81 438 ASN B N 1
ATOM 5561 C CA . ASN B 1 317 ? -49.029 -8.976 7.280 1.00 53.51 438 ASN B CA 1
ATOM 5562 C C . ASN B 1 317 ? -47.848 -9.825 6.792 1.00 52.83 438 ASN B C 1
ATOM 5563 O O . ASN B 1 317 ? -47.253 -9.523 5.765 1.00 50.13 438 ASN B O 1
ATOM 5568 N N . PHE B 1 318 ? -47.487 -10.859 7.534 1.00 60.55 439 PHE B N 1
ATOM 5569 C CA . PHE B 1 318 ? -46.315 -11.640 7.187 1.00 54.64 439 PHE B CA 1
ATOM 5570 C C . PHE B 1 318 ? -46.727 -13.028 6.762 1.00 54.68 439 PHE B C 1
ATOM 5571 O O . PHE B 1 318 ? -45.959 -13.972 6.919 1.00 55.60 439 PHE B O 1
ATOM 5579 N N . LEU B 1 319 ? -47.956 -13.154 6.263 1.00 52.18 440 LEU B N 1
ATOM 5580 C CA . LEU B 1 319 ? -48.460 -14.432 5.755 1.00 52.33 440 LEU B CA 1
ATOM 5581 C C . LEU B 1 319 ? -48.234 -14.452 4.255 1.00 50.84 440 LEU B C 1
ATOM 5582 O O . LEU B 1 319 ? -48.397 -13.426 3.590 1.00 52.32 440 LEU B O 1
ATOM 5587 N N . GLY B 1 320 ? -47.821 -15.597 3.722 1.00 44.76 441 GLY B N 1
ATOM 5588 C CA . GLY B 1 320 ? -47.491 -15.669 2.307 1.00 50.36 441 GLY B CA 1
ATOM 5589 C C . GLY B 1 320 ? -46.098 -15.160 1.970 1.00 45.78 441 GLY B C 1
ATOM 5590 O O . GLY B 1 320 ? -45.419 -14.595 2.818 1.00 44.60 441 GLY B O 1
ATOM 5591 N N . ASN B 1 321 ? -45.676 -15.356 0.725 1.00 47.11 442 ASN B N 1
ATOM 5592 C CA . ASN B 1 321 ? -44.289 -15.111 0.350 1.00 45.53 442 ASN B CA 1
ATOM 5593 C C . ASN B 1 321 ? -44.123 -13.923 -0.591 1.00 49.37 442 ASN B C 1
ATOM 5594 O O . ASN B 1 321 ? -42.994 -13.507 -0.885 1.00 46.57 442 ASN B O 1
ATOM 5599 N N . CYS B 1 322 ? -45.249 -13.377 -1.048 1.00 52.27 443 CYS B N 1
ATOM 5600 C CA . CYS B 1 322 ? -45.268 -12.167 -1.875 1.00 55.94 443 CYS B CA 1
ATOM 5601 C C . CYS B 1 322 ? -46.691 -11.638 -1.988 1.00 58.66 443 CYS B C 1
ATOM 5602 O O . CYS B 1 322 ? -47.623 -12.261 -1.491 1.00 54.32 443 CYS B O 1
ATOM 5605 N N . GLN B 1 323 ? -46.847 -10.498 -2.657 1.00 61.22 444 GLN B N 1
ATOM 5606 C CA . GLN B 1 323 ? -48.149 -9.848 -2.801 1.00 59.08 444 GLN B CA 1
ATOM 5607 C C . GLN B 1 323 ? -49.221 -10.739 -3.419 1.00 61.80 444 GLN B C 1
ATOM 5608 O O . GLN B 1 323 ? -50.324 -10.820 -2.888 1.00 63.59 444 GLN B O 1
ATOM 5614 N N . LYS B 1 324 ? -48.909 -11.406 -4.530 1.00 62.07 445 LYS B N 1
ATOM 5615 C CA . LYS B 1 324 ? -49.914 -12.223 -5.208 1.00 63.27 445 LYS B CA 1
ATOM 5616 C C . LYS B 1 324 ? -50.454 -13.319 -4.287 1.00 64.46 445 LYS B C 1
ATOM 5617 O O . LYS B 1 324 ? -51.665 -13.447 -4.146 1.00 64.69 445 LYS B O 1
ATOM 5623 N N . ASP B 1 325 ? -49.567 -14.099 -3.667 1.00 66.98 446 ASP B N 1
ATOM 5624 C CA . ASP B 1 325 ? -49.992 -15.103 -2.691 1.00 71.04 446 ASP B CA 1
ATOM 5625 C C . ASP B 1 325 ? -50.973 -14.489 -1.706 1.00 75.36 446 ASP B C 1
ATOM 5626 O O . ASP B 1 325 ? -51.996 -15.072 -1.398 1.00 76.82 446 ASP B O 1
ATOM 5631 N N . ARG B 1 326 ? -50.645 -13.290 -1.236 1.00 70.33 447 ARG B N 1
ATOM 5632 C CA . ARG B 1 326 ? -51.412 -12.609 -0.209 1.00 70.55 447 ARG B CA 1
ATOM 5633 C C . ARG B 1 326 ? -52.820 -12.234 -0.703 1.00 76.64 447 ARG B C 1
ATOM 5634 O O . ARG B 1 326 ? -53.819 -12.466 -0.004 1.00 81.95 447 ARG B O 1
ATOM 5642 N N . GLU B 1 327 ? -52.896 -11.666 -1.906 1.00 68.69 448 GLU B N 1
ATOM 5643 C CA . GLU B 1 327 ? -54.175 -11.298 -2.509 1.00 62.92 448 GLU B CA 1
ATOM 5644 C C . GLU B 1 327 ? -55.069 -12.516 -2.762 1.00 68.15 448 GLU B C 1
ATOM 5645 O O . GLU B 1 327 ? -56.239 -12.506 -2.405 1.00 75.15 448 GLU B O 1
ATOM 5651 N N . ASP B 1 328 ? -54.504 -13.566 -3.353 1.00 65.15 449 ASP B N 1
ATOM 5652 C CA . ASP B 1 328 ? -55.236 -14.801 -3.669 1.00 64.68 449 ASP B CA 1
ATOM 5653 C C . ASP B 1 328 ? -55.730 -15.596 -2.443 1.00 72.36 449 ASP B C 1
ATOM 5654 O O . ASP B 1 328 ? -56.673 -16.382 -2.540 1.00 64.56 449 ASP B O 1
ATOM 5659 N N . LEU B 1 329 ? -55.094 -15.418 -1.291 1.00 105.56 450 LEU B N 1
ATOM 5660 C CA . LEU B 1 329 ? -55.570 -16.091 -0.083 1.00 107.15 450 LEU B CA 1
ATOM 5661 C C . LEU B 1 329 ? -56.642 -15.256 0.600 1.00 107.49 450 LEU B C 1
ATOM 5662 O O . LEU B 1 329 ? -57.346 -15.738 1.491 1.00 106.92 450 LEU B O 1
ATOM 5667 N N . ARG B 1 330 ? -56.761 -14.007 0.159 1.00 102.09 451 ARG B N 1
ATOM 5668 C CA . ARG B 1 330 ? -57.676 -13.046 0.753 1.00 104.79 451 ARG B CA 1
ATOM 5669 C C . ARG B 1 330 ? -57.407 -12.958 2.247 1.00 114.00 451 ARG B C 1
ATOM 5670 O O . ARG B 1 330 ? -58.181 -13.459 3.062 1.00 116.72 451 ARG B O 1
ATOM 5678 N N . VAL B 1 331 ? -56.282 -12.341 2.593 1.00 110.66 452 VAL B N 1
ATOM 5679 C CA . VAL B 1 331 ? -55.891 -12.163 3.987 1.00 105.05 452 VAL B CA 1
ATOM 5680 C C . VAL B 1 331 ? -56.323 -10.774 4.454 1.00 99.98 452 VAL B C 1
ATOM 5681 O O . VAL B 1 331 ? -56.753 -10.600 5.592 1.00 101.08 452 VAL B O 1
ATOM 5685 N N . TYR B 1 332 ? -56.212 -9.801 3.550 1.00 99.87 453 TYR B N 1
ATOM 5686 C CA . TYR B 1 332 ? -56.806 -8.474 3.701 1.00 92.22 453 TYR B CA 1
ATOM 5687 C C . TYR B 1 332 ? -58.215 -8.559 4.311 1.00 94.03 453 TYR B C 1
ATOM 5688 O O . TYR B 1 332 ? -58.588 -7.756 5.166 1.00 95.76 453 TYR B O 1
ATOM 5697 N N . GLU B 1 333 ? -58.985 -9.553 3.876 1.00 104.57 454 GLU B N 1
ATOM 5698 C CA . GLU B 1 333 ? -60.396 -9.666 4.234 1.00 99.75 454 GLU B CA 1
ATOM 5699 C C . GLU B 1 333 ? -60.656 -10.485 5.495 1.00 87.39 454 GLU B C 1
ATOM 5700 O O . GLU B 1 333 ? -61.698 -10.343 6.120 1.00 92.38 454 GLU B O 1
ATOM 5706 N N . LYS B 1 334 ? -59.712 -11.331 5.876 1.00 77.35 455 LYS B N 1
ATOM 5707 C CA . LYS B 1 334 ? -59.993 -12.387 6.852 1.00 76.66 455 LYS B CA 1
ATOM 5708 C C . LYS B 1 334 ? -59.304 -12.222 8.229 1.00 67.64 455 LYS B C 1
ATOM 5709 O O . LYS B 1 334 ? -59.616 -12.945 9.182 1.00 56.52 455 LYS B O 1
ATOM 5715 N N . THR B 1 335 ? -58.358 -11.287 8.315 1.00 63.66 456 THR B N 1
ATOM 5716 C CA . THR B 1 335 ? -57.634 -10.982 9.550 1.00 56.35 456 THR B CA 1
ATOM 5717 C C . THR B 1 335 ? -57.344 -9.482 9.625 1.00 59.82 456 THR B C 1
ATOM 5718 O O . THR B 1 335 ? -57.712 -8.725 8.723 1.00 57.16 456 THR B O 1
ATOM 5722 N N . HIS B 1 336 ? -56.661 -9.061 10.687 1.00 75.19 457 HIS B N 1
ATOM 5723 C CA . HIS B 1 336 ? -56.331 -7.649 10.878 1.00 76.99 457 HIS B CA 1
ATOM 5724 C C . HIS B 1 336 ? -54.850 -7.362 10.616 1.00 70.26 457 HIS B C 1
ATOM 5725 O O . HIS B 1 336 ? -54.031 -8.276 10.611 1.00 70.75 457 HIS B O 1
ATOM 5732 N N . SER B 1 337 ? -54.508 -6.094 10.397 1.00 51.55 458 SER B N 1
ATOM 5733 C CA . SER B 1 337 ? -53.105 -5.688 10.266 1.00 51.55 458 SER B CA 1
ATOM 5734 C C . SER B 1 337 ? -52.398 -5.494 11.636 1.00 55.22 458 SER B C 1
ATOM 5735 O O . SER B 1 337 ? -53.025 -5.099 12.617 1.00 56.02 458 SER B O 1
ATOM 5738 N N . VAL B 1 338 ? -51.098 -5.778 11.705 1.00 60.67 459 VAL B N 1
ATOM 5739 C CA . VAL B 1 338 ? -50.341 -5.519 12.929 1.00 59.38 459 VAL B CA 1
ATOM 5740 C C . VAL B 1 338 ? -50.183 -4.031 13.160 1.00 58.55 459 VAL B C 1
ATOM 5741 O O . VAL B 1 338 ? -50.285 -3.561 14.279 1.00 60.26 459 VAL B O 1
ATOM 5745 N N . TRP B 1 339 ? -49.902 -3.292 12.100 1.00 52.82 460 TRP B N 1
ATOM 5746 C CA . TRP B 1 339 ? -49.518 -1.902 12.256 1.00 53.19 460 TRP B CA 1
ATOM 5747 C C . TRP B 1 339 ? -50.458 -1.056 13.116 1.00 56.16 460 TRP B C 1
ATOM 5748 O O . TRP B 1 339 ? -49.974 -0.326 13.976 1.00 52.31 460 TRP B O 1
ATOM 5759 N N . PRO B 1 340 ? -51.791 -1.151 12.908 1.00 75.10 461 PRO B N 1
ATOM 5760 C CA . PRO B 1 340 ? -52.695 -0.349 13.751 1.00 72.66 461 PRO B CA 1
ATOM 5761 C C . PRO B 1 340 ? -52.605 -0.739 15.213 1.00 67.31 461 PRO B C 1
ATOM 5762 O O . PRO B 1 340 ? -52.558 0.118 16.089 1.00 69.79 461 PRO B O 1
ATOM 5766 N N . PHE B 1 341 ? -52.582 -2.047 15.443 1.00 49.46 462 PHE B N 1
ATOM 5767 C CA . PHE B 1 341 ? -52.434 -2.651 16.758 1.00 47.67 462 PHE B CA 1
ATOM 5768 C C . PHE B 1 341 ? -51.183 -2.191 17.531 1.00 51.09 462 PHE B C 1
ATOM 5769 O O . PHE B 1 341 ? -51.119 -2.326 18.752 1.00 53.23 462 PHE B O 1
ATOM 5777 N N . LEU B 1 342 ? -50.189 -1.667 16.817 1.00 56.37 463 LEU B N 1
ATOM 5778 C CA . LEU B 1 342 ? -48.940 -1.249 17.434 1.00 53.20 463 LEU B CA 1
ATOM 5779 C C . LEU B 1 342 ? -48.955 0.245 17.727 1.00 58.56 463 LEU B C 1
ATOM 5780 O O . LEU B 1 342 ? -48.241 0.716 18.617 1.00 62.08 463 LEU B O 1
ATOM 5785 N N . VAL B 1 343 ? -49.772 0.986 16.979 1.00 55.31 464 VAL B N 1
ATOM 5786 C CA . VAL B 1 343 ? -49.910 2.429 17.177 1.00 54.38 464 VAL B CA 1
ATOM 5787 C C . VAL B 1 343 ? -50.671 2.713 18.480 1.00 57.31 464 VAL B C 1
ATOM 5788 O O . VAL B 1 343 ? -50.443 3.719 19.151 1.00 55.28 464 VAL B O 1
ATOM 5792 N N . GLN B 1 344 ? -51.552 1.794 18.856 1.00 67.04 465 GLN B N 1
ATOM 5793 C CA . GLN B 1 344 ? -52.336 1.954 20.071 1.00 72.31 465 GLN B CA 1
ATOM 5794 C C . GLN B 1 344 ? -51.504 1.636 21.315 1.00 75.87 465 GLN B C 1
ATOM 5795 O O . GLN B 1 344 ? -51.978 1.791 22.447 1.00 76.05 465 GLN B O 1
ATOM 5801 N N . ARG B 1 345 ? -50.266 1.193 21.104 1.00 68.95 466 ARG B N 1
ATOM 5802 C CA . ARG B 1 345 ? -49.377 0.842 22.212 1.00 66.22 466 ARG B CA 1
ATOM 5803 C C . ARG B 1 345 ? -48.089 1.659 22.207 1.00 60.76 466 ARG B C 1
ATOM 5804 O O . ARG B 1 345 ? -47.128 1.279 22.866 1.00 58.63 466 ARG B O 1
ATOM 5812 N N . LYS B 1 346 ? -48.081 2.784 21.489 1.00 59.56 467 LYS B N 1
ATOM 5813 C CA . LYS B 1 346 ? -46.869 3.600 21.336 1.00 63.45 467 LYS B CA 1
ATOM 5814 C C . LYS B 1 346 ? -46.251 4.170 22.625 1.00 69.74 467 LYS B C 1
ATOM 5815 O O . LYS B 1 346 ? -45.038 4.402 22.654 1.00 68.43 467 LYS B O 1
ATOM 5821 N N . PRO B 1 347 ? -47.061 4.424 23.677 1.00 70.21 468 PRO B N 1
ATOM 5822 C CA . PRO B 1 347 ? -46.508 4.681 25.013 1.00 67.86 468 PRO B CA 1
ATOM 5823 C C . PRO B 1 347 ? -45.368 3.755 25.449 1.00 66.05 468 PRO B C 1
ATOM 5824 O O . PRO B 1 347 ? -44.421 4.228 26.087 1.00 61.05 468 PRO B O 1
ATOM 5828 N N . ASP B 1 348 ? -45.467 2.470 25.108 1.00 69.79 469 ASP B N 1
ATOM 5829 C CA . ASP B 1 348 ? -44.502 1.456 25.541 1.00 70.38 469 ASP B CA 1
ATOM 5830 C C . ASP B 1 348 ? -43.331 1.281 24.571 1.00 61.42 469 ASP B C 1
ATOM 5831 O O . ASP B 1 348 ? -42.406 0.507 24.816 1.00 57.52 469 ASP B O 1
ATOM 5836 N N . PHE B 1 349 ? -43.365 2.023 23.477 1.00 49.22 470 PHE B N 1
ATOM 5837 C CA . PHE B 1 349 ? -42.374 1.871 22.435 1.00 45.20 470 PHE B CA 1
ATOM 5838 C C . PHE B 1 349 ? -41.521 3.120 22.273 1.00 48.63 470 PHE B C 1
ATOM 5839 O O . PHE B 1 349 ? -40.532 3.112 21.530 1.00 48.01 470 PHE B O 1
ATOM 5847 N N . ARG B 1 350 ? -41.893 4.198 22.953 1.00 61.74 471 ARG B N 1
ATOM 5848 C CA . ARG B 1 350 ? -41.223 5.474 22.726 1.00 64.45 471 ARG B CA 1
ATOM 5849 C C . ARG B 1 350 ? -39.804 5.500 23.329 1.00 64.20 471 ARG B C 1
ATOM 5850 O O . ARG B 1 350 ? -39.537 4.904 24.376 1.00 57.11 471 ARG B O 1
ATOM 5858 N N . ASN B 1 351 ? -38.890 6.173 22.636 1.00 60.75 472 ASN B N 1
ATOM 5859 C CA . ASN B 1 351 ? -37.529 6.368 23.124 1.00 51.65 472 ASN B CA 1
ATOM 5860 C C . ASN B 1 351 ? -37.408 7.743 23.747 1.00 52.91 472 ASN B C 1
ATOM 5861 O O . ASN B 1 351 ? -37.306 8.738 23.036 1.00 52.65 472 ASN B O 1
ATOM 5866 N N . PRO B 1 352 ? -37.402 7.803 25.086 1.00 54.42 473 PRO B N 1
ATOM 5867 C CA . PRO B 1 352 ? -37.377 9.052 25.859 1.00 48.10 473 PRO B CA 1
ATOM 5868 C C . PRO B 1 352 ? -36.226 9.976 25.500 1.00 48.56 473 PRO B C 1
ATOM 5869 O O . PRO B 1 352 ? -36.316 11.168 25.770 1.00 55.00 473 PRO B O 1
ATOM 5873 N N . LEU B 1 353 ? -35.172 9.437 24.893 1.00 42.00 474 LEU B N 1
ATOM 5874 C CA . LEU B 1 353 ? -33.968 10.208 24.594 1.00 38.48 474 LEU B CA 1
ATOM 5875 C C . LEU B 1 353 ? -33.960 10.697 23.161 1.00 40.93 474 LEU B C 1
ATOM 5876 O O . LEU B 1 353 ? -32.955 11.247 22.702 1.00 42.19 474 LEU B O 1
ATOM 5881 N N . TYR B 1 354 ? -35.078 10.488 22.465 1.00 40.73 475 TYR B N 1
ATOM 5882 C CA . TYR B 1 354 ? -35.239 10.916 21.075 1.00 39.53 475 TYR B CA 1
ATOM 5883 C C . TYR B 1 354 ? -35.109 12.429 20.926 1.00 40.69 475 TYR B C 1
ATOM 5884 O O . TYR B 1 354 ? -35.867 13.190 21.528 1.00 44.03 475 TYR B O 1
ATOM 5893 N N . LYS B 1 355 ? -34.156 12.869 20.113 1.00 48.38 476 LYS B N 1
ATOM 5894 C CA . LYS B 1 355 ? -33.965 14.296 19.890 1.00 53.76 476 LYS B CA 1
ATOM 5895 C C . LYS B 1 355 ? -34.641 14.819 18.607 1.00 56.28 476 LYS B C 1
ATOM 5896 O O . LYS B 1 355 ? -34.262 15.868 18.076 1.00 57.57 476 LYS B O 1
ATOM 5902 N N . GLY B 1 356 ? -35.650 14.096 18.124 1.00 55.80 477 GLY B N 1
ATOM 5903 C CA . GLY B 1 356 ? -36.461 14.563 17.013 1.00 53.70 477 GLY B CA 1
ATOM 5904 C C . GLY B 1 356 ? -36.014 14.181 15.609 1.00 63.92 477 GLY B C 1
ATOM 5905 O O . GLY B 1 356 ? -35.053 13.430 15.405 1.00 62.43 477 GLY B O 1
ATOM 5906 N N . PHE B 1 357 ? -36.725 14.728 14.630 1.00 65.89 478 PHE B N 1
ATOM 5907 C CA . PHE B 1 357 ? -36.559 14.375 13.226 1.00 64.51 478 PHE B CA 1
ATOM 5908 C C . PHE B 1 357 ? -35.355 15.077 12.574 1.00 69.40 478 PHE B C 1
ATOM 5909 O O . PHE B 1 357 ? -34.571 14.447 11.857 1.00 70.96 478 PHE B O 1
ATOM 5917 N N . THR B 1 358 ? -35.192 16.370 12.830 1.00 70.01 479 THR B N 1
ATOM 5918 C CA . THR B 1 358 ? -34.174 17.148 12.123 1.00 69.67 479 THR B CA 1
ATOM 5919 C C . THR B 1 358 ? -32.791 17.072 12.747 1.00 73.06 479 THR B C 1
ATOM 5920 O O . THR B 1 358 ? -31.838 17.594 12.175 1.00 73.24 479 THR B O 1
ATOM 5924 N N . MET B 1 359 ? -32.678 16.430 13.910 1.00 72.61 480 MET B N 1
ATOM 5925 C CA . MET B 1 359 ? -31.420 16.431 14.661 1.00 71.39 480 MET B CA 1
ATOM 5926 C C . MET B 1 359 ? -30.314 15.619 13.976 1.00 73.11 480 MET B C 1
ATOM 5927 O O . MET B 1 359 ? -29.134 15.964 14.076 1.00 71.27 480 MET B O 1
ATOM 5932 N N . TYR B 1 360 ? -30.689 14.547 13.283 1.00 82.97 481 TYR B N 1
ATOM 5933 C CA . TYR B 1 360 ? -29.699 13.727 12.584 1.00 75.97 481 TYR B CA 1
ATOM 5934 C C . TYR B 1 360 ? -29.942 13.654 11.071 1.00 76.40 481 TYR B C 1
ATOM 5935 O O . TYR B 1 360 ? -31.065 13.837 10.587 1.00 75.37 481 TYR B O 1
ATOM 5944 N N . GLY B 1 361 ? -28.867 13.398 10.332 1.00 66.78 482 GLY B N 1
ATOM 5945 C CA . GLY B 1 361 ? -28.957 13.198 8.903 1.00 64.30 482 GLY B CA 1
ATOM 5946 C C . GLY B 1 361 ? -28.532 11.785 8.580 1.00 58.14 482 GLY B C 1
ATOM 5947 O O . GLY B 1 361 ? -29.199 10.827 8.946 1.00 62.01 482 GLY B O 1
ATOM 5948 N N . VAL B 1 362 ? -27.402 11.661 7.905 1.00 36.71 483 VAL B N 1
ATOM 5949 C CA . VAL B 1 362 ? -26.841 10.364 7.595 1.00 33.75 483 VAL B CA 1
ATOM 5950 C C . VAL B 1 362 ? -26.002 9.860 8.760 1.00 36.59 483 VAL B C 1
ATOM 5951 O O . VAL B 1 362 ? -25.012 10.491 9.144 1.00 36.26 483 VAL B O 1
ATOM 5955 N N . LEU B 1 363 ? -26.413 8.729 9.330 1.00 41.39 484 LEU B N 1
ATOM 5956 C CA . LEU B 1 363 ? -25.744 8.142 10.492 1.00 37.90 484 LEU B CA 1
ATOM 5957 C C . LEU B 1 363 ? -24.441 7.533 10.064 1.00 37.29 484 LEU B C 1
ATOM 5958 O O . LEU B 1 363 ? -24.354 6.926 8.990 1.00 34.99 484 LEU B O 1
ATOM 5963 N N . ASN B 1 364 ? -23.431 7.679 10.910 1.00 43.70 485 ASN B N 1
ATOM 5964 C CA . ASN B 1 364 ? -22.109 7.174 10.587 1.00 44.86 485 ASN B CA 1
ATOM 5965 C C . ASN B 1 364 ? -21.604 6.217 11.672 1.00 44.08 485 ASN B C 1
ATOM 5966 O O . ASN B 1 364 ? -20.724 6.576 12.456 1.00 45.86 485 ASN B O 1
ATOM 5971 N N . PRO B 1 365 ? -22.164 4.991 11.718 1.00 38.63 486 PRO B N 1
ATOM 5972 C CA . PRO B 1 365 ? -21.799 3.998 12.726 1.00 41.18 486 PRO B CA 1
ATOM 5973 C C . PRO B 1 365 ? -20.430 3.393 12.492 1.00 40.72 486 PRO B C 1
ATOM 5974 O O . PRO B 1 365 ? -19.894 3.424 11.381 1.00 41.74 486 PRO B O 1
ATOM 5978 N N . SER B 1 366 ? -19.877 2.846 13.566 1.00 43.33 487 SER B N 1
ATOM 5979 C CA . SER B 1 366 ? -18.614 2.141 13.529 1.00 41.88 487 SER B CA 1
ATOM 5980 C C . SER B 1 366 ? -18.881 0.640 13.562 1.00 42.54 487 SER B C 1
ATOM 5981 O O . SER B 1 366 ? -19.792 0.160 14.236 1.00 38.93 487 SER B O 1
ATOM 5984 N N . THR B 1 367 ? -18.111 -0.118 12.809 1.00 39.54 488 THR B N 1
ATOM 5985 C CA . THR B 1 367 ? -18.306 -1.549 12.861 1.00 38.76 488 THR B CA 1
ATOM 5986 C C . THR B 1 367 ? -17.036 -2.179 13.357 1.00 38.20 488 THR B C 1
ATOM 5987 O O . THR B 1 367 ? -16.736 -3.292 12.976 1.00 40.14 488 THR B O 1
ATOM 5991 N N . VAL B 1 368 ? -16.271 -1.466 14.182 1.00 40.04 489 VAL B N 1
ATOM 5992 C CA . VAL B 1 368 ? -15.182 -2.130 14.904 1.00 44.66 489 VAL B CA 1
ATOM 5993 C C . VAL B 1 368 ? -15.832 -3.202 15.757 1.00 41.24 489 VAL B C 1
ATOM 5994 O O . VAL B 1 368 ? -16.785 -2.932 16.483 1.00 39.96 489 VAL B O 1
ATOM 5998 N N . PRO B 1 369 ? -15.331 -4.433 15.660 1.00 34.41 490 PRO B N 1
ATOM 5999 C CA . PRO B 1 369 ? -16.050 -5.565 16.259 1.00 37.07 490 PRO B CA 1
ATOM 6000 C C . PRO B 1 369 ? -16.534 -5.370 17.725 1.00 41.48 490 PRO B C 1
ATOM 6001 O O . PRO B 1 369 ? -17.435 -6.107 18.143 1.00 38.10 490 PRO B O 1
ATOM 6005 N N . TYR B 1 370 ? -15.996 -4.405 18.481 1.00 43.21 491 TYR B N 1
ATOM 6006 C CA . TYR B 1 370 ? -16.370 -4.315 19.898 1.00 40.60 491 TYR B CA 1
ATOM 6007 C C . TYR B 1 370 ? -17.710 -3.628 20.141 1.00 39.13 491 TYR B C 1
ATOM 6008 O O . TYR B 1 370 ? -18.283 -3.777 21.216 1.00 43.11 491 TYR B O 1
ATOM 6017 N N . ASN B 1 371 ? -18.243 -2.908 19.166 1.00 44.11 492 ASN B N 1
ATOM 6018 C CA . ASN B 1 371 ? -19.553 -2.316 19.395 1.00 49.23 492 ASN B CA 1
ATOM 6019 C C . ASN B 1 371 ? -20.649 -3.027 18.595 1.00 47.17 492 ASN B C 1
ATOM 6020 O O . ASN B 1 371 ? -21.799 -2.589 18.572 1.00 56.04 492 ASN B O 1
ATOM 6025 N N . ILE B 1 372 ? -20.300 -4.151 17.977 1.00 39.38 493 ILE B N 1
ATOM 6026 C CA . ILE B 1 372 ? -21.323 -5.068 17.468 1.00 40.12 493 ILE B CA 1
ATOM 6027 C C . ILE B 1 372 ? -21.524 -6.135 18.530 1.00 36.17 493 ILE B C 1
ATOM 6028 O O . ILE B 1 372 ? -20.661 -6.998 18.730 1.00 33.41 493 ILE B O 1
ATOM 6033 N N . GLN B 1 373 ? -22.661 -6.068 19.221 1.00 41.69 494 GLN B N 1
ATOM 6034 C CA . GLN B 1 373 ? -22.861 -6.874 20.425 1.00 38.10 494 GLN B CA 1
ATOM 6035 C C . GLN B 1 373 ? -23.992 -7.880 20.365 1.00 40.06 494 GLN B C 1
ATOM 6036 O O . GLN B 1 373 ? -24.864 -7.825 19.500 1.00 40.93 494 GLN B O 1
ATOM 6042 N N . PHE B 1 374 ? -23.959 -8.791 21.329 1.00 38.46 495 PHE B N 1
ATOM 6043 C CA . PHE B 1 374 ? -25.006 -9.772 21.554 1.00 39.44 495 PHE B CA 1
ATOM 6044 C C . PHE B 1 374 ? -26.266 -9.101 22.114 1.00 41.23 495 PHE B C 1
ATOM 6045 O O . PHE B 1 374 ? -26.211 -8.339 23.078 1.00 40.20 495 PHE B O 1
ATOM 6053 N N . TRP B 1 375 ? -27.400 -9.385 21.486 1.00 40.45 496 TRP B N 1
ATOM 6054 C CA . TRP B 1 375 ? -28.666 -8.746 21.826 1.00 39.89 496 TRP B CA 1
ATOM 6055 C C . TRP B 1 375 ? -29.497 -9.624 22.769 1.00 44.81 496 TRP B C 1
ATOM 6056 O O . TRP B 1 375 ? -30.217 -10.522 22.336 1.00 42.08 496 TRP B O 1
ATOM 6067 N N . CYS B 1 376 ? -29.391 -9.350 24.064 1.00 54.28 497 CYS B N 1
ATOM 6068 C CA . CYS B 1 376 ? -30.074 -10.148 25.063 1.00 52.62 497 CYS B CA 1
ATOM 6069 C C . CYS B 1 376 ? -31.568 -10.130 24.869 1.00 55.09 497 CYS B C 1
ATOM 6070 O O . CYS B 1 376 ? -32.209 -11.170 24.951 1.00 61.12 497 CYS B O 1
ATOM 6073 N N . GLY B 1 377 ? -32.111 -8.947 24.594 1.00 47.50 498 GLY B N 1
ATOM 6074 C CA . GLY B 1 377 ? -33.549 -8.774 24.452 1.00 47.70 498 GLY B CA 1
ATOM 6075 C C . GLY B 1 377 ? -34.162 -9.781 23.512 1.00 50.46 498 GLY B C 1
ATOM 6076 O O . GLY B 1 377 ? -35.224 -10.344 23.786 1.00 52.62 498 GLY B O 1
ATOM 6077 N N . MET B 1 378 ? -33.427 -10.024 22.427 1.00 56.05 499 MET B N 1
ATOM 6078 C CA . MET B 1 378 ? -33.848 -10.832 21.286 1.00 54.86 499 MET B CA 1
ATOM 6079 C C . MET B 1 378 ? -33.693 -12.320 21.518 1.00 57.59 499 MET B C 1
ATOM 6080 O O . MET B 1 378 ? -34.635 -13.077 21.306 1.00 62.76 499 MET B O 1
ATOM 6085 N N . TYR B 1 379 ? -32.501 -12.742 21.932 1.00 50.23 500 TYR B N 1
ATOM 6086 C CA . TYR B 1 379 ? -32.228 -14.167 22.089 1.00 56.24 500 TYR B CA 1
ATOM 6087 C C . TYR B 1 379 ? -32.529 -14.492 23.541 1.00 59.26 500 TYR B C 1
ATOM 6088 O O . TYR B 1 379 ? -31.776 -15.182 24.223 1.00 67.55 500 TYR B O 1
ATOM 6097 N N . ASN B 1 380 ? -33.655 -13.922 23.978 1.00 69.57 501 ASN B N 1
ATOM 6098 C CA . ASN B 1 380 ? -34.350 -14.200 25.233 1.00 72.51 501 ASN B CA 1
ATOM 6099 C C . ASN B 1 380 ? -35.809 -14.467 24.872 1.00 74.41 501 ASN B C 1
ATOM 6100 O O . ASN B 1 380 ? -36.625 -14.845 25.708 1.00 77.09 501 ASN B O 1
ATOM 6105 N N . ARG B 1 381 ? -36.128 -14.238 23.604 1.00 79.40 502 ARG B N 1
ATOM 6106 C CA . ARG B 1 381 ? -37.452 -14.530 23.060 1.00 79.26 502 ARG B CA 1
ATOM 6107 C C . ARG B 1 381 ? -37.502 -15.949 22.488 1.00 75.93 502 ARG B C 1
ATOM 6108 O O . ARG B 1 381 ? -38.557 -16.585 22.458 1.00 74.31 502 ARG B O 1
ATOM 6116 N N . PHE B 1 382 ? -36.354 -16.438 22.033 1.00 69.07 503 PHE B N 1
ATOM 6117 C CA . PHE B 1 382 ? -36.260 -17.785 21.485 1.00 66.71 503 PHE B CA 1
ATOM 6118 C C . PHE B 1 382 ? -36.344 -18.825 22.610 1.00 67.93 503 PHE B C 1
ATOM 6119 O O . PHE B 1 382 ? -36.187 -18.495 23.796 1.00 70.40 503 PHE B O 1
#

Sequence (758 aa):
SGWKLIDPISDFGRMGIPNRNWTITDANRNYEICSTYPPEIVVPKSVTLGTVVGSSKFRSKERVPVLSYLYKENNAAICRCSQPLSGFYTRCVDDELLLEAISQTNPGSQFMYVVDTRPKLNAMANRAAGKGYENEDNYANIRFRFMGIENIHVMRSSLQKLLEVCE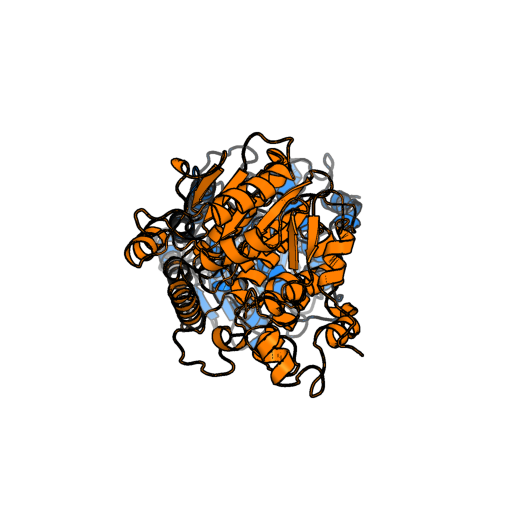LKTPTMSEFLSGLESSGWLRHIKAIMDAGIFITKAVKVEKASVLVHSSDGWDRTAQVCSVASILLDPFYRTFKGLMILIEKEWISMGHKFSQRCGHLDGDSKEVSPIFTQFLDCIWQLMEQFPCAFEFNENFLLEIHDHVFSCQFGNFLGNCQKDREDLRVYEKTHSVWPFLVQRKPDFRNPLYKGFTMYGVLNPSTVPYNIQFWCGMYNRFSGWKLIDPISDFGRMGIPNRNWTITDANRNYEICSTYPPEIVVPKSVTLGTVVGSSKFRSKERVPVLSYLYKENNAAICRCSQPLSGFYTRCVDDELLLEAISQTNPGSQFMYVVDTRPKLNAMANRAAGKGYENEDNYANIRFRFMGIENIHVMRSSLQKLLEVCELKTPTMSEFLSGLESSGWLRHIKAIMDAGIFITKAVKVEKASVLVHSSDGWDRTAQVCSVASILLDPFYRTFKGLMILIEKEWISMGHKFSQRCGHLDGDSKEVSPIFTQFLDCIWQLMEQFPCAFEFNENFLLEIHDHVFSCQFGNFLGNCQKDREDLRVYEKTHSVWPFLVQRKPDFRNPLYKGFTMYGVLNPSTVPYNIQFWCGMYNRF

Radius of gyration: 31.69 Å; Cα contacts (8 Å, |Δi|>4): 1453; chains: 2; bounding box: 65×52×99 Å